Protein AF-A0A6P0Y562-F1 (afdb_monomer_lite)

pLDDT: mean 81.41, std 18.84, range [22.53, 98.69]

Radius of gyration: 39.49 Å; chains: 1; bounding box: 86×78×102 Å

Sequence (774 aa):
MSKTILYDNTTVTPDDSQATTNGAWFDFDKRLASNPFSSGDAEQFVNGTNTGTILNTTGGGANQTDGSNNDNTAGYSNYSLVGFGFSEVRNDFPKLNADNGYTLSFTLQVIDEQNTNEDIDGDGKNDRAGFSVSVVSEDTSEAIEISFEEDQIWAQGIDPNADAASFNSLIQAEVVDFVTTTQVNYDLEVSGQDNKYYLFADGELILDGDLRDYSAVNASGLQPYDNSSQISLSDRTDDARSIVELSEISVTNPSATPTDLLISEYVEGSSNNKAIELYNGTGSAIDLTDYTLEFYSNGNTTPGTSIDLSGTVASGDVFVLADVDADATILAQADQTSASTFFNGDDAIVLKKSGTVLDVIGQVGTDPGTEWGSGNVSTQNNTLRRKPSINSGDTNETDAFDPSTEWYGFATDTFDGLGVYRGNITAPSDTTAPSVTTFTPADDATSIAVEANLEIQFDEDIVKGTNGDIVIKQASNDQVFETMNVTSAQVEVNANTVTIDPSSNLDPLTEYYVEVSSGAFKDTSENDYLGISDTTTWNFTTAGETIAIRRGNQILIDDDSDGTTDRTLLYGSGSGEDQYLVGDWDGDNTDEIAVRRGNAIHFDNDSDGATDSTLLYGSGAGEDQYLVGDWDGDNTDEIAVRRGNVIHLDDNSDGATDRYLFYGTGAGEDQYLVGDWDGDNTDEIALRRGKVIHLDDDSDGATDRYLFYGTGAGEDEYLAGDWDNDGIDEIALRRNNRFLMNYDTDGRSDRNLVYGLGNAEDEYLIGVFSDSMV

Foldseek 3Di:
DDPFADEQNDTFDDDPPDLDDGTDLKDWDQCVQPQPLDDDDDDDDDDDDDDDDPLDPDDDDDDDDDDDDDGTDIWMKQWDDDDQDTDGSDPPPDFAAQQLKKKKKKKKAFADKDFADQPLPPPPDHLDAQKKKKWAGQVLFFIWIWHDDQFKIFTWDAQPPDDQAAPSRIGTDWMFGDHRNDIWMWMWMGHPNQQKIFIDTLLFTGTMDHGGNCVSHHPDNRDDSPHGGMIITGDDHVRIHTRMDMDHTYMQAAPDFFCAKAFFKFADFPDFAGKTKIAARNQAKDFQQQKKKFKAAQQAQHGPDIGRDGDMAGHQFMAMEGAPPHDPLSVVLHPHYDPDRGYAAQMKMFMDGNRFTFAIDAAHNDGPPHWAEDDQLIRHQKMKGFDSSDSGHDRHRHDGHHSSVTIHGEHHPDCQQRRHRVGDPDGHQDQDWWDWPAKVVGFAAEAAFQQDKIKTFTPWFKDFFPWKWKWKAFPVPRDTPDIDILPDPQWDGDTRMIIGGDPDGHFALTKIAIWIPWRRMTHSSRHTDGTHDDRGRHMYTHFFKWKWKDFQQWIFTDQSLPQHGDDIQRADRSDPQWDWDWWQAPQPQFIFIWTDHQQKIFTDNLSNRDGDDIARADGSDPQWDWDWWQAQQSNHIFIWTDHQQWIFGDNPRNRHGPDIFGADGSDPQWDWAWWQAPLSSGIDIWIDHQQKIFGDNPSNRHGDDIAGADRRDPQWDWYWGQGRSPRHIDIWIDHQQWIFTDNPSPHGGPDIRRYDPRDPRIDMDMINHDPDND

Structure (mmCIF, N/CA/C/O backbone):
data_AF-A0A6P0Y562-F1
#
_entry.id   AF-A0A6P0Y562-F1
#
loop_
_atom_site.group_PDB
_atom_site.id
_atom_site.type_symbol
_atom_site.label_atom_id
_atom_site.label_alt_id
_atom_site.label_comp_id
_atom_site.label_asym_id
_atom_site.label_entity_id
_atom_site.label_seq_id
_atom_site.pdbx_PDB_ins_code
_atom_site.Cartn_x
_atom_site.Cartn_y
_atom_site.Cartn_z
_atom_site.occupancy
_atom_site.B_iso_or_equiv
_atom_site.auth_seq_id
_atom_site.auth_comp_id
_atom_site.auth_asym_id
_atom_site.auth_atom_id
_atom_site.pdbx_PDB_model_num
ATOM 1 N N . MET A 1 1 ? -27.373 25.807 6.463 1.00 22.53 1 MET A N 1
ATOM 2 C CA . MET A 1 1 ? -28.287 24.935 7.224 1.00 22.53 1 MET A CA 1
ATOM 3 C C . MET A 1 1 ? -27.537 24.517 8.474 1.00 22.53 1 MET A C 1
ATOM 5 O O . MET A 1 1 ? -26.338 24.342 8.367 1.00 22.53 1 MET A O 1
ATOM 9 N N . SER A 1 2 ? -28.241 24.453 9.608 1.00 27.12 2 SER A N 1
ATOM 10 C CA . SER A 1 2 ? -27.866 23.739 10.836 1.00 27.12 2 SER A CA 1
ATOM 11 C C . SER A 1 2 ? -26.482 24.031 11.457 1.00 27.12 2 SER A C 1
ATOM 13 O O . SER A 1 2 ? -25.596 23.195 11.404 1.00 27.12 2 SER A O 1
ATOM 15 N N . LYS A 1 3 ? -26.317 25.183 12.136 1.00 42.03 3 LYS A N 1
ATOM 16 C CA . LYS A 1 3 ? -25.351 25.322 13.255 1.00 42.03 3 LYS A CA 1
ATOM 17 C C . LYS A 1 3 ? -25.900 24.538 14.464 1.00 42.03 3 LYS A C 1
ATOM 19 O O . LYS A 1 3 ? -26.230 25.134 15.485 1.00 42.03 3 LYS A O 1
ATOM 24 N N . THR A 1 4 ? -26.190 23.253 14.298 1.00 39.44 4 THR A N 1
ATOM 25 C CA . THR A 1 4 ? -26.836 22.463 15.347 1.00 39.44 4 THR A CA 1
ATOM 26 C C . THR A 1 4 ? -25.765 21.678 16.057 1.00 39.44 4 THR A C 1
ATOM 28 O O . THR A 1 4 ? -25.272 20.687 15.543 1.00 39.44 4 THR A O 1
ATOM 31 N N . ILE A 1 5 ? -25.427 22.168 17.240 1.00 47.97 5 ILE A N 1
ATOM 32 C CA . ILE A 1 5 ? -24.642 21.438 18.220 1.00 47.97 5 ILE A CA 1
ATOM 33 C C . ILE A 1 5 ? -25.640 20.662 19.074 1.00 47.97 5 ILE A C 1
ATOM 35 O O . ILE A 1 5 ? -26.630 21.238 19.548 1.00 47.97 5 ILE A O 1
ATOM 39 N N . LEU A 1 6 ? -25.419 19.358 19.194 1.00 45.78 6 LEU A N 1
ATOM 40 C CA . LEU A 1 6 ? -26.299 18.439 19.903 1.00 45.78 6 LEU A CA 1
ATOM 41 C C . LEU A 1 6 ? -25.704 18.132 21.276 1.00 45.78 6 LEU A C 1
ATOM 43 O O . LEU A 1 6 ? -24.521 17.839 21.406 1.00 45.78 6 LEU A O 1
ATOM 47 N N . TYR A 1 7 ? -26.542 18.197 22.305 1.00 47.22 7 TYR A N 1
ATOM 48 C CA . TYR A 1 7 ? -26.267 17.539 23.576 1.00 47.22 7 TYR A CA 1
ATOM 49 C C . TYR A 1 7 ? -27.309 16.443 23.751 1.00 47.22 7 TYR A C 1
ATOM 51 O O . TYR A 1 7 ? -28.506 16.743 23.650 1.00 47.22 7 TYR A O 1
ATOM 59 N N . ASP A 1 8 ? -26.868 15.204 23.975 1.00 51.28 8 ASP A N 1
ATOM 60 C CA . ASP A 1 8 ? -27.758 14.043 24.143 1.00 51.28 8 ASP A CA 1
ATOM 61 C C . ASP A 1 8 ? -28.799 13.946 23.001 1.00 51.28 8 ASP A C 1
ATOM 63 O O . ASP A 1 8 ? -30.009 13.856 23.215 1.00 51.28 8 ASP A O 1
ATOM 67 N N . ASN A 1 9 ? -28.340 14.135 21.754 1.00 43.69 9 ASN A N 1
ATOM 68 C CA . ASN A 1 9 ? -29.160 14.159 20.532 1.00 43.69 9 ASN A CA 1
ATOM 69 C C . ASN A 1 9 ? -30.336 15.161 20.518 1.00 43.69 9 ASN A C 1
ATOM 71 O O . ASN A 1 9 ? -31.215 15.107 19.651 1.00 43.69 9 ASN A O 1
ATOM 75 N N . THR A 1 10 ? -30.354 16.143 21.427 1.00 42.19 10 THR A N 1
ATOM 76 C CA . THR A 1 10 ? -31.368 17.202 21.430 1.00 42.19 10 THR A CA 1
ATOM 77 C C . THR A 1 10 ? -30.937 18.391 20.569 1.00 42.19 10 THR A C 1
ATOM 79 O O . THR A 1 10 ? -29.952 19.076 20.833 1.00 42.19 10 THR A O 1
ATOM 82 N N . THR A 1 11 ? -31.703 18.656 19.505 1.00 41.12 11 THR A N 1
ATOM 83 C CA . THR A 1 11 ? -31.482 19.786 18.590 1.00 41.12 11 THR A CA 1
ATOM 84 C C . THR A 1 11 ? -31.642 21.117 19.314 1.00 41.12 11 THR A C 1
ATOM 86 O O . THR A 1 11 ? -32.745 21.446 19.762 1.00 41.12 11 THR A O 1
ATOM 89 N N . VAL A 1 12 ? -30.591 21.944 19.324 1.00 40.88 12 VAL A N 1
ATOM 90 C CA . VAL A 1 12 ? -30.727 23.357 19.688 1.00 40.88 12 VAL A CA 1
ATOM 91 C C . VAL A 1 12 ? -30.304 24.272 18.539 1.00 40.88 12 VAL A C 1
ATOM 93 O O . VAL A 1 12 ? -29.187 24.213 18.040 1.00 40.88 12 VAL A O 1
ATOM 96 N N . THR A 1 13 ? -31.232 25.109 18.069 1.00 36.56 13 THR A N 1
ATOM 97 C CA . THR A 1 13 ? -30.994 26.113 17.017 1.00 36.56 13 THR A CA 1
ATOM 98 C C . THR A 1 13 ? -30.466 27.421 17.617 1.00 36.56 13 THR A C 1
ATOM 100 O O . THR A 1 13 ? -31.175 28.000 18.444 1.00 36.56 13 THR A O 1
ATOM 103 N N . PRO A 1 14 ? -29.302 27.941 17.185 1.00 36.38 14 PRO A N 1
ATOM 104 C CA . PRO A 1 14 ? -28.814 29.263 17.581 1.00 36.38 14 PRO A CA 1
ATOM 105 C C . PRO A 1 14 ? -29.392 30.381 16.688 1.00 36.38 14 PRO A C 1
ATOM 107 O O . PRO A 1 14 ? -29.498 30.215 15.471 1.00 36.38 14 PRO A O 1
ATOM 110 N N . ASP A 1 15 ? -29.735 31.531 17.279 1.00 36.62 15 ASP A N 1
ATOM 111 C CA . ASP A 1 15 ? -30.013 32.797 16.573 1.00 36.62 15 ASP A CA 1
ATOM 112 C C . ASP A 1 15 ? -28.774 33.708 16.674 1.00 36.62 15 ASP A C 1
ATOM 114 O O . ASP A 1 15 ? -28.288 33.985 17.768 1.00 36.62 15 ASP A O 1
ATOM 118 N N . ASP A 1 16 ? -28.264 34.174 15.530 1.00 37.84 16 ASP A N 1
ATOM 119 C CA . ASP A 1 16 ? -27.022 34.957 15.365 1.00 37.84 16 ASP A CA 1
ATOM 120 C C . ASP A 1 16 ? -27.152 36.434 15.810 1.00 37.84 16 ASP A C 1
ATOM 122 O O . ASP A 1 16 ? -26.341 37.291 15.444 1.00 37.84 16 ASP A O 1
ATOM 126 N N . SER A 1 17 ? -28.180 36.779 16.590 1.00 34.38 17 SER A N 1
ATOM 127 C CA . SER A 1 17 ? -28.359 38.129 17.120 1.00 34.38 17 SER A CA 1
ATOM 128 C C . SER A 1 17 ? -28.361 38.150 18.649 1.00 34.38 17 SER A C 1
ATOM 130 O O . SER A 1 17 ? -29.372 37.922 19.298 1.00 34.38 17 SER A O 1
ATOM 132 N N . GLN A 1 18 ? -27.213 38.561 19.199 1.00 36.41 18 GLN A N 1
ATOM 133 C CA . GLN A 1 18 ? -26.948 38.807 20.622 1.00 36.41 18 GLN A CA 1
ATOM 134 C C . GLN A 1 18 ? -26.701 37.533 21.444 1.00 36.41 18 GLN A C 1
ATOM 136 O O . GLN A 1 18 ? -27.622 36.807 21.815 1.00 36.41 18 GLN A O 1
ATOM 141 N N . ALA A 1 19 ? -25.445 37.364 21.864 1.00 43.94 19 ALA A N 1
ATOM 142 C CA . ALA A 1 19 ? -25.120 36.706 23.120 1.00 43.94 19 ALA A CA 1
ATOM 143 C C . ALA A 1 19 ? -26.021 37.299 24.217 1.00 43.94 19 ALA A C 1
ATOM 145 O O . ALA A 1 19 ? -25.874 38.470 24.561 1.00 43.94 19 ALA A O 1
ATOM 146 N N . THR A 1 20 ? -27.038 36.549 24.650 1.00 39.03 20 THR A N 1
ATOM 147 C CA . THR A 1 20 ? -27.661 36.577 25.992 1.00 39.03 20 THR A CA 1
ATOM 148 C C . THR A 1 20 ? -28.975 35.798 26.087 1.00 39.03 20 THR A C 1
ATOM 150 O O . THR A 1 20 ? -29.423 35.592 27.211 1.00 39.03 20 THR A O 1
ATOM 153 N N . THR A 1 21 ? -29.599 35.299 25.011 1.00 38.44 21 THR A N 1
ATOM 154 C CA . THR A 1 21 ? -30.810 34.465 25.179 1.00 38.44 21 THR A CA 1
ATOM 155 C C . THR A 1 21 ? -31.031 33.410 24.088 1.00 38.44 21 THR A C 1
ATOM 157 O O . THR A 1 21 ? -31.444 33.752 22.986 1.00 38.44 21 THR A O 1
ATOM 160 N N . ASN A 1 22 ? -30.914 32.139 24.505 1.00 40.28 22 ASN A N 1
ATOM 161 C CA . ASN A 1 22 ? -31.446 30.887 23.935 1.00 40.28 22 ASN A CA 1
ATOM 162 C C . ASN A 1 22 ? -30.736 30.255 22.723 1.00 40.28 22 ASN A C 1
ATOM 164 O O . ASN A 1 22 ? -31.038 30.588 21.581 1.00 40.28 22 ASN A O 1
ATOM 168 N N . GLY A 1 23 ? -29.939 29.206 22.981 1.00 46.66 23 GLY A N 1
ATOM 169 C CA . GLY A 1 23 ? -29.681 28.166 21.983 1.00 46.66 23 GLY A CA 1
ATOM 170 C C . GLY A 1 23 ? -28.493 27.244 22.275 1.00 46.66 23 GLY A C 1
ATOM 171 O O . GLY A 1 23 ? -28.652 26.184 22.865 1.00 46.66 23 GLY A O 1
ATOM 172 N N . ALA A 1 24 ? -27.304 27.620 21.817 1.00 51.25 24 ALA A N 1
ATOM 173 C CA . ALA A 1 24 ? -26.147 26.727 21.767 1.00 51.25 24 ALA A CA 1
ATOM 174 C C . ALA A 1 24 ? -25.405 26.599 23.107 1.00 51.25 24 ALA A C 1
ATOM 176 O O . ALA A 1 24 ? -25.407 27.519 23.922 1.00 51.25 24 ALA A O 1
ATOM 177 N N . TRP A 1 25 ? -24.778 25.440 23.314 1.00 61.25 25 TRP A N 1
ATOM 178 C CA . TRP A 1 25 ? -23.929 25.146 24.474 1.00 61.25 25 TRP A CA 1
ATOM 179 C C . TRP A 1 25 ? -22.457 25.472 24.236 1.00 61.25 25 TRP A C 1
ATOM 181 O O . TRP A 1 25 ? -21.700 25.566 25.193 1.00 61.25 25 TRP A O 1
ATOM 191 N N . PHE A 1 26 ? -22.088 25.693 22.975 1.00 62.25 26 PHE A N 1
ATOM 192 C CA . PHE A 1 26 ? -20.776 26.168 22.566 1.00 62.25 26 PHE A CA 1
ATOM 193 C C . PHE A 1 26 ? -20.930 27.521 21.879 1.00 62.25 26 PHE A C 1
ATOM 195 O O . PHE A 1 26 ? -21.912 27.758 21.165 1.00 62.25 26 PHE A O 1
ATOM 202 N N . ASP A 1 27 ? -19.960 28.398 22.099 1.00 59.50 27 ASP A N 1
ATOM 203 C CA . ASP A 1 27 ? -19.839 29.691 21.438 1.00 59.50 27 ASP A CA 1
ATOM 204 C C . ASP A 1 27 ? -18.745 29.619 20.368 1.00 59.50 27 ASP A C 1
ATOM 206 O O . ASP A 1 27 ? -17.687 29.024 20.579 1.00 59.50 27 ASP A O 1
ATOM 210 N N . PHE A 1 28 ? -19.018 30.225 19.212 1.00 53.78 28 PHE A N 1
ATOM 211 C CA . PHE A 1 28 ? -18.013 30.444 18.176 1.00 53.78 28 PHE A CA 1
ATOM 212 C C . PHE A 1 28 ? -17.404 31.816 18.428 1.00 53.78 28 PHE A C 1
ATOM 214 O O . PHE A 1 28 ? -17.944 32.837 17.987 1.00 53.78 28 PHE A O 1
ATOM 221 N N . ASP A 1 29 ? -16.292 31.861 19.153 1.00 48.78 29 ASP A N 1
ATOM 222 C CA . ASP A 1 29 ? -15.646 33.130 19.459 1.00 48.78 29 ASP A CA 1
ATOM 223 C C . ASP A 1 29 ? -14.398 33.314 18.593 1.00 48.78 29 ASP A C 1
ATOM 225 O O . ASP A 1 29 ? -13.389 32.625 18.732 1.00 48.78 29 ASP A O 1
ATOM 229 N N . LYS A 1 30 ? -14.424 34.350 17.752 1.00 46.00 30 LYS A N 1
ATOM 230 C CA . LYS A 1 30 ? -13.234 34.848 17.039 1.00 46.00 30 LYS A CA 1
ATOM 231 C C . LYS A 1 30 ? -12.165 35.417 17.985 1.00 46.00 30 LYS A C 1
ATOM 233 O O . LYS A 1 30 ? -11.111 35.838 17.526 1.00 46.00 30 LYS A O 1
ATOM 238 N N . ARG A 1 31 ? -12.467 35.503 19.285 1.00 43.78 31 ARG A N 1
ATOM 239 C CA . ARG A 1 31 ? -11.561 35.899 20.367 1.00 43.78 31 ARG A CA 1
ATOM 240 C C . ARG A 1 31 ? -11.201 34.733 21.285 1.00 43.78 31 ARG A C 1
ATOM 242 O O . ARG A 1 31 ? -10.328 34.930 22.106 1.00 43.78 31 ARG A O 1
ATOM 249 N N . LEU A 1 32 ? -11.792 33.537 21.165 1.00 42.25 32 LEU A N 1
ATOM 250 C CA . LEU A 1 32 ? -11.279 32.354 21.889 1.00 42.25 32 LEU A CA 1
ATOM 251 C C . LEU A 1 32 ? -9.849 32.011 21.440 1.00 42.25 32 LEU A C 1
ATOM 253 O O . LEU A 1 32 ? -9.050 31.561 22.249 1.00 42.25 32 LEU A O 1
ATOM 257 N N . ALA A 1 33 ? -9.484 32.417 20.217 1.00 41.97 33 ALA A N 1
ATOM 258 C CA . ALA A 1 33 ? -8.109 32.477 19.716 1.00 41.97 33 ALA A CA 1
ATOM 259 C C . ALA A 1 33 ? -7.215 33.543 20.398 1.00 41.97 33 ALA A C 1
ATOM 261 O O . ALA A 1 33 ? -6.063 33.714 20.014 1.00 41.97 33 ALA A O 1
ATOM 262 N N . SER A 1 34 ? -7.731 34.286 21.386 1.00 38.06 34 SER A N 1
ATOM 263 C CA . SER A 1 34 ? -6.953 35.121 22.306 1.00 38.06 34 SER A CA 1
ATOM 264 C C . SER A 1 34 ? -6.841 34.469 23.688 1.00 38.06 34 SER A C 1
ATOM 266 O O . SER A 1 34 ? -6.916 35.158 24.712 1.00 38.06 34 SER A O 1
ATOM 268 N N . ASN A 1 35 ? -6.660 33.144 23.733 1.00 38.16 35 ASN A N 1
ATOM 269 C CA . ASN A 1 35 ? -5.917 32.545 24.841 1.00 38.16 35 ASN A CA 1
ATOM 270 C C . ASN A 1 35 ? -4.538 33.256 24.909 1.00 38.16 35 ASN A C 1
ATOM 272 O O . ASN A 1 35 ? -4.028 33.683 23.871 1.00 38.16 35 ASN A O 1
ATOM 276 N N . PRO A 1 36 ? -3.952 33.515 26.092 1.00 39.78 36 PRO A N 1
ATOM 277 C CA . PRO A 1 36 ? -2.987 34.593 26.324 1.00 39.78 36 PRO A CA 1
ATOM 278 C C . PRO A 1 36 ? -1.570 34.313 25.791 1.00 39.78 36 PRO A C 1
ATOM 280 O O . PRO A 1 36 ? -0.610 34.893 26.299 1.00 39.78 36 PRO A O 1
ATOM 283 N N . PHE A 1 37 ? -1.422 33.475 24.763 1.00 41.25 37 PHE A N 1
ATOM 284 C CA . PHE A 1 37 ? -0.146 33.214 24.102 1.00 41.25 37 PHE A CA 1
ATOM 285 C C . PHE A 1 37 ? 0.440 34.457 23.409 1.00 41.25 37 PHE A C 1
ATOM 287 O O . PHE A 1 37 ? 1.641 34.486 23.170 1.00 41.25 37 PHE A O 1
ATOM 294 N N . SER A 1 38 ? -0.327 35.543 23.206 1.00 33.66 38 SER A N 1
ATOM 295 C CA . SER A 1 38 ? 0.263 36.854 22.895 1.00 33.66 38 SER A CA 1
ATOM 296 C C . SER A 1 38 ? -0.563 38.071 23.347 1.00 33.66 38 SER A C 1
ATOM 298 O O . SER A 1 38 ? -1.784 38.050 23.503 1.00 33.66 38 SER A O 1
ATOM 300 N N . SER A 1 39 ? 0.144 39.172 23.628 1.00 28.28 39 SER A N 1
ATOM 301 C CA . SER A 1 39 ? -0.405 40.435 24.135 1.00 28.28 39 SER A CA 1
ATOM 302 C C . SER A 1 39 ? -0.699 41.441 23.007 1.00 28.28 39 SER A C 1
ATOM 304 O O . SER A 1 39 ? 0.247 41.956 22.408 1.00 28.28 39 SER A O 1
ATOM 306 N N . GLY A 1 40 ? -1.962 41.832 22.777 1.00 30.14 40 GLY A N 1
ATOM 307 C CA . GLY A 1 40 ? -2.288 43.000 21.934 1.00 30.14 40 GLY A CA 1
ATOM 308 C C . GLY A 1 40 ? -3.785 43.249 21.669 1.00 30.14 40 GLY A C 1
ATOM 309 O O . GLY A 1 40 ? -4.503 42.344 21.271 1.00 30.14 40 GLY A O 1
ATOM 310 N N . ASP A 1 41 ? -4.244 44.491 21.882 1.00 30.06 41 ASP A N 1
ATOM 311 C CA . ASP A 1 41 ? -5.648 44.955 21.816 1.00 30.06 41 ASP A CA 1
ATOM 312 C C . ASP A 1 41 ? -6.258 45.014 20.388 1.00 30.06 41 ASP A C 1
ATOM 314 O O . ASP A 1 41 ? -5.614 45.531 19.473 1.00 30.06 41 ASP A O 1
ATOM 318 N N . ALA A 1 42 ? -7.548 44.659 20.212 1.00 28.38 42 ALA A N 1
ATOM 319 C CA . ALA A 1 42 ? -8.346 45.034 19.024 1.00 28.38 42 ALA A CA 1
ATOM 320 C C . ALA A 1 42 ? -9.877 45.163 19.269 1.00 28.38 42 ALA A C 1
ATOM 322 O O . ALA A 1 42 ? -10.483 44.371 19.991 1.00 28.38 42 ALA A O 1
ATOM 323 N N . GLU A 1 43 ? -10.506 46.158 18.614 1.00 25.20 43 GLU A N 1
ATOM 324 C CA . GLU A 1 43 ? -11.963 46.419 18.541 1.00 25.20 43 GLU A CA 1
ATOM 325 C C . GLU A 1 43 ? -12.581 46.018 17.170 1.00 25.20 43 GLU A C 1
ATOM 327 O O . GLU A 1 43 ? -11.906 45.987 16.144 1.00 25.20 43 GLU A O 1
ATOM 332 N N . GLN A 1 44 ? -13.898 45.741 17.189 1.00 26.70 44 GLN A N 1
ATOM 333 C CA . GLN A 1 44 ? -14.781 45.075 16.198 1.00 26.70 44 GLN A CA 1
ATOM 334 C C . GLN A 1 44 ? -15.137 45.850 14.896 1.00 26.70 44 GLN A C 1
ATOM 336 O O . GLN A 1 44 ? -15.110 47.076 14.886 1.00 26.70 44 GLN A O 1
ATOM 341 N N . PHE A 1 45 ? -15.610 45.156 13.832 1.00 26.17 45 PHE A N 1
ATOM 342 C CA . PHE A 1 45 ? -17.029 45.116 13.351 1.00 26.17 45 PHE A CA 1
ATOM 343 C C . PHE A 1 45 ? -17.237 44.397 11.981 1.00 26.17 45 PHE A C 1
ATOM 345 O O . PHE A 1 45 ? -16.341 44.313 11.150 1.00 26.17 45 PHE A O 1
ATOM 352 N N . VAL A 1 46 ? -18.465 43.882 11.777 1.00 24.98 46 VAL A N 1
ATOM 353 C CA . VAL A 1 46 ? -18.932 42.772 10.897 1.00 24.98 46 VAL A CA 1
ATOM 354 C C . VAL A 1 46 ? -19.843 43.235 9.734 1.00 24.98 46 VAL A C 1
ATOM 356 O O . VAL A 1 46 ? -20.551 44.228 9.903 1.00 24.98 46 VAL A O 1
ATOM 359 N N . ASN A 1 47 ? -19.957 42.470 8.621 1.00 23.06 47 ASN A N 1
ATOM 360 C CA . ASN A 1 47 ? -21.264 42.251 7.945 1.00 23.06 47 ASN A CA 1
ATOM 361 C C . ASN A 1 47 ? -21.382 40.994 7.030 1.00 23.06 47 ASN A C 1
ATOM 363 O O . ASN A 1 47 ? -20.469 40.712 6.264 1.00 23.06 47 ASN A O 1
ATOM 367 N N . GLY A 1 48 ? -22.538 40.302 7.137 1.00 24.34 48 GLY A N 1
ATOM 368 C CA . GLY A 1 48 ? -22.996 39.008 6.544 1.00 24.34 48 GLY A CA 1
ATOM 369 C C . GLY A 1 48 ? -22.884 38.800 5.015 1.00 24.34 48 GLY A C 1
ATOM 370 O O . GLY A 1 48 ? -22.560 39.734 4.294 1.00 24.34 48 GLY A O 1
ATOM 371 N N . THR A 1 49 ? -23.168 37.626 4.416 1.00 23.42 49 THR A N 1
ATOM 372 C CA . THR A 1 49 ? -24.154 36.550 4.716 1.00 23.42 49 THR A CA 1
ATOM 373 C C . THR A 1 49 ? -23.895 35.244 3.910 1.00 23.42 49 THR A C 1
ATOM 375 O O . THR A 1 49 ? -23.626 35.378 2.723 1.00 23.42 49 THR A O 1
ATOM 378 N N . ASN A 1 50 ? -24.123 34.058 4.528 1.00 28.56 50 ASN A N 1
ATOM 379 C CA . ASN A 1 50 ? -24.614 32.725 4.041 1.00 28.56 50 ASN A CA 1
ATOM 380 C C . ASN A 1 50 ? -24.118 32.153 2.678 1.00 28.56 50 ASN A C 1
ATOM 382 O O . ASN A 1 50 ? -24.182 32.850 1.677 1.00 28.56 50 ASN A O 1
ATOM 386 N N . THR A 1 51 ? -23.714 30.880 2.504 1.00 23.80 51 THR A N 1
ATOM 387 C CA . THR A 1 51 ? -24.293 29.570 2.911 1.00 23.80 51 THR A CA 1
ATOM 388 C C . THR A 1 51 ? -23.264 28.422 2.748 1.00 23.80 51 THR A C 1
ATOM 390 O O . THR A 1 51 ? -22.666 28.349 1.682 1.00 23.80 51 THR A O 1
ATOM 393 N N . GLY A 1 52 ? -23.188 27.480 3.708 1.00 25.48 52 GLY A N 1
ATOM 394 C CA . GLY A 1 52 ? -22.374 26.241 3.651 1.00 25.48 52 GLY A CA 1
ATOM 395 C C . GLY A 1 52 ? -20.971 26.472 4.213 1.00 25.48 52 GLY A C 1
ATOM 396 O O . GLY A 1 52 ? -20.200 27.191 3.590 1.00 25.48 52 GLY A O 1
ATOM 397 N N . THR A 1 53 ? -20.672 25.996 5.424 1.00 32.69 53 THR A N 1
ATOM 398 C CA . THR A 1 53 ? -19.464 26.438 6.140 1.00 32.69 53 THR A CA 1
ATOM 399 C C . THR A 1 53 ? -18.244 25.618 5.731 1.00 32.69 53 THR A C 1
ATOM 401 O O . THR A 1 53 ? -17.786 24.784 6.488 1.00 32.69 53 THR A O 1
ATOM 404 N N . ILE A 1 54 ? -17.699 25.921 4.555 1.00 26.39 54 ILE A N 1
ATOM 405 C CA . ILE A 1 54 ? -16.255 25.810 4.343 1.00 26.39 54 ILE A CA 1
ATOM 406 C C . ILE A 1 54 ? -15.619 26.837 5.295 1.00 26.39 54 ILE A C 1
ATOM 408 O O . ILE A 1 54 ? -15.945 28.030 5.200 1.00 26.39 54 ILE A O 1
ATOM 412 N N . LEU A 1 55 ? -14.738 26.428 6.209 1.00 36.12 55 LEU A N 1
ATOM 413 C CA . LEU A 1 55 ? -13.855 27.361 6.921 1.00 36.12 55 LEU A CA 1
ATOM 414 C C . LEU A 1 55 ? -12.713 27.773 5.974 1.00 36.12 55 LEU A C 1
ATOM 416 O O . LEU A 1 55 ? -11.561 27.415 6.149 1.00 36.12 55 LEU A O 1
ATOM 420 N N . ASN A 1 56 ? -13.044 28.547 4.933 1.00 26.91 56 ASN A N 1
ATOM 421 C CA . ASN A 1 56 ? -12.048 29.104 4.017 1.00 26.91 56 ASN A CA 1
ATOM 422 C C . ASN A 1 56 ? -11.314 30.265 4.704 1.00 26.91 56 ASN A C 1
ATOM 424 O O . ASN A 1 56 ? -11.812 31.395 4.756 1.00 26.91 56 ASN A O 1
ATOM 428 N N . THR A 1 57 ? -10.098 30.020 5.172 1.00 31.33 57 THR A N 1
ATOM 429 C CA . THR A 1 57 ? -9.070 31.043 5.392 1.00 31.33 57 THR A CA 1
ATOM 430 C C . THR A 1 57 ? -8.340 31.307 4.072 1.00 31.33 57 THR A C 1
ATOM 432 O O . THR A 1 57 ? -7.183 30.967 3.876 1.00 31.33 57 THR A O 1
ATOM 435 N N . THR A 1 58 ? -8.997 31.974 3.122 1.00 25.02 58 THR A N 1
ATOM 436 C CA . THR A 1 58 ? -8.269 32.611 2.011 1.00 25.02 58 THR A CA 1
ATOM 437 C C . THR A 1 58 ? -8.921 33.927 1.624 1.00 25.02 58 THR A C 1
ATOM 439 O O . THR A 1 58 ? -10.097 34.015 1.268 1.00 25.02 58 THR A O 1
ATOM 442 N N . GLY A 1 59 ? -8.131 34.993 1.751 1.00 27.02 59 GLY A N 1
ATOM 443 C CA . GLY A 1 59 ? -8.493 36.341 1.346 1.00 27.02 59 GLY A CA 1
ATOM 444 C C . GLY A 1 59 ? -8.265 36.611 -0.143 1.00 27.02 59 GLY A C 1
ATOM 445 O O . GLY A 1 59 ? -7.445 35.980 -0.800 1.00 27.02 59 GLY A O 1
ATOM 446 N N . GLY A 1 60 ? -8.949 37.653 -0.630 1.00 26.25 60 GLY A N 1
ATOM 447 C CA . GLY A 1 60 ? -8.622 38.406 -1.851 1.00 26.25 60 GLY A CA 1
ATOM 448 C C . GLY A 1 60 ? -9.822 38.580 -2.791 1.00 26.25 60 GLY A C 1
ATOM 449 O O . GLY A 1 60 ? -10.479 37.611 -3.133 1.00 26.25 60 GLY A O 1
ATOM 450 N N . GLY A 1 61 ? -10.212 39.765 -3.279 1.00 26.84 61 GLY A N 1
ATOM 451 C CA . GLY A 1 61 ? -9.715 41.155 -3.220 1.00 26.84 61 GLY A CA 1
ATOM 452 C C . GLY A 1 61 ? -10.784 42.067 -3.885 1.00 26.84 61 GLY A C 1
ATOM 453 O O . GLY A 1 61 ? -11.753 41.558 -4.439 1.00 26.84 61 GLY A O 1
ATOM 454 N N . ALA A 1 62 ? -10.773 43.405 -3.906 1.00 25.83 62 ALA A N 1
ATOM 455 C CA . ALA A 1 62 ? -9.801 44.471 -3.639 1.00 25.83 62 ALA A CA 1
ATOM 456 C C . ALA A 1 62 ? -10.603 45.765 -3.264 1.00 25.83 62 ALA A C 1
ATOM 458 O O . ALA A 1 62 ? -11.797 45.833 -3.545 1.00 25.83 62 ALA A O 1
ATOM 459 N N . ASN A 1 63 ? -10.079 46.861 -2.692 1.00 25.27 63 ASN A N 1
ATOM 460 C CA . ASN A 1 63 ? -8.730 47.416 -2.782 1.00 25.27 63 ASN A CA 1
ATOM 461 C C . ASN A 1 63 ? -8.465 48.508 -1.698 1.00 25.27 63 ASN A C 1
ATOM 463 O O . ASN A 1 63 ? -9.315 49.375 -1.499 1.00 25.27 63 ASN A O 1
ATOM 467 N N . GLN A 1 64 ? -7.227 48.507 -1.171 1.00 24.52 64 GLN A N 1
ATOM 468 C CA . GLN A 1 64 ? -6.401 49.591 -0.573 1.00 24.52 64 GLN A CA 1
ATOM 469 C C . GLN A 1 64 ? -6.679 50.167 0.833 1.00 24.52 64 GLN A C 1
ATOM 471 O O . GLN A 1 64 ? -7.811 50.506 1.146 1.00 24.52 64 GLN A O 1
ATOM 476 N N . THR A 1 65 ? -5.692 50.474 1.696 1.00 24.81 65 THR A N 1
ATOM 477 C CA . THR A 1 65 ? -4.223 50.224 1.809 1.00 24.81 65 THR A CA 1
ATOM 478 C C . THR A 1 65 ? -3.784 50.795 3.173 1.00 24.81 65 THR A C 1
ATOM 480 O O . THR A 1 65 ? -3.936 52.002 3.356 1.00 24.81 65 THR A O 1
ATOM 483 N N . ASP A 1 66 ? -3.205 50.000 4.073 1.00 25.47 66 ASP A N 1
ATOM 484 C CA . ASP A 1 66 ? -1.945 50.314 4.781 1.00 25.47 66 ASP A CA 1
ATOM 485 C C . ASP A 1 66 ? -1.445 49.028 5.459 1.00 25.47 66 ASP A C 1
ATOM 487 O O . ASP A 1 66 ? -2.232 48.296 6.053 1.00 25.47 66 ASP A O 1
ATOM 491 N N . GLY A 1 67 ? -0.172 48.699 5.264 1.00 27.66 67 GLY A N 1
ATOM 492 C CA . GLY A 1 67 ? 0.394 47.388 5.568 1.00 27.66 67 GLY A CA 1
ATOM 493 C C . GLY A 1 67 ? 0.853 47.256 7.017 1.00 27.66 67 GLY A C 1
ATOM 494 O O . GLY A 1 67 ? 1.718 48.001 7.466 1.00 27.66 67 GLY A O 1
ATOM 495 N N . SER A 1 68 ? 0.303 46.285 7.741 1.00 27.88 68 SER A N 1
ATOM 496 C CA . SER A 1 68 ? 0.995 45.451 8.742 1.00 27.88 68 SER A CA 1
ATOM 497 C C . SER A 1 68 ? 0.037 44.355 9.239 1.00 27.88 68 SER A C 1
ATOM 499 O O . SER A 1 68 ? -1.170 44.566 9.291 1.00 27.88 68 SER A O 1
ATOM 501 N N . ASN A 1 69 ? 0.600 43.168 9.471 1.00 34.00 69 ASN A N 1
ATOM 502 C CA . ASN A 1 69 ? -0.018 41.836 9.417 1.00 34.00 69 ASN A CA 1
ATOM 503 C C . ASN A 1 69 ? -0.767 41.418 10.692 1.00 34.00 69 ASN A C 1
ATOM 505 O O . ASN A 1 69 ? -0.121 41.349 11.736 1.00 34.00 69 ASN A O 1
ATOM 509 N N . ASN A 1 70 ? -2.043 41.006 10.599 1.00 34.03 70 ASN A N 1
ATOM 510 C CA . ASN A 1 70 ? -2.757 40.294 11.676 1.00 34.03 70 ASN A CA 1
ATOM 511 C C . ASN A 1 70 ? -3.933 39.450 11.105 1.00 34.03 70 ASN A C 1
ATOM 513 O O . ASN A 1 70 ? -4.952 40.018 10.707 1.00 34.03 70 ASN A O 1
ATOM 517 N N . ASP A 1 71 ? -3.786 38.116 11.067 1.00 35.53 71 ASP A N 1
ATOM 518 C CA . ASP A 1 71 ? -4.696 37.142 10.423 1.00 35.53 71 ASP A CA 1
ATOM 519 C C . ASP A 1 71 ? -5.832 36.596 11.325 1.00 35.53 71 ASP A C 1
ATOM 521 O O . ASP A 1 71 ? -5.680 36.455 12.538 1.00 35.53 71 ASP A O 1
ATOM 525 N N . ASN A 1 72 ? -6.961 36.259 10.680 1.00 37.97 72 ASN A N 1
ATOM 526 C CA . ASN A 1 72 ? -8.227 35.728 11.213 1.00 37.97 72 ASN A CA 1
ATOM 527 C C . ASN A 1 72 ? -8.162 34.227 11.599 1.00 37.97 72 ASN A C 1
ATOM 529 O O . ASN A 1 72 ? -8.132 33.402 10.690 1.00 37.97 72 ASN A O 1
ATOM 533 N N . THR A 1 73 ? -8.300 33.844 12.877 1.00 44.66 73 THR A N 1
ATOM 534 C CA . THR A 1 73 ? -8.531 32.430 13.281 1.00 44.66 73 THR A CA 1
ATOM 535 C C . THR A 1 73 ? -9.666 32.306 14.318 1.00 44.66 73 THR A C 1
ATOM 537 O O . THR A 1 73 ? -9.926 33.249 15.067 1.00 44.66 73 THR A O 1
ATOM 540 N N . ALA A 1 74 ? -10.426 31.202 14.304 1.00 47.94 74 ALA A N 1
ATOM 541 C CA . ALA A 1 74 ? -11.633 30.995 15.121 1.00 47.94 74 ALA A CA 1
ATOM 542 C C . ALA A 1 74 ? -11.747 29.539 15.616 1.00 47.94 74 ALA A C 1
ATOM 544 O O . ALA A 1 74 ? -11.309 28.642 14.908 1.00 47.94 74 ALA A O 1
ATOM 545 N N . GLY A 1 75 ? -12.364 29.317 16.785 1.00 61.16 75 GLY A N 1
ATOM 546 C CA . GLY A 1 75 ? -12.576 27.990 17.389 1.00 61.16 75 GLY A CA 1
ATOM 547 C C . GLY A 1 75 ? -13.871 27.908 18.212 1.00 61.16 75 GLY A C 1
ATOM 548 O O . GLY A 1 75 ? -14.656 28.865 18.223 1.00 61.16 75 GLY A O 1
ATOM 549 N N . TYR A 1 76 ? -14.101 26.776 18.887 1.00 69.19 76 TYR A N 1
ATOM 550 C CA . TYR A 1 76 ? -15.311 26.513 19.683 1.00 69.19 76 TYR A CA 1
ATOM 551 C C . TYR A 1 76 ? -14.984 26.189 21.142 1.00 69.19 76 TYR A C 1
ATOM 553 O O . TYR A 1 76 ? -14.090 25.401 21.424 1.00 69.19 76 TYR A O 1
ATOM 561 N N . SER A 1 77 ? -15.757 26.742 22.078 1.00 73.81 77 SER A N 1
ATOM 562 C CA . SER A 1 77 ? -15.705 26.343 23.490 1.00 73.81 77 SER A CA 1
ATOM 563 C C . SER A 1 77 ? -17.074 26.477 24.154 1.00 73.81 77 SER A C 1
ATOM 565 O O . SER A 1 77 ? -17.905 27.289 23.739 1.00 73.81 77 SER A O 1
ATOM 567 N N . ASN A 1 78 ? -17.318 25.689 25.202 1.00 74.12 78 ASN A N 1
ATOM 568 C CA . ASN A 1 78 ? -18.464 25.870 26.098 1.00 74.12 78 ASN A CA 1
ATOM 569 C C . ASN A 1 78 ? -18.256 26.999 27.135 1.00 74.12 78 ASN A C 1
ATOM 571 O O . ASN A 1 78 ? -19.168 27.329 27.903 1.00 74.12 78 ASN A O 1
ATOM 575 N N . TYR A 1 79 ? -17.092 27.652 27.106 1.00 71.75 79 TYR A N 1
ATOM 576 C CA . TYR A 1 79 ? -16.803 28.897 27.806 1.00 71.75 79 TYR A CA 1
ATOM 577 C C . TYR A 1 79 ? -16.620 30.054 26.814 1.00 71.75 79 TYR A C 1
ATOM 579 O O . TYR A 1 79 ? -16.115 29.885 25.711 1.00 71.75 79 TYR A O 1
ATOM 587 N N . SER A 1 80 ? -17.030 31.258 27.215 1.00 63.03 80 SER A N 1
ATOM 588 C CA . SER A 1 80 ? -16.821 32.492 26.451 1.00 63.03 80 SER A CA 1
ATOM 589 C C . SER A 1 80 ? -15.887 33.428 27.212 1.00 63.03 80 SER A C 1
ATOM 591 O O . SER A 1 80 ? -15.936 33.523 28.445 1.00 63.03 80 SER A O 1
ATOM 593 N N . LEU A 1 81 ? -15.050 34.159 26.477 1.00 56.59 81 LEU A N 1
ATOM 594 C CA . LEU A 1 81 ? -14.161 35.170 27.042 1.00 56.59 81 LEU A CA 1
ATOM 595 C C . LEU A 1 81 ? -14.941 36.442 27.385 1.00 56.59 81 LEU A C 1
ATOM 597 O O . LEU A 1 81 ? -15.440 37.170 26.517 1.00 56.59 81 LEU A O 1
ATOM 601 N N . VAL A 1 82 ? -15.002 36.759 28.680 1.00 53.44 82 VAL A N 1
ATOM 602 C CA . VAL A 1 82 ? -15.652 37.963 29.205 1.00 53.44 82 VAL A CA 1
ATOM 603 C C . VAL A 1 82 ? -14.644 38.762 30.039 1.00 53.44 82 VAL A C 1
ATOM 605 O O . VAL A 1 82 ? -14.565 38.645 31.260 1.00 53.44 82 VAL A O 1
ATOM 608 N N . GLY A 1 83 ? -13.872 39.632 29.379 1.00 55.22 83 GLY A N 1
ATOM 609 C CA . GLY A 1 83 ? -12.781 40.386 30.013 1.00 55.22 83 GLY A CA 1
ATOM 610 C C . GLY A 1 83 ? -11.495 39.556 30.112 1.00 55.22 83 GLY A C 1
ATOM 611 O O . GLY A 1 83 ? -11.188 38.820 29.187 1.00 55.22 83 GLY A O 1
ATOM 612 N N . PHE A 1 84 ? -10.749 39.666 31.220 1.00 50.75 84 PHE A N 1
ATOM 613 C CA . PHE A 1 84 ? -9.562 38.832 31.512 1.00 50.75 84 PHE A CA 1
ATOM 614 C C . PHE A 1 84 ? -9.926 37.458 32.120 1.00 50.75 84 PHE A C 1
ATOM 616 O O . PHE A 1 84 ? -9.152 36.906 32.895 1.00 50.75 84 PHE A O 1
ATOM 623 N N . GLY A 1 85 ? -11.131 36.941 31.868 1.00 53.94 85 GLY A N 1
ATOM 624 C CA . GLY A 1 85 ? -11.595 35.680 32.445 1.00 53.94 85 GLY A CA 1
ATOM 625 C C . GLY A 1 85 ? -12.667 35.010 31.595 1.00 53.94 85 GLY A C 1
ATOM 626 O O . GLY A 1 85 ? -13.334 35.666 30.791 1.00 53.94 85 GLY A O 1
ATOM 627 N N . PHE A 1 86 ? -12.823 33.704 31.789 1.00 60.53 86 PHE A N 1
ATOM 628 C CA . PHE A 1 86 ? -13.829 32.891 31.120 1.00 60.53 86 PHE A CA 1
ATOM 629 C C . PHE A 1 86 ? -15.100 32.825 31.968 1.00 60.53 86 PHE A C 1
ATOM 631 O O . PHE A 1 86 ? -15.060 32.792 33.200 1.00 60.53 86 PHE A O 1
ATOM 638 N N . SER A 1 87 ? -16.245 32.843 31.298 1.00 63.50 87 SER A N 1
ATOM 639 C CA . SER A 1 87 ? -17.550 32.562 31.889 1.00 63.50 87 SER A CA 1
ATOM 640 C C . SER A 1 87 ? -18.199 31.465 31.068 1.00 63.50 87 SER A C 1
ATOM 642 O O . SER A 1 87 ? -18.118 31.502 29.842 1.00 63.50 87 SER A O 1
ATOM 644 N N . GLU A 1 88 ? -18.885 30.534 31.726 1.00 62.97 88 GLU A N 1
ATOM 645 C CA . GLU A 1 88 ? -19.698 29.537 31.029 1.00 62.97 88 GLU A CA 1
ATOM 646 C C . GLU A 1 88 ? -20.652 30.241 30.062 1.00 62.97 88 GLU A C 1
ATOM 648 O O . GLU A 1 88 ? -21.313 31.224 30.428 1.00 62.97 88 GLU A O 1
ATOM 653 N N . VAL A 1 89 ? -20.724 29.739 28.825 1.00 61.06 89 VAL A N 1
ATOM 654 C CA . VAL A 1 89 ? -21.698 30.203 27.822 1.00 61.06 89 VAL A CA 1
ATOM 655 C C . VAL A 1 89 ? -23.113 29.994 28.361 1.00 61.06 89 VAL A C 1
ATOM 657 O O . VAL A 1 89 ? -24.012 30.818 28.156 1.00 61.06 89 VAL A O 1
ATOM 660 N N . ARG A 1 90 ? -23.292 28.898 29.108 1.00 65.62 90 ARG A N 1
ATOM 661 C CA . ARG A 1 90 ? -24.537 28.494 29.745 1.00 65.62 90 ARG A CA 1
ATOM 662 C C . ARG A 1 90 ? -24.234 27.914 31.131 1.00 65.62 90 ARG A C 1
ATOM 664 O O . ARG A 1 90 ? -23.623 26.862 31.226 1.00 65.62 90 ARG A O 1
ATOM 671 N N . ASN A 1 91 ? -24.734 28.554 32.190 1.00 66.31 91 ASN A N 1
ATOM 672 C CA . ASN A 1 91 ? -24.524 28.115 33.586 1.00 66.31 91 ASN A CA 1
ATOM 673 C C . ASN A 1 91 ? -25.157 26.747 33.945 1.00 66.31 91 ASN A C 1
ATOM 675 O O . ASN A 1 91 ? -25.132 26.322 35.098 1.00 66.31 91 ASN A O 1
ATOM 679 N N . ASP A 1 92 ? -25.863 26.128 33.006 1.00 68.25 92 ASP A N 1
ATOM 680 C CA . ASP A 1 92 ? -26.460 24.796 33.097 1.00 68.25 92 ASP A CA 1
ATOM 681 C C . ASP A 1 92 ? -25.910 23.859 32.015 1.00 68.25 92 ASP A C 1
ATOM 683 O O . ASP A 1 92 ? -26.568 22.876 31.668 1.00 68.25 92 ASP A O 1
ATOM 687 N N . PHE A 1 93 ? -24.705 24.146 31.504 1.00 72.50 93 PHE A N 1
ATOM 688 C CA . PHE A 1 93 ? -23.879 23.114 30.897 1.00 72.50 93 PHE A CA 1
ATOM 689 C C . PHE A 1 93 ? -23.682 21.994 31.950 1.00 72.50 93 PHE A C 1
ATOM 691 O O . PHE A 1 93 ? -23.368 22.267 33.110 1.00 72.50 93 PHE A O 1
ATOM 698 N N . PRO A 1 94 ? -23.986 20.739 31.615 1.00 73.19 94 PRO A N 1
ATOM 699 C CA . PRO A 1 94 ? -23.925 19.600 32.482 1.00 73.19 94 PRO A CA 1
ATOM 700 C C . PRO A 1 94 ? -22.483 19.240 32.692 1.00 73.19 94 PRO A C 1
ATOM 702 O O . PRO A 1 94 ? -21.594 19.474 31.878 1.00 73.19 94 PRO A O 1
ATOM 705 N N . LYS A 1 95 ? -22.296 18.642 33.846 1.00 82.69 95 LYS A N 1
ATOM 706 C CA . LYS A 1 95 ? -20.983 18.314 34.320 1.00 82.69 95 LYS A CA 1
ATOM 707 C C . LYS A 1 95 ? -20.410 17.163 33.517 1.00 82.69 95 LYS A C 1
ATOM 709 O O . LYS A 1 95 ? -21.089 16.150 33.353 1.00 82.69 95 LYS A O 1
ATOM 714 N N . LEU A 1 96 ? -19.176 17.333 33.067 1.00 85.38 96 LEU A N 1
ATOM 715 C CA . LEU A 1 96 ? -18.374 16.244 32.528 1.00 85.38 96 LEU A CA 1
ATOM 716 C C . LEU A 1 96 ? -17.825 15.484 33.726 1.00 85.38 96 LEU A C 1
ATOM 718 O O . LEU A 1 96 ? -17.061 16.040 34.503 1.00 85.38 96 LEU A O 1
ATOM 722 N N . ASN A 1 97 ? -18.284 14.263 33.949 1.00 83.25 97 ASN A N 1
ATOM 723 C CA . ASN A 1 97 ? -17.857 13.460 35.087 1.00 83.25 97 ASN A CA 1
ATOM 724 C C . ASN A 1 97 ? -17.176 12.214 34.528 1.00 83.25 97 ASN A C 1
ATOM 726 O O . ASN A 1 97 ? -17.863 11.323 34.026 1.00 83.25 97 ASN A O 1
ATOM 730 N N . ALA A 1 98 ? -15.842 12.175 34.572 1.00 82.94 98 ALA A N 1
ATOM 731 C CA . ALA A 1 98 ? -15.102 11.067 33.983 1.00 82.94 98 ALA A CA 1
ATOM 732 C C . ALA A 1 98 ? -15.387 9.741 34.708 1.00 82.94 98 ALA A C 1
ATOM 734 O O . ALA A 1 98 ? -15.456 8.715 34.039 1.00 82.94 98 ALA A O 1
ATOM 735 N N . ASP A 1 99 ? -15.669 9.731 36.020 1.00 78.69 99 ASP A N 1
ATOM 736 C CA . ASP A 1 99 ? -16.095 8.511 36.737 1.00 78.69 99 ASP A CA 1
ATOM 737 C C . ASP A 1 99 ? -17.331 7.841 36.099 1.00 78.69 99 ASP A C 1
ATOM 739 O O . ASP A 1 99 ? -17.507 6.625 36.193 1.00 78.69 99 ASP A O 1
ATOM 743 N N . ASN A 1 100 ? -18.212 8.610 35.453 1.00 74.00 100 ASN A N 1
ATOM 744 C CA . ASN A 1 100 ? -19.344 8.069 34.693 1.00 74.00 100 ASN A CA 1
ATOM 745 C C . ASN A 1 100 ? -18.983 7.761 33.228 1.00 74.00 100 ASN A C 1
ATOM 747 O O . ASN A 1 100 ? -19.671 6.966 32.585 1.00 74.00 100 ASN A O 1
ATOM 751 N N . GLY A 1 101 ? -17.899 8.348 32.729 1.00 79.50 101 GLY A N 1
ATOM 752 C CA . GLY A 1 101 ? -17.502 8.414 31.327 1.00 79.50 101 GLY A CA 1
ATOM 753 C C . GLY A 1 101 ? -18.182 9.569 30.588 1.00 79.50 101 GLY A C 1
ATOM 754 O O . GLY A 1 101 ? -19.191 10.084 31.063 1.00 79.50 101 GLY A O 1
ATOM 755 N N . TYR A 1 102 ? -17.648 9.990 29.442 1.00 81.31 102 TYR A N 1
ATOM 756 C CA . TYR A 1 102 ? -18.327 10.850 28.460 1.00 81.31 102 TYR A CA 1
ATOM 757 C C . TYR A 1 102 ? -17.604 10.813 27.110 1.00 81.31 102 TYR A C 1
ATOM 759 O O . TYR A 1 102 ? -16.411 10.525 27.063 1.00 81.31 102 TYR A O 1
ATOM 767 N N . THR A 1 103 ? -18.319 11.140 26.033 1.00 84.00 103 THR A N 1
ATOM 768 C CA . THR A 1 103 ? -17.765 11.193 24.671 1.00 84.00 103 THR A CA 1
ATOM 769 C C . THR A 1 103 ? -17.964 12.578 24.076 1.00 84.00 103 THR A C 1
ATOM 771 O O . THR A 1 103 ? -19.077 13.114 24.087 1.00 84.00 103 THR A O 1
ATOM 774 N N . LEU A 1 104 ? -16.883 13.158 23.560 1.00 86.81 104 LEU A N 1
ATOM 775 C CA . LEU A 1 104 ? -16.902 14.325 22.689 1.00 86.81 104 LEU A CA 1
ATOM 776 C C . LEU A 1 104 ? -16.752 13.843 21.243 1.00 86.81 104 LEU A C 1
ATOM 778 O O . LEU A 1 104 ? -15.675 13.404 20.858 1.00 86.81 104 LEU A O 1
ATOM 782 N N . SER A 1 105 ? -17.813 13.968 20.453 1.00 81.06 105 SER A N 1
ATOM 783 C CA . SER A 1 105 ? -17.797 13.637 19.026 1.00 81.06 105 SER A CA 1
ATOM 784 C C . SER A 1 105 ? -17.652 14.904 18.191 1.00 81.06 105 SER A C 1
ATOM 786 O O . SER A 1 105 ? -18.290 15.919 18.491 1.00 81.06 105 SER A O 1
ATOM 788 N N . PHE A 1 106 ? -16.825 14.867 17.151 1.00 81.81 106 PHE A N 1
ATOM 789 C CA . PHE A 1 106 ? -16.620 15.978 16.224 1.00 81.81 106 PHE A CA 1
ATOM 790 C C . PHE A 1 106 ? -16.054 15.479 14.897 1.00 81.81 106 PHE A C 1
ATOM 792 O O . PHE A 1 106 ? -15.268 14.545 14.856 1.00 81.81 106 PHE A O 1
ATOM 799 N N . THR A 1 107 ? -16.396 16.140 13.802 1.00 79.88 107 THR A N 1
ATOM 800 C CA . THR A 1 107 ? -15.848 15.831 12.480 1.00 79.88 107 THR A CA 1
ATOM 801 C C . THR A 1 107 ? -14.804 16.878 12.117 1.00 79.88 107 THR A C 1
ATOM 803 O O . THR A 1 107 ? -15.134 18.067 12.102 1.00 79.88 107 THR A O 1
ATOM 806 N N . LEU A 1 108 ? -13.576 16.468 11.805 1.00 82.81 108 LEU A N 1
ATOM 807 C CA . LEU A 1 108 ? -12.442 17.366 11.563 1.00 82.81 108 LEU A CA 1
ATOM 808 C C . LEU A 1 108 ? -11.691 16.998 10.274 1.00 82.81 108 LEU A C 1
ATOM 810 O O . LEU A 1 108 ? -11.563 15.827 9.936 1.00 82.81 108 LEU A O 1
ATOM 814 N N . GLN A 1 109 ? -11.186 18.020 9.585 1.00 81.69 109 GLN A N 1
ATOM 815 C CA . GLN A 1 109 ? -10.168 17.940 8.538 1.00 81.69 109 GLN A CA 1
ATOM 816 C C . GLN A 1 109 ? -9.146 19.059 8.769 1.00 81.69 109 GLN A C 1
ATOM 818 O O . GLN A 1 109 ? -9.552 20.217 8.900 1.00 81.69 109 GLN A O 1
ATOM 823 N N . VAL A 1 110 ? -7.849 18.757 8.770 1.00 80.00 110 VAL A N 1
ATOM 824 C CA . VAL A 1 110 ? -6.781 19.769 8.717 1.00 80.00 110 VAL A CA 1
ATOM 825 C C . VAL A 1 110 ? -6.468 20.059 7.250 1.00 80.00 110 VAL A C 1
ATOM 827 O O . VAL A 1 110 ? -6.198 19.164 6.469 1.00 80.00 110 VAL A O 1
ATOM 830 N N . ILE A 1 111 ? -6.588 21.311 6.824 1.00 73.12 111 ILE A N 1
ATOM 831 C CA . ILE A 1 111 ? -6.425 21.721 5.420 1.00 73.12 111 ILE A CA 1
ATOM 832 C C . ILE A 1 111 ? -5.004 22.219 5.141 1.00 73.12 111 ILE A C 1
ATOM 834 O O . ILE A 1 111 ? -4.513 22.046 4.029 1.00 73.12 111 ILE A O 1
ATOM 838 N N . ASP A 1 112 ? -4.416 22.923 6.105 1.00 69.88 112 ASP A N 1
ATOM 839 C CA . ASP A 1 112 ? -3.076 23.514 6.024 1.00 69.88 112 ASP A CA 1
ATOM 840 C C . ASP A 1 112 ? -2.548 23.695 7.447 1.00 69.88 112 ASP A C 1
ATOM 842 O O . ASP A 1 112 ? -3.290 24.146 8.327 1.00 69.88 112 ASP A O 1
ATOM 846 N N . GLU A 1 113 ? -1.273 23.421 7.663 1.00 74.38 113 GLU A N 1
ATOM 847 C CA . GLU A 1 113 ? -0.581 23.647 8.925 1.00 74.38 113 GLU A CA 1
ATOM 848 C C . GLU A 1 113 ? 0.748 24.382 8.732 1.00 74.38 113 GLU A C 1
ATOM 850 O O . GLU A 1 113 ? 1.433 24.270 7.716 1.00 74.38 113 GLU A O 1
ATOM 855 N N . GLN A 1 114 ? 1.124 25.193 9.724 1.00 69.00 114 GLN A N 1
ATOM 856 C CA . GLN A 1 114 ? 2.421 25.850 9.767 1.00 69.00 114 GLN A CA 1
ATOM 857 C C . GLN A 1 114 ? 2.976 25.864 11.187 1.00 69.00 114 GLN A C 1
ATOM 859 O O . GLN A 1 114 ? 2.456 26.588 12.039 1.00 69.00 114 GLN A O 1
ATOM 864 N N . ASN A 1 115 ? 4.103 25.174 11.370 1.00 68.25 115 ASN A N 1
ATOM 865 C CA . ASN A 1 115 ? 4.841 25.099 12.631 1.00 68.25 115 ASN A CA 1
ATOM 866 C C . ASN A 1 115 ? 6.232 25.724 12.463 1.00 68.25 115 ASN A C 1
ATOM 868 O O . ASN A 1 115 ? 6.912 25.528 11.450 1.00 68.25 115 ASN A O 1
ATOM 872 N N . THR A 1 116 ? 6.662 26.534 13.430 1.00 58.66 116 THR A N 1
ATOM 873 C CA . THR A 1 116 ? 7.959 27.222 13.397 1.00 58.66 116 THR A CA 1
ATOM 874 C C . THR A 1 116 ? 8.794 26.926 14.645 1.00 58.66 116 THR A C 1
ATOM 876 O O . THR A 1 116 ? 8.816 27.711 15.581 1.00 58.66 116 THR A O 1
ATOM 879 N N . ASN A 1 117 ? 9.588 25.845 14.593 1.00 57.03 117 ASN A N 1
ATOM 880 C CA . ASN A 1 117 ? 10.625 25.470 15.576 1.00 57.03 117 ASN A CA 1
ATOM 881 C C . ASN A 1 117 ? 10.151 25.452 17.048 1.00 57.03 117 ASN A C 1
ATOM 883 O O . ASN A 1 117 ? 10.624 26.250 17.864 1.00 57.03 117 ASN A O 1
ATOM 887 N N . GLU A 1 118 ? 9.287 24.496 17.389 1.00 61.12 118 GLU A N 1
ATOM 888 C CA . GLU A 1 118 ? 8.667 24.342 18.719 1.00 61.12 118 GLU A CA 1
ATOM 889 C C . GLU A 1 118 ? 9.141 23.101 19.485 1.00 61.12 118 GLU A C 1
ATOM 891 O O . GLU A 1 118 ? 8.456 22.629 20.382 1.00 61.12 118 GLU A O 1
ATOM 896 N N . ASP A 1 119 ? 10.326 22.601 19.150 1.00 67.31 119 ASP A N 1
ATOM 897 C CA . ASP A 1 119 ? 11.030 21.564 19.904 1.00 67.31 119 ASP A CA 1
ATOM 898 C C . ASP A 1 119 ? 11.664 22.189 21.164 1.00 67.31 119 ASP A C 1
ATOM 900 O O . ASP A 1 119 ? 12.792 22.706 21.144 1.00 67.31 119 ASP A O 1
ATOM 904 N N . ILE A 1 120 ? 10.883 22.279 22.247 1.00 62.59 120 ILE A N 1
ATOM 905 C CA . ILE A 1 120 ? 11.268 22.958 23.491 1.00 62.59 120 ILE A CA 1
ATOM 906 C C . ILE A 1 120 ? 12.329 22.141 24.235 1.00 62.59 120 ILE A C 1
ATOM 908 O O . ILE A 1 120 ? 13.203 22.736 24.888 1.00 62.59 120 ILE A O 1
ATOM 912 N N . ASP A 1 121 ? 12.271 20.811 24.154 1.00 60.03 121 ASP A N 1
ATOM 913 C CA . ASP A 1 121 ? 13.175 19.906 24.866 1.00 60.03 121 ASP A CA 1
ATOM 914 C C . ASP A 1 121 ? 14.375 19.402 24.031 1.00 60.03 121 ASP A C 1
ATOM 916 O O . ASP A 1 121 ? 15.381 18.951 24.602 1.00 60.03 121 ASP A O 1
ATOM 920 N N . GLY A 1 122 ? 14.368 19.647 22.720 1.00 60.59 122 GLY A N 1
ATOM 921 C CA . GLY A 1 122 ? 15.465 19.387 21.793 1.00 60.59 122 GLY A CA 1
ATOM 922 C C . GLY A 1 122 ? 15.499 17.957 21.248 1.00 60.59 122 GLY A C 1
ATOM 923 O O . GLY A 1 122 ? 16.589 17.502 20.867 1.00 60.59 122 GLY A O 1
ATOM 924 N N . ASP A 1 123 ? 14.385 17.228 21.290 1.00 64.19 123 ASP A N 1
ATOM 925 C CA . ASP A 1 123 ? 14.272 15.837 20.849 1.00 64.19 123 ASP A CA 1
ATOM 926 C C . ASP A 1 123 ? 13.958 15.671 19.347 1.00 64.19 123 ASP A C 1
ATOM 928 O O . ASP A 1 123 ? 14.037 14.559 18.813 1.00 64.19 123 ASP A O 1
ATOM 932 N N . GLY A 1 124 ? 13.730 16.783 18.646 1.00 63.44 124 GLY A N 1
ATOM 933 C CA . GLY A 1 124 ? 13.406 16.849 17.227 1.00 63.44 124 GLY A CA 1
ATOM 934 C C . GLY A 1 124 ? 11.911 16.786 16.909 1.00 63.44 124 GLY A C 1
ATOM 935 O O . GLY A 1 124 ? 11.588 16.692 15.724 1.00 63.44 124 GLY A O 1
ATOM 936 N N . LYS A 1 125 ? 11.024 16.829 17.910 1.00 64.12 125 LYS A N 1
ATOM 937 C CA . LYS A 1 125 ? 9.561 16.789 17.756 1.00 64.12 125 LYS A CA 1
ATOM 938 C C . LYS A 1 125 ? 8.921 18.140 18.089 1.00 64.12 125 LYS A C 1
ATOM 940 O O . LYS A 1 125 ? 9.522 18.985 18.743 1.00 64.12 125 LYS A O 1
ATOM 945 N N . ASN A 1 126 ? 7.701 18.371 17.603 1.00 67.56 126 ASN A N 1
ATOM 946 C CA . ASN A 1 126 ? 6.948 19.587 17.918 1.00 67.56 126 ASN A CA 1
ATOM 947 C C . ASN A 1 126 ? 6.228 19.428 19.268 1.00 67.56 126 ASN A C 1
ATOM 949 O O . ASN A 1 126 ? 5.501 18.459 19.466 1.00 67.56 126 ASN A O 1
ATOM 953 N N . ASP A 1 127 ? 6.363 20.406 20.170 1.00 65.75 127 ASP A N 1
ATOM 954 C CA . ASP A 1 127 ? 5.663 20.416 21.470 1.00 65.75 127 ASP A CA 1
ATOM 955 C C . ASP A 1 127 ? 4.365 21.247 21.472 1.00 65.75 127 ASP A C 1
ATOM 957 O O . ASP A 1 127 ? 3.750 21.478 22.521 1.00 65.75 127 ASP A O 1
ATOM 961 N N . ARG A 1 128 ? 3.957 21.753 20.306 1.00 70.88 128 ARG A N 1
ATOM 962 C CA . ARG A 1 128 ? 2.792 22.621 20.086 1.00 70.88 128 ARG A CA 1
ATOM 963 C C . ARG A 1 128 ? 2.182 22.288 18.732 1.00 70.88 128 ARG A C 1
ATOM 965 O O . ARG A 1 128 ? 2.923 22.030 17.793 1.00 70.88 128 ARG A O 1
ATOM 972 N N . ALA A 1 129 ? 0.857 22.322 18.642 1.00 68.38 129 ALA A N 1
ATOM 973 C CA . ALA A 1 129 ? 0.147 22.026 17.405 1.00 68.38 129 ALA A CA 1
ATOM 974 C C . ALA A 1 129 ? -0.643 23.229 16.903 1.00 68.38 129 ALA A C 1
ATOM 976 O O . ALA A 1 129 ? -1.015 24.132 17.655 1.00 68.38 129 ALA A O 1
ATOM 977 N N . GLY A 1 130 ? -0.944 23.235 15.606 1.00 68.75 130 GLY A N 1
ATOM 978 C CA . GLY A 1 130 ? -1.778 24.277 15.024 1.00 68.75 130 GLY A CA 1
ATOM 979 C C . GLY A 1 130 ? -3.251 24.206 15.452 1.00 68.75 130 GLY A C 1
ATOM 980 O O . GLY A 1 130 ? -3.946 25.227 15.394 1.00 68.75 130 GLY A O 1
ATOM 981 N N . PHE A 1 131 ? -3.763 23.028 15.822 1.00 80.00 131 PHE A N 1
ATOM 982 C CA . PHE A 1 131 ? -5.121 22.805 16.333 1.00 80.00 131 PHE A CA 1
ATOM 983 C C . PHE A 1 131 ? -5.113 21.751 17.434 1.00 80.00 131 PHE A C 1
ATOM 985 O O . PHE A 1 131 ? -4.520 20.687 17.269 1.00 80.00 131 PHE A O 1
ATOM 992 N N . SER A 1 132 ? -5.858 22.004 18.508 1.00 84.06 132 SER A N 1
ATOM 993 C CA . SER A 1 132 ? -6.056 21.025 19.566 1.00 84.06 132 SER A CA 1
ATOM 994 C C . SER A 1 132 ? -7.504 20.947 20.046 1.00 84.06 132 SER A C 1
ATOM 996 O O . SER A 1 132 ? -8.312 21.879 19.918 1.00 84.06 132 SER A O 1
ATOM 998 N N . VAL A 1 133 ? -7.832 19.787 20.605 1.00 88.38 133 VAL A N 1
ATOM 999 C CA . VAL A 1 133 ? -9.086 19.465 21.273 1.00 88.38 133 VAL A CA 1
ATOM 1000 C C . VAL A 1 133 ? -8.765 19.125 22.719 1.00 88.38 133 VAL A C 1
ATOM 1002 O O . VAL A 1 133 ? -8.101 18.132 22.994 1.00 88.38 133 VAL A O 1
ATOM 1005 N N . SER A 1 134 ? -9.258 19.933 23.653 1.00 87.56 134 SER A N 1
ATOM 1006 C CA . SER A 1 134 ? -9.096 19.705 25.088 1.00 87.56 134 SER A CA 1
ATOM 1007 C C . SER A 1 134 ? -10.430 19.504 25.792 1.00 87.56 134 SER A C 1
ATOM 1009 O O . SER A 1 134 ? -11.421 20.190 25.514 1.00 87.56 134 SER A O 1
ATOM 1011 N N . VAL A 1 135 ? -10.437 18.568 26.740 1.00 90.06 135 VAL A N 1
ATOM 1012 C CA . VAL A 1 135 ? -11.563 18.279 27.631 1.00 90.06 135 VAL A CA 1
ATOM 1013 C C . VAL A 1 135 ? -11.079 18.191 29.076 1.00 90.06 135 VAL A C 1
ATOM 1015 O O . VAL A 1 135 ? -10.026 17.624 29.363 1.00 90.06 135 VAL A O 1
ATOM 1018 N N . VAL A 1 136 ? -11.848 18.778 29.993 1.00 88.94 136 VAL A N 1
ATOM 1019 C CA . VAL A 1 136 ? -11.543 18.848 31.428 1.00 88.94 136 VAL A CA 1
ATOM 1020 C C . VAL A 1 136 ? -12.767 18.398 32.217 1.00 88.94 136 VAL A C 1
ATOM 1022 O O . VAL A 1 136 ? -13.839 19.001 32.112 1.00 88.94 136 VAL A O 1
ATOM 1025 N N . SER A 1 137 ? -12.607 17.356 33.034 1.00 89.81 137 SER A N 1
ATOM 1026 C CA . SER A 1 137 ? -13.640 16.824 33.931 1.00 89.81 137 SER A CA 1
ATOM 1027 C C . SER A 1 137 ? -14.059 17.851 34.990 1.00 89.81 137 SER A C 1
ATOM 1029 O O . SER A 1 137 ? -13.445 18.904 35.194 1.00 89.81 137 SER A O 1
ATOM 1031 N N . GLU A 1 138 ? -15.152 17.574 35.696 1.00 88.00 138 GLU A N 1
ATOM 1032 C CA . GLU A 1 138 ? -15.695 18.478 36.702 1.00 88.00 138 GLU A CA 1
ATOM 1033 C C . GLU A 1 138 ? -14.743 18.699 37.885 1.00 88.00 138 GLU A C 1
ATOM 1035 O O . GLU A 1 138 ? -14.815 19.742 38.543 1.00 88.00 138 GLU A O 1
ATOM 1040 N N . ASP A 1 139 ? -13.872 17.730 38.158 1.00 85.00 139 ASP A N 1
ATOM 1041 C CA . ASP A 1 139 ? -12.919 17.747 39.262 1.00 85.00 139 ASP A CA 1
ATOM 1042 C C . ASP A 1 139 ? -11.584 18.423 38.914 1.00 85.00 139 ASP A C 1
ATOM 1044 O O . ASP A 1 139 ? -10.791 18.686 39.819 1.00 85.00 139 ASP A O 1
ATOM 1048 N N . THR A 1 140 ? -11.373 18.760 37.635 1.00 86.31 140 THR A N 1
ATOM 1049 C CA . THR A 1 140 ? -10.159 19.348 37.040 1.00 86.31 140 THR A CA 1
ATOM 1050 C C . THR A 1 140 ? -8.880 18.506 37.125 1.00 86.31 140 THR A C 1
ATOM 1052 O O . THR A 1 140 ? -7.875 18.906 36.543 1.00 86.31 140 THR A O 1
ATOM 1055 N N . SER A 1 141 ? -8.892 17.356 37.806 1.00 87.12 141 SER A N 1
ATOM 1056 C CA . SER A 1 141 ? -7.743 16.437 37.865 1.00 87.12 141 SER A CA 1
ATOM 1057 C C . SER A 1 141 ? -7.716 15.430 36.721 1.00 87.12 141 SER A C 1
ATOM 1059 O O . SER A 1 141 ? -6.698 14.778 36.515 1.00 87.12 141 SER A O 1
ATOM 1061 N N . GLU A 1 142 ? -8.819 15.313 35.987 1.00 90.25 142 GLU A N 1
ATOM 1062 C CA . GLU A 1 142 ? -8.968 14.408 34.854 1.00 90.25 142 GLU A CA 1
ATOM 1063 C C . GLU A 1 142 ? -9.193 15.225 33.579 1.00 90.25 142 GLU A C 1
ATOM 1065 O O . GLU A 1 142 ? -10.292 15.723 33.311 1.00 90.25 142 GLU A O 1
ATOM 1070 N N . ALA A 1 143 ? -8.137 15.399 32.795 1.00 90.75 143 ALA A N 1
ATOM 1071 C CA . ALA A 1 143 ? -8.176 16.154 31.554 1.00 90.75 143 ALA A CA 1
ATOM 1072 C C . ALA A 1 143 ? -7.322 15.499 30.469 1.00 90.75 143 ALA A C 1
ATOM 1074 O O . ALA A 1 143 ? -6.447 14.682 30.744 1.00 90.75 143 ALA A O 1
ATOM 1075 N N . ILE A 1 144 ? -7.564 15.875 29.223 1.00 93.12 144 ILE A N 1
ATOM 1076 C CA . ILE A 1 144 ? -6.723 15.497 28.091 1.00 93.12 144 ILE A CA 1
ATOM 1077 C C . ILE A 1 144 ? -6.788 16.598 27.040 1.00 93.12 144 ILE A C 1
ATOM 1079 O O . ILE A 1 144 ? -7.832 17.229 26.857 1.00 93.12 144 ILE A O 1
ATOM 1083 N N . GLU A 1 145 ? -5.667 16.827 26.371 1.00 90.69 145 GLU A N 1
ATOM 1084 C CA . GLU A 1 145 ? -5.587 17.621 25.153 1.00 90.69 145 GLU A CA 1
ATOM 1085 C C . GLU A 1 145 ? -4.959 16.785 24.043 1.00 90.69 145 GLU A C 1
ATOM 1087 O O . GLU A 1 145 ? -3.936 16.136 24.260 1.00 90.69 145 GLU A O 1
ATOM 1092 N N . ILE A 1 146 ? -5.612 16.797 22.885 1.00 92.44 146 ILE A N 1
ATOM 1093 C CA . ILE A 1 146 ? -5.224 16.084 21.676 1.00 92.44 146 ILE A CA 1
ATOM 1094 C C . ILE A 1 146 ? -4.959 17.107 20.581 1.00 92.44 146 ILE A C 1
ATOM 1096 O O . ILE A 1 146 ? -5.822 17.921 20.258 1.00 92.44 146 ILE A O 1
ATOM 1100 N N . SER A 1 147 ? -3.776 17.031 20.011 1.00 88.69 147 SER A N 1
ATOM 1101 C CA . SER A 1 147 ? -3.269 17.833 18.913 1.00 88.69 147 SER A CA 1
ATOM 1102 C C . SER A 1 147 ? -3.501 17.138 17.577 1.00 88.69 147 SER A C 1
ATOM 1104 O O . SER A 1 147 ? -3.327 15.924 17.478 1.00 88.69 147 SER A O 1
ATOM 1106 N N . PHE A 1 148 ? -3.871 17.910 16.556 1.00 87.94 148 PHE A N 1
ATOM 1107 C CA . PHE A 1 148 ? -4.106 17.421 15.197 1.00 87.94 148 PHE A CA 1
ATOM 1108 C C . PHE A 1 148 ? -3.203 18.166 14.212 1.00 87.94 148 PHE A C 1
ATOM 1110 O O . PHE A 1 148 ? -3.334 19.385 14.066 1.00 87.94 148 PHE A O 1
ATOM 1117 N N . GLU A 1 149 ? -2.341 17.410 13.537 1.00 85.19 149 GLU A N 1
ATOM 1118 C CA . GLU A 1 149 ? -1.405 17.854 12.498 1.00 85.19 149 GLU A CA 1
ATOM 1119 C C . GLU A 1 149 ? -1.724 17.149 11.173 1.00 85.19 149 GLU A C 1
ATOM 1121 O O . GLU A 1 149 ? -2.480 16.177 11.167 1.00 85.19 149 GLU A O 1
ATOM 1126 N N . GLU A 1 150 ? -1.202 17.628 10.041 1.00 82.31 150 GLU A N 1
ATOM 1127 C CA . GLU A 1 150 ? -1.539 17.085 8.704 1.00 82.31 150 GLU A CA 1
ATOM 1128 C C . GLU A 1 150 ? -1.298 15.569 8.565 1.00 82.31 150 GLU A C 1
ATOM 1130 O O . GLU A 1 150 ? -2.080 14.874 7.903 1.00 82.31 150 GLU A O 1
ATOM 1135 N N . ASP A 1 151 ? -0.241 15.070 9.203 1.00 80.12 151 ASP A N 1
ATOM 1136 C CA . ASP A 1 151 ? 0.281 13.706 9.104 1.00 80.12 151 ASP A CA 1
ATOM 1137 C C . ASP A 1 151 ? 0.355 12.960 10.447 1.00 80.12 151 ASP A C 1
ATOM 1139 O O . ASP A 1 151 ? 0.693 11.776 10.467 1.00 80.12 151 ASP A O 1
ATOM 1143 N N . GLN A 1 152 ? -0.007 13.600 11.563 1.00 85.81 152 GLN A N 1
ATOM 1144 C CA . GLN A 1 152 ? -0.022 12.956 12.876 1.00 85.81 152 GLN A CA 1
ATOM 1145 C C . GLN A 1 152 ? -1.098 13.505 13.817 1.00 85.81 152 GLN A C 1
ATOM 1147 O O . GLN A 1 152 ? -1.546 14.650 13.734 1.00 85.81 152 GLN A O 1
ATOM 1152 N N . ILE A 1 153 ? -1.472 12.684 14.792 1.00 90.81 153 ILE A N 1
ATOM 1153 C CA . ILE A 1 153 ? -2.273 13.080 15.950 1.00 90.81 153 ILE A CA 1
ATOM 1154 C C . ILE A 1 153 ? -1.484 12.723 17.201 1.00 90.81 153 ILE A C 1
ATOM 1156 O O . ILE A 1 153 ? -0.889 11.650 17.293 1.00 90.81 153 ILE A O 1
ATOM 1160 N N . TRP A 1 154 ? -1.486 13.604 18.195 1.00 89.75 154 TRP A N 1
ATOM 1161 C CA . TRP A 1 154 ? -0.753 13.343 19.426 1.00 89.75 154 TRP A CA 1
ATOM 1162 C C . TRP A 1 154 ? -1.421 13.927 20.660 1.00 89.75 154 TRP A C 1
ATOM 1164 O O . TRP A 1 154 ? -2.188 14.880 20.593 1.00 89.75 154 TRP A O 1
ATOM 1174 N N . ALA A 1 155 ? -1.132 13.350 21.819 1.00 91.06 155 ALA A N 1
ATOM 1175 C CA . ALA A 1 155 ? -1.656 13.791 23.099 1.00 91.06 155 ALA A CA 1
ATOM 1176 C C . ALA A 1 155 ? -0.644 14.637 23.870 1.00 91.06 155 ALA A C 1
ATOM 1178 O O . ALA A 1 155 ? 0.546 14.323 23.953 1.00 91.06 155 ALA A O 1
ATOM 1179 N N . GLN A 1 156 ? -1.134 15.696 24.509 1.00 87.69 156 GLN A N 1
ATOM 1180 C CA . GLN A 1 156 ? -0.308 16.579 25.315 1.00 87.69 156 GLN A CA 1
ATOM 1181 C C . GLN A 1 156 ? 0.043 15.930 26.662 1.00 87.69 156 GLN A C 1
ATOM 1183 O O . GLN A 1 156 ? -0.824 15.665 27.504 1.00 87.69 156 GLN A O 1
ATOM 1188 N N . GLY A 1 157 ? 1.338 15.726 26.895 1.00 85.81 157 GLY A N 1
ATOM 1189 C CA . GLY A 1 157 ? 1.909 15.263 28.155 1.00 85.81 157 GLY A CA 1
ATOM 1190 C C . GLY A 1 157 ? 2.395 16.381 29.075 1.00 85.81 157 GLY A C 1
ATOM 1191 O O . GLY A 1 157 ? 2.370 17.566 28.744 1.00 85.81 157 GLY A O 1
ATOM 1192 N N . ILE A 1 158 ? 2.877 15.973 30.251 1.00 80.31 158 ILE A N 1
ATOM 1193 C CA . ILE A 1 158 ? 3.567 16.834 31.218 1.00 80.31 158 ILE A CA 1
ATOM 1194 C C . ILE A 1 158 ? 4.973 16.262 31.436 1.00 80.31 158 ILE A C 1
ATOM 1196 O O . ILE A 1 158 ? 5.099 15.131 31.908 1.00 80.31 158 ILE A O 1
ATOM 1200 N N . ASP A 1 159 ? 6.024 17.033 31.142 1.00 75.81 159 ASP A N 1
ATOM 1201 C CA . ASP A 1 159 ? 7.411 16.645 31.409 1.00 75.81 159 ASP A CA 1
ATOM 1202 C C . ASP A 1 159 ? 7.617 16.470 32.924 1.00 75.81 159 ASP A C 1
ATOM 1204 O O . ASP A 1 159 ? 7.522 17.441 33.688 1.00 75.81 159 ASP A O 1
ATOM 1208 N N . PRO A 1 160 ? 7.953 15.253 33.394 1.00 69.44 160 PRO A N 1
ATOM 1209 C CA . PRO A 1 160 ? 8.189 14.998 34.811 1.00 69.44 160 PRO A CA 1
ATOM 1210 C C . PRO A 1 160 ? 9.435 15.715 35.364 1.00 69.44 160 PRO A C 1
ATOM 1212 O O . PRO A 1 160 ? 9.631 15.738 36.584 1.00 69.44 160 PRO A O 1
ATOM 1215 N N . ASN A 1 161 ? 10.295 16.266 34.501 1.00 69.19 161 ASN A N 1
ATOM 1216 C CA . ASN A 1 161 ? 11.550 16.926 34.860 1.00 69.19 161 ASN A CA 1
ATOM 1217 C C . ASN A 1 161 ? 11.492 18.461 34.793 1.00 69.19 161 ASN A C 1
ATOM 1219 O O . ASN A 1 161 ? 12.424 19.117 35.278 1.00 69.19 161 ASN A O 1
ATOM 1223 N N . ALA A 1 162 ? 10.426 19.033 34.233 1.00 65.00 162 ALA A N 1
ATOM 1224 C CA . ALA A 1 162 ? 10.258 20.472 34.102 1.00 65.00 162 ALA A CA 1
ATOM 1225 C C . ALA A 1 162 ? 9.895 21.148 35.440 1.00 65.00 162 ALA A C 1
ATOM 1227 O O . ALA A 1 162 ? 9.385 20.534 36.380 1.00 65.00 162 ALA A O 1
ATOM 1228 N N . ASP A 1 163 ? 10.181 22.451 35.552 1.00 61.38 163 ASP A N 1
ATOM 1229 C CA . ASP A 1 163 ? 9.774 23.249 36.716 1.00 61.38 163 ASP A CA 1
ATOM 1230 C C . ASP A 1 163 ? 8.239 23.351 36.743 1.00 61.38 163 ASP A C 1
ATOM 1232 O O . ASP A 1 163 ? 7.639 23.837 35.783 1.00 61.38 163 ASP A O 1
ATOM 1236 N N . ALA A 1 164 ? 7.618 22.892 37.836 1.00 54.81 164 ALA A N 1
ATOM 1237 C CA . ALA A 1 164 ? 6.176 22.660 37.998 1.00 54.81 164 ALA A CA 1
ATOM 1238 C C . ALA A 1 164 ? 5.325 23.950 38.088 1.00 54.81 164 ALA A C 1
ATOM 1240 O O . ALA A 1 164 ? 4.478 24.090 38.966 1.00 54.81 164 ALA A O 1
ATOM 1241 N N . ALA A 1 165 ? 5.602 24.936 37.237 1.00 56.22 165 ALA A N 1
ATOM 1242 C CA . ALA A 1 165 ? 4.893 26.210 37.152 1.00 56.22 165 ALA A CA 1
ATOM 1243 C C . ALA A 1 165 ? 5.113 26.933 35.802 1.00 56.22 165 ALA A C 1
ATOM 1245 O O . ALA A 1 165 ? 4.952 28.155 35.734 1.00 56.22 165 ALA A O 1
ATOM 1246 N N . SER A 1 166 ? 5.542 26.223 34.753 1.00 60.22 166 SER A N 1
ATOM 1247 C CA . SER A 1 166 ? 5.854 26.795 33.438 1.00 60.22 166 SER A CA 1
ATOM 1248 C C . SER A 1 166 ? 5.121 26.048 32.330 1.00 60.22 166 SER A C 1
ATOM 1250 O O . SER A 1 166 ? 5.167 24.828 32.296 1.00 60.22 166 SER A O 1
ATOM 1252 N N . PHE A 1 167 ? 4.545 26.771 31.366 1.00 58.75 167 PHE A N 1
ATOM 1253 C CA . PHE A 1 167 ? 3.951 26.194 30.148 1.00 58.75 167 PHE A CA 1
ATOM 1254 C C . PHE A 1 167 ? 4.953 25.434 29.266 1.00 58.75 167 PHE A C 1
ATOM 1256 O O . PHE A 1 167 ? 4.537 24.711 28.369 1.00 58.75 167 PHE A O 1
ATOM 1263 N N . ASN A 1 168 ? 6.254 25.581 29.531 1.00 61.34 168 ASN A N 1
ATOM 1264 C CA . ASN A 1 168 ? 7.322 24.810 28.892 1.00 61.34 168 ASN A CA 1
ATOM 1265 C C . ASN A 1 168 ? 7.466 23.395 29.488 1.00 61.34 168 ASN A C 1
ATOM 1267 O O . ASN A 1 168 ? 8.445 22.725 29.197 1.00 61.34 168 ASN A O 1
ATOM 1271 N N . SER A 1 169 ? 6.574 22.981 30.395 1.00 68.75 169 SER A N 1
ATOM 1272 C CA . SER A 1 169 ? 6.503 21.604 30.896 1.00 68.75 169 SER A CA 1
ATOM 1273 C C . SER A 1 169 ? 5.547 20.730 30.090 1.00 68.75 169 SER A C 1
ATOM 1275 O O . SER A 1 169 ? 5.284 19.610 30.506 1.00 68.75 169 SER A O 1
ATOM 1277 N N . LEU A 1 170 ? 4.929 21.262 29.038 1.00 78.12 170 LEU A N 1
ATOM 1278 C CA . LEU A 1 170 ? 4.065 20.504 28.144 1.00 78.12 170 LEU A CA 1
ATOM 1279 C C . LEU A 1 170 ? 4.935 19.904 27.039 1.00 78.12 170 LEU A C 1
ATOM 1281 O O . LEU A 1 170 ? 5.764 20.624 26.491 1.00 78.12 170 LEU A O 1
ATOM 1285 N N . ILE A 1 171 ? 4.762 18.610 26.780 1.00 77.25 171 ILE A N 1
ATOM 1286 C CA . ILE A 1 171 ? 5.532 17.839 25.790 1.00 77.25 171 ILE A CA 1
ATOM 1287 C C . ILE A 1 171 ? 4.601 16.989 24.935 1.00 77.25 171 ILE A C 1
ATOM 1289 O O . ILE A 1 171 ? 3.488 16.668 25.376 1.00 77.25 171 ILE A O 1
ATOM 1293 N N . GLN A 1 172 ? 5.058 16.586 23.756 1.00 83.62 172 GLN A N 1
ATOM 1294 C CA . GLN A 1 172 ? 4.401 15.528 22.994 1.00 83.62 172 GLN A CA 1
ATOM 1295 C C . GLN A 1 172 ? 4.518 14.184 23.744 1.00 83.62 172 GLN A C 1
ATOM 1297 O O . GLN A 1 172 ? 5.611 13.777 24.140 1.00 83.62 172 GLN A O 1
ATOM 1302 N N . ALA A 1 173 ? 3.392 13.503 23.992 1.00 85.62 173 ALA A N 1
ATOM 1303 C CA . ALA A 1 173 ? 3.364 12.210 24.681 1.00 85.62 173 ALA A CA 1
ATOM 1304 C C . ALA A 1 173 ? 3.031 11.059 23.723 1.00 85.62 173 ALA A C 1
ATOM 1306 O O . ALA A 1 173 ? 3.906 10.598 22.994 1.00 85.62 173 ALA A O 1
ATOM 1307 N N . GLU A 1 174 ? 1.802 10.550 23.754 1.00 89.75 174 GLU A N 1
ATOM 1308 C CA . GLU A 1 174 ? 1.341 9.507 22.841 1.00 89.75 174 GLU A CA 1
ATOM 1309 C C . GLU A 1 174 ? 1.138 10.103 21.441 1.00 89.75 174 GLU A C 1
ATOM 1311 O O . GLU A 1 174 ? 0.595 11.199 21.320 1.00 89.75 174 GLU A O 1
ATOM 1316 N N . VAL A 1 175 ? 1.586 9.400 20.396 1.00 84.38 175 VAL A N 1
ATOM 1317 C CA . VAL A 1 175 ? 1.567 9.857 18.995 1.00 84.38 175 VAL A CA 1
ATOM 1318 C C . VAL A 1 175 ? 1.072 8.723 18.111 1.00 84.38 175 VAL A C 1
ATOM 1320 O O . VAL A 1 175 ? 1.410 7.565 18.363 1.00 84.38 175 VAL A O 1
ATOM 1323 N N . VAL A 1 176 ? 0.316 9.068 17.076 1.00 83.00 176 VAL A N 1
ATOM 1324 C CA . VAL A 1 176 ? -0.055 8.181 15.977 1.00 83.00 176 VAL A CA 1
ATOM 1325 C C . VAL A 1 176 ? 0.134 8.917 14.651 1.00 83.00 176 VAL A C 1
ATOM 1327 O O . VAL A 1 176 ? -0.298 10.065 14.519 1.00 83.00 176 VAL A O 1
ATOM 1330 N N . ASP A 1 177 ? 0.766 8.260 13.680 1.00 82.56 177 ASP A N 1
ATOM 1331 C CA . ASP A 1 177 ? 0.811 8.744 12.299 1.00 82.56 177 ASP A CA 1
ATOM 1332 C C . ASP A 1 177 ? -0.603 8.626 11.720 1.00 82.56 177 ASP A C 1
ATOM 1334 O O . ASP A 1 177 ? -1.200 7.546 11.708 1.00 82.56 177 ASP A O 1
ATOM 1338 N N . PHE A 1 178 ? -1.188 9.745 11.302 1.00 81.19 178 PHE A N 1
ATOM 1339 C CA . PHE A 1 178 ? -2.578 9.785 10.866 1.00 81.19 178 PHE A CA 1
ATOM 1340 C C . PHE A 1 178 ? -2.813 10.929 9.885 1.00 81.19 178 PHE A C 1
ATOM 1342 O O . PHE A 1 178 ? -2.578 12.094 10.197 1.00 81.19 178 PHE A O 1
ATOM 1349 N N . VAL A 1 179 ? -3.355 10.611 8.709 1.00 84.25 179 VAL A N 1
ATOM 1350 C CA . VAL A 1 179 ? -3.671 11.615 7.688 1.00 84.25 179 VAL A CA 1
ATOM 1351 C C . VAL A 1 179 ? -4.946 12.362 8.074 1.00 84.25 179 VAL A C 1
ATOM 1353 O O . VAL A 1 179 ? -6.065 11.901 7.848 1.00 84.25 179 VAL A O 1
ATOM 1356 N N . THR A 1 180 ? -4.793 13.565 8.620 1.00 81.62 180 THR A N 1
ATOM 1357 C CA . THR A 1 180 ? -5.932 14.410 9.018 1.00 81.62 180 THR A CA 1
ATOM 1358 C C . THR A 1 180 ? -6.435 15.302 7.880 1.00 81.62 180 THR A C 1
ATOM 1360 O O . THR A 1 180 ? -7.419 16.032 8.040 1.00 81.62 180 THR A O 1
ATOM 1363 N N . THR A 1 181 ? -5.792 15.236 6.708 1.00 81.19 181 THR A N 1
ATOM 1364 C CA . THR A 1 181 ? -6.126 16.057 5.532 1.00 81.19 181 THR A CA 1
ATOM 1365 C C . THR A 1 181 ? -7.387 15.629 4.792 1.00 81.19 181 THR A C 1
ATOM 1367 O O . THR A 1 181 ? -7.807 16.287 3.835 1.00 81.19 181 THR A O 1
ATOM 1370 N N . THR A 1 182 ? -8.064 14.590 5.274 1.00 82.25 182 THR A N 1
ATOM 1371 C CA . THR A 1 182 ? -9.423 14.211 4.881 1.00 82.25 182 THR A CA 1
ATOM 1372 C C . THR A 1 182 ? -10.403 14.404 6.032 1.00 82.25 182 THR A C 1
ATOM 1374 O O . THR A 1 182 ? -10.025 14.389 7.197 1.00 82.25 182 THR A O 1
ATOM 1377 N N . GLN A 1 183 ? -11.682 14.599 5.711 1.00 81.25 183 GLN A N 1
ATOM 1378 C CA . GLN A 1 183 ? -12.722 14.762 6.722 1.00 81.25 183 GLN A CA 1
ATOM 1379 C C . GLN A 1 183 ? -13.026 13.428 7.413 1.00 81.25 183 GLN A C 1
ATOM 1381 O O . GLN A 1 183 ? -13.502 12.505 6.758 1.00 81.25 183 GLN A O 1
ATOM 1386 N N . VAL A 1 184 ? -12.788 13.373 8.724 1.00 85.44 184 VAL A N 1
ATOM 1387 C CA . VAL A 1 184 ? -12.918 12.172 9.566 1.00 85.44 184 VAL A CA 1
ATOM 1388 C C . VAL A 1 184 ? -13.830 12.469 10.754 1.00 85.44 184 VAL A C 1
ATOM 1390 O O . VAL A 1 184 ? -13.808 13.583 11.290 1.00 85.44 184 VAL A O 1
ATOM 1393 N N . ASN A 1 185 ? -14.643 11.493 11.168 1.00 82.75 185 ASN A N 1
ATOM 1394 C CA . ASN A 1 185 ? -15.418 11.592 12.404 1.00 82.75 185 ASN A CA 1
ATOM 1395 C C . ASN A 1 185 ? -14.591 11.088 13.578 1.00 82.75 185 ASN A C 1
ATOM 1397 O O . ASN A 1 185 ? -14.196 9.926 13.604 1.00 82.75 185 ASN A O 1
ATOM 1401 N N . TYR A 1 186 ? -14.377 11.948 14.565 1.00 88.94 186 TYR A N 1
ATOM 1402 C CA . TYR A 1 186 ? -13.656 11.610 15.776 1.00 88.94 186 TYR A CA 1
ATOM 1403 C C . TYR A 1 186 ? -14.597 11.467 16.962 1.00 88.94 186 TYR A C 1
ATOM 1405 O O . TYR A 1 186 ? -15.449 12.327 17.191 1.00 88.94 186 TYR A O 1
ATOM 1413 N N . ASP A 1 187 ? -14.378 10.420 17.752 1.00 85.75 187 ASP A N 1
ATOM 1414 C CA . ASP A 1 187 ? -14.958 10.259 19.083 1.00 85.75 187 ASP A CA 1
ATOM 1415 C C . ASP A 1 187 ? -13.817 10.282 20.107 1.00 85.75 187 ASP A C 1
ATOM 1417 O O . ASP A 1 187 ? -12.996 9.370 20.147 1.00 85.75 187 ASP A O 1
ATOM 1421 N N . LEU A 1 188 ? -13.753 11.324 20.939 1.00 91.12 188 LEU A N 1
ATOM 1422 C CA . LEU A 1 188 ? -12.871 11.373 22.103 1.00 91.12 188 LEU A CA 1
ATOM 1423 C C . LEU A 1 188 ? -13.652 10.918 23.334 1.00 91.12 188 LEU A C 1
ATOM 1425 O O . LEU A 1 188 ? -14.451 11.674 23.899 1.00 91.12 188 LEU A O 1
ATOM 1429 N N . GLU A 1 189 ? -13.419 9.681 23.747 1.00 87.56 189 GLU A N 1
ATOM 1430 C CA . GLU A 1 189 ? -13.990 9.113 24.960 1.00 87.56 189 GLU A CA 1
ATOM 1431 C C . GLU A 1 189 ? -13.074 9.341 26.161 1.00 87.56 189 GLU A C 1
ATOM 1433 O O . GLU A 1 189 ? -11.862 9.140 26.098 1.00 87.56 189 GLU A O 1
ATOM 1438 N N . VAL A 1 190 ? -13.669 9.727 27.286 1.00 87.69 190 VAL A N 1
ATOM 1439 C CA . VAL A 1 190 ? -12.983 9.939 28.561 1.00 87.69 190 VAL A CA 1
ATOM 1440 C C . VAL A 1 190 ? -13.602 9.046 29.623 1.00 87.69 190 VAL A C 1
ATOM 1442 O O . VAL A 1 190 ? -14.825 9.015 29.769 1.00 87.69 190 VAL A O 1
ATOM 1445 N N . SER A 1 191 ? -12.764 8.355 30.397 1.00 82.00 191 SER A N 1
ATOM 1446 C CA . SER A 1 191 ? -13.183 7.476 31.487 1.00 82.00 191 SER A CA 1
ATOM 1447 C C . SER A 1 191 ? -12.246 7.599 32.698 1.00 82.00 191 SER A C 1
ATOM 1449 O O . SER A 1 191 ? -11.062 7.291 32.651 1.00 82.00 191 SER A O 1
ATOM 1451 N N . GLY A 1 192 ? -12.794 8.057 33.820 1.00 73.88 192 GLY A N 1
ATOM 1452 C CA . GLY A 1 192 ? -12.099 8.230 35.101 1.00 73.88 192 GLY A CA 1
ATOM 1453 C C . GLY A 1 192 ? -11.986 6.940 35.915 1.00 73.88 192 GLY A C 1
ATOM 1454 O O . GLY A 1 192 ? -11.093 6.799 36.745 1.00 73.88 192 GLY A O 1
ATOM 1455 N N . GLN A 1 193 ? -12.834 5.937 35.642 1.00 70.38 193 GLN A N 1
ATOM 1456 C CA . GLN A 1 193 ? -12.806 4.655 36.370 1.00 70.38 193 GLN A CA 1
ATOM 1457 C C . GLN A 1 193 ? -11.490 3.890 36.173 1.00 70.38 193 GLN A C 1
ATOM 1459 O O . GLN A 1 193 ? -10.993 3.254 37.104 1.00 70.38 193 GLN A O 1
ATOM 1464 N N . ASP A 1 194 ? -10.950 3.955 34.962 1.00 69.50 194 ASP A N 1
ATOM 1465 C CA . ASP A 1 194 ? -9.661 3.418 34.529 1.00 69.50 194 ASP A CA 1
ATOM 1466 C C . ASP A 1 194 ? -8.610 4.519 34.315 1.00 69.50 194 ASP A C 1
ATOM 1468 O O . ASP A 1 194 ? -7.455 4.196 34.052 1.00 69.50 194 ASP A O 1
ATOM 1472 N N . ASN A 1 195 ? -8.984 5.791 34.513 1.00 84.06 195 ASN A N 1
ATOM 1473 C CA . ASN A 1 195 ? -8.143 6.971 34.310 1.00 84.06 195 ASN A CA 1
ATOM 1474 C C . ASN A 1 195 ? -7.523 6.993 32.900 1.00 84.06 195 ASN A C 1
ATOM 1476 O O . ASN A 1 195 ? -6.308 7.085 32.749 1.00 84.06 195 ASN A O 1
ATOM 1480 N N . LYS A 1 196 ? -8.368 6.871 31.871 1.00 85.81 196 LYS A N 1
ATOM 1481 C CA . LYS A 1 196 ? -7.960 6.808 30.466 1.00 85.81 196 LYS A CA 1
ATOM 1482 C C . LYS A 1 196 ? -8.800 7.686 29.537 1.00 85.81 196 LYS A C 1
ATOM 1484 O O . LYS A 1 196 ? -9.946 8.034 29.833 1.00 85.81 196 LYS A O 1
ATOM 1489 N N . TYR A 1 197 ? -8.211 8.028 28.396 1.00 89.88 197 TYR A N 1
ATOM 1490 C CA . TYR A 1 197 ? -8.915 8.512 27.213 1.00 89.88 197 TYR A CA 1
ATOM 1491 C C . TYR A 1 197 ? -8.705 7.545 26.046 1.00 89.88 197 TYR A C 1
ATOM 1493 O O . TYR A 1 197 ? -7.701 6.833 26.000 1.00 89.88 197 TYR A O 1
ATOM 1501 N N . TYR A 1 198 ? -9.635 7.581 25.100 1.00 86.62 198 TYR A N 1
ATOM 1502 C CA . TYR A 1 198 ? -9.602 6.814 23.863 1.00 86.62 198 TYR A CA 1
ATOM 1503 C C . TYR A 1 198 ? -10.073 7.720 22.723 1.00 86.62 198 TYR A C 1
ATOM 1505 O O . TYR A 1 198 ? -11.132 8.338 22.830 1.00 86.62 198 TYR A O 1
ATOM 1513 N N . LEU A 1 199 ? -9.290 7.833 21.656 1.00 89.56 199 LEU A N 1
ATOM 1514 C CA . LEU A 1 199 ? -9.613 8.613 20.469 1.00 89.56 199 LEU A CA 1
ATOM 1515 C C . LEU A 1 199 ? -9.866 7.675 19.296 1.00 89.56 199 LEU A C 1
ATOM 1517 O O . LEU A 1 199 ? -8.981 6.921 18.891 1.00 89.56 199 LEU A O 1
ATOM 1521 N N . PHE A 1 200 ? -11.057 7.774 18.725 1.00 82.12 200 PHE A N 1
ATOM 1522 C CA . PHE A 1 200 ? -11.454 6.997 17.561 1.00 82.12 200 PHE A CA 1
ATOM 1523 C C . PHE A 1 200 ? -11.518 7.872 16.321 1.00 82.12 200 PHE A C 1
ATOM 1525 O O . PHE A 1 200 ? -11.921 9.027 16.427 1.00 82.12 200 PHE A O 1
ATOM 1532 N N . ALA A 1 201 ? -11.193 7.298 15.168 1.00 83.62 201 ALA A N 1
ATOM 1533 C CA . ALA A 1 201 ? -11.434 7.847 13.841 1.00 83.62 201 ALA A CA 1
ATOM 1534 C C . ALA A 1 201 ? -12.356 6.894 13.073 1.00 83.62 201 ALA A C 1
ATOM 1536 O O . ALA A 1 201 ? -12.045 5.718 12.914 1.00 83.62 201 ALA A O 1
ATOM 1537 N N . ASP A 1 202 ? -13.531 7.379 12.669 1.00 77.25 202 ASP A N 1
ATOM 1538 C CA . ASP A 1 202 ? -14.572 6.616 11.964 1.00 77.25 202 ASP A CA 1
ATOM 1539 C C . ASP A 1 202 ? -14.900 5.250 12.613 1.00 77.25 202 ASP A C 1
ATOM 1541 O O . ASP A 1 202 ? -15.255 4.274 11.953 1.00 77.25 202 ASP A O 1
ATOM 1545 N N . GLY A 1 203 ? -14.833 5.206 13.949 1.00 67.50 203 GLY A N 1
ATOM 1546 C CA . GLY A 1 203 ? -15.136 4.030 14.768 1.00 67.50 203 GLY A CA 1
ATOM 1547 C C . GLY A 1 203 ? -13.936 3.138 15.102 1.00 67.50 203 GLY A C 1
ATOM 1548 O O . GLY A 1 203 ? -14.093 2.213 15.899 1.00 67.50 203 GLY A O 1
ATOM 1549 N N . GLU A 1 204 ? -12.752 3.422 14.562 1.00 69.62 204 GLU A N 1
ATOM 1550 C CA . GLU A 1 204 ? -11.515 2.687 14.834 1.00 69.62 204 GLU A CA 1
ATOM 1551 C C . GLU A 1 204 ? -10.650 3.418 15.867 1.00 69.62 204 GLU A C 1
ATOM 1553 O O . GLU A 1 204 ? -10.512 4.636 15.808 1.00 69.62 204 GLU A O 1
ATOM 1558 N N . LEU A 1 205 ? -10.107 2.699 16.856 1.00 74.69 205 LEU A N 1
ATOM 1559 C CA . LEU A 1 205 ? -9.258 3.292 17.895 1.00 74.69 205 LEU A CA 1
ATOM 1560 C C . LEU A 1 205 ? -7.896 3.645 17.300 1.00 74.69 205 LEU A C 1
ATOM 1562 O O . LEU A 1 205 ? -7.180 2.744 16.875 1.00 74.69 205 LEU A O 1
ATOM 1566 N N . ILE A 1 206 ? -7.523 4.922 17.337 1.00 76.81 206 ILE A N 1
ATOM 1567 C CA . ILE A 1 206 ? -6.257 5.406 16.765 1.00 76.81 206 ILE A CA 1
ATOM 1568 C C . ILE A 1 206 ? -5.263 5.897 17.819 1.00 76.81 206 ILE A C 1
ATOM 1570 O O . ILE A 1 206 ? -4.064 5.894 17.574 1.00 76.81 206 ILE A O 1
ATOM 1574 N N . LEU A 1 207 ? -5.730 6.309 19.003 1.00 86.19 207 LEU A N 1
ATOM 1575 C CA . LEU A 1 207 ? -4.854 6.783 20.077 1.00 86.19 207 LEU A CA 1
ATOM 1576 C C . LEU A 1 207 ? -5.514 6.577 21.446 1.00 86.19 207 LEU A C 1
ATOM 1578 O O . LEU A 1 207 ? -6.687 6.901 21.621 1.00 86.19 207 LEU A O 1
ATOM 1582 N N . ASP A 1 208 ? -4.774 6.084 22.437 1.00 88.25 208 ASP A N 1
ATOM 1583 C CA . ASP A 1 208 ? -5.238 5.988 23.826 1.00 88.25 208 ASP A CA 1
ATOM 1584 C C . ASP A 1 208 ? -4.138 6.357 24.821 1.00 88.25 208 ASP A C 1
ATOM 1586 O O . ASP A 1 208 ? -2.948 6.369 24.505 1.00 88.25 208 ASP A O 1
ATOM 1590 N N . GLY A 1 209 ? -4.540 6.671 26.049 1.00 87.31 209 GLY A N 1
ATOM 1591 C CA . GLY A 1 209 ? -3.593 6.977 27.110 1.00 87.31 209 GLY A CA 1
ATOM 1592 C C . GLY A 1 209 ? -4.248 7.477 28.390 1.00 87.31 209 GLY A C 1
ATOM 1593 O O . GLY A 1 209 ? -5.453 7.394 28.594 1.00 87.31 209 GLY A O 1
ATOM 1594 N N . ASP A 1 210 ? -3.418 8.006 29.278 1.00 90.56 210 ASP A N 1
ATOM 1595 C CA . ASP A 1 210 ? -3.666 7.967 30.726 1.00 90.56 210 ASP A CA 1
ATOM 1596 C C . ASP A 1 210 ? -4.466 9.109 31.404 1.00 90.56 210 ASP A C 1
ATOM 1598 O O . ASP A 1 210 ? -4.299 9.263 32.593 1.00 90.56 210 ASP A O 1
ATOM 1602 N N . LEU A 1 211 ? -5.263 9.981 30.775 1.00 91.56 211 LEU A N 1
ATOM 1603 C CA . LEU A 1 211 ? -5.702 11.276 31.387 1.00 91.56 211 LEU A CA 1
ATOM 1604 C C . LEU A 1 211 ? -4.579 12.071 32.122 1.00 91.56 211 LEU A C 1
ATOM 1606 O O . LEU A 1 211 ? -3.428 11.656 32.257 1.00 91.56 211 LEU A O 1
ATOM 1610 N N . ARG A 1 212 ? -4.815 13.338 32.449 1.00 90.38 212 ARG A N 1
ATOM 1611 C CA . ARG A 1 212 ? -3.784 14.239 32.985 1.00 90.38 212 ARG A CA 1
ATOM 1612 C C . ARG A 1 212 ? -4.364 15.161 34.036 1.00 90.38 212 ARG A C 1
ATOM 1614 O O . ARG A 1 212 ? -5.455 15.698 33.871 1.00 90.38 212 ARG A O 1
ATOM 1621 N N . ASP A 1 213 ? -3.554 15.418 35.058 1.00 87.75 213 ASP A N 1
ATOM 1622 C CA . ASP A 1 213 ? -3.766 16.499 36.014 1.00 87.75 213 ASP A CA 1
ATOM 1623 C C . ASP A 1 213 ? -2.893 17.700 35.617 1.00 87.75 213 ASP A C 1
ATOM 1625 O O . ASP A 1 213 ? -1.730 17.821 36.015 1.00 87.75 213 ASP A O 1
ATOM 1629 N N . TYR A 1 214 ? -3.458 18.609 34.822 1.00 81.94 214 TYR A N 1
ATOM 1630 C CA . TYR A 1 214 ? -2.764 19.829 34.396 1.00 81.94 214 TYR A CA 1
ATOM 1631 C C . TYR A 1 214 ? -2.724 20.923 35.479 1.00 81.94 214 TYR A C 1
ATOM 1633 O O . TYR A 1 214 ? -2.162 21.998 35.245 1.00 81.94 214 TYR A O 1
ATOM 1641 N N . SER A 1 215 ? -3.257 20.683 36.687 1.00 74.75 215 SER A N 1
ATOM 1642 C CA . SER A 1 215 ? -3.338 21.708 37.742 1.00 74.75 215 SER A CA 1
ATOM 1643 C C . SER A 1 215 ? -1.968 22.246 38.180 1.00 74.75 215 SER A C 1
ATOM 1645 O O . SER A 1 215 ? -1.852 23.404 38.592 1.00 74.75 215 SER A O 1
ATOM 1647 N N . ALA A 1 216 ? -0.905 21.442 38.054 1.00 66.19 216 ALA A N 1
ATOM 1648 C CA . ALA A 1 216 ? 0.466 21.846 38.367 1.00 66.19 216 ALA A CA 1
ATOM 1649 C C . ALA A 1 216 ? 1.062 22.819 37.331 1.00 66.19 216 ALA A C 1
ATOM 1651 O O . ALA A 1 216 ? 1.836 23.704 37.692 1.00 66.19 216 ALA A O 1
ATOM 1652 N N . VAL A 1 217 ? 0.676 22.699 36.059 1.00 64.62 217 VAL A N 1
ATOM 1653 C CA . VAL A 1 217 ? 1.161 23.565 34.970 1.00 64.62 217 VAL A CA 1
ATOM 1654 C C . VAL A 1 217 ? 0.552 24.973 35.083 1.00 64.62 217 VAL A C 1
ATOM 1656 O O . VAL A 1 217 ? 1.123 25.952 34.603 1.00 64.62 217 VAL A O 1
ATOM 1659 N N . ASN A 1 218 ? -0.556 25.114 35.821 1.00 60.00 218 ASN A N 1
ATOM 1660 C CA . ASN A 1 218 ? -1.388 26.311 35.826 1.00 60.00 218 ASN A CA 1
ATOM 1661 C C . ASN A 1 218 ? -1.338 27.175 37.100 1.00 60.00 218 ASN A C 1
ATOM 1663 O O . ASN A 1 218 ? -2.344 27.671 37.612 1.00 60.00 218 ASN A O 1
ATOM 1667 N N . ALA A 1 219 ? -0.142 27.435 37.627 1.00 50.41 219 ALA A N 1
ATOM 1668 C CA . ALA A 1 219 ? 0.035 28.157 38.895 1.00 50.41 219 ALA A CA 1
ATOM 1669 C C . ALA A 1 219 ? -0.445 29.638 38.906 1.00 50.41 219 ALA A C 1
ATOM 1671 O O . ALA A 1 219 ? -0.314 30.315 39.932 1.00 50.41 219 ALA A O 1
ATOM 1672 N N . SER A 1 220 ? -0.985 30.162 37.795 1.00 48.81 220 SER A N 1
ATOM 1673 C CA . SER A 1 220 ? -1.337 31.582 37.615 1.00 48.81 220 SER A CA 1
ATOM 1674 C C . SER A 1 220 ? -2.797 31.864 37.220 1.00 48.81 220 SER A C 1
ATOM 1676 O O . SER A 1 220 ? -3.150 33.043 37.127 1.00 48.81 220 SER A O 1
ATOM 1678 N N . GLY A 1 221 ? -3.652 30.848 37.038 1.00 50.38 221 GLY A N 1
ATOM 1679 C CA . GLY A 1 221 ? -5.063 31.045 36.674 1.00 50.38 221 GLY A CA 1
ATOM 1680 C C . GLY A 1 221 ? -5.289 31.343 35.184 1.00 50.38 221 GLY A C 1
ATOM 1681 O O . GLY A 1 221 ? -6.121 32.197 34.861 1.00 50.38 221 GLY A O 1
ATOM 1682 N N . LEU A 1 222 ? -4.486 30.747 34.294 1.00 49.84 222 LEU A N 1
ATOM 1683 C CA . LEU A 1 222 ? -4.463 31.022 32.851 1.00 49.84 222 LEU A CA 1
ATOM 1684 C C . LEU A 1 222 ? -4.843 29.766 32.053 1.00 49.84 222 LEU A C 1
ATOM 1686 O O . LEU A 1 222 ? -4.275 28.709 32.216 1.00 49.84 222 LEU A O 1
ATOM 1690 N N . GLN A 1 223 ? -5.821 29.894 31.175 1.00 59.03 223 GLN A N 1
ATOM 1691 C CA . GLN A 1 223 ? -6.671 28.821 30.633 1.00 59.03 223 GLN A CA 1
ATOM 1692 C C . GLN A 1 223 ? -5.968 28.000 29.521 1.00 59.03 223 GLN A C 1
ATOM 1694 O O . GLN A 1 223 ? -5.033 28.539 28.927 1.00 59.03 223 GLN A O 1
ATOM 1699 N N . PRO A 1 224 ? -6.353 26.731 29.223 1.00 65.00 224 PRO A N 1
ATOM 1700 C CA . PRO A 1 224 ? -7.708 26.168 29.344 1.00 65.00 224 PRO A CA 1
ATOM 1701 C C . PRO A 1 224 ? -7.951 25.102 30.431 1.00 65.00 224 PRO A C 1
ATOM 1703 O O . PRO A 1 224 ? -9.079 24.651 30.551 1.00 65.00 224 PRO A O 1
ATOM 1706 N N . TYR A 1 225 ? -6.984 24.694 31.256 1.00 76.12 225 TYR A N 1
ATOM 1707 C CA . TYR A 1 225 ? -7.211 23.531 32.147 1.00 76.12 225 TYR A CA 1
ATOM 1708 C C . TYR A 1 225 ? -7.869 23.839 33.506 1.00 76.12 225 TYR A C 1
ATOM 1710 O O . TYR A 1 225 ? -8.089 22.941 34.312 1.00 76.12 225 TYR A O 1
ATOM 1718 N N . ASP A 1 226 ? -8.167 25.109 33.793 1.00 73.50 226 ASP A N 1
ATOM 1719 C CA . ASP A 1 226 ? -8.608 25.545 35.129 1.00 73.50 226 ASP A CA 1
ATOM 1720 C C . ASP A 1 226 ? -10.121 25.485 35.359 1.00 73.50 226 ASP A C 1
ATOM 1722 O O . ASP A 1 226 ? -10.563 25.581 36.511 1.00 73.50 226 ASP A O 1
ATOM 1726 N N . ASN A 1 227 ? -10.936 25.406 34.301 1.00 79.00 227 ASN A N 1
ATOM 1727 C CA . ASN A 1 227 ? -12.381 25.348 34.493 1.00 79.00 227 ASN A CA 1
ATOM 1728 C C . ASN A 1 227 ? -12.872 23.905 34.563 1.00 79.00 227 ASN A C 1
ATOM 1730 O O . ASN A 1 227 ? -12.549 23.055 33.741 1.00 79.00 227 ASN A O 1
ATOM 1734 N N . SER A 1 228 ? -13.753 23.681 35.530 1.00 85.25 228 SER A N 1
ATOM 1735 C CA . SER A 1 228 ? -14.543 22.463 35.664 1.00 85.25 228 SER A CA 1
ATOM 1736 C C . SER A 1 228 ? -15.422 22.251 34.429 1.00 85.25 228 SER A C 1
ATOM 1738 O O . SER A 1 228 ? -16.121 23.172 34.025 1.00 85.25 228 SER A O 1
ATOM 1740 N N . SER A 1 229 ? -15.475 21.033 33.883 1.00 86.25 229 SER A N 1
ATOM 1741 C CA . SER A 1 229 ? -16.351 20.700 32.739 1.00 86.25 229 SER A CA 1
ATOM 1742 C C . SER A 1 229 ? -16.073 21.531 31.475 1.00 86.25 229 SER A C 1
ATOM 1744 O O . SER A 1 229 ? -17.008 21.942 30.786 1.00 86.25 229 SER A O 1
ATOM 1746 N N . GLN A 1 230 ? -14.805 21.818 31.175 1.00 83.31 230 GLN A N 1
ATOM 1747 C CA . GLN A 1 230 ? -14.412 22.597 29.998 1.00 83.31 230 GLN A CA 1
ATOM 1748 C C . GLN A 1 230 ? -14.206 21.726 28.765 1.00 83.31 230 GLN A C 1
ATOM 1750 O O . GLN A 1 230 ? -13.654 20.636 28.847 1.00 83.31 230 GLN A O 1
ATOM 1755 N N . ILE A 1 231 ? -14.616 22.260 27.616 1.00 83.50 231 ILE A N 1
ATOM 1756 C CA . ILE A 1 231 ? -14.280 21.750 26.290 1.00 83.50 231 ILE A CA 1
ATOM 1757 C C . ILE A 1 231 ? -13.767 22.915 25.443 1.00 83.50 231 ILE A C 1
ATOM 1759 O O . ILE A 1 231 ? -14.396 23.983 25.404 1.00 83.50 231 ILE A O 1
ATOM 1763 N N . SER A 1 232 ? -12.644 22.718 24.756 1.00 79.62 232 SER A N 1
ATOM 1764 C CA . SER A 1 232 ? -12.076 23.684 23.813 1.00 79.62 232 SER A CA 1
ATOM 1765 C C . SER A 1 232 ? -11.598 22.982 22.547 1.00 79.62 232 SER A C 1
ATOM 1767 O O . SER A 1 232 ? -10.862 22.010 22.628 1.00 79.62 232 SER A O 1
ATOM 1769 N N . LEU A 1 233 ? -12.025 23.476 21.386 1.00 81.56 233 LEU A N 1
ATOM 1770 C CA . LEU A 1 233 ? -11.596 23.032 20.059 1.00 81.56 233 LEU A CA 1
ATOM 1771 C C . LEU A 1 233 ? -10.962 24.237 19.366 1.00 81.56 233 LEU A C 1
ATOM 1773 O O . LEU A 1 233 ? -11.649 25.040 18.717 1.00 81.56 233 LEU A O 1
ATOM 1777 N N . SER A 1 234 ? -9.678 24.430 19.634 1.00 70.31 234 SER A N 1
ATOM 1778 C CA . SER A 1 234 ? -8.895 25.579 19.193 1.00 70.31 234 SER A CA 1
ATOM 1779 C C . SER A 1 234 ? -7.451 25.419 19.637 1.00 70.31 234 SER A C 1
ATOM 1781 O O . SER A 1 234 ? -7.237 25.101 20.802 1.00 70.31 234 SER A O 1
ATOM 1783 N N . ASP A 1 235 ? -6.508 25.861 18.813 1.00 58.22 235 ASP A N 1
ATOM 1784 C CA . ASP A 1 235 ? -5.212 26.315 19.313 1.00 58.22 235 ASP A CA 1
ATOM 1785 C C . ASP A 1 235 ? -4.750 27.571 18.552 1.00 58.22 235 ASP A C 1
ATOM 1787 O O . ASP A 1 235 ? -5.218 27.862 17.444 1.00 58.22 235 ASP A O 1
ATOM 1791 N N . ARG A 1 236 ? -3.913 28.382 19.200 1.00 52.31 236 ARG A N 1
ATOM 1792 C CA . ARG A 1 236 ? -3.096 29.423 18.578 1.00 52.31 236 ARG A CA 1
ATOM 1793 C C . ARG A 1 236 ? -1.942 29.782 19.509 1.00 52.31 236 ARG A C 1
ATOM 1795 O O . ARG A 1 236 ? -2.126 30.573 20.443 1.00 52.31 236 ARG A O 1
ATOM 1802 N N . THR A 1 237 ? -0.741 29.348 19.158 1.00 53.16 237 THR A N 1
ATOM 1803 C CA . THR A 1 237 ? 0.495 29.989 19.617 1.00 53.16 237 THR A CA 1
ATOM 1804 C C . THR A 1 237 ? 0.988 30.983 18.554 1.00 53.16 237 THR A C 1
ATOM 1806 O O . THR A 1 237 ? 0.409 31.113 17.472 1.00 53.16 237 THR A O 1
ATOM 1809 N N . ASP A 1 238 ? 2.012 31.778 18.872 1.00 53.78 238 ASP A N 1
ATOM 1810 C CA . ASP A 1 238 ? 2.717 32.560 17.842 1.00 53.78 238 ASP A CA 1
ATOM 1811 C C . ASP A 1 238 ? 3.627 31.659 16.976 1.00 53.78 238 ASP A C 1
ATOM 1813 O O . ASP A 1 238 ? 4.141 32.122 15.955 1.00 53.78 238 ASP A O 1
ATOM 1817 N N . ASP A 1 239 ? 3.784 30.395 17.375 1.00 56.94 239 ASP A N 1
ATOM 1818 C CA . ASP A 1 239 ? 4.797 29.464 16.896 1.00 56.94 239 ASP A CA 1
ATOM 1819 C C . ASP A 1 239 ? 4.185 28.295 16.058 1.00 56.94 239 ASP A C 1
ATOM 1821 O O . ASP A 1 239 ? 4.875 27.814 15.156 1.00 56.94 239 ASP A O 1
ATOM 1825 N N . ALA A 1 240 ? 2.883 27.973 16.220 1.00 65.69 240 ALA A N 1
ATOM 1826 C CA . ALA A 1 240 ? 2.079 26.992 15.462 1.00 65.69 240 ALA A CA 1
ATOM 1827 C C . ALA A 1 240 ? 0.702 27.542 15.042 1.00 65.69 240 ALA A C 1
ATOM 1829 O O . ALA A 1 240 ? 0.032 28.278 15.782 1.00 65.69 240 ALA A O 1
ATOM 1830 N N . ARG A 1 241 ? 0.234 27.161 13.844 1.00 70.06 241 ARG A N 1
ATOM 1831 C CA . ARG A 1 241 ? -1.119 27.478 13.347 1.00 70.06 241 ARG A CA 1
ATOM 1832 C C . ARG A 1 241 ? -1.644 26.448 12.354 1.00 70.06 241 ARG A C 1
ATOM 1834 O O . ARG A 1 241 ? -0.892 25.950 11.531 1.00 70.06 241 ARG A O 1
ATOM 1841 N N . SER A 1 242 ? -2.962 26.262 12.342 1.00 70.75 242 SER A N 1
ATOM 1842 C CA . SER A 1 242 ? -3.659 25.412 11.371 1.00 70.75 242 SER A CA 1
ATOM 1843 C C . SER A 1 242 ? -4.860 26.106 10.714 1.00 70.75 242 SER A C 1
ATOM 1845 O O . SER A 1 242 ? -5.435 27.080 11.224 1.00 70.75 242 SER A O 1
ATOM 1847 N N . ILE A 1 243 ? -5.257 25.574 9.564 1.00 70.69 243 ILE A N 1
ATOM 1848 C CA . ILE A 1 243 ? -6.532 25.793 8.897 1.00 70.69 243 ILE A CA 1
ATOM 1849 C C . ILE A 1 243 ? -7.290 24.476 8.980 1.00 70.69 243 ILE A C 1
ATOM 1851 O O . ILE A 1 243 ? -6.788 23.458 8.526 1.00 70.69 243 ILE A O 1
ATOM 1855 N N . VAL A 1 244 ? -8.509 24.498 9.515 1.00 70.56 244 VAL A N 1
ATOM 1856 C CA . VAL A 1 244 ? -9.312 23.283 9.691 1.00 70.56 244 VAL A CA 1
ATOM 1857 C C . VAL A 1 244 ? -10.739 23.456 9.183 1.00 70.56 244 VAL A C 1
ATOM 1859 O O . VAL A 1 244 ? -11.305 24.551 9.257 1.00 70.56 244 VAL A O 1
ATOM 1862 N N . GLU A 1 245 ? -11.352 22.367 8.730 1.00 70.44 245 GLU A N 1
ATOM 1863 C CA . GLU A 1 245 ? -12.800 22.234 8.586 1.00 70.44 245 GLU A CA 1
ATOM 1864 C C . GLU A 1 245 ? -13.348 21.402 9.748 1.00 70.44 245 GLU A C 1
ATOM 1866 O O . GLU A 1 245 ? -12.946 20.264 9.954 1.00 70.44 245 GLU A O 1
ATOM 1871 N N . LEU A 1 246 ? -14.270 21.984 10.519 1.00 71.00 246 LEU A N 1
ATOM 1872 C CA . LEU A 1 246 ? -14.854 21.365 11.708 1.00 71.00 246 LEU A CA 1
ATOM 1873 C C . LEU A 1 246 ? -16.380 21.329 11.592 1.00 71.00 246 LEU A C 1
ATOM 1875 O O . LEU A 1 246 ? -17.017 22.347 11.290 1.00 71.00 246 LEU A O 1
ATOM 1879 N N . SER A 1 247 ? -16.980 20.177 11.879 1.00 68.19 247 SER A N 1
ATOM 1880 C CA . SER A 1 247 ? -18.431 19.990 11.893 1.00 68.19 247 SER A CA 1
ATOM 1881 C C . SER A 1 247 ? -18.891 18.992 12.971 1.00 68.19 247 SER A C 1
ATOM 1883 O O . SER A 1 247 ? -18.079 18.434 13.695 1.00 68.19 247 SER A O 1
ATOM 1885 N N . GLU A 1 248 ? -20.212 18.887 13.164 1.00 69.06 248 GLU A N 1
ATOM 1886 C CA . GLU A 1 248 ? -20.878 17.875 14.015 1.00 69.06 248 GLU A CA 1
ATOM 1887 C C . GLU A 1 248 ? -20.386 17.727 15.470 1.00 69.06 248 GLU A C 1
ATOM 1889 O O . GLU A 1 248 ? -20.425 16.647 16.046 1.00 69.06 248 GLU A O 1
ATOM 1894 N N . ILE A 1 249 ? -20.009 18.834 16.120 1.00 73.00 249 ILE A N 1
ATOM 1895 C CA . ILE A 1 249 ? -19.623 18.810 17.540 1.00 73.00 249 ILE A CA 1
ATOM 1896 C C . ILE A 1 249 ? -20.819 18.390 18.403 1.00 73.00 249 ILE A C 1
ATOM 1898 O O . ILE A 1 249 ? -21.866 19.057 18.410 1.00 73.00 249 ILE A O 1
ATOM 1902 N N . SER A 1 250 ? -20.648 17.329 19.180 1.00 72.38 250 SER A N 1
ATOM 1903 C CA . SER A 1 250 ? -21.619 16.885 20.168 1.00 72.38 250 SER A CA 1
ATOM 1904 C C . SER A 1 250 ? -20.940 16.297 21.394 1.00 72.38 250 SER A C 1
ATOM 1906 O O . SER A 1 250 ? -19.811 15.823 21.345 1.00 72.38 250 SER A O 1
ATOM 1908 N N . VAL A 1 251 ? -21.633 16.376 22.525 1.00 77.38 251 VAL A N 1
ATOM 1909 C CA . VAL A 1 251 ? -21.191 15.721 23.754 1.00 77.38 251 VAL A CA 1
ATOM 1910 C C . VAL A 1 251 ? -22.288 14.786 24.194 1.00 77.38 251 VAL A C 1
ATOM 1912 O O . VAL A 1 251 ? -23.436 15.206 24.399 1.00 77.38 251 VAL A O 1
ATOM 1915 N N . THR A 1 252 ? -21.903 13.536 24.382 1.00 74.12 252 THR A N 1
ATOM 1916 C CA . THR A 1 252 ? -22.753 12.511 24.958 1.00 74.12 252 THR A CA 1
ATOM 1917 C C . THR A 1 252 ? -22.225 12.211 26.345 1.00 74.12 252 THR A C 1
ATOM 1919 O O . THR A 1 252 ? -21.196 11.562 26.524 1.00 74.12 252 THR A O 1
ATOM 1922 N N . ASN A 1 253 ? -22.943 12.712 27.347 1.00 71.56 253 ASN A N 1
ATOM 1923 C CA . ASN A 1 253 ? -22.775 12.216 28.699 1.00 71.56 253 ASN A CA 1
ATOM 1924 C C . ASN A 1 253 ? -23.629 10.954 28.837 1.00 71.56 253 ASN A C 1
ATOM 1926 O O . ASN A 1 253 ? -24.813 11.000 28.484 1.00 71.56 253 ASN A O 1
ATOM 1930 N N . PRO A 1 254 ? -23.094 9.866 29.404 1.00 62.97 254 PRO A N 1
ATOM 1931 C CA . PRO A 1 254 ? -23.909 8.748 29.804 1.00 62.97 254 PRO A CA 1
ATOM 1932 C C . PRO A 1 254 ? -25.047 9.254 30.690 1.00 62.97 254 PRO A C 1
ATOM 1934 O O . PRO A 1 254 ? -24.844 9.948 31.694 1.00 62.97 254 PRO A O 1
ATOM 1937 N N . SER A 1 255 ? -26.273 8.899 30.316 1.00 53.09 255 SER A N 1
ATOM 1938 C CA . SER A 1 255 ? -27.405 9.048 31.220 1.00 53.09 255 SER A CA 1
ATOM 1939 C C . SER A 1 255 ? -27.200 8.157 32.450 1.00 53.09 255 SER A C 1
ATOM 1941 O O . SER A 1 255 ? -26.286 7.331 32.498 1.00 53.09 255 SER A O 1
ATOM 1943 N N . ALA A 1 256 ? -28.043 8.382 33.459 1.00 59.88 256 ALA A N 1
ATOM 1944 C CA . ALA A 1 256 ? -27.998 7.771 34.784 1.00 59.88 256 ALA A CA 1
ATOM 1945 C C . ALA A 1 256 ? -27.523 6.306 34.795 1.00 59.88 256 ALA A C 1
ATOM 1947 O O . ALA A 1 256 ? -27.820 5.546 33.881 1.00 59.88 256 ALA A O 1
ATOM 1948 N N . THR A 1 257 ? -26.858 5.926 35.891 1.00 68.44 257 THR A N 1
ATOM 1949 C CA . THR A 1 257 ? -26.446 4.557 36.242 1.00 68.44 257 THR A CA 1
ATOM 1950 C C . THR A 1 257 ? -27.340 3.484 35.600 1.00 68.44 257 THR A C 1
ATOM 1952 O O . THR A 1 257 ? -28.562 3.578 35.794 1.00 68.44 257 THR A O 1
ATOM 1955 N N . PRO A 1 258 ? -26.770 2.480 34.890 1.00 79.88 258 PRO A N 1
ATOM 1956 C CA . PRO A 1 258 ? -27.542 1.426 34.237 1.00 79.88 258 PRO A CA 1
ATOM 1957 C C . PRO A 1 258 ? -28.652 0.900 35.142 1.00 79.88 258 PRO A C 1
ATOM 1959 O O . PRO A 1 258 ? -28.450 0.703 36.338 1.00 79.88 258 PRO A O 1
ATOM 1962 N N . THR A 1 259 ? -29.860 0.710 34.615 1.00 87.00 259 THR A N 1
ATOM 1963 C CA . THR A 1 259 ? -30.991 0.262 35.449 1.00 87.00 259 THR A CA 1
ATOM 1964 C C . THR A 1 259 ? -31.119 -1.255 35.531 1.00 87.00 259 THR A C 1
ATOM 1966 O O . THR A 1 259 ? -31.844 -1.757 36.393 1.00 87.00 259 THR A O 1
ATOM 1969 N N . ASP A 1 260 ? -30.445 -1.976 34.636 1.00 93.69 260 ASP A N 1
ATOM 1970 C CA . ASP A 1 260 ? -30.414 -3.434 34.566 1.00 93.69 260 ASP A CA 1
ATOM 1971 C C . ASP A 1 260 ? -29.107 -3.902 33.881 1.00 93.69 260 ASP A C 1
ATOM 1973 O O . ASP A 1 260 ? -28.207 -3.084 33.679 1.00 93.69 260 ASP A O 1
ATOM 1977 N N . LEU A 1 261 ? -28.982 -5.199 33.579 1.00 95.62 261 LEU A N 1
ATOM 1978 C CA . LEU A 1 261 ? -27.840 -5.759 32.851 1.00 95.62 261 LEU A CA 1
ATOM 1979 C C . LEU A 1 261 ? -27.732 -5.232 31.415 1.00 95.62 261 LEU A C 1
ATOM 1981 O O . LEU A 1 261 ? -28.751 -5.016 30.758 1.00 95.62 261 LEU A O 1
ATOM 1985 N N . LEU A 1 262 ? -26.493 -5.118 30.942 1.00 94.06 262 LEU A N 1
ATOM 1986 C CA . LEU A 1 262 ? -26.108 -4.736 29.580 1.00 94.06 262 LEU A CA 1
ATOM 1987 C C . LEU A 1 262 ? -25.248 -5.839 28.972 1.00 94.06 262 LEU A C 1
ATOM 1989 O O . LEU A 1 262 ? -24.482 -6.456 29.708 1.00 94.06 262 LEU A O 1
ATOM 1993 N N . ILE A 1 263 ? -25.328 -6.070 27.665 1.00 97.19 263 ILE A N 1
ATOM 1994 C CA . ILE A 1 263 ? -24.315 -6.856 26.958 1.00 97.19 263 ILE A CA 1
ATOM 1995 C C . ILE A 1 263 ? -23.084 -5.953 26.833 1.00 97.19 263 ILE A C 1
ATOM 1997 O O . ILE A 1 263 ? -23.155 -4.878 26.242 1.00 97.19 263 ILE A O 1
ATOM 2001 N N . SER A 1 264 ? -21.972 -6.354 27.447 1.00 93.69 264 SER A N 1
ATOM 2002 C CA . SER A 1 264 ? -20.736 -5.562 27.474 1.00 93.69 264 SER A CA 1
ATOM 2003 C C . SER A 1 264 ? -19.664 -6.078 26.526 1.00 93.69 264 SER A C 1
ATOM 2005 O O . SER A 1 264 ? -18.859 -5.280 26.054 1.00 93.69 264 SER A O 1
ATOM 2007 N N . GLU A 1 265 ? -19.676 -7.368 26.193 1.00 95.44 265 GLU A N 1
ATOM 2008 C CA . GLU A 1 265 ? -18.743 -7.954 25.231 1.00 95.44 265 GLU A CA 1
ATOM 2009 C C . GLU A 1 265 ? -19.390 -9.122 24.477 1.00 95.44 265 GLU A C 1
ATOM 2011 O O . GLU A 1 265 ? -20.112 -9.945 25.048 1.00 95.44 265 GLU A O 1
ATOM 2016 N N . TYR A 1 266 ? -19.128 -9.179 23.178 1.00 96.88 266 TYR A N 1
ATOM 2017 C CA . TYR A 1 266 ? -19.484 -10.252 22.261 1.00 96.88 266 TYR A CA 1
ATOM 2018 C C . TYR A 1 266 ? -18.190 -10.814 21.685 1.00 96.88 266 TYR A C 1
ATOM 2020 O O . TYR A 1 266 ? -17.359 -10.059 21.199 1.00 96.88 266 TYR A O 1
ATOM 2028 N N . VAL A 1 267 ? -18.011 -12.130 21.724 1.00 96.56 267 VAL A N 1
ATOM 2029 C CA . VAL A 1 267 ? -16.822 -12.789 21.176 1.00 96.56 267 VAL A CA 1
ATOM 2030 C C . VAL A 1 267 ? -17.264 -13.816 20.148 1.00 96.56 267 VAL A C 1
ATOM 2032 O O . VAL A 1 267 ? -17.843 -14.837 20.523 1.00 96.56 267 VAL A O 1
ATOM 2035 N N . GLU A 1 268 ? -16.940 -13.591 18.876 1.00 96.31 268 GLU A N 1
ATOM 2036 C CA . GLU A 1 268 ? -16.884 -14.641 17.861 1.00 96.31 268 GLU A CA 1
ATOM 2037 C C . GLU A 1 268 ? -15.437 -14.829 17.406 1.00 96.31 268 GLU A C 1
ATOM 2039 O O . GLU A 1 268 ? -14.953 -14.184 16.487 1.00 96.31 268 GLU A O 1
ATOM 2044 N N . GLY A 1 269 ? -14.727 -15.725 18.076 1.00 92.38 269 GLY A N 1
ATOM 2045 C CA . GLY A 1 269 ? -13.377 -16.126 17.714 1.00 92.38 269 GLY A CA 1
ATOM 2046 C C . GLY A 1 269 ? -13.337 -17.364 16.817 1.00 92.38 269 GLY A C 1
ATOM 2047 O O . GLY A 1 269 ? -14.351 -17.894 16.352 1.00 92.38 269 GLY A O 1
ATOM 2048 N N . SER A 1 270 ? -12.132 -17.886 16.619 1.00 91.81 270 SER A N 1
ATOM 2049 C CA . SER A 1 270 ? -11.903 -19.100 15.849 1.00 91.81 270 SER A CA 1
ATOM 2050 C C . SER A 1 270 ? -12.514 -20.342 16.520 1.00 91.81 270 SER A C 1
ATOM 2052 O O . SER A 1 270 ? -12.624 -20.472 17.742 1.00 91.81 270 SER A O 1
ATOM 2054 N N . SER A 1 271 ? -12.913 -21.322 15.703 1.00 91.06 271 SER A N 1
ATOM 2055 C CA . SER A 1 271 ? -13.486 -22.594 16.165 1.00 91.06 271 SER A CA 1
ATOM 2056 C C . SER A 1 271 ? -14.710 -22.421 17.089 1.00 91.06 271 SER A C 1
ATOM 2058 O O . SER A 1 271 ? -15.801 -22.116 16.612 1.00 91.06 271 SER A O 1
ATOM 2060 N N . ASN A 1 272 ? -14.550 -22.680 18.393 1.00 92.88 272 ASN A N 1
ATOM 2061 C CA . ASN A 1 272 ? -15.616 -22.635 19.400 1.00 92.88 272 ASN A CA 1
ATOM 2062 C C . ASN A 1 272 ? -15.425 -21.467 20.377 1.00 92.88 272 ASN A C 1
ATOM 2064 O O . ASN A 1 272 ? -16.056 -21.450 21.429 1.00 92.88 272 ASN A O 1
ATOM 2068 N N . ASN A 1 273 ? -14.545 -20.513 20.068 1.00 94.94 273 ASN A N 1
ATOM 2069 C CA . ASN A 1 273 ? -14.299 -19.350 20.912 1.00 94.94 273 ASN A CA 1
ATOM 2070 C C . ASN A 1 273 ? -15.501 -18.410 20.842 1.00 94.94 273 ASN A C 1
ATOM 2072 O O . ASN A 1 273 ? -15.517 -17.468 20.063 1.00 94.94 273 ASN A O 1
ATOM 2076 N N . LYS A 1 274 ? -16.546 -18.713 21.614 1.00 96.25 274 LYS A N 1
ATOM 2077 C CA . LYS A 1 274 ? -17.788 -17.941 21.643 1.00 96.25 274 LYS A CA 1
ATOM 2078 C C . LYS A 1 274 ? -18.143 -17.575 23.065 1.00 96.25 274 LYS A C 1
ATOM 2080 O O . LYS A 1 274 ? -18.253 -18.465 23.913 1.00 96.25 274 LYS A O 1
ATOM 2085 N N . ALA A 1 275 ? -18.337 -16.287 23.313 1.00 97.44 275 ALA A N 1
ATOM 2086 C CA . ALA A 1 275 ? -18.726 -15.784 24.620 1.00 97.44 275 ALA A CA 1
ATOM 2087 C C . ALA A 1 275 ? -19.603 -14.534 24.524 1.00 97.44 275 ALA A C 1
ATOM 2089 O O . ALA A 1 275 ? -19.509 -13.771 23.567 1.00 97.44 275 ALA A O 1
ATOM 2090 N N . ILE A 1 276 ? -20.454 -14.352 25.533 1.00 97.94 276 ILE A N 1
ATOM 2091 C CA . ILE A 1 276 ? -21.237 -13.141 25.773 1.00 97.94 276 ILE A CA 1
ATOM 2092 C C . ILE A 1 276 ? -20.987 -12.711 27.215 1.00 97.94 276 ILE A C 1
ATOM 2094 O O . ILE A 1 276 ? -21.213 -13.494 28.143 1.00 97.94 276 ILE A O 1
ATOM 2098 N N . GLU A 1 277 ? -20.536 -11.477 27.399 1.00 97.81 277 GLU A N 1
ATOM 2099 C CA . GLU A 1 277 ? -20.359 -10.844 28.700 1.00 97.81 277 GLU A CA 1
ATOM 2100 C C . GLU A 1 277 ? -21.530 -9.908 29.003 1.00 97.81 277 GLU A C 1
ATOM 2102 O O . GLU A 1 277 ? -21.976 -9.145 28.144 1.00 97.81 277 GLU A O 1
ATOM 2107 N N . LEU A 1 278 ? -22.025 -9.971 30.239 1.00 98.00 278 LEU A N 1
ATOM 2108 C CA . LEU A 1 278 ? -23.092 -9.119 30.743 1.00 98.00 278 LEU A CA 1
ATOM 2109 C C . LEU A 1 278 ? -22.603 -8.276 31.922 1.00 98.00 278 LEU A C 1
ATOM 2111 O O . LEU A 1 278 ? -22.197 -8.826 32.944 1.00 98.00 278 LEU A O 1
ATOM 2115 N N . TYR A 1 279 ? -22.727 -6.957 31.836 1.00 94.31 279 TYR A N 1
ATOM 2116 C CA . TYR A 1 279 ? -22.307 -6.030 32.882 1.00 94.31 279 TYR A CA 1
ATOM 2117 C C . TYR A 1 279 ? -23.451 -5.612 33.808 1.00 94.31 279 TYR A C 1
ATOM 2119 O O . TYR A 1 279 ? -24.539 -5.244 33.359 1.00 94.31 279 TYR A O 1
ATOM 2127 N N . ASN A 1 280 ? -23.187 -5.588 35.120 1.00 93.25 280 ASN A N 1
ATOM 2128 C CA . ASN A 1 280 ? -24.087 -5.018 36.120 1.00 93.25 280 ASN A CA 1
ATOM 2129 C C . ASN A 1 280 ? -23.602 -3.654 36.634 1.00 93.25 280 ASN A C 1
ATOM 2131 O O . ASN A 1 280 ? -22.965 -3.548 37.687 1.00 93.25 280 ASN A O 1
ATOM 2135 N N . GLY A 1 281 ? -24.023 -2.587 35.962 1.00 85.25 281 GLY A N 1
ATOM 2136 C CA . GLY A 1 281 ? -23.761 -1.213 36.394 1.00 85.25 281 GLY A CA 1
ATOM 2137 C C . GLY A 1 281 ? -24.745 -0.639 37.414 1.00 85.25 281 GLY A C 1
ATOM 2138 O O . GLY A 1 281 ? -24.659 0.543 37.715 1.00 85.25 281 GLY A O 1
ATOM 2139 N N . THR A 1 282 ? -25.687 -1.414 37.966 1.00 87.81 282 THR A N 1
ATOM 2140 C CA . THR A 1 282 ? -26.880 -0.852 38.645 1.00 87.81 282 THR A CA 1
ATOM 2141 C C . THR A 1 282 ? -26.674 -0.250 40.035 1.00 87.81 282 THR A C 1
ATOM 2143 O O . THR A 1 282 ? -27.619 0.247 40.656 1.00 87.81 282 THR A O 1
ATOM 2146 N N . GLY A 1 283 ? -25.464 -0.327 40.587 1.00 84.00 283 GLY A N 1
ATOM 2147 C CA . GLY A 1 283 ? -25.191 0.056 41.974 1.00 84.00 283 GLY A CA 1
ATOM 2148 C C . GLY A 1 283 ? -25.619 -0.998 43.009 1.00 84.00 283 GLY A C 1
ATOM 2149 O O . GLY A 1 283 ? -25.472 -0.776 44.215 1.00 84.00 283 GLY A O 1
ATOM 2150 N N . SER A 1 284 ? -26.163 -2.146 42.585 1.00 90.62 284 SER A N 1
ATOM 2151 C CA . SER A 1 284 ? -26.569 -3.244 43.472 1.00 90.62 284 SER A CA 1
ATOM 2152 C C . SER A 1 284 ? -26.424 -4.614 42.807 1.00 90.62 284 SER A C 1
ATOM 2154 O O . SER A 1 284 ? -26.333 -4.707 41.592 1.00 90.62 284 SER A O 1
ATOM 2156 N N . ALA A 1 285 ? -26.374 -5.693 43.593 1.00 95.94 285 ALA A N 1
ATOM 2157 C CA . ALA A 1 285 ? -26.255 -7.042 43.036 1.00 95.94 285 ALA A CA 1
ATOM 2158 C C . ALA A 1 285 ? -27.561 -7.504 42.354 1.00 95.94 285 ALA A C 1
ATOM 2160 O O . ALA A 1 285 ? -28.643 -7.302 42.913 1.00 95.94 285 ALA A O 1
ATOM 2161 N N . ILE A 1 286 ? -27.445 -8.172 41.202 1.00 97.88 286 ILE A N 1
ATOM 2162 C CA . ILE A 1 286 ? -28.561 -8.721 40.412 1.00 97.88 286 ILE A CA 1
ATOM 2163 C C . ILE A 1 286 ? -28.584 -10.249 40.511 1.00 97.88 286 ILE A C 1
ATOM 2165 O O . ILE A 1 286 ? -27.563 -10.895 40.309 1.00 97.88 286 ILE A O 1
ATOM 2169 N N . ASP A 1 287 ? -29.757 -10.826 40.789 1.00 97.81 287 ASP A N 1
ATOM 2170 C CA . ASP A 1 287 ? -30.027 -12.271 40.694 1.00 97.81 287 ASP A CA 1
ATOM 2171 C C . ASP A 1 287 ? -30.486 -12.624 39.271 1.00 97.81 287 ASP A C 1
ATOM 2173 O O . ASP A 1 287 ? -31.440 -12.028 38.766 1.00 97.81 287 ASP A O 1
ATOM 2177 N N . LEU A 1 288 ? -29.823 -13.597 38.642 1.00 98.31 288 LEU A N 1
ATOM 2178 C CA . LEU A 1 288 ? -30.022 -13.957 37.236 1.00 98.31 288 LEU A CA 1
ATOM 2179 C C . LEU A 1 288 ? -31.190 -14.918 36.974 1.00 98.31 288 LEU A C 1
ATOM 2181 O O . LEU A 1 288 ? -31.464 -15.226 35.822 1.00 98.31 288 LEU A O 1
ATOM 2185 N N . THR A 1 289 ? -31.910 -15.373 38.006 1.00 96.56 289 THR A N 1
ATOM 2186 C CA . THR A 1 289 ? -32.944 -16.426 37.886 1.00 96.56 289 THR A CA 1
ATOM 2187 C C . THR A 1 289 ? -34.045 -16.139 36.846 1.00 96.56 289 THR A C 1
ATOM 2189 O O . THR A 1 289 ? -34.623 -17.076 36.299 1.00 96.56 289 THR A O 1
ATOM 2192 N N . ASP A 1 290 ? -34.353 -14.866 36.580 1.00 96.94 290 ASP A N 1
ATOM 2193 C CA . ASP A 1 290 ? -35.387 -14.451 35.619 1.00 96.94 290 ASP A CA 1
ATOM 2194 C C . ASP A 1 290 ? -34.817 -14.008 34.255 1.00 96.94 290 ASP A C 1
ATOM 2196 O O . ASP A 1 290 ? -35.571 -13.464 33.439 1.00 96.94 290 ASP A O 1
ATOM 2200 N N . TYR A 1 291 ? -33.511 -14.188 34.022 1.00 98.62 291 TYR A N 1
ATOM 2201 C CA . TYR A 1 291 ? -32.814 -13.733 32.821 1.00 98.62 291 TYR A CA 1
ATOM 2202 C C . TYR A 1 291 ? -32.553 -14.877 31.844 1.00 98.62 291 TYR A C 1
ATOM 2204 O O . TYR A 1 291 ? -32.197 -15.989 32.238 1.00 98.62 291 TYR A O 1
ATOM 2212 N N . THR A 1 292 ? -32.677 -14.573 30.557 1.00 98.12 292 THR A N 1
ATOM 2213 C CA . THR A 1 292 ? -32.462 -15.522 29.464 1.00 98.12 292 THR A CA 1
ATOM 2214 C C . THR A 1 292 ? -31.742 -14.809 28.321 1.00 98.12 292 THR A C 1
ATOM 2216 O O . THR A 1 292 ? -32.114 -13.688 27.974 1.00 98.12 292 THR A O 1
ATOM 2219 N N . LEU A 1 293 ? -30.751 -15.469 27.717 1.00 97.94 293 LEU A N 1
ATOM 2220 C CA . LEU A 1 293 ? -30.213 -15.094 26.406 1.00 97.94 293 LEU A CA 1
ATOM 2221 C C . LEU A 1 293 ? -30.886 -15.939 25.323 1.00 97.94 293 LEU A C 1
ATOM 2223 O O . LEU A 1 293 ? -30.931 -17.170 25.411 1.00 97.94 293 LEU A O 1
ATOM 2227 N N . GLU A 1 294 ? -31.435 -15.278 24.313 1.00 97.75 294 GLU A N 1
ATOM 2228 C CA . GLU A 1 294 ? -32.098 -15.900 23.170 1.00 97.75 294 GLU A CA 1
ATOM 2229 C C . GLU A 1 294 ? -31.303 -15.644 21.888 1.00 97.75 294 GLU A C 1
ATOM 2231 O O . GLU A 1 294 ? -30.941 -14.506 21.611 1.00 97.75 294 GLU A O 1
ATOM 2236 N N . PHE A 1 295 ? -31.077 -16.692 21.094 1.00 97.44 295 PHE A N 1
ATOM 2237 C CA . PHE A 1 295 ? -30.261 -16.650 19.879 1.00 97.44 295 PHE A CA 1
ATOM 2238 C C . PHE A 1 295 ? -31.123 -16.948 18.652 1.00 97.44 295 PHE A C 1
ATOM 2240 O O . PHE A 1 295 ? -31.795 -17.987 18.576 1.00 97.44 295 PHE A O 1
ATOM 2247 N N . TYR A 1 296 ? -31.126 -16.021 17.703 1.00 97.75 296 TYR A N 1
ATOM 2248 C CA . TYR A 1 296 ? -32.006 -15.986 16.543 1.00 97.75 296 TYR A CA 1
ATOM 2249 C C . TYR A 1 296 ? -31.189 -16.180 15.278 1.00 97.75 296 TYR A C 1
ATOM 2251 O O . TYR A 1 296 ? -30.661 -15.220 14.720 1.00 97.75 296 TYR A O 1
ATOM 2259 N N . SER A 1 297 ? -31.109 -17.428 14.817 1.00 95.88 297 SER A N 1
ATOM 2260 C CA . SER A 1 297 ? -30.176 -17.719 13.740 1.00 95.88 297 SER A CA 1
ATOM 2261 C C . SER A 1 297 ? -30.635 -17.231 12.375 1.00 95.88 297 SER A C 1
ATOM 2263 O O . SER A 1 297 ? -31.799 -17.462 12.028 1.00 95.88 297 SER A O 1
ATOM 2265 N N . ASN A 1 298 ? -29.721 -16.643 11.600 1.00 95.19 298 ASN A N 1
ATOM 2266 C CA . ASN A 1 298 ? -29.853 -16.379 10.163 1.00 95.19 298 ASN A CA 1
ATOM 2267 C C . ASN A 1 298 ? -31.189 -15.667 9.828 1.00 95.19 298 ASN A C 1
ATOM 2269 O O . ASN A 1 298 ? -32.012 -16.150 9.039 1.00 95.19 298 ASN A O 1
ATOM 2273 N N . GLY A 1 299 ? -31.486 -14.577 10.545 1.00 96.25 299 GLY A N 1
ATOM 2274 C CA . GLY A 1 299 ? -32.700 -13.771 10.362 1.00 96.25 299 GLY A CA 1
ATOM 2275 C C . GLY A 1 299 ? -34.026 -14.412 10.793 1.00 96.25 299 GLY A C 1
ATOM 2276 O O . GLY A 1 299 ? -35.101 -13.968 10.379 1.00 96.25 299 GLY A O 1
ATOM 2277 N N . ASN A 1 300 ? -34.011 -15.454 11.627 1.00 97.56 300 ASN A N 1
ATOM 2278 C CA . ASN A 1 300 ? -35.244 -16.027 12.171 1.00 97.56 300 ASN A CA 1
ATOM 2279 C C . ASN A 1 300 ? -35.973 -15.067 13.131 1.00 97.56 300 ASN A C 1
ATOM 2281 O O . ASN A 1 300 ? -35.365 -14.304 13.869 1.00 97.56 300 ASN A O 1
ATOM 2285 N N . THR A 1 301 ? -37.306 -15.170 13.196 1.00 97.50 301 THR A N 1
ATOM 2286 C CA . THR A 1 301 ? -38.151 -14.419 14.155 1.00 97.50 301 THR A CA 1
ATOM 2287 C C . THR A 1 301 ? -38.477 -15.211 15.427 1.00 97.50 301 THR A C 1
ATOM 2289 O O . THR A 1 301 ? -39.340 -14.820 16.211 1.00 97.50 301 THR A O 1
ATOM 2292 N N . THR A 1 302 ? -37.893 -16.396 15.586 1.00 96.75 302 THR A N 1
ATOM 2293 C CA . THR A 1 302 ? -38.060 -17.263 16.759 1.00 96.75 302 THR A CA 1
ATOM 2294 C C . THR A 1 302 ? -36.695 -17.793 17.163 1.00 96.75 302 THR A C 1
ATOM 2296 O O . THR A 1 302 ? -35.962 -18.208 16.260 1.00 96.75 302 THR A O 1
ATOM 2299 N N . PRO A 1 303 ? -36.372 -17.850 18.464 1.00 95.44 303 PRO A N 1
ATOM 2300 C CA . PRO A 1 303 ? -35.047 -18.262 18.889 1.00 95.44 303 PRO A CA 1
ATOM 2301 C C . PRO A 1 303 ? -34.823 -19.743 18.580 1.00 95.44 303 PRO A C 1
ATOM 2303 O O . PRO A 1 303 ? -35.684 -20.588 18.852 1.00 95.44 303 PRO A O 1
ATOM 2306 N N . GLY A 1 304 ? -33.668 -20.053 17.993 1.00 92.31 304 GLY A N 1
ATOM 2307 C CA . GLY A 1 304 ? -33.206 -21.427 17.795 1.00 92.31 304 GLY A CA 1
ATOM 2308 C C . GLY A 1 304 ? -32.694 -22.036 19.101 1.00 92.31 304 GLY A C 1
ATOM 2309 O O . GLY A 1 304 ? -32.936 -23.214 19.373 1.00 92.31 304 GLY A O 1
ATOM 2310 N N . THR A 1 305 ? -32.071 -21.196 19.931 1.00 94.00 305 THR A N 1
ATOM 2311 C CA . THR A 1 305 ? -31.518 -21.546 21.241 1.00 94.00 305 THR A CA 1
ATOM 2312 C C . THR A 1 305 ? -31.935 -20.500 22.273 1.00 94.00 305 THR A C 1
ATOM 2314 O O . THR A 1 305 ? -31.946 -19.304 21.993 1.00 94.00 305 THR A O 1
ATOM 2317 N N . SER A 1 306 ? -32.263 -20.952 23.482 1.00 95.38 306 SER A N 1
ATOM 2318 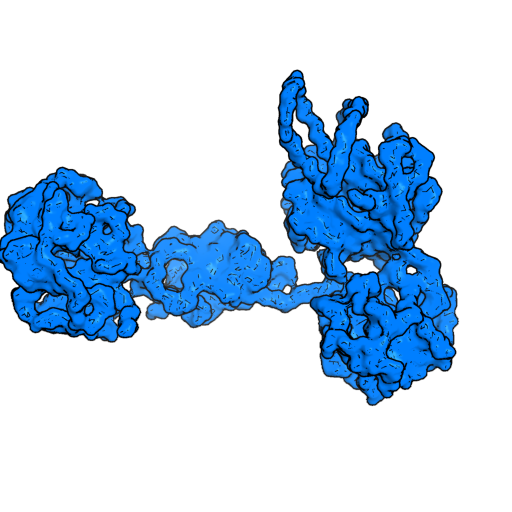C CA . SER A 1 306 ? -32.518 -20.090 24.640 1.00 95.38 306 SER A CA 1
ATOM 2319 C C . SER A 1 306 ? -31.766 -20.648 25.839 1.00 95.38 306 SER A C 1
ATOM 2321 O O . SER A 1 306 ? -31.871 -21.844 26.130 1.00 95.38 306 SER A O 1
ATOM 2323 N N . ILE A 1 307 ? -31.003 -19.797 26.517 1.00 96.62 307 ILE A N 1
ATOM 2324 C CA . ILE A 1 307 ? -30.168 -20.164 27.659 1.00 96.62 307 ILE A CA 1
ATOM 2325 C C . ILE A 1 307 ? -30.636 -19.359 28.865 1.00 96.62 307 ILE A C 1
ATOM 2327 O O . ILE A 1 307 ? -30.451 -18.145 28.918 1.00 96.62 307 ILE A O 1
ATOM 2331 N N . ASP A 1 308 ? -31.237 -2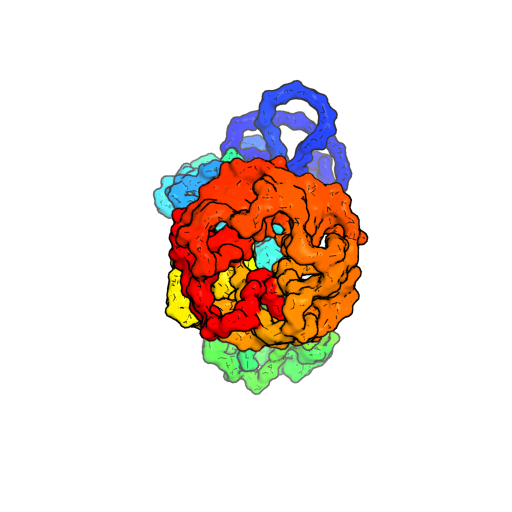0.048 29.834 1.00 97.06 308 ASP A N 1
ATOM 2332 C CA . ASP A 1 308 ? -31.562 -19.454 31.129 1.00 97.06 308 ASP A CA 1
ATOM 2333 C C . ASP A 1 308 ? -30.268 -19.215 31.915 1.00 97.06 308 ASP A C 1
ATOM 2335 O O . ASP A 1 308 ? -29.404 -20.098 32.021 1.00 97.06 308 ASP A O 1
ATOM 2339 N N . LEU A 1 309 ? -30.134 -18.011 32.459 1.00 97.75 309 LEU A N 1
ATOM 2340 C CA . LEU A 1 309 ? -28.975 -17.606 33.240 1.00 97.75 309 LEU A CA 1
ATOM 2341 C C . LEU A 1 309 ? -29.177 -17.959 34.713 1.00 97.75 309 LEU A C 1
ATOM 2343 O O . LEU A 1 309 ? -30.293 -18.134 35.207 1.00 97.75 309 LEU A O 1
ATOM 2347 N N . SER A 1 310 ? -28.076 -18.101 35.442 1.00 96.75 310 SER A N 1
ATOM 2348 C CA . SER A 1 310 ? -28.125 -18.425 36.863 1.00 96.75 310 SER A CA 1
ATOM 2349 C C . SER A 1 310 ? -26.958 -17.804 37.613 1.00 96.75 310 SER A C 1
ATOM 2351 O O . SER A 1 310 ? -25.896 -17.585 37.049 1.00 96.75 310 SER A O 1
ATOM 2353 N N . GLY A 1 311 ? -27.155 -17.529 38.902 1.00 97.06 311 GLY A N 1
ATOM 2354 C CA . GLY A 1 311 ? -26.137 -16.905 39.742 1.00 97.06 311 GLY A CA 1
ATOM 2355 C C . GLY A 1 311 ? -26.498 -15.480 40.141 1.00 97.06 311 GLY A C 1
ATOM 2356 O O . GLY A 1 311 ? -27.668 -15.095 40.183 1.00 97.06 311 GLY A O 1
ATOM 2357 N N . THR A 1 312 ? -25.488 -14.716 40.534 1.00 97.12 312 THR A N 1
ATOM 2358 C CA . THR A 1 312 ? -25.649 -13.336 40.992 1.00 97.12 312 THR A CA 1
ATOM 2359 C C . THR A 1 312 ? -24.451 -12.529 40.533 1.00 97.12 312 THR A C 1
ATOM 2361 O O . THR A 1 312 ? -23.327 -12.950 40.783 1.00 97.12 312 THR A O 1
ATOM 2364 N N . VAL A 1 313 ? -24.698 -11.367 39.936 1.00 97.56 313 VAL A N 1
ATOM 2365 C CA . VAL A 1 313 ? -23.653 -10.445 39.473 1.00 97.56 313 VAL A CA 1
ATOM 2366 C C . VAL A 1 313 ? -23.571 -9.299 40.466 1.00 97.56 313 VAL A C 1
ATOM 2368 O O . VAL A 1 313 ? -24.590 -8.660 40.755 1.00 97.56 313 VAL A O 1
ATOM 2371 N N . ALA A 1 314 ? -22.401 -9.052 41.053 1.00 93.62 314 ALA A N 1
ATOM 2372 C CA . ALA A 1 314 ? -22.225 -7.915 41.952 1.00 93.62 314 ALA A CA 1
ATOM 2373 C C . ALA A 1 314 ? -22.314 -6.587 41.178 1.00 93.62 314 ALA A C 1
ATOM 2375 O O . ALA A 1 314 ? -22.249 -6.555 39.956 1.00 93.62 314 ALA A O 1
ATOM 2376 N N . SER A 1 315 ? -22.510 -5.474 41.886 1.00 87.44 315 SER A N 1
ATOM 2377 C CA . SER A 1 315 ? -22.433 -4.159 41.240 1.00 87.44 315 SER A CA 1
ATOM 2378 C C . SER A 1 315 ? -21.008 -3.897 40.765 1.00 87.44 315 SER A C 1
ATOM 2380 O O . SER A 1 315 ? -20.084 -4.046 41.565 1.00 87.44 315 SER A O 1
ATOM 2382 N N . GLY A 1 316 ? -20.857 -3.425 39.530 1.00 80.12 316 GLY A N 1
ATOM 2383 C CA . GLY A 1 316 ? -19.560 -3.182 38.898 1.00 80.12 316 GLY A CA 1
ATOM 2384 C C . GLY A 1 316 ? -18.871 -4.450 38.384 1.00 80.12 316 GLY A C 1
ATOM 2385 O O . GLY A 1 316 ? -17.733 -4.364 37.947 1.00 80.12 316 GLY A O 1
ATOM 2386 N N . ASP A 1 317 ? -19.538 -5.600 38.468 1.00 91.69 317 ASP A N 1
ATOM 2387 C CA . ASP A 1 317 ? -19.017 -6.905 38.061 1.00 91.69 317 ASP A CA 1
ATOM 2388 C C . ASP A 1 317 ? -19.680 -7.366 36.755 1.00 91.69 317 ASP A C 1
ATOM 2390 O O . ASP A 1 317 ? -20.699 -6.798 36.334 1.00 91.69 317 ASP A O 1
ATOM 2394 N N . VAL A 1 318 ? -19.119 -8.406 36.143 1.00 96.19 318 VAL A N 1
ATOM 2395 C CA . VAL A 1 318 ? -19.620 -8.993 34.894 1.00 96.19 318 VAL A CA 1
ATOM 2396 C C . VAL A 1 318 ? -20.048 -10.448 35.074 1.00 96.19 318 VAL A C 1
ATOM 2398 O O . VAL A 1 318 ? -19.755 -11.081 36.085 1.00 96.19 318 VAL A O 1
ATOM 2401 N N . PHE A 1 319 ? -20.791 -10.964 34.098 1.00 98.44 319 PHE A N 1
ATOM 2402 C CA . PHE A 1 319 ? -21.135 -12.374 33.974 1.00 98.44 319 PHE A CA 1
ATOM 2403 C C . PHE A 1 319 ? -20.804 -12.872 32.573 1.00 98.44 319 PHE A C 1
ATOM 2405 O O . PHE A 1 319 ? -21.352 -12.350 31.603 1.00 98.44 319 PHE A O 1
ATOM 2412 N N . VAL A 1 320 ? -19.977 -13.909 32.463 1.00 98.19 320 VAL A N 1
ATOM 2413 C CA . VAL A 1 320 ? -19.552 -14.462 31.169 1.00 98.19 320 VAL A CA 1
ATOM 2414 C C . VAL A 1 320 ? -20.248 -15.795 30.887 1.00 98.19 320 VAL A C 1
ATOM 2416 O O . VAL A 1 320 ? -20.064 -16.787 31.602 1.00 98.19 320 VAL A O 1
ATOM 2419 N N . LEU A 1 321 ? -21.022 -15.843 29.800 1.00 98.00 321 LEU A N 1
ATOM 2420 C CA . LEU A 1 321 ? -21.538 -17.077 29.204 1.00 98.00 321 LEU A CA 1
ATOM 2421 C C . LEU A 1 321 ? -20.632 -17.500 28.045 1.00 98.00 321 LEU A C 1
ATOM 2423 O O . LEU A 1 321 ? -20.554 -16.782 27.055 1.00 98.00 321 LEU A O 1
ATOM 2427 N N . ALA A 1 322 ? -20.024 -18.684 28.117 1.00 97.75 322 ALA A N 1
ATOM 2428 C CA . ALA A 1 322 ? -19.132 -19.193 27.069 1.00 97.75 322 ALA A CA 1
ATOM 2429 C C . ALA A 1 322 ? -19.574 -20.544 26.485 1.00 97.75 322 ALA A C 1
ATOM 2431 O O . ALA A 1 322 ? -20.299 -21.316 27.122 1.00 97.75 322 ALA A O 1
ATOM 2432 N N . ASP A 1 323 ? -19.109 -20.873 25.282 1.00 96.69 323 ASP A N 1
ATOM 2433 C CA . ASP A 1 323 ? -19.150 -22.250 24.776 1.00 96.69 323 ASP A CA 1
ATOM 2434 C C . ASP A 1 323 ? -18.259 -23.149 25.652 1.00 96.69 323 ASP A C 1
ATOM 2436 O O . ASP A 1 323 ? -17.174 -22.758 26.078 1.00 96.69 323 ASP A O 1
ATOM 2440 N N . VAL A 1 324 ? -18.730 -24.357 25.969 1.00 96.25 324 VAL A N 1
ATOM 2441 C CA . VAL A 1 324 ? -18.007 -25.309 26.827 1.00 96.25 324 VAL A CA 1
ATOM 2442 C C . VAL A 1 324 ? -16.687 -25.785 26.215 1.00 96.25 324 VAL A C 1
ATOM 2444 O O . VAL A 1 324 ? -15.797 -26.205 26.956 1.00 96.25 324 VAL A O 1
ATOM 2447 N N . ASP A 1 325 ? -16.569 -25.729 24.888 1.00 95.44 325 ASP A N 1
ATOM 2448 C CA . ASP A 1 325 ? -15.392 -26.154 24.132 1.00 95.44 325 ASP A CA 1
ATOM 2449 C C . ASP A 1 325 ? -14.534 -24.958 23.657 1.00 95.44 325 ASP A C 1
ATOM 2451 O O . ASP A 1 325 ? -13.681 -25.136 22.784 1.00 95.44 325 ASP A O 1
ATOM 2455 N N . ALA A 1 326 ? -14.753 -23.756 24.207 1.00 95.75 326 ALA A N 1
ATOM 2456 C CA . ALA A 1 326 ? -13.940 -22.566 23.945 1.00 95.75 326 ALA A CA 1
ATOM 2457 C C . ALA A 1 326 ? -12.497 -22.701 24.475 1.00 95.75 326 ALA A C 1
ATOM 2459 O O . ALA A 1 326 ? -12.179 -23.590 25.274 1.00 95.75 326 ALA A O 1
ATOM 2460 N N . ASP A 1 327 ? -11.615 -21.796 24.044 1.00 95.69 327 ASP A N 1
ATOM 2461 C CA . ASP A 1 327 ? -10.243 -21.712 24.538 1.00 95.69 327 ASP A CA 1
ATOM 2462 C C . ASP A 1 327 ? -10.182 -21.596 26.074 1.00 95.69 327 ASP A C 1
ATOM 2464 O O . ASP A 1 327 ? -11.063 -21.045 26.741 1.00 95.69 327 ASP A O 1
ATOM 2468 N N . ALA A 1 328 ? -9.104 -22.122 26.661 1.00 96.25 328 ALA A N 1
ATOM 2469 C CA . ALA A 1 328 ? -8.913 -22.139 28.106 1.00 96.25 328 ALA A CA 1
ATOM 2470 C C . ALA A 1 328 ? -8.896 -20.735 28.739 1.00 96.25 328 ALA A C 1
ATOM 2472 O O . ALA A 1 328 ? -9.229 -20.611 29.918 1.00 96.25 328 ALA A O 1
ATOM 2473 N N . THR A 1 329 ? -8.506 -19.703 27.987 1.00 94.81 329 THR A N 1
ATOM 2474 C CA . THR A 1 329 ? -8.533 -18.300 28.425 1.00 94.81 329 THR A CA 1
ATOM 2475 C C . THR A 1 329 ? -9.963 -17.794 28.618 1.00 94.81 329 THR A C 1
ATOM 2477 O O . THR A 1 329 ? -10.266 -17.261 29.683 1.00 94.81 329 THR A O 1
ATOM 2480 N N . ILE A 1 330 ? -10.866 -18.074 27.673 1.00 96.50 330 ILE A N 1
ATOM 2481 C CA . ILE A 1 330 ? -12.303 -17.777 27.785 1.00 96.50 330 ILE A CA 1
ATOM 2482 C C . ILE A 1 330 ? -12.920 -18.574 28.939 1.00 96.50 330 ILE A C 1
ATOM 2484 O O . ILE A 1 330 ? -13.598 -18.022 29.805 1.00 96.50 330 ILE A O 1
ATOM 2488 N N . LEU A 1 331 ? -12.653 -19.884 28.997 1.00 97.06 331 LEU A N 1
ATOM 2489 C CA . LEU A 1 331 ? -13.210 -20.761 30.033 1.00 97.06 331 LEU A CA 1
ATOM 2490 C C . LEU A 1 331 ? -12.763 -20.385 31.452 1.00 97.06 331 LEU A C 1
ATOM 2492 O O . LEU A 1 331 ? -13.445 -20.735 32.414 1.00 97.06 331 LEU A O 1
ATOM 2496 N N . ALA A 1 332 ? -11.625 -19.703 31.600 1.00 96.88 332 ALA A N 1
ATOM 2497 C CA . ALA A 1 332 ? -11.166 -19.199 32.889 1.00 96.88 332 ALA A CA 1
ATOM 2498 C C . ALA A 1 332 ? -12.013 -18.024 33.405 1.00 96.88 332 ALA A C 1
ATOM 2500 O O . ALA A 1 332 ? -12.073 -17.841 34.621 1.00 96.88 332 ALA A O 1
ATOM 2501 N N . GLN A 1 333 ? -12.658 -17.279 32.503 1.00 97.56 333 GLN A N 1
ATOM 2502 C CA . GLN A 1 333 ? -13.544 -16.155 32.823 1.00 97.56 333 GLN A CA 1
ATOM 2503 C C . GLN A 1 333 ? -15.022 -16.563 32.887 1.00 97.56 333 GLN A C 1
ATOM 2505 O O . GLN A 1 333 ? -15.824 -15.850 33.471 1.00 97.56 333 GLN A O 1
ATOM 2510 N N . ALA A 1 334 ? -15.396 -17.710 32.311 1.00 97.50 334 ALA A N 1
ATOM 2511 C CA . ALA A 1 334 ? -16.787 -18.147 32.217 1.00 97.50 334 ALA A CA 1
ATOM 2512 C C . ALA A 1 334 ? -17.445 -18.436 33.584 1.00 97.50 334 ALA A C 1
ATOM 2514 O O . ALA A 1 334 ? -17.044 -19.351 34.310 1.00 97.50 334 ALA A O 1
ATOM 2515 N N . ASP A 1 335 ? -18.550 -17.747 33.873 1.00 98.31 335 ASP A N 1
ATOM 2516 C CA . ASP A 1 335 ? -19.438 -18.030 35.008 1.00 98.31 335 ASP A CA 1
ATOM 2517 C C . ASP A 1 335 ? -20.425 -19.160 34.701 1.00 98.31 335 ASP A C 1
ATOM 2519 O O . ASP A 1 335 ? -20.833 -19.926 35.583 1.00 98.31 335 ASP A O 1
ATOM 2523 N N . GLN A 1 336 ? -20.803 -19.287 33.429 1.00 97.50 336 GLN A N 1
ATOM 2524 C CA . GLN A 1 336 ? -21.672 -20.341 32.925 1.00 97.50 336 GLN A CA 1
ATOM 2525 C C . GLN A 1 336 ? -21.194 -20.798 31.546 1.00 97.50 336 GLN A C 1
ATOM 2527 O O . GLN A 1 336 ? -20.740 -20.007 30.726 1.00 97.50 336 GLN A O 1
ATOM 2532 N N . THR A 1 337 ? -21.314 -22.098 31.273 1.00 96.62 337 THR A N 1
ATOM 2533 C CA . THR A 1 337 ? -20.970 -22.675 29.967 1.00 96.62 337 THR A CA 1
ATOM 2534 C C . THR A 1 337 ? -22.187 -23.291 29.285 1.00 96.62 337 THR A C 1
ATOM 2536 O O . THR A 1 337 ? -23.086 -23.822 29.946 1.00 96.62 337 THR A O 1
ATOM 2539 N N . SER A 1 338 ? -22.207 -23.237 27.954 1.00 93.19 338 SER A N 1
ATOM 2540 C CA . SER A 1 338 ? -23.215 -23.860 27.094 1.00 93.19 338 SER A CA 1
ATOM 2541 C C . SER A 1 338 ? -22.615 -25.017 26.300 1.00 93.19 338 SER A C 1
ATOM 2543 O O . SER A 1 338 ? -21.554 -24.890 25.705 1.00 93.19 338 SER A O 1
ATOM 2545 N N . ALA A 1 339 ? -23.320 -26.150 26.246 1.00 84.44 339 ALA A N 1
ATOM 2546 C CA . ALA A 1 339 ? -22.890 -27.336 25.495 1.00 84.44 339 ALA A CA 1
ATOM 2547 C C . ALA A 1 339 ? -23.316 -27.329 24.014 1.00 84.44 339 ALA A C 1
ATOM 2549 O O . ALA A 1 339 ? -23.228 -28.352 23.337 1.00 84.44 339 ALA A O 1
ATOM 2550 N N . SER A 1 340 ? -23.899 -26.238 23.528 1.00 72.75 340 SER A N 1
ATOM 2551 C CA . SER A 1 340 ? -24.341 -26.087 22.142 1.00 72.75 340 SER A CA 1
ATOM 2552 C C . SER A 1 340 ? -23.843 -24.750 21.651 1.00 72.75 340 SER A C 1
ATOM 2554 O O . SER A 1 340 ? -24.320 -23.757 22.182 1.00 72.75 340 SER A O 1
ATOM 2556 N N . THR A 1 341 ? -22.944 -24.734 20.669 1.00 71.38 341 THR A N 1
ATOM 2557 C CA . THR A 1 341 ? -22.511 -23.524 19.962 1.00 71.38 341 THR A CA 1
ATOM 2558 C C . THR A 1 341 ? -23.734 -22.760 19.474 1.00 71.38 341 THR A C 1
ATOM 2560 O O . THR A 1 341 ? -24.630 -23.352 18.868 1.00 71.38 341 THR A O 1
ATOM 2563 N N . PHE A 1 342 ? -23.819 -21.481 19.832 1.00 79.94 342 PHE A N 1
ATOM 2564 C CA . PHE A 1 342 ? -25.117 -20.828 19.997 1.00 79.94 342 PHE A CA 1
ATOM 2565 C C . PHE A 1 342 ? -25.315 -19.540 19.185 1.00 79.94 342 PHE A C 1
ATOM 2567 O O . PHE A 1 342 ? -26.430 -19.033 19.194 1.00 79.94 342 PHE A O 1
ATOM 2574 N N . PHE A 1 343 ? -24.305 -19.070 18.448 1.00 94.44 343 PHE A N 1
ATOM 2575 C CA . PHE A 1 343 ? -24.422 -17.995 17.449 1.00 94.44 343 PHE A CA 1
ATOM 2576 C C . PHE A 1 343 ? -23.251 -18.021 16.460 1.00 94.44 343 PHE A C 1
ATOM 2578 O O . PHE A 1 343 ? -22.259 -18.708 16.711 1.00 94.44 343 PHE A O 1
ATOM 2585 N N . ASN A 1 344 ? -23.354 -17.277 15.369 1.00 93.94 344 ASN A N 1
ATOM 2586 C CA . ASN A 1 344 ? -22.275 -16.843 14.480 1.00 93.94 344 ASN A CA 1
ATOM 2587 C C . ASN A 1 344 ? -22.659 -15.474 13.883 1.00 93.94 344 ASN A C 1
ATOM 2589 O O . ASN A 1 344 ? -23.736 -14.974 14.198 1.00 93.94 344 ASN A O 1
ATOM 2593 N N . GLY A 1 345 ? -21.807 -14.878 13.051 1.00 94.31 345 GLY A N 1
ATOM 2594 C CA . GLY A 1 345 ? -21.902 -13.457 12.688 1.00 94.31 345 GLY A CA 1
ATOM 2595 C C . GLY A 1 345 ? -23.248 -12.948 12.158 1.00 94.31 345 GLY A C 1
ATOM 2596 O O . GLY A 1 345 ? -23.538 -11.767 12.317 1.00 94.31 345 GLY A O 1
ATOM 2597 N N . ASP A 1 346 ? -24.098 -13.798 11.581 1.00 96.50 346 ASP A N 1
ATOM 2598 C CA . ASP A 1 346 ? -25.426 -13.458 11.049 1.00 96.50 346 ASP A CA 1
ATOM 2599 C C . ASP A 1 346 ? -26.599 -13.767 12.009 1.00 96.50 346 ASP A C 1
ATOM 2601 O O . ASP A 1 346 ? -27.774 -13.705 11.623 1.00 96.50 346 ASP A O 1
ATOM 2605 N N . ASP A 1 347 ? -26.306 -14.086 13.271 1.00 97.62 347 ASP A N 1
ATOM 2606 C CA . ASP A 1 347 ? -27.288 -14.428 14.299 1.00 97.62 347 ASP A CA 1
ATOM 2607 C C . ASP A 1 347 ? -27.526 -13.266 15.280 1.00 97.62 347 ASP A C 1
ATOM 2609 O O . ASP A 1 347 ? -26.595 -12.720 15.867 1.00 97.62 347 ASP A O 1
ATOM 2613 N N . ALA A 1 348 ? -28.795 -12.922 15.528 1.00 98.00 348 ALA A N 1
ATOM 2614 C CA . ALA A 1 348 ? -29.144 -11.904 16.522 1.00 98.00 348 ALA A CA 1
ATOM 2615 C C . ALA A 1 348 ? -29.238 -12.511 17.931 1.00 98.00 348 ALA A C 1
ATOM 2617 O O . ALA A 1 348 ? -29.741 -13.626 18.110 1.00 98.00 348 ALA A O 1
ATOM 2618 N N . ILE A 1 349 ? -28.811 -11.764 18.947 1.00 98.06 349 ILE A N 1
ATOM 2619 C CA . ILE A 1 349 ? -28.805 -12.192 20.349 1.00 98.06 349 ILE A CA 1
ATOM 2620 C C . ILE A 1 349 ? -29.598 -11.191 21.175 1.00 98.06 349 ILE A C 1
ATOM 2622 O O . ILE A 1 349 ? -29.375 -9.988 21.097 1.00 98.06 349 ILE A O 1
ATOM 2626 N N . VAL A 1 350 ? -30.526 -11.699 21.983 1.00 98.56 350 VAL A N 1
ATOM 2627 C CA . VAL A 1 350 ? -31.436 -10.874 22.776 1.00 98.56 350 VAL A CA 1
ATOM 2628 C C . VAL A 1 350 ? -31.346 -11.255 24.247 1.00 98.56 350 VAL A C 1
ATOM 2630 O O . VAL A 1 350 ? -31.636 -12.395 24.625 1.00 98.56 350 VAL A O 1
ATOM 2633 N N . LEU A 1 351 ? -31.000 -10.286 25.092 1.00 98.62 351 LEU A N 1
ATOM 2634 C CA . LEU A 1 351 ? -31.058 -10.406 26.544 1.00 98.62 351 LEU A CA 1
ATOM 2635 C C . LEU A 1 351 ? -32.472 -10.076 27.029 1.00 98.62 351 LEU A C 1
ATOM 2637 O O . LEU A 1 351 ? -32.990 -8.984 26.790 1.00 98.62 351 LEU A O 1
ATOM 2641 N N . LYS A 1 352 ? -33.105 -11.007 27.750 1.00 98.44 352 LYS A N 1
ATOM 2642 C CA . LYS A 1 352 ? -34.446 -10.821 28.321 1.00 98.44 352 LYS A CA 1
ATOM 2643 C C . LYS A 1 352 ? -34.471 -11.016 29.824 1.00 98.44 352 LYS A C 1
ATOM 2645 O O . LYS A 1 352 ? -33.777 -11.871 30.360 1.00 98.44 352 LYS A O 1
ATOM 2650 N N . LYS A 1 353 ? -35.383 -10.300 30.484 1.00 98.12 353 LYS A N 1
ATOM 2651 C CA . LYS A 1 353 ? -35.777 -10.507 31.883 1.00 98.12 353 LYS A CA 1
ATOM 2652 C C . LYS A 1 353 ? -37.278 -10.693 31.991 1.00 98.12 353 LYS A C 1
ATOM 2654 O O . LYS A 1 353 ? -38.054 -9.798 31.648 1.00 98.12 353 LYS A O 1
ATOM 2659 N N . SER A 1 354 ? -37.719 -11.858 32.466 1.00 96.81 354 SER A N 1
ATOM 2660 C CA . SER A 1 354 ? -39.148 -12.211 32.541 1.00 96.81 354 SER A CA 1
ATOM 2661 C C . SER A 1 354 ? -39.904 -11.960 31.218 1.00 96.81 354 SER A C 1
ATOM 2663 O O . SER A 1 354 ? -41.067 -11.550 31.222 1.00 96.81 354 SER A O 1
ATOM 2665 N N . GLY A 1 355 ? -39.231 -12.166 30.079 1.00 94.00 355 GLY A N 1
ATOM 2666 C CA . GLY A 1 355 ? -39.765 -11.939 28.731 1.00 94.00 355 GLY A CA 1
ATOM 2667 C C . GLY A 1 355 ? -39.716 -10.492 28.216 1.00 94.00 355 GLY A C 1
ATOM 2668 O O . GLY A 1 355 ? -40.170 -10.252 27.102 1.00 94.00 355 GLY A O 1
ATOM 2669 N N . THR A 1 356 ? -39.191 -9.537 28.988 1.00 97.75 356 THR A N 1
ATOM 2670 C CA . THR A 1 356 ? -38.939 -8.157 28.528 1.00 97.75 356 THR A CA 1
ATOM 2671 C C . THR A 1 356 ? -37.536 -8.064 27.939 1.00 97.75 356 THR A C 1
ATOM 2673 O O . THR A 1 356 ? -36.610 -8.531 28.595 1.00 97.75 356 THR A O 1
ATOM 2676 N N . VAL A 1 357 ? -37.384 -7.473 26.750 1.00 98.31 357 VAL A N 1
ATOM 2677 C CA . VAL A 1 357 ? -36.075 -7.190 26.127 1.00 98.31 357 VAL A CA 1
ATOM 2678 C C . VAL A 1 357 ? -35.333 -6.138 26.945 1.00 98.31 357 VAL A C 1
ATOM 2680 O O . VAL A 1 357 ? -35.927 -5.125 27.318 1.00 98.31 357 VAL A O 1
ATOM 2683 N N . LEU A 1 358 ? -34.068 -6.412 27.247 1.00 97.75 358 LEU A N 1
ATOM 2684 C CA . LEU A 1 358 ? -33.162 -5.497 27.936 1.00 97.75 358 LEU A CA 1
ATOM 2685 C C . LEU A 1 358 ? -32.065 -4.973 27.017 1.00 97.75 358 LEU A C 1
ATOM 2687 O O . LEU A 1 358 ? -31.721 -3.802 27.128 1.00 97.75 358 LEU A O 1
ATOM 2691 N N . ASP A 1 359 ? -31.527 -5.842 26.166 1.00 98.00 359 ASP A N 1
ATOM 2692 C CA . ASP A 1 359 ? -30.434 -5.511 25.261 1.00 98.00 359 ASP A CA 1
ATOM 2693 C C . ASP A 1 359 ? -30.438 -6.445 24.046 1.00 98.00 359 ASP A C 1
ATOM 2695 O O . ASP A 1 359 ? -30.923 -7.586 24.141 1.00 98.00 359 ASP A O 1
ATOM 2699 N N . VAL A 1 360 ? -29.902 -5.973 22.925 1.00 98.12 360 VAL A N 1
ATOM 2700 C CA . VAL A 1 360 ? -29.884 -6.676 21.641 1.00 98.12 360 VAL A CA 1
ATOM 2701 C C . VAL A 1 360 ? -28.549 -6.427 20.939 1.00 98.12 360 VAL A C 1
ATOM 2703 O O . VAL A 1 360 ? -28.054 -5.307 20.891 1.00 98.12 360 VAL A O 1
ATOM 2706 N N . ILE A 1 361 ? -27.990 -7.479 20.345 1.00 97.75 361 ILE A N 1
ATOM 2707 C CA . ILE A 1 361 ? -26.956 -7.383 19.308 1.00 97.75 361 ILE A CA 1
ATOM 2708 C C . ILE A 1 361 ? -27.486 -8.068 18.042 1.00 97.75 361 ILE A C 1
ATOM 2710 O O . ILE A 1 361 ? -27.984 -9.195 18.100 1.00 97.75 361 ILE A O 1
ATOM 2714 N N . GLY A 1 362 ? -27.431 -7.375 16.904 1.00 97.44 362 GLY A N 1
ATOM 2715 C CA . GLY A 1 362 ? -28.069 -7.806 15.655 1.00 97.44 362 GLY A CA 1
ATOM 2716 C C . GLY A 1 362 ? -29.545 -7.397 15.541 1.00 97.44 362 GLY A C 1
ATOM 2717 O O . GLY A 1 362 ? -30.056 -6.602 16.320 1.00 97.44 362 GLY A O 1
ATOM 2718 N N . GLN A 1 363 ? -30.250 -7.939 14.543 1.00 98.12 363 GLN A N 1
ATOM 2719 C CA . GLN A 1 363 ? -31.644 -7.580 14.246 1.00 98.12 363 GLN A CA 1
ATOM 2720 C C . GLN A 1 363 ? -32.526 -8.822 14.054 1.00 98.12 363 GLN A C 1
ATOM 2722 O O . GLN A 1 363 ? -32.383 -9.566 13.080 1.00 98.12 363 GLN A O 1
ATOM 2727 N N . VAL A 1 364 ? -33.505 -9.034 14.938 1.00 98.38 364 VAL A N 1
ATOM 2728 C CA . VAL A 1 364 ? -34.421 -10.180 14.845 1.00 98.38 364 VAL A CA 1
ATOM 2729 C C . VAL A 1 364 ? -35.304 -10.062 13.603 1.00 98.38 364 VAL A C 1
ATOM 2731 O O . VAL A 1 364 ? -35.997 -9.067 13.384 1.00 98.38 364 VAL A O 1
ATOM 2734 N N . GLY A 1 365 ? -35.346 -11.135 12.809 1.00 97.88 365 GLY A N 1
ATOM 2735 C CA . GLY A 1 365 ? -36.139 -11.197 11.579 1.00 97.88 365 GLY A CA 1
ATOM 2736 C C . GLY A 1 365 ? -35.428 -10.703 10.315 1.00 97.88 365 GLY A C 1
ATOM 2737 O O . GLY A 1 365 ? -36.042 -10.747 9.245 1.00 97.88 365 GLY A O 1
ATOM 2738 N N . THR A 1 366 ? -34.170 -10.265 10.423 1.00 97.94 366 THR A N 1
ATOM 2739 C CA . THR A 1 366 ? -33.344 -9.809 9.298 1.00 97.94 366 THR A CA 1
ATOM 2740 C C . THR A 1 366 ? -32.054 -10.620 9.238 1.00 97.94 366 THR A C 1
ATOM 2742 O O . THR A 1 366 ? -31.385 -10.793 10.247 1.00 97.94 366 THR A O 1
ATOM 2745 N N . ASP A 1 367 ? -31.721 -11.120 8.051 1.00 97.12 367 ASP A N 1
ATOM 2746 C CA . ASP A 1 367 ? -30.460 -11.809 7.764 1.00 97.12 367 ASP A CA 1
ATOM 2747 C C . ASP A 1 367 ? -29.511 -10.812 7.067 1.00 97.12 367 ASP A C 1
ATOM 2749 O O . ASP A 1 367 ? -29.862 -10.326 5.981 1.00 97.12 367 ASP A O 1
ATOM 2753 N N . PRO A 1 368 ? -28.363 -10.456 7.673 1.00 96.69 368 PRO A N 1
ATOM 2754 C CA . PRO A 1 368 ? -27.401 -9.529 7.084 1.00 96.69 368 PRO A CA 1
ATOM 2755 C C . PRO A 1 368 ? -26.503 -10.189 6.017 1.00 96.69 368 PRO A C 1
ATOM 2757 O O . PRO A 1 368 ? -25.706 -9.513 5.371 1.00 96.69 368 PRO A O 1
ATOM 2760 N N . GLY A 1 369 ? -26.640 -11.500 5.791 1.00 96.81 369 GLY A N 1
ATOM 2761 C CA . GLY A 1 369 ? -25.831 -12.295 4.876 1.00 96.81 369 GLY A CA 1
ATOM 2762 C C . GLY A 1 369 ? -24.717 -13.041 5.602 1.00 96.81 369 GLY A C 1
ATOM 2763 O O . GLY A 1 369 ? -24.752 -14.265 5.674 1.00 96.81 369 GLY A O 1
ATOM 2764 N N . THR A 1 370 ? -23.708 -12.323 6.095 1.00 94.94 370 THR A N 1
ATOM 2765 C CA . THR A 1 370 ? -22.562 -12.917 6.816 1.00 94.94 370 THR A CA 1
ATOM 2766 C C . THR A 1 370 ? -22.325 -12.292 8.180 1.00 94.94 370 THR A C 1
ATOM 2768 O O . THR A 1 370 ? -21.940 -13.004 9.106 1.00 94.94 370 THR A O 1
ATOM 2771 N N . GLU A 1 371 ? -22.530 -10.980 8.288 1.00 96.62 371 GLU A N 1
ATOM 2772 C CA . GLU A 1 371 ? -22.240 -10.179 9.474 1.00 96.62 371 GLU A CA 1
ATOM 2773 C C . GLU A 1 371 ? -22.983 -8.845 9.430 1.00 96.62 371 GLU A C 1
ATOM 2775 O O . GLU A 1 371 ? -23.318 -8.352 8.351 1.00 96.62 371 GLU A O 1
ATOM 2780 N N . TRP A 1 372 ? -23.196 -8.236 10.592 1.00 97.44 372 TRP A N 1
ATOM 2781 C CA . TRP A 1 372 ? -23.454 -6.803 10.693 1.00 97.44 372 TRP A CA 1
ATOM 2782 C C . TRP A 1 372 ? -22.126 -6.062 10.850 1.00 97.44 372 TRP A C 1
ATOM 2784 O O . TRP A 1 372 ? -21.243 -6.552 11.549 1.00 97.44 372 TRP A O 1
ATOM 2794 N N . GLY A 1 373 ? -22.010 -4.868 10.265 1.00 92.88 373 GLY A N 1
ATOM 2795 C CA . GLY A 1 373 ? -20.795 -4.048 10.329 1.00 92.88 373 GLY A CA 1
ATOM 2796 C C . GLY A 1 373 ? -19.759 -4.384 9.254 1.00 92.88 373 GLY A C 1
ATOM 2797 O O . GLY A 1 373 ? -20.082 -5.006 8.242 1.00 92.88 373 GLY A O 1
ATOM 2798 N N . SER A 1 374 ? -18.526 -3.925 9.461 1.00 84.31 374 SER A N 1
ATOM 2799 C CA . SER A 1 374 ? -17.384 -4.145 8.562 1.00 84.31 374 SER A CA 1
ATOM 2800 C C . SER A 1 374 ? -16.054 -3.972 9.299 1.00 84.31 374 SER A C 1
ATOM 2802 O O . SER A 1 374 ? -16.003 -3.284 10.319 1.00 84.31 374 SER A O 1
ATOM 2804 N N . GLY A 1 375 ? -14.969 -4.530 8.753 1.00 84.75 375 GLY A N 1
ATOM 2805 C CA . GLY A 1 375 ? -13.645 -4.455 9.381 1.00 84.75 375 GLY A CA 1
ATOM 2806 C C . GLY A 1 375 ? -13.638 -5.169 10.732 1.00 84.75 375 GLY A C 1
ATOM 2807 O O . GLY A 1 375 ? -14.273 -6.209 10.874 1.00 84.75 375 GLY A O 1
ATOM 2808 N N . ASN A 1 376 ? -12.961 -4.602 11.730 1.00 84.12 376 ASN A N 1
ATOM 2809 C CA . ASN A 1 376 ? -12.983 -5.136 13.097 1.00 84.12 376 ASN A CA 1
ATOM 2810 C C . ASN A 1 376 ? -14.317 -4.859 13.813 1.00 84.12 376 ASN A C 1
ATOM 2812 O O . ASN A 1 376 ? -14.701 -5.592 14.723 1.00 84.12 376 ASN A O 1
ATOM 2816 N N . VAL A 1 377 ? -15.047 -3.811 13.409 1.00 87.50 377 VAL A N 1
ATOM 2817 C CA . VAL A 1 377 ? -16.351 -3.432 13.981 1.00 87.50 377 VAL A CA 1
ATOM 2818 C C . VAL A 1 377 ? -17.467 -4.197 13.269 1.00 87.50 377 VAL A C 1
ATOM 2820 O O . VAL A 1 377 ? -18.385 -3.626 12.675 1.00 87.50 377 VAL A O 1
ATOM 2823 N N . SER A 1 378 ? -17.369 -5.521 13.296 1.00 94.56 378 SER A N 1
ATOM 2824 C CA . SER A 1 378 ? -18.356 -6.419 12.713 1.00 94.56 378 SER A CA 1
ATOM 2825 C C . SER A 1 378 ? -18.621 -7.627 13.603 1.00 94.56 378 SER A C 1
ATOM 2827 O O . SER A 1 378 ? -17.879 -7.909 14.540 1.00 94.56 378 SER A O 1
ATOM 2829 N N . THR A 1 379 ? -19.717 -8.337 13.353 1.00 97.00 379 THR A N 1
ATOM 2830 C CA . THR A 1 379 ? -20.105 -9.481 14.187 1.00 97.00 379 THR A CA 1
ATOM 2831 C C . THR A 1 379 ? -19.434 -10.789 13.794 1.00 97.00 379 THR A C 1
ATOM 2833 O O . THR A 1 379 ? -19.407 -11.677 14.637 1.00 97.00 379 THR A O 1
ATOM 2836 N N . GLN A 1 380 ? -18.906 -10.951 12.574 1.00 95.56 380 GLN A N 1
ATOM 2837 C CA . GLN A 1 380 ? -18.267 -12.202 12.157 1.00 95.56 380 GLN A CA 1
ATOM 2838 C C . GLN A 1 380 ? -16.779 -12.213 12.490 1.00 95.56 380 GLN A C 1
ATOM 2840 O O . GLN A 1 380 ? -16.036 -11.339 12.066 1.00 95.56 380 GLN A O 1
ATOM 2845 N N . ASN A 1 381 ? -16.332 -13.284 13.152 1.00 93.62 381 ASN A N 1
ATOM 2846 C CA . ASN A 1 381 ? -14.922 -13.521 13.480 1.00 93.62 381 ASN A CA 1
ATOM 2847 C C . ASN A 1 381 ? -14.256 -12.344 14.214 1.00 93.62 381 ASN A C 1
ATOM 2849 O O . ASN A 1 381 ? -13.065 -12.119 14.043 1.00 93.62 381 ASN A O 1
ATOM 2853 N N . ASN A 1 382 ? -14.994 -11.600 15.028 1.00 93.62 382 ASN A N 1
ATOM 2854 C CA . ASN A 1 382 ? -14.472 -10.453 15.753 1.00 93.62 382 ASN A CA 1
ATOM 2855 C C . ASN A 1 382 ? -14.968 -10.458 17.198 1.00 93.62 382 ASN A C 1
ATOM 2857 O O . ASN A 1 382 ? -15.966 -11.101 17.554 1.00 93.62 382 ASN A O 1
ATOM 2861 N N . THR A 1 383 ? -14.248 -9.726 18.039 1.00 93.81 383 THR A N 1
ATOM 2862 C CA . THR A 1 383 ? -14.695 -9.382 19.386 1.00 93.81 383 THR A CA 1
ATOM 2863 C C . THR A 1 383 ? -15.272 -7.972 19.347 1.00 93.81 383 THR A C 1
ATOM 2865 O O . THR A 1 383 ? -14.638 -7.057 18.832 1.00 93.81 383 THR A O 1
ATOM 2868 N N . LEU A 1 384 ? -16.459 -7.779 19.919 1.00 93.38 384 LEU A N 1
ATOM 2869 C CA . LEU A 1 384 ? -17.081 -6.472 20.078 1.00 93.38 384 LEU A CA 1
ATOM 2870 C C . LEU A 1 384 ? -17.186 -6.117 21.559 1.00 93.38 384 LEU A C 1
ATOM 2872 O O . LEU A 1 384 ? -17.711 -6.911 22.334 1.00 93.38 384 LEU A O 1
ATOM 2876 N N . ARG A 1 385 ? -16.752 -4.918 21.960 1.00 90.12 385 ARG A N 1
ATOM 2877 C CA . ARG A 1 385 ? -16.903 -4.412 23.342 1.00 90.12 385 ARG A CA 1
ATOM 2878 C C . ARG A 1 385 ? -17.746 -3.153 23.361 1.00 90.12 385 ARG A C 1
ATOM 2880 O O . ARG A 1 385 ? -17.567 -2.274 22.527 1.00 90.12 385 ARG A O 1
ATOM 2887 N N . ARG A 1 386 ? -18.684 -3.063 24.297 1.00 88.19 386 ARG A N 1
ATOM 2888 C CA . ARG A 1 386 ? -19.629 -1.947 24.393 1.00 88.19 386 ARG A CA 1
ATOM 2889 C C . ARG A 1 386 ? -18.873 -0.647 24.677 1.00 88.19 386 ARG A C 1
ATOM 2891 O O . ARG A 1 386 ? -18.044 -0.608 25.589 1.00 88.19 386 ARG A O 1
ATOM 2898 N N . LYS A 1 387 ? -19.188 0.420 23.938 1.00 79.31 387 LYS A N 1
ATOM 2899 C CA . LYS A 1 387 ? -18.614 1.750 24.178 1.00 79.31 387 LYS A CA 1
ATOM 2900 C C . LYS A 1 387 ? -18.948 2.220 25.608 1.00 79.31 387 LYS A C 1
ATOM 2902 O O . LYS A 1 387 ? -20.116 2.154 26.004 1.00 79.31 387 LYS A O 1
ATOM 2907 N N . PRO A 1 388 ? -17.973 2.712 26.397 1.00 72.38 388 PRO A N 1
ATOM 2908 C CA . PRO A 1 388 ? -18.157 3.263 27.739 1.00 72.38 388 PRO A CA 1
ATOM 2909 C C . PRO A 1 388 ? -19.324 4.238 27.900 1.00 72.38 388 PRO A C 1
ATOM 2911 O O . PRO A 1 388 ? -19.972 4.243 28.948 1.00 72.38 388 PRO A O 1
ATOM 2914 N N . SER A 1 389 ? -19.602 5.050 26.884 1.00 69.44 389 SER A N 1
ATOM 2915 C CA . SER A 1 389 ? -20.700 6.020 26.869 1.00 69.44 389 SER A CA 1
ATOM 2916 C C . SER A 1 389 ? -22.103 5.389 26.881 1.00 69.44 389 SER A C 1
ATOM 2918 O O . SER A 1 389 ? -23.087 6.068 27.200 1.00 69.44 389 SER A O 1
ATOM 2920 N N . ILE A 1 390 ? -22.220 4.085 26.610 1.00 79.44 390 ILE A N 1
ATOM 2921 C CA . ILE A 1 390 ? -23.495 3.382 26.475 1.00 79.44 390 ILE A CA 1
ATOM 2922 C C . ILE A 1 390 ? -23.901 2.694 27.785 1.00 79.44 390 ILE A C 1
ATOM 2924 O O . ILE A 1 390 ? -23.510 1.571 28.092 1.00 79.44 390 ILE A O 1
ATOM 2928 N N . ASN A 1 391 ? -24.776 3.359 28.544 1.00 77.62 391 ASN A N 1
ATOM 2929 C CA . ASN A 1 391 ? -25.278 2.881 29.843 1.00 77.62 391 ASN A CA 1
ATOM 2930 C C . ASN A 1 391 ? -26.693 2.273 29.803 1.00 77.62 391 ASN A C 1
ATOM 2932 O O . ASN A 1 391 ? -27.280 1.982 30.849 1.00 77.62 391 ASN A O 1
ATOM 2936 N N . SER A 1 392 ? -27.264 2.096 28.613 1.00 84.56 392 SER A N 1
ATOM 2937 C CA . SER A 1 392 ? -28.548 1.422 28.406 1.00 84.56 392 SER A CA 1
ATOM 2938 C C . SER A 1 392 ? -28.436 0.455 27.237 1.00 84.56 392 SER A C 1
ATOM 2940 O O . SER A 1 392 ? -27.771 0.765 26.251 1.00 84.56 392 SER A O 1
ATOM 2942 N N . GLY A 1 393 ? -29.098 -0.693 27.354 1.00 90.69 393 GLY A N 1
ATOM 2943 C CA . GLY A 1 393 ? -29.157 -1.683 26.288 1.00 90.69 393 GLY A CA 1
ATOM 2944 C C . GLY A 1 393 ? -30.173 -1.286 25.224 1.00 90.69 393 GLY A C 1
ATOM 2945 O O . GLY A 1 393 ? -31.072 -0.472 25.495 1.00 90.69 393 GLY A O 1
ATOM 2946 N N . ASP A 1 394 ? -30.046 -1.872 24.037 1.00 94.38 394 ASP A N 1
ATOM 2947 C CA . ASP A 1 394 ? -31.053 -1.742 22.991 1.00 94.38 394 ASP A CA 1
ATOM 2948 C C . ASP A 1 394 ? -32.302 -2.559 23.360 1.00 94.38 394 ASP A C 1
ATOM 2950 O O . ASP A 1 394 ? -32.287 -3.778 23.519 1.00 94.38 394 ASP A O 1
ATOM 2954 N N . THR A 1 395 ? -33.434 -1.875 23.519 1.00 96.44 395 THR A N 1
ATOM 2955 C CA . THR A 1 395 ? -34.692 -2.510 23.945 1.00 96.44 395 THR A CA 1
ATOM 2956 C C . THR A 1 395 ? -35.615 -2.871 22.782 1.00 96.44 395 THR A C 1
ATOM 2958 O O . THR A 1 395 ? -36.729 -3.361 23.013 1.00 96.44 395 THR A O 1
ATOM 2961 N N . ASN A 1 396 ? -35.190 -2.637 21.540 1.00 97.19 396 ASN A N 1
ATOM 2962 C CA . ASN A 1 396 ? -35.953 -2.932 20.340 1.00 97.19 396 ASN A CA 1
ATOM 2963 C C . ASN A 1 396 ? -35.267 -4.036 19.529 1.00 97.19 396 ASN A C 1
ATOM 2965 O O . ASN A 1 396 ? -34.281 -3.842 18.856 1.00 97.19 396 ASN A O 1
ATOM 2969 N N . GLU A 1 397 ? -35.840 -5.235 19.529 1.00 97.50 397 GLU A N 1
ATOM 2970 C CA . GLU A 1 397 ? -35.225 -6.376 18.837 1.00 97.50 397 GLU A CA 1
ATOM 2971 C C . GLU A 1 397 ? -35.356 -6.328 17.296 1.00 97.50 397 GLU A C 1
ATOM 2973 O O . GLU A 1 397 ? -34.958 -7.277 16.630 1.00 97.50 397 GLU A O 1
ATOM 2978 N N . THR A 1 398 ? -35.945 -5.275 16.704 1.00 97.19 398 THR A N 1
ATOM 2979 C CA . THR A 1 398 ? -36.361 -5.273 15.280 1.00 97.19 398 THR A CA 1
ATOM 2980 C C . THR A 1 398 ? -35.923 -4.077 14.436 1.00 97.19 398 THR A C 1
ATOM 2982 O O . THR A 1 398 ? -36.153 -4.094 13.221 1.00 97.19 398 THR A O 1
ATOM 2985 N N . ASP A 1 399 ? -35.348 -3.028 15.016 1.00 96.94 399 ASP A N 1
ATOM 2986 C CA . ASP A 1 399 ? -34.756 -1.920 14.259 1.00 96.94 399 ASP A CA 1
ATOM 2987 C C . ASP A 1 399 ? -33.392 -2.280 13.669 1.00 96.94 399 ASP A C 1
ATOM 2989 O O . ASP A 1 399 ? -32.876 -3.379 13.840 1.00 96.94 399 ASP A O 1
ATOM 2993 N N . ALA A 1 400 ? -32.900 -1.392 12.806 1.00 96.38 400 ALA A N 1
ATOM 2994 C CA . ALA A 1 400 ? -31.646 -1.613 12.111 1.00 96.38 400 ALA A CA 1
ATOM 2995 C C . ALA A 1 400 ? -30.497 -1.599 13.121 1.00 96.38 400 ALA A C 1
ATOM 2997 O O . ALA A 1 400 ? -30.359 -0.634 13.868 1.00 96.38 400 ALA A O 1
ATOM 2998 N N . PHE A 1 401 ? -29.682 -2.648 13.086 1.00 96.31 401 PHE A N 1
ATOM 2999 C CA . PHE A 1 401 ? -28.490 -2.762 13.909 1.00 96.31 401 PHE A CA 1
ATOM 3000 C C . PHE A 1 401 ? -27.258 -2.328 13.112 1.00 96.31 401 PHE A C 1
ATOM 3002 O O . PHE A 1 401 ? -26.988 -2.867 12.035 1.00 96.31 401 PHE A O 1
ATOM 3009 N N . ASP A 1 402 ? -26.529 -1.361 13.657 1.00 92.69 402 ASP A N 1
ATOM 3010 C CA . ASP A 1 402 ? -25.232 -0.901 13.170 1.00 92.69 402 ASP A CA 1
ATOM 3011 C C . ASP A 1 402 ? -24.244 -0.950 14.346 1.00 92.69 402 ASP A C 1
ATOM 3013 O O . ASP A 1 402 ? -24.356 -0.124 15.261 1.00 92.69 402 ASP A O 1
ATOM 3017 N N . PRO A 1 403 ? -23.300 -1.912 14.371 1.00 91.94 403 PRO A N 1
ATOM 3018 C CA . PRO A 1 403 ? -22.412 -2.091 15.514 1.00 91.94 403 PRO A CA 1
ATOM 3019 C C . PRO A 1 403 ? -21.537 -0.859 15.787 1.00 91.94 403 PRO A C 1
ATOM 3021 O O . PRO A 1 403 ? -21.238 -0.596 16.949 1.00 91.94 403 PRO A O 1
ATOM 3024 N N . SER A 1 404 ? -21.207 -0.049 14.773 1.00 82.19 404 SER A N 1
ATOM 3025 C CA . SER A 1 404 ? -20.362 1.150 14.932 1.00 82.19 404 SER A CA 1
ATOM 3026 C C . SER A 1 404 ? -20.945 2.199 15.885 1.00 82.19 404 SER A C 1
ATOM 3028 O O . SER A 1 404 ? -20.218 3.013 16.462 1.00 82.19 404 SER A O 1
ATOM 3030 N N . THR A 1 405 ? -22.261 2.155 16.102 1.00 82.94 405 THR A N 1
ATOM 3031 C CA . THR A 1 405 ? -22.968 3.114 16.952 1.00 82.94 405 THR A CA 1
ATOM 3032 C C . THR A 1 405 ? -22.743 2.874 18.446 1.00 82.94 405 THR A C 1
ATOM 3034 O O . THR A 1 405 ? -22.728 3.832 19.216 1.00 82.94 405 THR A O 1
ATOM 3037 N N . GLU A 1 406 ? -22.527 1.624 18.868 1.00 85.44 406 GLU A N 1
ATOM 3038 C CA . GLU A 1 406 ? -22.500 1.244 20.290 1.00 85.44 406 GLU A CA 1
ATOM 3039 C C . GLU A 1 406 ? -21.317 0.344 20.682 1.00 85.44 406 GLU A C 1
ATOM 3041 O O . GLU A 1 406 ? -21.139 0.067 21.872 1.00 85.44 406 GLU A O 1
ATOM 3046 N N . TRP A 1 407 ? -20.507 -0.111 19.721 1.00 88.69 407 TRP A N 1
ATOM 3047 C CA . TRP A 1 407 ? -19.462 -1.113 19.937 1.00 88.69 407 TRP A CA 1
ATOM 3048 C C . TRP A 1 407 ? -18.106 -0.689 19.372 1.00 88.69 407 TRP A C 1
ATOM 3050 O O . TRP A 1 407 ? -18.017 -0.036 18.335 1.00 88.69 407 TRP A O 1
ATOM 3060 N N . TYR A 1 408 ? -17.055 -1.124 20.057 1.00 81.75 408 TYR A N 1
ATOM 3061 C CA . TYR A 1 408 ? -15.692 -1.231 19.552 1.00 81.75 408 TYR A CA 1
ATOM 3062 C C . TYR A 1 408 ? -15.469 -2.597 18.940 1.00 81.75 408 TYR A C 1
ATOM 3064 O O . TYR A 1 408 ? -15.960 -3.583 19.484 1.00 81.75 408 TYR A O 1
ATOM 3072 N N . GLY A 1 409 ? -14.698 -2.640 17.860 1.00 85.44 409 GLY A N 1
ATOM 3073 C CA . GLY A 1 409 ? -14.306 -3.858 17.172 1.00 85.44 409 GLY A CA 1
ATOM 3074 C C . GLY A 1 409 ? -12.856 -4.235 17.410 1.00 85.44 409 GLY A C 1
ATOM 3075 O O . GLY A 1 409 ? 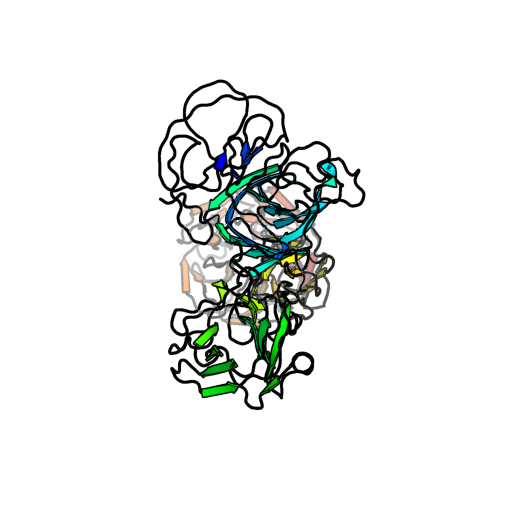-11.976 -3.383 17.345 1.00 85.44 409 GLY A O 1
ATOM 3076 N N . PHE A 1 410 ? -12.611 -5.517 17.644 1.00 83.38 410 PHE A N 1
ATOM 3077 C CA . PHE A 1 410 ? -11.284 -6.095 17.812 1.00 83.38 410 PHE A CA 1
ATOM 3078 C C . PHE A 1 410 ? -11.167 -7.349 16.954 1.00 83.38 410 PHE A C 1
ATOM 3080 O O . PHE A 1 410 ? -12.145 -8.082 16.778 1.00 83.38 410 PHE A O 1
ATOM 3087 N N . ALA A 1 411 ? -9.948 -7.611 16.485 1.00 85.19 411 ALA A N 1
ATOM 3088 C CA . ALA A 1 411 ? -9.637 -8.764 15.655 1.00 85.19 411 ALA A CA 1
ATOM 3089 C C . ALA A 1 411 ? -10.062 -10.095 16.302 1.00 85.19 411 ALA A C 1
ATOM 3091 O O . ALA A 1 411 ? -10.204 -10.216 17.529 1.00 85.19 411 ALA A O 1
ATOM 3092 N N . THR A 1 412 ? -10.204 -11.125 15.465 1.00 90.38 412 THR A N 1
ATOM 3093 C CA . THR A 1 412 ? -10.504 -12.496 15.891 1.00 90.38 412 THR A CA 1
ATOM 3094 C C . THR A 1 412 ? -9.616 -12.937 17.055 1.00 90.38 412 THR A C 1
ATOM 3096 O O . THR A 1 412 ? -8.413 -12.697 17.069 1.00 90.38 412 THR A O 1
ATOM 3099 N N . ASP A 1 413 ? -10.207 -13.655 18.009 1.00 90.75 413 ASP A N 1
ATOM 3100 C CA . ASP A 1 413 ? -9.516 -14.225 19.171 1.00 90.75 413 ASP A CA 1
ATOM 3101 C C . ASP A 1 413 ? -8.912 -13.203 20.163 1.00 90.75 413 ASP A C 1
ATOM 3103 O O . ASP A 1 413 ? -8.023 -13.532 20.954 1.00 90.75 413 ASP A O 1
ATOM 3107 N N . THR A 1 414 ? -9.437 -11.975 20.189 1.00 87.75 414 THR A N 1
ATOM 3108 C CA . THR A 1 414 ? -9.073 -10.964 21.194 1.00 87.75 414 THR A CA 1
ATOM 3109 C C . THR A 1 414 ? -9.904 -11.137 22.470 1.00 87.75 414 THR A C 1
ATOM 3111 O O . THR A 1 414 ? -11.092 -10.817 22.492 1.00 87.75 414 THR A O 1
ATOM 3114 N N . PHE A 1 415 ? -9.294 -11.654 23.546 1.00 89.25 415 PHE A N 1
ATOM 3115 C CA . PHE A 1 415 ? -9.988 -12.004 24.808 1.00 89.25 415 PHE A CA 1
ATOM 3116 C C . PHE A 1 415 ? -9.495 -11.249 26.044 1.00 89.25 415 PHE A C 1
ATOM 3118 O O . PHE A 1 415 ? -9.921 -11.535 27.160 1.00 89.25 415 PHE A O 1
ATOM 3125 N N . ASP A 1 416 ? -8.542 -10.343 25.878 1.00 84.00 416 ASP A N 1
ATOM 3126 C CA . ASP A 1 416 ? -7.849 -9.650 26.966 1.00 84.00 416 ASP A CA 1
ATOM 3127 C C . ASP A 1 416 ? -8.743 -8.708 27.791 1.00 84.00 416 ASP A C 1
ATOM 3129 O O . ASP A 1 416 ? -8.382 -8.357 28.916 1.00 84.00 416 ASP A O 1
ATOM 3133 N N . GLY A 1 417 ? -9.913 -8.343 27.264 1.00 83.06 417 GLY A N 1
ATOM 3134 C CA . GLY A 1 417 ? -10.950 -7.611 27.981 1.00 83.06 417 GLY A CA 1
ATOM 3135 C C . GLY A 1 417 ? -12.005 -8.483 28.665 1.00 83.06 417 GLY A C 1
ATOM 3136 O O . GLY A 1 417 ? -12.661 -8.003 29.585 1.00 83.06 417 GLY A O 1
ATOM 3137 N N . LEU A 1 418 ? -12.108 -9.765 28.305 1.00 91.81 418 LEU A N 1
ATOM 3138 C CA . LEU A 1 418 ? -13.180 -10.634 28.780 1.00 91.81 418 LEU A CA 1
ATOM 3139 C C . LEU A 1 418 ? -13.059 -10.922 30.283 1.00 91.81 418 LEU A C 1
ATOM 3141 O O . LEU A 1 418 ? -11.993 -11.284 30.791 1.00 91.81 418 LEU A O 1
ATOM 3145 N N . GLY A 1 419 ? -14.183 -10.838 30.993 1.00 90.69 419 GLY A N 1
ATOM 3146 C CA . GLY A 1 419 ? -14.256 -10.999 32.445 1.00 90.69 419 GLY A CA 1
ATOM 3147 C C . GLY A 1 419 ? -14.037 -9.693 33.213 1.00 90.69 419 GLY A C 1
ATOM 3148 O O . GLY A 1 419 ? -13.985 -9.714 34.445 1.00 90.69 419 GLY A O 1
ATOM 3149 N N . VAL A 1 420 ? -13.911 -8.558 32.518 1.00 83.94 420 VAL A N 1
ATOM 3150 C CA . VAL A 1 420 ? -13.769 -7.225 33.108 1.00 83.94 420 VAL A CA 1
ATOM 3151 C C . VAL A 1 420 ? -14.569 -6.224 32.279 1.00 83.94 420 VAL A C 1
ATOM 3153 O O . VAL A 1 420 ? -14.287 -6.003 31.108 1.00 83.94 420 VAL A O 1
ATOM 3156 N N . TYR A 1 421 ? -15.521 -5.530 32.908 1.00 78.50 421 TYR A N 1
ATOM 3157 C CA . TYR A 1 421 ? -16.246 -4.459 32.222 1.00 78.50 421 TYR A CA 1
ATOM 3158 C C . TYR A 1 421 ? -15.280 -3.365 31.755 1.00 78.50 421 TYR A C 1
ATOM 3160 O O . TYR A 1 421 ? -14.517 -2.844 32.571 1.00 78.50 421 TYR A O 1
ATOM 3168 N N . ARG A 1 422 ? -15.353 -3.006 30.464 1.00 69.06 422 ARG A N 1
ATOM 3169 C CA . ARG A 1 422 ? -14.410 -2.089 29.790 1.00 69.06 422 ARG A CA 1
ATOM 3170 C C . ARG A 1 422 ? -12.959 -2.590 29.845 1.00 69.06 422 ARG A C 1
ATOM 3172 O O . ARG A 1 422 ? -12.029 -1.805 30.003 1.00 69.06 422 ARG A O 1
ATOM 3179 N N . GLY A 1 423 ? -12.769 -3.906 29.758 1.00 60.34 423 GLY A N 1
ATOM 3180 C CA . GLY A 1 423 ? -11.450 -4.515 29.666 1.00 60.34 423 GLY A CA 1
ATOM 3181 C C . GLY A 1 423 ? -10.640 -4.002 28.465 1.00 60.34 423 GLY A C 1
ATOM 3182 O O . GLY A 1 423 ? -11.192 -3.426 27.533 1.00 60.34 423 GLY A O 1
ATOM 3183 N N . ASN A 1 424 ? -9.320 -4.194 28.531 1.00 62.88 424 ASN A N 1
ATOM 3184 C CA . ASN A 1 424 ? -8.277 -3.529 27.739 1.00 62.88 424 ASN A CA 1
ATOM 3185 C C . ASN A 1 424 ? -8.693 -3.066 26.323 1.00 62.88 424 ASN A C 1
ATOM 3187 O O . ASN A 1 424 ? -8.664 -3.841 25.375 1.00 62.88 424 ASN A O 1
ATOM 3191 N N . ILE A 1 425 ? -9.058 -1.794 26.160 1.00 61.81 425 ILE A N 1
ATOM 3192 C CA . ILE A 1 425 ? -9.393 -1.199 24.857 1.00 61.81 425 ILE A CA 1
ATOM 3193 C C . ILE A 1 425 ? -8.088 -0.685 24.226 1.00 61.81 425 ILE A C 1
ATOM 3195 O O . ILE A 1 425 ? -7.879 0.515 24.115 1.00 61.81 425 ILE A O 1
ATOM 3199 N N . THR A 1 426 ? -7.148 -1.581 23.920 1.00 54.88 426 THR A N 1
ATOM 3200 C CA . THR A 1 426 ? -5.971 -1.231 23.104 1.00 54.88 426 THR A CA 1
ATOM 3201 C C . THR A 1 426 ? -6.332 -1.437 21.640 1.00 54.88 426 THR A C 1
ATOM 3203 O O . THR A 1 426 ? -7.055 -2.388 21.334 1.00 54.88 426 THR A O 1
ATOM 3206 N N . ALA A 1 427 ? -5.868 -0.558 20.750 1.00 50.69 427 ALA A N 1
ATOM 3207 C CA . ALA A 1 427 ? -6.135 -0.680 19.319 1.00 50.69 427 ALA A CA 1
ATOM 3208 C C . ALA A 1 427 ? -5.783 -2.097 18.823 1.00 50.69 427 ALA A C 1
ATOM 3210 O O . ALA A 1 427 ? -4.816 -2.687 19.324 1.00 50.69 427 ALA A O 1
ATOM 3211 N N . PRO A 1 428 ? -6.550 -2.673 17.877 1.00 49.50 428 PRO A N 1
ATOM 3212 C CA . PRO A 1 428 ? -6.107 -3.881 17.200 1.00 49.50 428 PRO A CA 1
ATOM 3213 C C . PRO A 1 428 ? -4.762 -3.555 16.545 1.00 49.50 428 PRO A C 1
ATOM 3215 O O . PRO A 1 428 ? -4.698 -2.734 15.639 1.00 49.50 428 PRO A O 1
ATOM 3218 N N . SER A 1 429 ? -3.675 -4.139 17.052 1.00 53.00 429 SER A N 1
ATOM 3219 C CA . SER A 1 429 ? -2.364 -3.961 16.437 1.00 53.00 429 SER A CA 1
ATOM 3220 C C . SER A 1 429 ? -2.437 -4.549 15.039 1.00 53.00 429 SER A C 1
ATOM 3222 O O . SER A 1 429 ? -2.743 -5.742 14.909 1.00 53.00 429 SER A O 1
ATOM 3224 N N . ASP A 1 430 ? -2.159 -3.745 14.020 1.00 62.44 430 ASP A N 1
ATOM 3225 C CA . ASP A 1 430 ? -1.881 -4.303 12.712 1.00 62.44 430 ASP A CA 1
ATOM 3226 C C . ASP A 1 430 ? -0.682 -5.244 12.843 1.00 62.44 430 ASP A C 1
ATOM 3228 O O . ASP A 1 430 ? 0.342 -4.909 13.436 1.00 62.44 430 ASP A O 1
ATOM 3232 N N . THR A 1 431 ? -0.862 -6.466 12.362 1.00 73.88 431 THR A N 1
ATOM 3233 C CA . THR A 1 431 ? 0.166 -7.516 12.373 1.00 73.88 431 THR A CA 1
ATOM 3234 C C . THR A 1 431 ? 0.474 -8.010 10.965 1.00 73.88 431 THR A C 1
ATOM 3236 O O . THR A 1 431 ? 1.214 -8.987 10.795 1.00 73.88 431 THR A O 1
ATOM 3239 N N . THR A 1 432 ? -0.142 -7.394 9.957 1.00 79.50 432 THR A N 1
ATOM 3240 C CA . THR A 1 432 ? 0.061 -7.729 8.556 1.00 79.50 432 THR A CA 1
ATOM 3241 C C . THR A 1 432 ? 1.294 -6.979 8.097 1.00 79.50 432 THR A C 1
ATOM 3243 O O . THR A 1 432 ? 1.382 -5.781 8.265 1.00 79.50 432 THR A O 1
ATOM 3246 N N . ALA A 1 433 ? 2.287 -7.692 7.575 1.00 83.69 433 ALA A N 1
ATOM 3247 C CA . ALA A 1 433 ? 3.441 -7.026 6.989 1.00 83.69 433 ALA A CA 1
ATOM 3248 C C . ALA A 1 433 ? 3.082 -6.470 5.604 1.00 83.69 433 ALA A C 1
ATOM 3250 O O . ALA A 1 433 ? 2.381 -7.176 4.864 1.00 83.69 433 ALA A O 1
ATOM 3251 N N . PRO A 1 434 ? 3.663 -5.324 5.206 1.00 92.88 434 PRO A N 1
ATOM 3252 C CA . PRO A 1 434 ? 3.426 -4.748 3.892 1.00 92.88 434 PRO A CA 1
ATOM 3253 C C . PRO A 1 434 ? 3.868 -5.720 2.797 1.00 92.88 434 PRO A C 1
ATOM 3255 O O . PRO A 1 434 ? 4.895 -6.408 2.914 1.00 92.88 434 PRO A O 1
ATOM 3258 N N . SER A 1 435 ? 3.101 -5.786 1.710 1.00 93.44 435 SER A N 1
ATOM 3259 C CA . SER A 1 435 ? 3.336 -6.691 0.589 1.00 93.44 435 SER A CA 1
ATOM 3260 C C . SER A 1 435 ? 3.543 -5.940 -0.727 1.00 93.44 435 SER A C 1
ATOM 3262 O O . SER A 1 435 ? 2.940 -4.906 -0.998 1.00 93.44 435 SER A O 1
ATOM 3264 N N . VAL A 1 436 ? 4.453 -6.446 -1.566 1.00 97.69 436 VAL A N 1
ATOM 3265 C CA . VAL A 1 436 ? 4.748 -5.804 -2.853 1.00 97.69 436 VAL A CA 1
ATOM 3266 C C . VAL A 1 436 ? 3.639 -6.114 -3.852 1.00 97.69 436 VAL A C 1
ATOM 3268 O O . VAL A 1 436 ? 3.299 -7.276 -4.083 1.00 97.69 436 VAL A O 1
ATOM 3271 N N . THR A 1 437 ? 3.125 -5.070 -4.492 1.00 95.69 437 THR A N 1
ATOM 3272 C CA . THR A 1 437 ? 2.134 -5.157 -5.567 1.00 95.69 437 THR A CA 1
ATOM 3273 C C . THR A 1 437 ? 2.781 -5.132 -6.948 1.00 95.69 437 THR A C 1
ATOM 3275 O O . THR A 1 437 ? 2.377 -5.914 -7.810 1.00 95.69 437 THR A O 1
ATOM 3278 N N . THR A 1 438 ? 3.796 -4.286 -7.163 1.00 97.06 438 THR A N 1
ATOM 3279 C CA . THR A 1 438 ? 4.538 -4.194 -8.431 1.00 97.06 438 THR A CA 1
ATOM 3280 C C . THR A 1 438 ? 6.002 -3.808 -8.229 1.00 97.06 438 THR A C 1
ATOM 3282 O O . THR A 1 438 ? 6.336 -3.075 -7.299 1.00 97.06 438 THR A O 1
ATOM 3285 N N . PHE A 1 439 ? 6.843 -4.256 -9.162 1.00 98.44 439 PHE A N 1
ATOM 3286 C CA . PHE A 1 439 ? 8.219 -3.800 -9.343 1.00 98.44 439 PHE A CA 1
ATOM 3287 C C . PHE A 1 439 ? 8.355 -3.039 -10.664 1.00 98.44 439 PHE A C 1
ATOM 3289 O O . PHE A 1 439 ? 7.701 -3.402 -11.647 1.00 98.44 439 PHE A O 1
ATOM 3296 N N . THR A 1 440 ? 9.233 -2.040 -10.689 1.00 97.38 440 THR A N 1
ATOM 3297 C CA . THR A 1 440 ? 9.684 -1.361 -11.911 1.00 97.38 440 THR A CA 1
ATOM 3298 C C . THR A 1 440 ? 11.213 -1.313 -11.896 1.00 97.38 440 THR A C 1
ATOM 3300 O O . THR A 1 440 ? 11.763 -0.768 -10.951 1.00 97.38 440 THR A O 1
ATOM 3303 N N . PRO A 1 441 ? 11.935 -1.860 -12.879 1.00 97.69 441 PRO A N 1
ATOM 3304 C CA . PRO A 1 441 ? 11.459 -2.763 -13.917 1.00 97.69 441 PRO A CA 1
ATOM 3305 C C . PRO A 1 441 ? 10.666 -3.942 -13.355 1.00 97.69 441 PRO A C 1
ATOM 3307 O O . PRO A 1 441 ? 10.903 -4.381 -12.227 1.00 97.69 441 PRO A O 1
ATOM 3310 N N . ALA A 1 442 ? 9.716 -4.440 -14.145 1.00 97.50 442 ALA A N 1
ATOM 3311 C CA . ALA A 1 442 ? 8.998 -5.656 -13.796 1.00 97.50 442 ALA A CA 1
ATOM 3312 C C . ALA A 1 442 ? 9.965 -6.851 -13.748 1.00 97.50 442 ALA A C 1
ATOM 3314 O O . ALA A 1 442 ? 11.016 -6.839 -14.383 1.00 97.50 442 ALA A O 1
ATOM 3315 N N . ASP A 1 443 ? 9.591 -7.885 -13.001 1.00 96.62 443 ASP A N 1
ATOM 3316 C CA . ASP A 1 443 ? 10.341 -9.140 -12.977 1.00 96.62 443 ASP A CA 1
ATOM 3317 C C . ASP A 1 443 ? 10.419 -9.772 -14.381 1.00 96.62 443 ASP A C 1
ATOM 3319 O O . ASP A 1 443 ? 9.440 -9.731 -15.134 1.00 96.62 443 ASP A O 1
ATOM 3323 N N . ASP A 1 444 ? 11.587 -10.323 -14.718 1.00 93.25 444 ASP A N 1
ATOM 3324 C CA . ASP A 1 444 ? 11.977 -10.838 -16.039 1.00 93.25 444 ASP A CA 1
ATOM 3325 C C . ASP A 1 444 ? 11.908 -9.793 -17.178 1.00 93.25 444 ASP A C 1
ATOM 3327 O O . ASP A 1 444 ? 11.913 -10.154 -18.359 1.00 93.25 444 ASP A O 1
ATOM 3331 N N . ALA A 1 445 ? 11.826 -8.492 -16.870 1.00 90.25 445 ALA A N 1
ATOM 3332 C CA . ALA A 1 445 ? 11.814 -7.470 -17.913 1.00 90.25 445 ALA A CA 1
ATOM 3333 C C . ALA A 1 445 ? 13.167 -7.401 -18.635 1.00 90.25 445 ALA A C 1
ATOM 3335 O O . ALA A 1 445 ? 14.226 -7.451 -18.011 1.00 90.25 445 ALA A O 1
ATOM 3336 N N . THR A 1 446 ? 13.128 -7.254 -19.955 1.00 86.12 446 THR A N 1
ATOM 3337 C CA . THR A 1 446 ? 14.303 -7.081 -20.817 1.00 86.12 446 THR A CA 1
ATOM 3338 C C . THR A 1 446 ? 14.342 -5.665 -21.377 1.00 86.12 446 THR A C 1
ATOM 3340 O O . THR A 1 446 ? 13.358 -4.929 -21.279 1.00 86.12 446 THR A O 1
ATOM 3343 N N . SER A 1 447 ? 15.467 -5.295 -21.988 1.00 82.06 447 SER A N 1
ATOM 3344 C CA . SER A 1 447 ? 15.640 -3.996 -22.649 1.00 82.06 447 SER A CA 1
ATOM 3345 C C . SER A 1 447 ? 15.432 -2.806 -21.703 1.00 82.06 447 SER A C 1
ATOM 3347 O O . SER A 1 447 ? 14.842 -1.792 -22.066 1.00 82.06 447 SER A O 1
ATOM 3349 N N . ILE A 1 448 ? 15.899 -2.940 -20.460 1.00 87.81 448 ILE A N 1
ATOM 3350 C CA . ILE A 1 448 ? 15.842 -1.866 -19.467 1.00 87.81 448 ILE A CA 1
ATOM 3351 C C . ILE A 1 448 ? 16.987 -0.879 -19.693 1.00 87.81 448 ILE A C 1
ATOM 3353 O O . ILE A 1 448 ? 18.141 -1.287 -19.782 1.00 87.81 448 ILE A O 1
ATOM 3357 N N . ALA A 1 449 ? 16.682 0.414 -19.743 1.00 85.44 449 ALA A N 1
ATOM 3358 C CA . ALA A 1 449 ? 17.701 1.451 -19.862 1.00 85.44 449 ALA A CA 1
ATOM 3359 C C . ALA A 1 449 ? 18.712 1.380 -18.700 1.00 85.44 449 ALA A C 1
ATOM 3361 O O . ALA A 1 449 ? 18.349 1.083 -17.556 1.00 85.44 449 ALA A O 1
ATOM 3362 N N . VAL A 1 450 ? 19.992 1.612 -18.978 1.00 87.94 450 VAL A N 1
ATOM 3363 C CA . VAL A 1 450 ? 21.074 1.433 -17.994 1.00 87.94 450 VAL A CA 1
ATOM 3364 C C . VAL A 1 450 ? 21.023 2.449 -16.848 1.00 87.94 450 VAL A C 1
ATOM 3366 O O . VAL A 1 450 ? 21.519 2.183 -15.757 1.00 87.94 450 VAL A O 1
ATOM 3369 N N . GLU A 1 451 ? 20.386 3.592 -17.064 1.00 90.06 451 GLU A N 1
ATOM 3370 C CA . GLU A 1 451 ? 20.142 4.670 -16.106 1.00 90.06 451 GLU A CA 1
ATOM 3371 C C . GLU A 1 451 ? 18.799 4.542 -15.366 1.00 90.06 451 GLU A C 1
ATOM 3373 O O . GLU A 1 451 ? 18.408 5.439 -14.617 1.00 90.06 451 GLU A O 1
ATOM 3378 N N . ALA A 1 452 ? 18.064 3.444 -15.573 1.00 91.56 452 ALA A N 1
ATOM 3379 C CA . ALA A 1 452 ? 16.752 3.258 -14.973 1.00 91.56 452 ALA A CA 1
ATOM 3380 C C . ALA A 1 452 ? 16.810 3.239 -13.435 1.00 91.56 452 ALA A C 1
ATOM 3382 O O . ALA A 1 452 ? 17.519 2.441 -12.814 1.00 91.56 452 ALA A O 1
ATOM 3383 N N . ASN A 1 453 ? 15.954 4.059 -12.821 1.00 96.38 453 ASN A N 1
ATOM 3384 C CA . ASN A 1 453 ? 15.608 3.905 -11.414 1.00 96.38 453 ASN A CA 1
ATOM 3385 C C . ASN A 1 453 ? 14.834 2.604 -11.201 1.00 96.38 453 ASN A C 1
ATOM 3387 O O . ASN A 1 453 ? 14.067 2.160 -12.060 1.00 96.38 453 ASN A O 1
ATOM 3391 N N . LEU A 1 454 ? 14.987 2.035 -10.010 1.00 98.38 454 LEU A N 1
ATOM 3392 C CA . LEU A 1 454 ? 14.233 0.869 -9.580 1.00 98.38 454 LEU A CA 1
ATOM 3393 C C . LEU A 1 454 ? 13.138 1.304 -8.602 1.00 98.38 454 LEU A C 1
ATOM 3395 O O . LEU A 1 454 ? 13.392 2.095 -7.700 1.00 98.38 454 LEU A O 1
ATOM 3399 N N . GLU A 1 455 ? 11.928 0.776 -8.728 1.00 98.44 455 GLU A N 1
ATOM 3400 C CA . GLU A 1 455 ? 10.799 1.107 -7.865 1.00 98.44 455 GLU A CA 1
ATOM 3401 C C . GLU A 1 455 ? 10.105 -0.137 -7.313 1.00 98.44 455 GLU A C 1
ATOM 3403 O O . GLU A 1 455 ? 9.956 -1.157 -7.992 1.00 98.44 455 GLU A O 1
ATOM 3408 N N . ILE A 1 456 ? 9.640 -0.022 -6.068 1.00 98.56 456 ILE A N 1
ATOM 3409 C CA . ILE A 1 456 ? 8.812 -1.019 -5.388 1.00 98.56 456 ILE A CA 1
ATOM 3410 C C . ILE A 1 456 ? 7.520 -0.336 -4.946 1.00 98.56 456 ILE A C 1
ATOM 3412 O O . ILE A 1 456 ? 7.558 0.658 -4.223 1.00 98.56 456 ILE A O 1
ATOM 3416 N N . GLN A 1 457 ? 6.377 -0.893 -5.336 1.00 97.81 457 GLN A N 1
ATOM 3417 C CA . GLN A 1 457 ? 5.061 -0.437 -4.897 1.00 97.81 457 GLN A CA 1
ATOM 3418 C C . GLN A 1 457 ? 4.482 -1.413 -3.871 1.00 97.81 457 GLN A C 1
ATOM 3420 O O . GLN A 1 457 ? 4.340 -2.600 -4.170 1.00 97.81 457 GLN A O 1
ATOM 3425 N N . PHE A 1 458 ? 4.084 -0.925 -2.700 1.00 97.19 458 PHE A N 1
ATOM 3426 C CA . PHE A 1 458 ? 3.431 -1.709 -1.648 1.00 97.19 458 PHE A CA 1
ATOM 3427 C C . PHE A 1 458 ? 1.902 -1.552 -1.677 1.00 97.19 458 PHE A C 1
ATOM 3429 O O . PHE A 1 458 ? 1.366 -0.635 -2.309 1.00 97.19 458 PHE A O 1
ATOM 3436 N N . ASP A 1 459 ? 1.192 -2.487 -1.046 1.00 92.88 459 ASP A N 1
ATOM 3437 C CA . ASP A 1 459 ? -0.267 -2.470 -0.864 1.00 92.88 459 ASP A CA 1
ATOM 3438 C C . ASP A 1 459 ? -0.747 -1.492 0.217 1.00 92.88 459 ASP A C 1
ATOM 3440 O O . ASP A 1 459 ? -1.936 -1.174 0.265 1.00 92.88 459 ASP A O 1
ATOM 3444 N N . GLU A 1 460 ? 0.178 -0.969 1.014 1.00 84.81 460 GLU A N 1
ATOM 3445 C CA . GLU A 1 460 ? -0.040 -0.009 2.093 1.00 84.81 460 GLU A CA 1
ATOM 3446 C C . GLU A 1 460 ? 1.154 0.944 2.246 1.00 84.81 460 GLU A C 1
ATOM 3448 O O . GLU A 1 460 ? 2.213 0.724 1.651 1.00 84.81 460 GLU A O 1
ATOM 3453 N N . ASP A 1 461 ? 0.971 2.020 3.013 1.00 85.00 461 ASP A N 1
ATOM 3454 C CA . ASP A 1 461 ? 2.012 3.022 3.251 1.00 85.00 461 ASP A CA 1
ATOM 3455 C C . ASP A 1 461 ? 3.161 2.440 4.078 1.00 85.00 461 ASP A C 1
ATOM 3457 O O . ASP A 1 461 ? 2.960 1.704 5.044 1.00 85.00 461 ASP A O 1
ATOM 3461 N N . ILE A 1 462 ? 4.390 2.792 3.702 1.00 92.50 462 ILE A N 1
ATOM 3462 C CA . ILE A 1 462 ? 5.599 2.247 4.316 1.00 92.50 462 ILE A CA 1
ATOM 3463 C C . ILE A 1 462 ? 6.539 3.353 4.774 1.00 92.50 462 ILE A C 1
ATOM 3465 O O . ILE A 1 462 ? 6.553 4.472 4.266 1.00 92.50 462 ILE A O 1
ATOM 3469 N N . VAL A 1 463 ? 7.405 3.001 5.715 1.00 91.50 463 VAL A N 1
ATOM 3470 C CA . VAL A 1 463 ? 8.545 3.802 6.145 1.00 91.50 463 VAL A CA 1
ATOM 3471 C C . VAL A 1 463 ? 9.835 2.997 6.022 1.00 91.50 463 VAL A C 1
ATOM 3473 O O . VAL A 1 463 ? 9.859 1.762 5.959 1.00 91.50 463 VAL A O 1
ATOM 3476 N N . LYS A 1 464 ? 10.965 3.706 6.003 1.00 94.19 464 LYS A N 1
ATOM 3477 C CA . LYS A 1 464 ? 12.283 3.069 6.016 1.00 94.19 464 LYS A CA 1
ATOM 3478 C C . LYS A 1 464 ? 12.533 2.371 7.352 1.00 94.19 464 LYS A C 1
ATOM 3480 O O . LYS A 1 464 ? 12.322 2.933 8.428 1.00 94.19 464 LYS A O 1
ATOM 3485 N N . GLY A 1 465 ? 13.096 1.175 7.280 1.00 84.50 465 GLY A N 1
ATOM 3486 C CA . GLY A 1 465 ? 13.714 0.506 8.411 1.00 84.50 465 GLY A CA 1
ATOM 3487 C C . GLY A 1 465 ? 14.923 1.281 8.938 1.00 84.50 465 GLY A C 1
ATOM 3488 O O . GLY A 1 465 ? 15.543 2.095 8.252 1.00 84.50 465 GLY A O 1
ATOM 3489 N N . THR A 1 466 ? 15.302 1.006 10.187 1.00 81.94 466 THR A N 1
ATOM 3490 C CA . THR A 1 466 ? 16.473 1.652 10.817 1.00 81.94 466 THR A CA 1
ATOM 3491 C C . THR A 1 466 ? 17.810 1.091 10.324 1.00 81.94 466 THR A C 1
ATOM 3493 O O . THR A 1 466 ? 18.868 1.662 10.596 1.00 81.94 466 THR A O 1
ATOM 3496 N N . ASN A 1 467 ? 17.774 -0.046 9.626 1.00 82.44 467 ASN A N 1
ATOM 3497 C CA . ASN A 1 467 ? 18.907 -0.702 8.994 1.00 82.44 467 ASN A CA 1
ATOM 3498 C C . ASN A 1 467 ? 18.398 -1.652 7.897 1.00 82.44 467 ASN A C 1
ATOM 3500 O O . ASN A 1 467 ? 17.224 -2.001 7.880 1.00 82.44 467 ASN A O 1
ATOM 3504 N N . GLY A 1 468 ? 19.292 -2.113 7.028 1.00 92.81 468 GLY A N 1
ATOM 3505 C CA . GLY A 1 468 ? 18.960 -2.986 5.909 1.00 92.81 468 GLY A CA 1
ATOM 3506 C C . GLY A 1 468 ? 19.611 -2.477 4.636 1.00 92.81 468 GLY A C 1
ATOM 3507 O O . GLY A 1 468 ? 19.730 -1.268 4.434 1.00 92.81 468 GLY A O 1
ATOM 3508 N N . ASP A 1 469 ? 20.051 -3.412 3.807 1.00 97.44 469 ASP A N 1
ATOM 3509 C CA . ASP A 1 469 ? 20.686 -3.111 2.533 1.00 97.44 469 ASP A CA 1
ATOM 3510 C C . ASP A 1 469 ? 19.801 -3.581 1.375 1.00 97.44 469 ASP A C 1
ATOM 3512 O O . ASP A 1 469 ? 19.131 -4.618 1.468 1.00 97.44 469 ASP A O 1
ATOM 3516 N N . ILE A 1 470 ? 19.845 -2.804 0.297 1.00 98.56 470 ILE A N 1
ATOM 3517 C CA . ILE A 1 470 ? 19.371 -3.132 -1.042 1.00 98.56 470 ILE A CA 1
ATOM 3518 C C . ILE A 1 470 ? 20.621 -3.409 -1.876 1.00 98.56 470 ILE A C 1
ATOM 3520 O O . ILE A 1 470 ? 21.552 -2.597 -1.893 1.00 98.56 470 ILE A O 1
ATOM 3524 N N . VAL A 1 471 ? 20.687 -4.572 -2.517 1.00 98.50 471 VAL A N 1
ATOM 3525 C CA . VAL A 1 471 ? 21.886 -5.029 -3.227 1.00 98.50 471 VAL A CA 1
ATOM 3526 C C . VAL A 1 471 ? 21.526 -5.411 -4.652 1.00 98.50 471 VAL A C 1
ATOM 3528 O O . VAL A 1 471 ? 20.726 -6.319 -4.857 1.00 98.50 471 VAL A O 1
ATOM 3531 N N . ILE A 1 472 ? 22.166 -4.758 -5.618 1.00 98.50 472 ILE A N 1
ATOM 3532 C CA . ILE A 1 472 ? 22.041 -5.064 -7.045 1.00 98.50 472 ILE A CA 1
ATOM 3533 C C . ILE A 1 472 ? 23.223 -5.952 -7.441 1.00 98.50 472 ILE A C 1
ATOM 3535 O O . ILE A 1 472 ? 24.383 -5.625 -7.149 1.00 98.50 472 ILE A O 1
ATOM 3539 N N . LYS A 1 473 ? 22.953 -7.096 -8.076 1.00 98.31 473 LYS A N 1
ATOM 3540 C CA . LYS A 1 473 ? 23.980 -8.080 -8.455 1.00 98.31 473 LYS A CA 1
ATOM 3541 C C . LYS A 1 473 ? 23.803 -8.567 -9.881 1.00 98.31 473 LYS A C 1
ATOM 3543 O O . LYS A 1 473 ? 22.683 -8.817 -10.303 1.00 98.31 473 LYS A O 1
ATOM 3548 N N . GLN A 1 474 ? 24.920 -8.774 -10.573 1.00 96.25 474 GLN A N 1
ATOM 3549 C CA . GLN A 1 474 ? 24.936 -9.442 -11.873 1.00 96.25 474 GLN A CA 1
ATOM 3550 C C . GLN A 1 474 ? 24.588 -10.929 -11.695 1.00 96.25 474 GLN A C 1
ATOM 3552 O O . GLN A 1 474 ? 25.276 -11.648 -10.959 1.00 96.25 474 GLN A O 1
ATOM 3557 N N . ALA A 1 475 ? 23.576 -11.416 -12.410 1.00 94.44 475 ALA A N 1
ATOM 3558 C CA . ALA A 1 475 ? 23.106 -12.800 -12.327 1.00 94.44 475 ALA A CA 1
ATOM 3559 C C . ALA A 1 475 ? 24.140 -13.816 -12.847 1.00 94.44 475 ALA A C 1
ATOM 3561 O O . ALA A 1 475 ? 24.246 -14.937 -12.345 1.00 94.44 475 ALA A O 1
ATOM 3562 N N . SER A 1 476 ? 24.979 -13.413 -13.808 1.00 89.12 476 SER A N 1
ATOM 3563 C CA . SER A 1 476 ? 25.959 -14.304 -14.446 1.00 89.12 476 SER A CA 1
ATOM 3564 C C . SER A 1 476 ? 27.044 -14.841 -13.497 1.00 89.12 476 SER A C 1
ATOM 3566 O O . SER A 1 476 ? 27.637 -15.898 -13.749 1.00 89.12 476 SER A O 1
ATOM 3568 N N . ASN A 1 477 ? 27.366 -14.107 -12.426 1.00 92.56 477 ASN A N 1
ATOM 3569 C CA . ASN A 1 477 ? 28.555 -14.362 -11.608 1.00 92.56 477 ASN A CA 1
ATOM 3570 C C . ASN A 1 477 ? 28.434 -13.933 -10.126 1.00 92.56 477 ASN A C 1
ATOM 3572 O O . ASN A 1 477 ? 29.444 -13.972 -9.408 1.00 92.56 477 ASN A O 1
ATOM 3576 N N . ASP A 1 478 ? 27.241 -13.526 -9.680 1.00 94.12 478 ASP A N 1
ATOM 3577 C CA . ASP A 1 478 ? 26.940 -12.986 -8.346 1.00 94.12 478 ASP A CA 1
ATOM 3578 C C . ASP A 1 478 ? 27.826 -11.787 -7.934 1.00 94.12 478 ASP A C 1
ATOM 3580 O O . ASP A 1 478 ? 28.026 -11.525 -6.740 1.00 94.12 478 ASP A O 1
ATOM 3584 N N . GLN A 1 479 ? 28.438 -11.070 -8.886 1.00 96.25 479 GLN A N 1
ATOM 3585 C CA . GLN A 1 479 ? 29.181 -9.853 -8.569 1.00 96.25 479 GLN A CA 1
ATOM 3586 C C . GLN A 1 479 ? 28.206 -8.756 -8.153 1.00 96.25 479 GLN A C 1
ATOM 3588 O O . GLN A 1 479 ? 27.227 -8.471 -8.834 1.00 96.25 479 GLN A O 1
ATOM 3593 N N . VAL A 1 480 ? 28.509 -8.131 -7.017 1.00 97.94 480 VAL A N 1
ATOM 3594 C CA . VAL A 1 480 ? 27.789 -6.951 -6.541 1.00 97.94 480 VAL A CA 1
ATOM 3595 C C . VAL A 1 480 ? 28.133 -5.785 -7.452 1.00 97.94 480 VAL A C 1
ATOM 3597 O O . VAL A 1 480 ? 29.304 -5.410 -7.534 1.00 97.94 480 VAL A O 1
ATOM 3600 N N . PHE A 1 481 ? 27.107 -5.229 -8.088 1.00 96.75 481 PHE A N 1
ATOM 3601 C CA . PHE A 1 481 ? 27.189 -3.949 -8.775 1.00 96.75 481 PHE A CA 1
ATOM 3602 C C . PHE A 1 481 ? 27.174 -2.827 -7.738 1.00 96.75 481 PHE A C 1
ATOM 3604 O O . PHE A 1 481 ? 28.144 -2.083 -7.607 1.00 96.75 481 PHE A O 1
ATOM 3611 N N . GLU A 1 482 ? 26.142 -2.806 -6.888 1.00 98.12 482 GLU A N 1
ATOM 3612 C CA . GLU A 1 482 ? 26.008 -1.802 -5.837 1.00 98.12 482 GLU A CA 1
ATOM 3613 C C . GLU A 1 482 ? 25.337 -2.355 -4.572 1.00 98.12 482 GLU A C 1
ATOM 3615 O O . GLU A 1 482 ? 24.543 -3.295 -4.600 1.00 98.12 482 GLU A O 1
ATOM 3620 N N . THR A 1 483 ? 25.693 -1.777 -3.425 1.00 98.12 483 THR A N 1
ATOM 3621 C CA . THR A 1 483 ? 25.028 -1.997 -2.137 1.00 98.12 483 THR A CA 1
ATOM 3622 C C . THR A 1 483 ? 24.630 -0.648 -1.565 1.00 98.12 483 THR A C 1
ATOM 3624 O O . THR A 1 483 ? 25.498 0.165 -1.242 1.00 98.12 483 THR A O 1
ATOM 3627 N N . MET A 1 484 ? 23.331 -0.441 -1.397 1.00 97.69 484 MET A N 1
ATOM 3628 C CA . MET A 1 484 ? 22.745 0.776 -0.850 1.00 97.69 484 MET A CA 1
ATOM 3629 C C . MET A 1 484 ? 22.136 0.468 0.508 1.00 97.69 484 MET A C 1
ATOM 3631 O O . MET A 1 484 ? 21.349 -0.463 0.651 1.00 97.69 484 MET A O 1
ATOM 3635 N N . ASN A 1 485 ? 22.469 1.265 1.519 1.00 97.31 485 ASN A N 1
ATOM 3636 C CA . ASN A 1 485 ? 21.744 1.184 2.780 1.00 97.31 485 ASN A CA 1
ATOM 3637 C C . ASN A 1 485 ? 20.380 1.863 2.621 1.00 97.31 485 ASN A C 1
ATOM 3639 O O . ASN A 1 485 ? 20.302 2.935 2.016 1.00 97.31 485 ASN A O 1
ATOM 3643 N N . VAL A 1 486 ? 19.326 1.302 3.214 1.00 96.75 486 VAL A N 1
ATOM 3644 C CA . VAL A 1 486 ? 17.961 1.835 3.075 1.00 96.75 486 VAL A CA 1
ATOM 3645 C C . VAL A 1 486 ? 17.819 3.279 3.575 1.00 96.75 486 VAL A C 1
ATOM 3647 O O . VAL A 1 486 ? 17.011 4.054 3.070 1.00 96.75 486 VAL A O 1
ATOM 3650 N N . THR A 1 487 ? 18.670 3.695 4.518 1.00 93.62 487 THR A N 1
ATOM 3651 C CA . THR A 1 487 ? 18.694 5.072 5.043 1.00 93.62 487 THR A CA 1
ATOM 3652 C C . THR A 1 487 ? 19.453 6.069 4.159 1.00 93.62 487 THR A C 1
ATOM 3654 O O . THR A 1 487 ? 19.485 7.260 4.470 1.00 93.62 487 THR A O 1
ATOM 3657 N N . SER A 1 488 ? 20.070 5.617 3.063 1.00 95.69 488 SER A N 1
ATOM 3658 C CA . SER A 1 488 ? 20.787 6.489 2.129 1.00 95.69 488 SER A CA 1
ATOM 3659 C C . SER A 1 488 ? 19.837 7.399 1.338 1.00 95.69 488 SER A C 1
ATOM 3661 O O . SER A 1 488 ? 18.626 7.180 1.305 1.00 95.69 488 SER A O 1
ATOM 3663 N N . ALA A 1 489 ? 20.406 8.432 0.708 1.00 95.12 489 ALA A N 1
ATOM 3664 C CA . ALA A 1 489 ? 19.668 9.364 -0.148 1.00 95.12 489 ALA A CA 1
ATOM 3665 C C . ALA A 1 489 ? 19.282 8.764 -1.512 1.00 95.12 489 ALA A C 1
ATOM 3667 O O . ALA A 1 489 ? 18.459 9.344 -2.196 1.00 95.12 489 ALA A O 1
ATOM 3668 N N . GLN A 1 490 ? 19.869 7.623 -1.888 1.00 96.56 490 GLN A N 1
ATOM 3669 C CA . GLN A 1 490 ? 19.541 6.894 -3.119 1.00 96.56 490 GLN A CA 1
ATOM 3670 C C . GLN A 1 490 ? 18.216 6.140 -3.019 1.00 96.56 490 GLN A C 1
ATOM 3672 O O . GLN A 1 490 ? 17.690 5.688 -4.022 1.00 96.56 490 GLN A O 1
ATOM 3677 N N . VAL A 1 491 ? 17.703 5.956 -1.801 1.00 97.94 491 VAL A N 1
ATOM 3678 C CA . VAL A 1 491 ? 16.414 5.317 -1.564 1.00 97.94 491 VAL A CA 1
ATOM 3679 C C . VAL A 1 491 ? 15.459 6.407 -1.117 1.00 97.94 491 VAL A C 1
ATOM 3681 O O . VAL A 1 491 ? 15.695 7.036 -0.089 1.00 97.94 491 VAL A O 1
ATOM 3684 N N . GLU A 1 492 ? 14.380 6.638 -1.837 1.00 96.88 492 GLU A N 1
ATOM 3685 C CA . GLU A 1 492 ? 13.328 7.577 -1.460 1.00 96.88 492 GLU A CA 1
ATOM 3686 C C . GLU A 1 492 ? 12.038 6.804 -1.191 1.00 96.88 492 GLU A C 1
ATOM 3688 O O . GLU A 1 492 ? 11.771 5.785 -1.819 1.00 96.88 492 GLU A O 1
ATOM 3693 N N . VAL A 1 493 ? 11.273 7.253 -0.197 1.00 94.19 493 VAL A N 1
ATOM 3694 C CA . VAL A 1 493 ? 9.976 6.671 0.162 1.00 94.19 493 VAL A CA 1
ATOM 3695 C C . VAL A 1 493 ? 8.946 7.780 0.093 1.00 94.19 493 VAL A C 1
ATOM 3697 O O . VAL A 1 493 ? 9.136 8.829 0.710 1.00 94.19 493 VAL A O 1
ATOM 3700 N N . ASN A 1 494 ? 7.869 7.539 -0.643 1.00 89.12 494 ASN A N 1
ATOM 3701 C CA . ASN A 1 494 ? 6.718 8.422 -0.723 1.00 89.12 494 ASN A CA 1
ATOM 3702 C C . ASN A 1 494 ? 5.449 7.577 -0.598 1.00 89.12 494 ASN A C 1
ATOM 3704 O O . ASN A 1 494 ? 5.119 6.832 -1.521 1.00 89.12 494 ASN A O 1
ATOM 3708 N N . ALA A 1 495 ? 4.768 7.686 0.547 1.00 89.81 495 ALA A N 1
ATOM 3709 C CA . ALA A 1 495 ? 3.628 6.845 0.904 1.00 89.81 495 ALA A CA 1
ATOM 3710 C C . ALA A 1 495 ? 3.971 5.348 0.761 1.00 89.81 495 ALA A C 1
ATOM 3712 O O . ALA A 1 495 ? 4.829 4.835 1.477 1.00 89.81 495 ALA A O 1
ATOM 3713 N N . ASN A 1 496 ? 3.357 4.660 -0.196 1.00 92.25 496 ASN A N 1
ATOM 3714 C CA . ASN A 1 496 ? 3.547 3.239 -0.466 1.00 92.25 496 ASN A CA 1
ATOM 3715 C C . ASN A 1 496 ? 4.521 2.932 -1.623 1.00 92.25 496 ASN A C 1
ATOM 3717 O O . ASN A 1 496 ? 4.606 1.784 -2.062 1.00 92.25 496 ASN A O 1
ATOM 3721 N N . THR A 1 497 ? 5.258 3.925 -2.128 1.00 96.75 497 THR A N 1
ATOM 3722 C CA . THR A 1 497 ? 6.235 3.754 -3.215 1.00 96.75 497 THR A CA 1
ATOM 3723 C C . THR A 1 497 ? 7.660 3.974 -2.712 1.00 96.75 497 THR A C 1
ATOM 3725 O O . THR A 1 497 ? 7.964 4.981 -2.068 1.00 96.75 497 THR A O 1
ATOM 3728 N N . VAL A 1 498 ? 8.553 3.044 -3.048 1.00 98.50 498 VAL A N 1
ATOM 3729 C CA . VAL A 1 498 ? 10.006 3.171 -2.886 1.00 98.50 498 VAL A CA 1
ATOM 3730 C C . VAL A 1 498 ? 10.625 3.439 -4.251 1.00 98.50 498 VAL A C 1
ATOM 3732 O O . VAL A 1 498 ? 10.392 2.653 -5.163 1.00 98.50 498 VAL A O 1
ATOM 3735 N N . THR A 1 499 ? 11.474 4.458 -4.361 1.00 98.38 499 THR A N 1
ATOM 3736 C CA . THR A 1 499 ? 12.338 4.701 -5.528 1.00 98.38 499 THR A CA 1
ATOM 3737 C C . THR A 1 499 ? 13.799 4.497 -5.126 1.00 98.38 499 THR A C 1
ATOM 3739 O O . THR A 1 499 ? 14.225 4.944 -4.062 1.00 98.38 499 THR A O 1
ATOM 3742 N N . ILE A 1 500 ? 14.566 3.793 -5.952 1.00 98.50 500 ILE A N 1
ATOM 3743 C CA . ILE A 1 500 ? 15.969 3.429 -5.753 1.00 98.50 500 ILE A CA 1
ATOM 3744 C C . ILE A 1 500 ? 16.750 3.930 -6.970 1.00 98.50 500 ILE A C 1
ATOM 3746 O O . ILE A 1 500 ? 16.485 3.501 -8.088 1.00 98.50 500 ILE A O 1
ATOM 3750 N N . ASP A 1 501 ? 17.717 4.807 -6.730 1.00 97.25 501 ASP A N 1
ATOM 3751 C CA . ASP A 1 501 ? 18.558 5.460 -7.739 1.00 97.25 501 ASP A CA 1
ATOM 3752 C C . ASP A 1 501 ? 20.014 4.952 -7.611 1.00 97.25 501 ASP A C 1
ATOM 3754 O O . ASP A 1 501 ? 20.742 5.358 -6.685 1.00 97.25 501 ASP A O 1
ATOM 3758 N N . PRO A 1 502 ? 20.444 3.986 -8.452 1.00 96.38 502 PRO A N 1
ATOM 3759 C CA . PRO A 1 502 ? 21.827 3.515 -8.478 1.00 96.38 502 PRO A CA 1
ATOM 3760 C C . PRO A 1 502 ? 22.812 4.664 -8.736 1.00 96.38 502 PRO A C 1
ATOM 3762 O O . PRO A 1 502 ? 22.565 5.567 -9.523 1.00 96.38 502 PRO A O 1
ATOM 3765 N N . SER A 1 503 ? 23.985 4.648 -8.098 1.00 93.88 503 SER A N 1
ATOM 3766 C CA . SER A 1 503 ? 24.925 5.782 -8.186 1.00 93.88 503 SER A CA 1
ATOM 3767 C C . SER A 1 503 ? 25.703 5.860 -9.505 1.00 93.88 503 SER A C 1
ATOM 3769 O O . SER A 1 503 ? 26.517 6.770 -9.702 1.00 93.88 503 SER A O 1
ATOM 3771 N N . SER A 1 504 ? 25.529 4.882 -10.387 1.00 91.31 504 SER A N 1
ATOM 3772 C CA . SER A 1 504 ? 26.137 4.791 -11.714 1.00 91.31 504 SER A CA 1
ATOM 3773 C C . SER A 1 504 ? 25.215 3.990 -12.627 1.00 91.31 504 SER A C 1
ATOM 3775 O O . SER A 1 504 ? 24.503 3.114 -12.134 1.00 91.31 504 SER A O 1
ATOM 3777 N N . ASN A 1 505 ? 25.282 4.255 -13.932 1.00 90.12 505 ASN A N 1
ATOM 3778 C CA . ASN A 1 505 ? 24.580 3.459 -14.935 1.00 90.12 505 ASN A CA 1
ATOM 3779 C C . ASN A 1 505 ? 24.966 1.980 -14.794 1.00 90.12 505 ASN A C 1
ATOM 3781 O O . ASN A 1 505 ? 26.132 1.646 -14.547 1.00 90.12 505 ASN A O 1
ATOM 3785 N N . LEU A 1 506 ? 23.965 1.115 -14.913 1.00 91.75 506 LEU A N 1
ATOM 3786 C CA . LEU A 1 506 ? 24.118 -0.330 -14.977 1.00 91.75 506 LEU A CA 1
ATOM 3787 C C . LEU A 1 506 ? 24.939 -0.720 -16.216 1.00 91.75 506 LEU A C 1
ATOM 3789 O O . LEU A 1 506 ? 25.043 0.031 -17.178 1.00 91.75 506 LEU A O 1
ATOM 3793 N N . ASP A 1 507 ? 25.540 -1.907 -16.205 1.00 87.56 507 ASP A N 1
ATOM 3794 C CA . ASP A 1 507 ? 26.242 -2.411 -17.384 1.00 87.56 507 ASP A CA 1
ATOM 3795 C C . ASP A 1 507 ? 25.203 -2.800 -18.461 1.00 87.56 507 ASP A C 1
ATOM 3797 O O . ASP A 1 507 ? 24.181 -3.400 -18.111 1.00 87.56 507 ASP A O 1
ATOM 3801 N N . PRO A 1 508 ? 25.440 -2.530 -19.756 1.00 84.81 508 PRO A N 1
ATOM 3802 C CA . PRO A 1 508 ? 24.542 -2.936 -20.843 1.00 84.81 508 PRO A CA 1
ATOM 3803 C C . PRO A 1 508 ? 24.513 -4.462 -21.012 1.00 84.81 508 PRO A C 1
ATOM 3805 O O . PRO A 1 508 ? 25.472 -5.157 -20.637 1.00 84.81 508 PRO A O 1
ATOM 3808 N N . LEU A 1 509 ? 23.443 -4.991 -21.616 1.00 81.88 509 LEU A N 1
ATOM 3809 C CA . LEU A 1 509 ? 23.243 -6.429 -21.877 1.00 81.88 509 LEU A CA 1
ATOM 3810 C C . LEU A 1 509 ? 23.559 -7.314 -20.662 1.00 81.88 509 LEU A C 1
ATOM 3812 O O . LEU A 1 509 ? 24.236 -8.344 -20.760 1.00 81.88 509 LEU A O 1
ATOM 3816 N N . THR A 1 510 ? 23.143 -6.866 -19.479 1.00 87.56 510 THR A N 1
ATOM 3817 C CA . THR A 1 510 ? 23.473 -7.524 -18.219 1.00 87.56 510 THR A CA 1
ATOM 3818 C C . THR A 1 510 ? 22.204 -7.827 -17.440 1.00 87.56 510 THR A C 1
ATOM 3820 O O . THR A 1 510 ? 21.423 -6.944 -17.097 1.00 87.56 510 THR A O 1
ATOM 3823 N N . GLU A 1 511 ? 22.014 -9.109 -17.140 1.00 93.38 511 GLU A N 1
ATOM 3824 C CA . GLU A 1 511 ? 20.963 -9.572 -16.240 1.00 93.38 511 GLU A CA 1
ATOM 3825 C C . GLU A 1 511 ? 21.352 -9.249 -14.789 1.00 93.38 511 GLU A C 1
ATOM 3827 O O . GLU A 1 511 ? 22.412 -9.668 -14.294 1.00 93.38 511 GLU A O 1
ATOM 3832 N N . TYR A 1 512 ? 20.480 -8.516 -14.103 1.00 97.62 512 TYR A N 1
ATOM 3833 C CA . TYR A 1 512 ? 20.586 -8.160 -12.697 1.00 97.62 512 TYR A CA 1
ATOM 3834 C C . TYR A 1 512 ? 19.461 -8.783 -11.885 1.00 97.62 512 TYR A C 1
ATOM 3836 O O . TYR A 1 512 ? 18.335 -8.930 -12.348 1.00 97.62 512 TYR A O 1
ATOM 3844 N N . TYR A 1 513 ? 19.754 -9.078 -10.623 1.00 98.62 513 TYR A N 1
ATOM 3845 C CA . TYR A 1 513 ? 18.733 -9.351 -9.621 1.00 98.62 513 TYR A CA 1
ATOM 3846 C C . TYR A 1 513 ? 18.953 -8.477 -8.386 1.00 98.62 513 TYR A C 1
ATOM 3848 O O . TYR A 1 513 ? 20.086 -8.086 -8.068 1.00 98.62 513 TYR A O 1
ATOM 3856 N N . VAL A 1 514 ? 17.857 -8.171 -7.690 1.00 98.69 514 VAL A N 1
ATOM 3857 C CA . VAL A 1 514 ? 17.851 -7.266 -6.538 1.00 98.69 514 VAL A CA 1
ATOM 3858 C C . VAL A 1 514 ? 17.515 -8.032 -5.263 1.00 98.69 514 VAL A C 1
ATOM 3860 O O . VAL A 1 514 ? 16.475 -8.675 -5.148 1.00 98.69 514 VAL A O 1
ATOM 3863 N N . GLU A 1 515 ? 18.391 -7.934 -4.267 1.00 98.50 515 GLU A N 1
ATOM 3864 C CA . GLU A 1 515 ? 18.124 -8.404 -2.907 1.00 98.50 515 GLU A CA 1
ATOM 3865 C C . GLU A 1 515 ? 17.734 -7.220 -2.019 1.00 98.50 515 GLU A C 1
ATOM 3867 O O . GLU A 1 515 ? 18.374 -6.168 -2.047 1.00 98.50 515 GLU A O 1
ATOM 3872 N N . VAL A 1 516 ? 16.724 -7.411 -1.172 1.00 98.56 516 VAL A N 1
ATOM 3873 C CA . VAL A 1 516 ? 16.265 -6.423 -0.189 1.00 98.56 516 VAL A CA 1
ATOM 3874 C C . VAL A 1 516 ? 16.281 -7.085 1.178 1.00 98.56 516 VAL A C 1
ATOM 3876 O O . VAL A 1 516 ? 15.649 -8.118 1.391 1.00 98.56 516 VAL A O 1
ATOM 3879 N N . SER A 1 517 ? 17.006 -6.509 2.131 1.00 97.75 517 SER A N 1
ATOM 3880 C CA . SER A 1 517 ? 17.059 -7.059 3.487 1.00 97.75 517 SER A CA 1
ATOM 3881 C C . SER A 1 517 ? 15.669 -7.082 4.136 1.00 97.75 517 SER A C 1
ATOM 3883 O O . SER A 1 517 ? 14.915 -6.118 4.035 1.00 97.75 517 SER A O 1
ATOM 3885 N N . SER A 1 518 ? 15.341 -8.155 4.860 1.00 93.88 518 SER A N 1
ATOM 3886 C CA . SER A 1 518 ? 14.160 -8.167 5.736 1.00 93.88 518 SER A CA 1
ATOM 3887 C C . SER A 1 518 ? 14.240 -7.017 6.747 1.00 93.88 518 SER A C 1
ATOM 3889 O O . SER A 1 518 ? 15.310 -6.783 7.320 1.00 93.88 518 SER A O 1
ATOM 3891 N N . GLY A 1 519 ? 13.133 -6.294 6.931 1.00 89.56 519 GLY A N 1
ATOM 3892 C CA . GLY A 1 519 ? 13.057 -5.101 7.778 1.00 89.56 519 GLY A CA 1
ATOM 3893 C C . GLY A 1 519 ? 13.731 -3.858 7.188 1.00 89.56 519 GLY A C 1
ATOM 3894 O O . GLY A 1 519 ? 13.865 -2.855 7.886 1.00 89.56 519 GLY A O 1
ATOM 3895 N N . ALA A 1 520 ? 14.168 -3.891 5.918 1.00 96.12 520 ALA A N 1
ATOM 3896 C CA . ALA A 1 520 ? 14.611 -2.680 5.220 1.00 96.12 520 ALA A CA 1
ATOM 3897 C C . ALA A 1 520 ? 13.461 -1.673 5.071 1.00 96.12 520 ALA A C 1
ATOM 3899 O O . ALA A 1 520 ? 13.689 -0.473 5.166 1.00 96.12 520 ALA A O 1
ATOM 3900 N N . PHE A 1 521 ? 12.234 -2.162 4.909 1.00 97.38 521 PHE A N 1
ATOM 3901 C CA . PHE A 1 521 ? 11.003 -1.378 4.945 1.00 97.38 521 PHE A CA 1
ATOM 3902 C C . PHE A 1 521 ? 10.059 -1.981 5.983 1.00 97.38 521 PHE A C 1
ATOM 3904 O O . PHE A 1 521 ? 10.145 -3.179 6.270 1.00 97.38 521 PHE A O 1
ATOM 3911 N N . LYS A 1 522 ? 9.183 -1.153 6.541 1.00 89.69 522 LYS A N 1
ATOM 3912 C CA . LYS A 1 522 ? 8.117 -1.549 7.464 1.00 89.69 522 LYS A CA 1
ATOM 3913 C C . LYS A 1 522 ? 6.894 -0.673 7.217 1.00 89.69 522 LYS A C 1
ATOM 3915 O O . LYS A 1 522 ? 7.057 0.423 6.687 1.00 89.69 522 LYS A O 1
ATOM 3920 N N . ASP A 1 523 ? 5.711 -1.141 7.572 1.00 82.75 523 ASP A N 1
ATOM 3921 C CA . ASP A 1 523 ? 4.524 -0.281 7.580 1.00 82.75 523 ASP A CA 1
ATOM 3922 C C . ASP A 1 523 ? 4.603 0.760 8.723 1.00 82.75 523 ASP A C 1
ATOM 3924 O O . ASP A 1 523 ? 5.554 0.787 9.522 1.00 82.75 523 ASP A O 1
ATOM 3928 N N . THR A 1 524 ? 3.600 1.633 8.809 1.00 77.81 524 THR A N 1
ATOM 3929 C CA . THR A 1 524 ? 3.460 2.616 9.901 1.00 77.81 524 THR A CA 1
ATOM 3930 C C . THR A 1 524 ? 3.137 1.972 11.256 1.00 77.81 524 THR A C 1
ATOM 3932 O O . THR A 1 524 ? 3.332 2.595 12.299 1.00 77.81 524 THR A O 1
ATOM 3935 N N . SER A 1 525 ? 2.734 0.699 11.260 1.00 73.88 525 SER A N 1
ATOM 3936 C CA . SER A 1 525 ? 2.454 -0.127 12.442 1.00 73.88 525 SER A CA 1
ATOM 3937 C C . SER A 1 525 ? 3.661 -0.955 12.923 1.00 73.88 525 SER A C 1
ATOM 3939 O O . SER A 1 525 ? 3.556 -1.731 13.874 1.00 73.88 525 SER A O 1
ATOM 3941 N N . GLU A 1 526 ? 4.829 -0.757 12.310 1.00 79.19 526 GLU A N 1
ATOM 3942 C CA . GLU A 1 526 ? 6.094 -1.451 12.556 1.00 79.19 526 GLU A CA 1
ATOM 3943 C C . GLU A 1 526 ? 6.172 -2.941 12.170 1.00 79.19 526 GLU A C 1
ATOM 3945 O O . GLU A 1 526 ? 7.075 -3.642 12.644 1.00 79.19 526 GLU A O 1
ATOM 3950 N N . ASN A 1 527 ? 5.316 -3.444 11.277 1.00 80.06 527 ASN A N 1
ATOM 3951 C CA . ASN A 1 527 ? 5.511 -4.780 10.716 1.00 80.06 527 ASN A CA 1
ATOM 3952 C C . ASN A 1 527 ? 6.577 -4.757 9.613 1.00 80.06 527 ASN A C 1
ATOM 3954 O O . ASN A 1 527 ? 6.495 -4.021 8.630 1.00 80.06 527 ASN A O 1
ATOM 3958 N N . ASP A 1 528 ? 7.599 -5.599 9.769 1.00 91.19 528 ASP A N 1
ATOM 3959 C CA . ASP A 1 528 ? 8.724 -5.671 8.838 1.00 91.19 528 ASP A CA 1
ATOM 3960 C C . ASP A 1 528 ? 8.318 -6.293 7.494 1.00 91.19 528 ASP A C 1
ATOM 3962 O O . ASP A 1 528 ? 7.852 -7.438 7.438 1.00 91.19 528 ASP A O 1
ATOM 3966 N N . TYR A 1 529 ? 8.650 -5.618 6.390 1.00 96.75 529 TYR A N 1
ATOM 3967 C CA . TYR A 1 529 ? 8.685 -6.264 5.083 1.00 96.75 529 TYR A CA 1
ATOM 3968 C C . TYR A 1 529 ? 9.671 -7.440 5.123 1.00 96.75 529 TYR A C 1
ATOM 3970 O O . TYR A 1 529 ? 10.819 -7.327 5.575 1.00 96.75 529 TYR A O 1
ATOM 3978 N N . LEU A 1 530 ? 9.243 -8.595 4.611 1.00 92.94 530 LEU A N 1
ATOM 3979 C CA . LEU A 1 530 ? 10.051 -9.818 4.623 1.00 92.94 530 LEU A CA 1
ATOM 3980 C C . LEU A 1 530 ? 11.337 -9.707 3.791 1.00 92.94 530 LEU A C 1
ATOM 3982 O O . LEU A 1 530 ? 12.271 -10.477 4.024 1.00 92.94 530 LEU A O 1
ATOM 3986 N N . GLY A 1 531 ? 11.412 -8.742 2.873 1.00 95.69 531 GLY A N 1
ATOM 3987 C CA . GLY A 1 531 ? 12.551 -8.564 1.982 1.00 95.69 531 GLY A CA 1
ATOM 3988 C C . GLY A 1 531 ? 12.558 -9.549 0.812 1.00 95.69 531 GLY A C 1
ATOM 3989 O O . GLY A 1 531 ? 11.669 -10.385 0.651 1.00 95.69 531 GLY A O 1
ATOM 3990 N N . ILE A 1 532 ? 13.617 -9.460 0.013 1.00 97.94 532 ILE A N 1
ATOM 3991 C CA . ILE A 1 532 ? 13.902 -10.309 -1.144 1.00 97.94 532 ILE A CA 1
ATOM 3992 C C . ILE A 1 532 ? 15.274 -10.945 -0.922 1.00 97.94 532 ILE A C 1
ATOM 3994 O O . ILE A 1 532 ? 16.254 -10.246 -0.670 1.00 97.94 532 ILE A O 1
ATOM 3998 N N . SER A 1 533 ? 15.354 -12.275 -0.989 1.00 95.38 533 SER A N 1
ATOM 3999 C CA . SER A 1 533 ? 16.597 -13.018 -0.695 1.00 95.38 533 SER A CA 1
ATOM 4000 C C . SER A 1 533 ? 16.963 -14.078 -1.734 1.00 95.38 533 SER A C 1
ATOM 4002 O O . SER A 1 533 ? 17.945 -14.803 -1.558 1.00 95.38 533 SER A O 1
ATOM 4004 N N . ASP A 1 534 ? 16.169 -14.185 -2.795 1.00 95.00 534 ASP A N 1
ATOM 4005 C CA . ASP A 1 534 ? 16.413 -15.053 -3.941 1.00 95.00 534 ASP A CA 1
ATOM 4006 C C . ASP A 1 534 ? 16.659 -14.226 -5.206 1.00 95.00 534 ASP A C 1
ATOM 4008 O O . ASP A 1 534 ? 16.557 -13.004 -5.197 1.00 95.00 534 ASP A O 1
ATOM 4012 N N . THR A 1 535 ? 17.017 -14.914 -6.286 1.00 96.69 535 THR A N 1
ATOM 4013 C CA . THR A 1 535 ? 17.413 -14.306 -7.561 1.00 96.69 535 THR A CA 1
ATOM 4014 C C . THR A 1 535 ? 16.264 -14.231 -8.568 1.00 96.69 535 THR A C 1
ATOM 4016 O O . THR A 1 535 ? 16.519 -13.981 -9.735 1.00 96.69 535 THR A O 1
ATOM 4019 N N . THR A 1 536 ? 15.035 -14.564 -8.163 1.00 95.88 536 THR A N 1
ATOM 4020 C CA . THR A 1 536 ? 13.896 -14.799 -9.075 1.00 95.88 536 THR A CA 1
ATOM 4021 C C . THR A 1 536 ? 12.666 -13.964 -8.748 1.00 95.88 536 THR A C 1
ATOM 4023 O O . THR A 1 536 ? 11.677 -14.053 -9.454 1.00 95.88 536 THR A O 1
ATOM 4026 N N . THR A 1 537 ? 12.671 -13.243 -7.627 1.00 96.94 537 THR A N 1
ATOM 4027 C CA . THR A 1 537 ? 11.538 -12.403 -7.213 1.00 96.94 537 THR A CA 1
ATOM 4028 C C . THR A 1 537 ? 11.569 -11.040 -7.895 1.00 96.94 537 THR A C 1
ATOM 4030 O O . THR A 1 537 ? 10.515 -10.466 -8.153 1.00 96.94 537 THR A O 1
ATOM 4033 N N . TRP A 1 538 ? 12.772 -10.507 -8.121 1.00 98.25 538 TRP A N 1
ATOM 4034 C CA . TRP A 1 538 ? 12.968 -9.258 -8.838 1.00 98.25 538 TRP A CA 1
ATOM 4035 C C . TRP A 1 538 ? 14.285 -9.298 -9.604 1.00 98.25 538 TRP A C 1
ATOM 4037 O O . TRP A 1 538 ? 15.370 -9.109 -9.037 1.00 98.25 538 TRP A O 1
ATOM 4047 N N . ASN A 1 539 ? 14.170 -9.599 -10.892 1.00 98.06 539 ASN A N 1
ATOM 4048 C CA . ASN A 1 539 ? 15.278 -9.626 -11.831 1.00 98.06 539 ASN A CA 1
ATOM 4049 C C . ASN A 1 539 ? 14.891 -8.955 -13.156 1.00 98.06 539 ASN A C 1
ATOM 4051 O O . ASN A 1 539 ? 13.710 -8.879 -13.485 1.00 98.06 539 ASN A O 1
ATOM 4055 N N . PHE A 1 540 ? 15.875 -8.422 -13.874 1.00 96.69 540 PHE A N 1
ATOM 4056 C CA . PHE A 1 540 ? 15.681 -7.755 -15.161 1.00 96.69 540 PHE A CA 1
ATOM 4057 C C . PHE A 1 540 ? 16.995 -7.716 -15.951 1.00 96.69 540 PHE A C 1
ATOM 4059 O O . PHE A 1 540 ? 18.076 -7.866 -15.381 1.00 96.69 540 PHE A O 1
ATOM 4066 N N . THR A 1 541 ? 16.915 -7.487 -17.259 1.00 91.62 541 THR A N 1
ATOM 4067 C CA . THR A 1 541 ? 18.070 -7.383 -18.161 1.00 91.62 541 THR A CA 1
ATOM 4068 C C . THR A 1 541 ? 18.117 -6.008 -18.811 1.00 91.62 541 THR A C 1
ATOM 4070 O O . THR A 1 541 ? 17.117 -5.534 -19.357 1.00 91.62 541 THR A O 1
ATOM 4073 N N . THR A 1 542 ? 19.281 -5.367 -18.745 1.00 90.19 542 THR A N 1
ATOM 4074 C CA . THR A 1 542 ? 19.511 -4.067 -19.380 1.00 90.19 542 THR A CA 1
ATOM 4075 C C . THR A 1 542 ? 19.603 -4.173 -20.902 1.00 90.19 542 THR A C 1
ATOM 4077 O O . THR A 1 542 ? 20.018 -5.200 -21.441 1.00 90.19 542 THR A O 1
ATOM 4080 N N . ALA A 1 543 ? 19.200 -3.107 -21.593 1.00 83.19 543 ALA A N 1
ATOM 4081 C CA . ALA A 1 543 ? 19.366 -2.938 -23.030 1.00 83.19 543 ALA A CA 1
ATOM 4082 C C . ALA A 1 543 ? 20.849 -2.790 -23.412 1.00 83.19 543 ALA A C 1
ATOM 4084 O O . ALA A 1 543 ? 21.729 -2.652 -22.555 1.00 83.19 543 ALA A O 1
ATOM 4085 N N . GLY A 1 544 ? 21.121 -2.863 -24.710 1.00 81.31 544 GLY A N 1
ATOM 4086 C CA . GLY A 1 544 ? 22.417 -2.526 -25.280 1.00 81.31 544 GLY A CA 1
ATOM 4087 C C . GLY A 1 544 ? 22.602 -3.090 -26.679 1.00 81.31 544 GLY A C 1
ATOM 4088 O O . GLY A 1 544 ? 21.842 -3.944 -27.139 1.00 81.31 544 GLY A O 1
ATOM 4089 N N . GLU A 1 545 ? 23.657 -2.634 -27.342 1.00 81.25 545 GLU A N 1
ATOM 4090 C CA . GLU A 1 545 ? 23.983 -3.082 -28.687 1.00 81.25 545 GLU A CA 1
ATOM 4091 C C . GLU A 1 545 ? 24.438 -4.533 -28.774 1.00 81.25 545 GLU A C 1
ATOM 4093 O O . GLU A 1 545 ? 25.366 -4.992 -28.094 1.00 81.25 545 GLU A O 1
ATOM 4098 N N . THR A 1 546 ? 23.838 -5.235 -29.729 1.00 82.38 546 THR A N 1
ATOM 4099 C CA . THR A 1 546 ? 24.084 -6.645 -30.006 1.00 82.38 546 THR A CA 1
ATOM 4100 C C . THR A 1 546 ? 24.817 -6.839 -31.334 1.00 82.38 546 THR A C 1
ATOM 4102 O O . THR A 1 546 ? 24.960 -5.935 -32.162 1.00 82.38 546 THR A O 1
ATOM 4105 N N . ILE A 1 547 ? 25.351 -8.046 -31.546 1.00 84.25 547 ILE A N 1
ATOM 4106 C CA . ILE A 1 547 ? 26.140 -8.365 -32.739 1.00 84.25 547 ILE A CA 1
ATOM 4107 C C . ILE A 1 547 ? 25.506 -9.534 -33.479 1.00 84.25 547 ILE A C 1
ATOM 4109 O O . ILE A 1 547 ? 25.431 -10.645 -32.965 1.00 84.25 547 ILE A O 1
ATOM 4113 N N . ALA A 1 548 ? 25.186 -9.335 -34.755 1.00 88.38 548 ALA A N 1
ATOM 4114 C CA . ALA A 1 548 ? 24.753 -10.404 -35.641 1.00 88.38 548 ALA A CA 1
ATOM 4115 C C . ALA A 1 548 ? 25.817 -10.765 -36.690 1.00 88.38 548 ALA A C 1
ATOM 4117 O O . ALA A 1 548 ? 26.594 -9.937 -37.172 1.00 88.38 548 ALA A O 1
ATOM 4118 N N . ILE A 1 549 ? 25.860 -12.043 -37.078 1.00 88.94 549 ILE A N 1
ATOM 4119 C CA . ILE A 1 549 ? 26.702 -12.552 -38.167 1.00 88.94 549 ILE A CA 1
ATOM 4120 C C . ILE A 1 549 ? 25.840 -12.897 -39.369 1.00 88.94 549 ILE A C 1
ATOM 4122 O O . ILE A 1 549 ? 25.061 -13.853 -39.357 1.00 88.94 549 ILE A O 1
ATOM 4126 N N . ARG A 1 550 ? 26.102 -12.230 -40.486 1.00 90.56 550 ARG A N 1
ATOM 4127 C CA . ARG A 1 550 ? 25.594 -12.639 -41.786 1.00 90.56 550 ARG A CA 1
ATOM 4128 C C . ARG A 1 550 ? 26.503 -13.696 -42.415 1.00 90.56 550 ARG A C 1
ATOM 4130 O O . ARG A 1 550 ? 27.698 -13.490 -42.627 1.00 90.56 550 ARG A O 1
ATOM 4137 N N . ARG A 1 551 ? 25.907 -14.833 -42.792 1.00 89.12 551 ARG A N 1
ATOM 4138 C CA . ARG A 1 551 ? 26.530 -15.937 -43.538 1.00 89.12 551 ARG A CA 1
ATOM 4139 C C . ARG A 1 551 ? 25.628 -16.384 -44.685 1.00 89.12 551 ARG A C 1
ATOM 4141 O O . ARG A 1 551 ? 24.701 -17.178 -44.517 1.00 89.12 551 ARG A O 1
ATOM 4148 N N . GLY A 1 552 ? 25.914 -15.901 -45.893 1.00 89.06 552 GLY A N 1
ATOM 4149 C CA . GLY A 1 552 ? 25.028 -16.130 -47.036 1.00 89.06 552 GLY A CA 1
ATOM 4150 C C . GLY A 1 552 ? 23.692 -15.417 -46.821 1.00 89.06 552 GLY A C 1
ATOM 4151 O O . GLY A 1 552 ? 23.679 -14.199 -46.730 1.00 89.06 552 GLY A O 1
ATOM 4152 N N . ASN A 1 553 ? 22.577 -16.145 -46.782 1.00 89.31 553 ASN A N 1
ATOM 4153 C CA . ASN A 1 553 ? 21.253 -15.580 -46.483 1.00 89.31 553 ASN A CA 1
ATOM 4154 C C . ASN A 1 553 ? 20.799 -15.848 -45.036 1.00 89.31 553 ASN A C 1
ATOM 4156 O O . ASN A 1 553 ? 19.609 -15.774 -44.755 1.00 89.31 553 ASN A O 1
ATOM 4160 N N . GLN A 1 554 ? 21.718 -16.263 -44.161 1.00 91.75 554 GLN A N 1
ATOM 4161 C CA . GLN A 1 554 ? 21.457 -16.465 -42.738 1.00 91.75 554 GLN A CA 1
ATOM 4162 C C . GLN A 1 554 ? 22.029 -15.287 -41.964 1.00 91.75 554 GLN A C 1
ATOM 4164 O O . GLN A 1 554 ? 23.181 -14.927 -42.203 1.00 91.75 554 GLN A O 1
ATOM 4169 N N . ILE A 1 555 ? 21.251 -14.745 -41.039 1.00 91.44 555 ILE A N 1
ATOM 4170 C CA . ILE A 1 555 ? 21.656 -13.716 -40.086 1.00 91.44 555 ILE A CA 1
ATOM 4171 C C . ILE A 1 555 ? 21.539 -14.367 -38.713 1.00 91.44 555 ILE A C 1
ATOM 4173 O O . ILE A 1 555 ? 20.453 -14.764 -38.305 1.00 91.44 555 ILE A O 1
ATOM 4177 N N . LEU A 1 556 ? 22.682 -14.625 -38.091 1.00 89.25 556 LEU A N 1
ATOM 4178 C CA . LEU A 1 556 ? 22.822 -15.293 -36.803 1.00 89.25 556 LEU A CA 1
ATOM 4179 C C . LEU A 1 556 ? 22.885 -14.198 -35.745 1.00 89.25 556 LEU A C 1
ATOM 4181 O O . LEU A 1 556 ? 23.884 -13.487 -35.722 1.00 89.25 556 LEU A O 1
ATOM 4185 N N . ILE A 1 557 ? 21.835 -14.045 -34.948 1.00 87.31 557 ILE A N 1
ATOM 4186 C CA . ILE A 1 557 ? 21.716 -12.968 -33.961 1.00 87.31 557 ILE A CA 1
ATOM 4187 C C . ILE A 1 557 ? 22.078 -13.537 -32.583 1.00 87.31 557 ILE A C 1
ATOM 4189 O O . ILE A 1 557 ? 21.731 -14.685 -32.282 1.00 87.31 557 ILE A O 1
ATOM 4193 N N . ASP A 1 558 ? 22.869 -12.774 -31.838 1.00 83.56 558 ASP A N 1
ATOM 4194 C CA . ASP A 1 558 ? 23.299 -13.018 -30.457 1.00 83.56 558 ASP A CA 1
ATOM 4195 C C . ASP A 1 558 ? 22.700 -11.888 -29.620 1.00 83.56 558 ASP A C 1
ATOM 4197 O O . ASP A 1 558 ? 23.247 -10.785 -29.614 1.00 83.56 558 ASP A O 1
ATOM 4201 N N . ASP A 1 559 ? 21.520 -12.141 -29.056 1.00 77.94 559 ASP A N 1
ATOM 4202 C CA . ASP A 1 559 ? 20.671 -11.124 -28.428 1.00 77.94 559 ASP A CA 1
ATOM 4203 C C . ASP A 1 559 ? 21.245 -10.700 -27.055 1.00 77.94 559 ASP A C 1
ATOM 4205 O O . ASP A 1 559 ? 20.993 -9.590 -26.596 1.00 77.94 559 ASP A O 1
ATOM 4209 N N . ASP A 1 560 ? 22.071 -11.538 -26.411 1.00 73.06 560 ASP A N 1
ATOM 4210 C CA . ASP A 1 560 ? 22.718 -11.239 -25.119 1.00 73.06 560 ASP A CA 1
ATOM 4211 C C . ASP A 1 560 ? 24.240 -11.000 -25.223 1.00 73.06 560 ASP A C 1
ATOM 4213 O O . ASP A 1 560 ? 24.919 -10.678 -24.238 1.00 73.06 560 ASP A O 1
ATOM 4217 N N . SER A 1 561 ? 24.797 -11.100 -26.435 1.00 74.88 561 SER A N 1
ATOM 4218 C CA . SER A 1 561 ? 26.231 -10.984 -26.704 1.00 74.88 561 SER A CA 1
ATOM 4219 C C . SER A 1 561 ? 27.090 -11.950 -25.868 1.00 74.88 561 SER A C 1
ATOM 4221 O O . SER A 1 561 ? 28.240 -11.626 -25.525 1.00 74.88 561 SER A O 1
ATOM 4223 N N . ASP A 1 562 ? 26.587 -13.144 -25.532 1.00 72.44 562 ASP A N 1
ATOM 4224 C CA . ASP A 1 562 ? 27.319 -14.149 -24.748 1.00 72.44 562 ASP A CA 1
ATOM 4225 C C . ASP A 1 562 ? 28.388 -14.902 -25.559 1.00 72.44 562 ASP A C 1
ATOM 4227 O O . ASP A 1 562 ? 29.227 -15.643 -25.015 1.00 72.44 562 ASP A O 1
ATOM 4231 N N . GLY A 1 563 ? 28.421 -14.681 -26.874 1.00 75.31 563 GLY A N 1
ATOM 4232 C CA . GLY A 1 563 ? 29.336 -15.355 -27.774 1.00 75.31 563 GLY A CA 1
ATOM 4233 C C . GLY A 1 563 ? 28.682 -16.467 -28.600 1.00 75.31 563 GLY A C 1
ATOM 4234 O O . GLY A 1 563 ? 29.379 -17.113 -29.406 1.00 75.31 563 GLY A O 1
ATOM 4235 N N . THR A 1 564 ? 27.403 -16.754 -28.370 1.00 79.62 564 THR A N 1
ATOM 4236 C CA . THR A 1 564 ? 26.637 -17.825 -29.001 1.00 79.62 564 THR A CA 1
ATOM 4237 C C . THR A 1 564 ? 25.556 -17.264 -29.923 1.00 79.62 564 THR A C 1
ATOM 4239 O O . THR A 1 564 ? 25.668 -16.160 -30.417 1.00 79.62 564 THR A O 1
ATOM 4242 N N . THR A 1 565 ? 24.657 -18.095 -30.430 1.00 84.88 565 THR A N 1
ATOM 4243 C CA . THR A 1 565 ? 23.647 -17.624 -31.387 1.00 84.88 565 THR A CA 1
ATOM 4244 C C . THR A 1 565 ? 22.316 -18.073 -30.846 1.00 84.88 565 THR A C 1
ATOM 4246 O O . THR A 1 565 ? 22.087 -19.287 -30.780 1.00 84.88 565 THR A O 1
ATOM 4249 N N . ASP A 1 566 ? 21.458 -17.115 -30.537 1.00 83.44 566 ASP A N 1
ATOM 4250 C CA . ASP A 1 566 ? 20.138 -17.359 -29.966 1.00 83.44 566 ASP A CA 1
ATOM 4251 C C . ASP A 1 566 ? 19.138 -17.675 -31.067 1.00 83.44 566 ASP A C 1
ATOM 4253 O O . ASP A 1 566 ? 18.428 -18.690 -31.025 1.00 83.44 566 ASP A O 1
ATOM 4257 N N . ARG A 1 567 ? 19.173 -16.881 -32.143 1.00 87.81 567 ARG A N 1
ATOM 4258 C CA . ARG A 1 567 ? 18.244 -17.019 -33.267 1.00 87.81 567 ARG A CA 1
ATOM 4259 C C . ARG A 1 567 ? 18.888 -16.815 -34.630 1.00 87.81 567 ARG A C 1
ATOM 4261 O O . ARG A 1 567 ? 20.051 -16.455 -34.800 1.00 87.81 567 ARG A O 1
ATOM 4268 N N . THR A 1 568 ? 18.141 -17.198 -35.662 1.00 90.12 568 THR A N 1
ATOM 4269 C CA . THR A 1 568 ? 18.594 -17.121 -37.053 1.00 90.12 568 THR A CA 1
ATOM 4270 C C . THR A 1 568 ? 17.480 -16.602 -37.947 1.00 90.12 568 THR A C 1
ATOM 4272 O O . THR A 1 568 ? 16.509 -17.322 -38.184 1.00 90.12 568 THR A O 1
ATOM 4275 N N . LEU A 1 569 ? 17.679 -15.417 -38.517 1.00 91.25 569 LEU A N 1
ATOM 4276 C CA . LEU A 1 569 ? 16.821 -14.830 -39.542 1.00 91.25 569 LEU A CA 1
ATOM 4277 C C . LEU A 1 569 ? 17.285 -15.270 -40.940 1.00 91.25 569 LEU A C 1
ATOM 4279 O O . LEU A 1 569 ? 18.482 -15.369 -41.235 1.00 91.25 569 LEU A O 1
ATOM 4283 N N . LEU A 1 570 ? 16.330 -15.582 -41.818 1.00 93.38 570 LEU A N 1
ATOM 4284 C CA . LEU A 1 570 ? 16.587 -15.954 -43.210 1.00 93.38 570 LEU A CA 1
ATOM 4285 C C . LEU A 1 570 ? 16.108 -14.852 -44.149 1.00 93.38 570 LEU A C 1
ATOM 4287 O O . LEU A 1 570 ? 15.012 -14.953 -44.692 1.00 93.38 570 LEU A O 1
ATOM 4291 N N . TYR A 1 571 ? 16.961 -13.865 -44.414 1.00 93.38 571 TYR A N 1
ATOM 4292 C CA . TYR A 1 571 ? 16.596 -12.732 -45.258 1.00 93.38 571 TYR A CA 1
ATOM 4293 C C . TYR A 1 571 ? 17.603 -12.454 -46.381 1.00 93.38 571 TYR A C 1
ATOM 4295 O O . TYR A 1 571 ? 18.808 -12.722 -46.289 1.00 93.38 571 TYR A O 1
ATOM 4303 N N . GLY A 1 572 ? 17.093 -11.951 -47.506 1.00 91.06 572 GLY A N 1
ATOM 4304 C CA . GLY A 1 572 ? 17.863 -11.736 -48.728 1.00 91.06 572 GLY A CA 1
ATOM 4305 C C . GLY A 1 572 ? 18.227 -13.015 -49.497 1.00 91.06 572 GLY A C 1
ATOM 4306 O O . GLY A 1 572 ? 17.813 -14.137 -49.202 1.00 91.06 572 GLY A O 1
ATOM 4307 N N . SER A 1 573 ? 19.004 -12.843 -50.567 1.00 87.69 573 SER A N 1
ATOM 4308 C CA . SER A 1 573 ? 19.429 -13.937 -51.456 1.00 87.69 573 SER A CA 1
ATOM 4309 C C . SER A 1 573 ? 20.760 -14.565 -51.047 1.00 87.69 573 SER A C 1
ATOM 4311 O O . SER A 1 573 ? 21.135 -15.617 -51.572 1.00 87.69 573 SER A O 1
ATOM 4313 N N . GLY A 1 574 ? 21.505 -13.898 -50.163 1.00 82.94 574 GLY A N 1
ATOM 4314 C CA . GLY A 1 574 ? 22.861 -14.279 -49.787 1.00 82.94 574 GLY A CA 1
ATOM 4315 C C . GLY A 1 574 ? 23.894 -14.140 -50.907 1.00 82.94 574 GLY A C 1
ATOM 4316 O O . GLY A 1 574 ? 25.000 -14.668 -50.798 1.00 82.94 574 GLY A O 1
ATOM 4317 N N . SER A 1 575 ? 23.543 -13.468 -52.006 1.00 85.75 575 SER A N 1
ATOM 4318 C CA . SER A 1 575 ? 24.474 -13.186 -53.095 1.00 85.75 575 SER A CA 1
ATOM 4319 C C . SER A 1 575 ? 25.391 -12.011 -52.742 1.00 85.75 575 SER A C 1
ATOM 4321 O O . SER A 1 575 ? 25.056 -11.189 -51.898 1.00 85.75 575 SER A O 1
ATOM 4323 N N . GLY A 1 576 ? 26.541 -11.894 -53.412 1.00 81.38 576 GLY A N 1
ATOM 4324 C CA . GLY A 1 576 ? 27.427 -10.729 -53.256 1.00 81.38 576 GLY A CA 1
ATOM 4325 C C . GLY A 1 576 ? 26.905 -9.440 -53.908 1.00 81.38 576 GLY A C 1
ATOM 4326 O O . GLY A 1 576 ? 27.659 -8.480 -54.014 1.00 81.38 576 GLY A O 1
ATOM 4327 N N . GLU A 1 577 ? 25.675 -9.441 -54.433 1.00 85.62 577 GLU A N 1
ATOM 4328 C CA . GLU A 1 577 ? 24.975 -8.230 -54.885 1.00 85.62 577 GLU A CA 1
ATOM 4329 C C . GLU A 1 577 ? 24.164 -7.581 -53.752 1.00 85.62 577 GLU A C 1
ATOM 4331 O O . GLU A 1 577 ? 23.901 -6.381 -53.818 1.00 85.62 577 GLU A O 1
ATOM 4336 N N . ASP A 1 578 ? 23.792 -8.364 -52.735 1.00 90.69 578 ASP A N 1
ATOM 4337 C CA . ASP A 1 578 ? 23.040 -7.891 -51.577 1.00 90.69 578 ASP A CA 1
ATOM 4338 C C . ASP A 1 578 ? 23.990 -7.181 -50.605 1.00 90.69 578 ASP A C 1
ATOM 4340 O O . ASP A 1 578 ? 25.007 -7.752 -50.208 1.00 90.69 578 ASP A O 1
ATOM 4344 N N . GLN A 1 579 ? 23.643 -5.952 -50.230 1.00 91.94 579 GLN A N 1
ATOM 4345 C CA . GLN A 1 579 ? 24.219 -5.247 -49.086 1.00 91.94 579 GLN A CA 1
ATOM 4346 C C . GLN A 1 579 ? 23.177 -5.262 -47.967 1.00 91.94 579 GLN A C 1
ATOM 4348 O O . GLN A 1 579 ? 22.039 -4.865 -48.210 1.00 91.94 579 GLN A O 1
ATOM 4353 N N . TYR A 1 580 ? 23.563 -5.740 -46.788 1.00 93.81 580 TYR A N 1
ATOM 4354 C CA . TYR A 1 580 ? 22.722 -5.730 -45.594 1.00 93.81 580 TYR A CA 1
ATOM 4355 C C . TYR A 1 580 ? 22.938 -4.404 -44.862 1.00 93.81 580 TYR A C 1
ATOM 4357 O O . TYR A 1 580 ? 24.073 -3.932 -44.776 1.00 93.81 580 TYR A O 1
ATOM 4365 N N . LEU A 1 581 ? 21.842 -3.796 -44.434 1.00 95.06 581 LEU A N 1
ATOM 4366 C CA . LEU A 1 581 ? 21.761 -2.538 -43.704 1.00 95.06 581 LEU A CA 1
ATOM 4367 C C . LEU A 1 581 ? 20.989 -2.825 -42.414 1.00 95.06 581 LEU A C 1
ATOM 4369 O O . LEU A 1 581 ? 20.086 -3.663 -42.448 1.00 95.06 581 LEU A O 1
ATOM 4373 N N . VAL A 1 582 ? 21.384 -2.180 -41.325 1.00 94.50 582 VAL A N 1
ATOM 4374 C CA . VAL A 1 582 ? 20.774 -2.300 -39.997 1.00 94.50 582 VAL A CA 1
ATOM 4375 C C . VAL A 1 582 ? 20.310 -0.908 -39.601 1.00 94.50 582 VAL A C 1
ATOM 4377 O O . VAL A 1 582 ? 21.055 0.025 -39.909 1.00 94.50 582 VAL A O 1
ATOM 4380 N N . GLY A 1 583 ? 19.101 -0.813 -39.063 1.00 93.50 583 GLY A N 1
ATOM 4381 C CA . GLY A 1 583 ? 18.479 0.410 -38.565 1.00 93.50 583 GLY A CA 1
ATOM 4382 C C . GLY A 1 583 ? 17.097 0.111 -37.975 1.00 93.50 583 GLY A C 1
ATOM 4383 O O . GLY A 1 583 ? 16.505 -0.910 -38.342 1.00 93.50 583 GLY A O 1
ATOM 4384 N N . ASP A 1 584 ? 16.583 0.998 -37.132 1.00 92.12 584 ASP A N 1
ATOM 4385 C CA . ASP A 1 584 ? 15.203 1.048 -36.647 1.00 92.12 584 ASP A CA 1
ATOM 4386 C C . ASP A 1 584 ? 14.287 1.629 -37.731 1.00 92.12 584 ASP A C 1
ATOM 4388 O O . ASP A 1 584 ? 14.135 2.841 -37.894 1.00 92.12 584 ASP A O 1
ATOM 4392 N N . TRP A 1 585 ? 13.678 0.763 -38.542 1.00 93.44 585 TRP A N 1
ATOM 4393 C CA . TRP A 1 585 ? 12.894 1.226 -39.690 1.00 93.44 585 TRP A CA 1
ATOM 4394 C C . TRP A 1 585 ? 11.436 1.542 -39.350 1.00 93.44 585 TRP A C 1
ATOM 4396 O O . TRP A 1 585 ? 10.684 1.932 -40.259 1.00 93.44 585 TRP A O 1
ATOM 4406 N N . ASP A 1 586 ? 10.985 1.276 -38.121 1.00 89.75 586 ASP A N 1
ATOM 4407 C CA . ASP A 1 586 ? 9.585 1.430 -37.719 1.00 89.75 586 ASP A CA 1
ATOM 4408 C C . ASP A 1 586 ? 9.340 2.278 -36.454 1.00 89.75 586 ASP A C 1
ATOM 4410 O O . ASP A 1 586 ? 8.176 2.614 -36.174 1.00 89.75 586 ASP A O 1
ATOM 4414 N N . GLY A 1 587 ? 10.418 2.748 -35.822 1.00 89.19 587 GLY A N 1
ATOM 4415 C CA . GLY A 1 587 ? 10.463 3.711 -34.727 1.00 89.19 587 GLY A CA 1
ATOM 4416 C C . GLY A 1 587 ? 10.186 3.086 -33.360 1.00 89.19 587 GLY A C 1
ATOM 4417 O O . GLY A 1 587 ? 9.579 3.744 -32.500 1.00 89.19 587 GLY A O 1
ATOM 4418 N N . ASP A 1 588 ? 10.508 1.803 -33.171 1.00 84.69 588 ASP A N 1
ATOM 4419 C CA . ASP A 1 588 ? 10.288 1.080 -31.915 1.00 84.69 588 ASP A CA 1
ATOM 4420 C C . ASP A 1 588 ? 11.523 1.006 -30.992 1.00 84.69 588 ASP A C 1
ATOM 4422 O O . ASP A 1 588 ? 11.412 0.540 -29.850 1.00 84.69 588 ASP A O 1
ATOM 4426 N N . ASN A 1 589 ? 12.627 1.641 -31.397 1.00 84.38 589 ASN A N 1
ATOM 4427 C CA . ASN A 1 589 ? 13.970 1.653 -30.801 1.00 84.38 589 ASN A CA 1
ATOM 4428 C C . ASN A 1 589 ? 14.680 0.296 -30.856 1.00 84.38 589 ASN A C 1
ATOM 4430 O O . ASN A 1 589 ? 15.573 0.022 -30.046 1.00 84.38 589 ASN A O 1
ATOM 4434 N N . THR A 1 590 ? 14.261 -0.579 -31.767 1.00 86.25 590 THR A N 1
ATOM 4435 C CA . THR A 1 590 ? 14.967 -1.816 -32.077 1.00 86.25 590 THR A CA 1
ATOM 4436 C C . THR A 1 590 ? 15.358 -1.837 -33.545 1.00 86.25 590 THR A C 1
ATOM 4438 O O . THR A 1 590 ? 14.739 -1.208 -34.387 1.00 86.25 590 THR A O 1
ATOM 4441 N N . ASP A 1 591 ? 16.464 -2.506 -33.841 1.00 89.56 591 ASP A N 1
ATOM 4442 C CA . ASP A 1 591 ? 17.027 -2.548 -35.179 1.00 89.56 591 ASP A CA 1
ATOM 4443 C C . ASP A 1 591 ? 16.489 -3.738 -35.978 1.00 89.56 591 ASP A C 1
ATOM 4445 O O . ASP A 1 591 ? 16.581 -4.894 -35.539 1.00 89.56 591 ASP A O 1
ATOM 4449 N N . GLU A 1 592 ? 16.089 -3.504 -37.231 1.00 92.88 592 GLU A N 1
ATOM 4450 C CA . GLU A 1 592 ? 15.841 -4.564 -38.208 1.00 92.88 592 GLU A CA 1
ATOM 4451 C C . GLU A 1 592 ? 16.767 -4.499 -39.424 1.00 92.88 592 GLU A C 1
ATOM 4453 O O . GLU A 1 592 ? 17.675 -3.679 -39.580 1.00 92.88 592 GLU A O 1
ATOM 4458 N N . ILE A 1 593 ? 16.557 -5.448 -40.337 1.00 94.44 593 ILE A N 1
ATOM 4459 C CA . ILE A 1 593 ? 17.443 -5.681 -41.464 1.00 94.44 593 ILE A CA 1
ATOM 4460 C C . ILE A 1 593 ? 16.802 -5.225 -42.768 1.00 94.44 593 ILE A C 1
ATOM 4462 O O . ILE A 1 593 ? 15.799 -5.769 -43.226 1.00 94.44 593 ILE A O 1
ATOM 4466 N N . ALA A 1 594 ? 17.511 -4.370 -43.500 1.00 95.62 594 ALA A N 1
ATOM 4467 C CA . ALA A 1 594 ? 17.214 -4.094 -44.897 1.00 95.62 594 ALA A CA 1
ATOM 4468 C C . ALA A 1 594 ? 18.242 -4.727 -45.848 1.00 95.62 594 ALA A C 1
ATOM 4470 O O . ALA A 1 594 ? 19.443 -4.806 -45.588 1.00 95.62 594 ALA A O 1
ATOM 4471 N N . VAL A 1 595 ? 17.777 -5.174 -47.018 1.00 95.62 595 VAL A N 1
ATOM 4472 C CA . VAL A 1 595 ? 18.629 -5.698 -48.093 1.00 95.62 595 VAL A CA 1
ATOM 4473 C C . VAL A 1 595 ? 18.574 -4.776 -49.295 1.00 95.62 595 VAL A C 1
ATOM 4475 O O . VAL A 1 595 ? 17.581 -4.699 -50.024 1.00 95.62 595 VAL A O 1
ATOM 4478 N N . ARG A 1 596 ? 19.703 -4.140 -49.586 1.00 94.94 596 ARG A N 1
ATOM 4479 C CA . ARG A 1 596 ? 19.887 -3.338 -50.788 1.00 94.94 596 ARG A CA 1
ATOM 4480 C C . ARG A 1 596 ? 20.349 -4.207 -51.956 1.00 94.94 596 ARG A C 1
ATOM 4482 O O . ARG A 1 596 ? 21.380 -4.878 -51.891 1.00 94.94 596 ARG A O 1
ATOM 4489 N N . ARG A 1 597 ? 19.629 -4.124 -53.081 1.00 93.06 597 ARG A N 1
ATOM 4490 C CA . ARG A 1 597 ? 19.940 -4.771 -54.367 1.00 93.06 597 ARG A CA 1
ATOM 4491 C C . ARG A 1 597 ? 19.751 -3.796 -55.530 1.00 93.06 597 ARG A C 1
ATOM 4493 O O . ARG A 1 597 ? 18.637 -3.401 -55.875 1.00 93.06 597 ARG A O 1
ATOM 4500 N N . GLY A 1 598 ? 20.846 -3.418 -56.188 1.00 91.88 598 GLY A N 1
ATOM 4501 C CA . GLY A 1 598 ? 20.805 -2.340 -57.180 1.00 91.88 598 GLY A CA 1
ATOM 4502 C C . GLY A 1 598 ? 20.418 -1.018 -56.513 1.00 91.88 598 GLY A C 1
ATOM 4503 O O . GLY A 1 598 ? 21.021 -0.651 -55.522 1.00 91.88 598 GLY A O 1
ATOM 4504 N N . ASN A 1 599 ? 19.443 -0.280 -57.035 1.00 92.50 599 ASN A N 1
ATOM 4505 C CA . ASN A 1 599 ? 18.949 0.942 -56.385 1.00 92.50 599 ASN A CA 1
ATOM 4506 C C . ASN A 1 599 ? 17.692 0.711 -55.525 1.00 92.50 599 ASN A C 1
ATOM 4508 O O . ASN A 1 599 ? 17.017 1.676 -55.189 1.00 92.50 599 ASN A O 1
ATOM 4512 N N . ALA A 1 600 ? 17.335 -0.548 -55.258 1.00 95.25 600 ALA A N 1
ATOM 4513 C CA . ALA A 1 600 ? 16.215 -0.904 -54.399 1.00 95.25 600 ALA A CA 1
ATOM 4514 C C . ALA A 1 600 ? 16.736 -1.343 -53.029 1.00 95.25 600 ALA A C 1
ATOM 4516 O O . ALA A 1 600 ? 17.656 -2.158 -52.968 1.00 95.25 600 ALA A O 1
ATOM 4517 N N . ILE A 1 601 ? 16.145 -0.815 -51.964 1.00 96.94 601 ILE A N 1
ATOM 4518 C CA . ILE A 1 601 ? 16.373 -1.208 -50.572 1.00 96.94 601 ILE A CA 1
ATOM 4519 C C . ILE A 1 601 ? 15.091 -1.886 -50.104 1.00 96.94 601 ILE A C 1
ATOM 4521 O O . ILE A 1 601 ? 14.017 -1.317 -50.269 1.00 96.94 601 ILE A O 1
ATOM 4525 N N . HIS A 1 602 ? 15.191 -3.127 -49.644 1.00 96.75 602 HIS A N 1
ATOM 4526 C CA . HIS A 1 602 ? 14.066 -3.961 -49.234 1.00 96.75 602 HIS A CA 1
ATOM 4527 C C . HIS A 1 602 ? 14.087 -4.102 -47.714 1.00 96.75 602 HIS A C 1
ATOM 4529 O O . HIS A 1 602 ? 15.016 -4.727 -47.209 1.00 96.75 602 HIS A O 1
ATOM 4535 N N . PHE A 1 603 ? 13.095 -3.559 -47.018 1.00 96.38 603 PHE A N 1
ATOM 4536 C CA . PHE A 1 603 ? 13.024 -3.582 -45.554 1.00 96.38 603 PHE A CA 1
ATOM 4537 C C . PHE A 1 603 ? 12.175 -4.760 -45.071 1.00 96.38 603 PHE A C 1
ATOM 4539 O O . PHE A 1 603 ? 11.228 -5.154 -45.765 1.00 96.38 603 PHE A O 1
ATOM 4546 N N . ASP A 1 604 ? 12.585 -5.330 -43.947 1.00 94.12 604 ASP A N 1
ATOM 4547 C CA . ASP A 1 604 ? 11.935 -6.404 -43.190 1.00 94.12 604 ASP A CA 1
ATOM 4548 C C . ASP A 1 604 ? 11.682 -5.825 -41.793 1.00 94.12 604 ASP A C 1
ATOM 4550 O O . ASP A 1 604 ? 12.546 -5.933 -40.933 1.00 94.12 604 ASP A O 1
ATOM 4554 N N . ASN A 1 605 ? 10.579 -5.086 -41.638 1.00 91.12 605 ASN A N 1
ATOM 4555 C CA . ASN A 1 605 ? 10.297 -4.277 -40.445 1.00 91.12 605 ASN A CA 1
ATOM 4556 C C . ASN A 1 605 ? 9.737 -5.138 -39.305 1.00 91.12 605 ASN A C 1
ATOM 4558 O O . ASN A 1 605 ? 9.753 -4.721 -38.162 1.00 91.12 605 ASN A O 1
ATOM 4562 N N . ASP A 1 606 ? 9.207 -6.330 -39.597 1.00 89.31 606 ASP A N 1
ATOM 4563 C CA . ASP A 1 606 ? 8.727 -7.258 -38.565 1.00 89.31 606 ASP A CA 1
ATOM 4564 C C . ASP A 1 606 ? 9.678 -8.444 -38.327 1.00 89.31 606 ASP A C 1
ATOM 4566 O O . ASP A 1 606 ? 9.361 -9.364 -37.565 1.00 89.31 606 ASP A O 1
ATOM 4570 N N . SER A 1 607 ? 10.860 -8.416 -38.959 1.00 89.06 607 SER A N 1
ATOM 4571 C CA . SER A 1 607 ? 11.889 -9.453 -38.868 1.00 89.06 607 SER A CA 1
ATOM 4572 C C . SER A 1 607 ? 11.374 -10.874 -39.185 1.00 89.06 607 SER A C 1
ATOM 4574 O O . SER A 1 607 ? 11.921 -11.868 -38.684 1.00 89.06 607 SER A O 1
ATOM 4576 N N . ASP A 1 608 ? 10.343 -11.024 -40.032 1.00 89.44 608 ASP A N 1
ATOM 4577 C CA . ASP A 1 608 ? 9.767 -12.327 -40.407 1.00 89.44 608 ASP A CA 1
ATOM 4578 C C . ASP A 1 608 ? 10.527 -13.030 -41.558 1.00 89.44 608 ASP A C 1
ATOM 4580 O O . ASP A 1 608 ? 10.289 -14.210 -41.880 1.00 89.44 608 ASP A O 1
ATOM 4584 N N . GLY A 1 609 ? 11.498 -12.336 -42.161 1.00 91.00 609 GLY A N 1
ATOM 4585 C CA . GLY A 1 609 ? 12.300 -12.806 -43.288 1.00 91.00 609 GLY A CA 1
ATOM 4586 C C . GLY A 1 609 ? 11.652 -12.564 -44.653 1.00 91.00 609 GLY A C 1
ATOM 4587 O O . GLY A 1 609 ? 12.119 -13.113 -45.670 1.00 91.00 609 GLY A O 1
ATOM 4588 N N . ALA A 1 610 ? 10.577 -11.785 -44.715 1.00 92.38 610 ALA A N 1
ATOM 4589 C CA . ALA A 1 610 ? 9.962 -11.272 -45.925 1.00 92.38 610 ALA A CA 1
ATOM 4590 C C . ALA A 1 610 ? 10.304 -9.791 -46.133 1.00 92.38 610 ALA A C 1
ATOM 4592 O O . ALA A 1 610 ? 11.052 -9.171 -45.403 1.00 92.38 610 ALA A O 1
ATOM 4593 N N . THR A 1 611 ? 9.865 -9.250 -47.267 1.00 95.94 611 THR A N 1
ATOM 4594 C CA . THR A 1 611 ? 10.037 -7.825 -47.554 1.00 95.94 611 THR A CA 1
ATOM 4595 C C . THR A 1 611 ? 8.693 -7.150 -47.364 1.00 95.94 611 THR A C 1
ATOM 4597 O O . THR A 1 611 ? 7.764 -7.452 -48.126 1.00 95.94 611 THR A O 1
ATOM 4600 N N . ASP A 1 612 ? 8.626 -6.195 -46.448 1.00 95.62 612 ASP A N 1
ATOM 4601 C CA . ASP A 1 612 ? 7.428 -5.404 -46.169 1.00 95.62 612 ASP A CA 1
ATOM 4602 C C . ASP A 1 612 ? 7.333 -4.198 -47.082 1.00 95.62 612 ASP A C 1
ATOM 4604 O O . ASP A 1 612 ? 6.301 -3.926 -47.712 1.00 95.62 612 ASP A O 1
ATOM 4608 N N . SER A 1 613 ? 8.453 -3.491 -47.204 1.00 95.69 613 SER A N 1
ATOM 4609 C CA . SER A 1 613 ? 8.525 -2.237 -47.930 1.00 95.69 613 SER A CA 1
ATOM 4610 C C . SER A 1 613 ? 9.755 -2.185 -48.839 1.00 95.69 613 SER A C 1
ATOM 4612 O O . SER A 1 613 ? 10.652 -3.033 -48.822 1.00 95.69 613 SER A O 1
ATOM 4614 N N . THR A 1 614 ? 9.755 -1.251 -49.790 1.00 97.00 614 THR A N 1
ATOM 4615 C CA . THR A 1 614 ? 10.889 -1.083 -50.702 1.00 97.00 614 THR A CA 1
ATOM 4616 C C . THR A 1 614 ? 11.061 0.375 -51.084 1.00 97.00 614 THR A C 1
ATOM 4618 O O . THR A 1 614 ? 10.179 0.949 -51.728 1.00 97.00 614 THR A O 1
ATOM 4621 N N . LEU A 1 615 ? 12.237 0.921 -50.788 1.00 97.00 615 LEU A N 1
ATOM 4622 C CA . LEU A 1 615 ? 12.663 2.257 -51.186 1.00 97.00 615 LEU A CA 1
ATOM 4623 C C . LEU A 1 615 ? 13.513 2.188 -52.455 1.00 97.00 615 LEU A C 1
ATOM 4625 O O . LEU A 1 615 ? 14.355 1.303 -52.627 1.00 97.00 615 LEU A O 1
ATOM 4629 N N . LEU A 1 616 ? 13.294 3.130 -53.372 1.00 97.19 616 LEU A N 1
ATOM 4630 C CA . LEU A 1 616 ? 14.139 3.304 -54.549 1.00 97.19 616 LEU A CA 1
ATOM 4631 C C . LEU A 1 616 ? 15.003 4.547 -54.373 1.00 97.19 616 LEU A C 1
ATOM 4633 O O . LEU A 1 616 ? 14.565 5.640 -54.718 1.00 97.19 616 LEU A O 1
ATOM 4637 N N . TYR A 1 617 ? 16.243 4.366 -53.923 1.00 95.44 617 TYR A N 1
ATOM 4638 C CA . TYR A 1 617 ? 17.152 5.478 -53.673 1.00 95.44 617 TYR A CA 1
ATOM 4639 C C . TYR A 1 617 ? 18.588 5.202 -54.137 1.00 95.44 617 TYR A C 1
ATOM 4641 O O . TYR A 1 617 ? 19.083 4.068 -54.170 1.00 95.44 617 TYR A O 1
ATOM 4649 N N . GLY A 1 618 ? 19.265 6.264 -54.576 1.00 91.62 618 GLY A N 1
ATOM 4650 C CA . GLY A 1 618 ? 20.571 6.180 -55.225 1.00 91.62 618 GLY A CA 1
ATOM 4651 C C . GLY A 1 618 ? 20.531 5.614 -56.653 1.00 91.62 618 GLY A C 1
ATOM 4652 O O . GLY A 1 618 ? 19.484 5.422 -57.276 1.00 91.62 618 GLY A O 1
ATOM 4653 N N . SER A 1 619 ? 21.716 5.391 -57.221 1.00 87.81 619 SER A N 1
ATOM 4654 C CA . SER A 1 619 ? 21.885 4.922 -58.603 1.00 87.81 619 SER A CA 1
ATOM 4655 C C . SER A 1 619 ? 22.074 3.411 -58.710 1.00 87.81 619 SER A C 1
ATOM 4657 O O . SER A 1 619 ? 21.996 2.844 -59.805 1.00 87.81 619 SER A O 1
ATOM 4659 N N . GLY A 1 620 ? 22.352 2.753 -57.587 1.00 82.19 620 GLY A N 1
ATOM 4660 C CA . GLY A 1 620 ? 22.682 1.339 -57.563 1.00 82.19 620 GLY A CA 1
A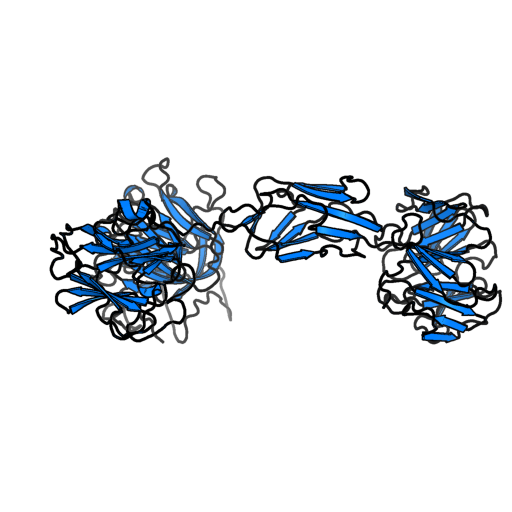TOM 4661 C C . GLY A 1 620 ? 24.124 1.029 -57.996 1.00 82.19 620 GLY A C 1
ATOM 4662 O O . GLY A 1 620 ? 24.521 -0.139 -58.018 1.00 82.19 620 GLY A O 1
ATOM 4663 N N . ALA A 1 621 ? 24.917 2.040 -58.363 1.00 82.19 621 ALA A N 1
ATOM 4664 C CA . ALA A 1 621 ? 26.276 1.870 -58.864 1.00 82.19 621 ALA A CA 1
ATOM 4665 C C . ALA A 1 621 ? 27.278 1.608 -57.730 1.00 82.19 621 ALA A C 1
ATOM 4667 O O . ALA A 1 621 ? 27.091 2.058 -56.610 1.00 82.19 621 ALA A O 1
ATOM 4668 N N . GLY A 1 622 ? 28.397 0.939 -58.033 1.00 78.62 622 GLY A N 1
ATOM 4669 C CA . GLY A 1 622 ? 29.455 0.661 -57.045 1.00 78.62 622 GLY A CA 1
ATOM 4670 C C . GLY A 1 622 ? 30.252 1.887 -56.569 1.00 78.62 622 GLY A C 1
ATOM 4671 O O . GLY A 1 622 ? 31.286 1.716 -55.934 1.00 78.62 622 GLY A O 1
ATOM 4672 N N . GLU A 1 623 ? 29.832 3.098 -56.941 1.00 80.88 623 GLU A N 1
ATOM 4673 C CA . GLU A 1 623 ? 30.350 4.365 -56.407 1.00 80.88 623 GLU A CA 1
ATOM 4674 C C . GLU A 1 623 ? 29.466 4.953 -55.294 1.00 80.88 623 GLU A C 1
ATOM 4676 O O . GLU A 1 623 ? 29.926 5.857 -54.598 1.00 80.88 623 GLU A O 1
ATOM 4681 N N . ASP A 1 624 ? 28.242 4.434 -55.130 1.00 89.69 624 ASP A N 1
ATOM 4682 C CA . ASP A 1 624 ? 27.340 4.759 -54.026 1.00 89.69 624 ASP A CA 1
ATOM 4683 C C . ASP A 1 624 ? 27.723 3.913 -52.802 1.00 89.69 624 ASP A C 1
ATOM 4685 O O . ASP A 1 624 ? 27.811 2.687 -52.900 1.00 89.69 624 ASP A O 1
ATOM 4689 N N . GLN A 1 625 ? 27.924 4.562 -51.657 1.00 91.94 625 GLN A N 1
ATOM 4690 C CA . GLN A 1 625 ? 27.933 3.917 -50.342 1.00 91.94 625 GLN A CA 1
ATOM 4691 C C . GLN A 1 625 ? 26.629 4.287 -49.633 1.00 91.94 625 GLN A C 1
ATOM 4693 O O . GLN A 1 625 ? 26.323 5.472 -49.531 1.00 91.94 625 GLN A O 1
ATOM 4698 N N . TYR A 1 626 ? 25.875 3.285 -49.192 1.00 94.50 626 TYR A N 1
ATOM 4699 C CA . TYR A 1 626 ? 24.657 3.469 -48.402 1.00 94.50 626 TYR A CA 1
ATOM 4700 C C . TYR A 1 626 ? 25.041 3.562 -46.926 1.00 94.50 626 TYR A C 1
ATOM 4702 O O . TYR A 1 626 ? 25.900 2.794 -46.484 1.00 94.50 626 TYR A O 1
ATOM 4710 N N . LEU A 1 627 ? 24.457 4.534 -46.239 1.00 95.44 627 LEU A N 1
ATOM 4711 C CA . LEU A 1 627 ? 24.622 4.847 -44.824 1.00 95.44 627 LEU A CA 1
ATOM 4712 C C . LEU A 1 627 ? 23.224 4.850 -44.196 1.00 95.44 627 LEU A C 1
ATOM 4714 O O . LEU A 1 627 ? 22.273 5.202 -44.899 1.00 95.44 627 LEU A O 1
ATOM 4718 N N . VAL A 1 628 ? 23.134 4.432 -42.940 1.00 96.50 628 VAL A N 1
ATOM 4719 C CA . VAL A 1 628 ? 21.901 4.358 -42.147 1.00 96.50 628 VAL A CA 1
ATOM 4720 C C . VAL A 1 628 ? 22.101 5.216 -40.908 1.00 96.50 628 VAL A C 1
ATOM 4722 O O . VAL A 1 628 ? 23.230 5.204 -40.417 1.00 96.50 628 VAL A O 1
ATOM 4725 N N . GLY A 1 629 ? 21.079 5.976 -40.537 1.00 95.31 629 GLY A N 1
ATOM 4726 C CA . GLY A 1 629 ? 21.013 6.834 -39.356 1.00 95.31 629 GLY A CA 1
ATOM 4727 C C . GLY A 1 629 ? 19.693 7.618 -39.335 1.00 95.31 629 GLY A C 1
ATOM 4728 O O . GLY A 1 629 ? 19.118 7.838 -40.411 1.00 95.31 629 GLY A O 1
ATOM 4729 N N . ASP A 1 630 ? 19.262 8.072 -38.164 1.00 95.12 630 ASP A N 1
ATOM 4730 C CA . ASP A 1 630 ? 18.194 9.043 -37.930 1.00 95.12 630 ASP A CA 1
ATOM 4731 C C . ASP A 1 630 ? 18.689 10.449 -38.299 1.00 95.12 630 ASP A C 1
ATOM 4733 O O . ASP A 1 630 ? 19.351 11.156 -37.533 1.00 95.12 630 ASP A O 1
ATOM 4737 N N . TRP A 1 631 ? 18.414 10.877 -39.532 1.00 95.12 631 TRP A N 1
ATOM 4738 C CA . TRP A 1 631 ? 18.967 12.136 -40.037 1.00 95.12 631 TRP A CA 1
ATOM 4739 C C . TRP A 1 631 ? 18.133 13.361 -39.655 1.00 95.12 631 TRP A C 1
ATOM 4741 O O . TRP A 1 631 ? 18.569 14.488 -39.962 1.00 95.12 631 TRP A O 1
ATOM 4751 N N . ASP A 1 632 ? 16.932 13.163 -39.103 1.00 93.12 632 ASP A N 1
ATOM 4752 C CA . ASP A 1 632 ? 15.941 14.210 -38.847 1.00 93.12 632 ASP A CA 1
ATOM 4753 C C . ASP A 1 632 ? 15.495 14.336 -37.372 1.00 93.12 632 ASP A C 1
ATOM 4755 O O . ASP A 1 632 ? 14.896 15.366 -37.013 1.00 93.12 632 ASP A O 1
ATOM 4759 N N . GLY A 1 633 ? 15.925 13.395 -36.526 1.00 93.38 633 GLY A N 1
ATOM 4760 C CA . GLY A 1 633 ? 15.772 13.363 -35.074 1.00 93.38 633 GLY A CA 1
ATOM 4761 C C . GLY A 1 633 ? 14.399 12.863 -34.622 1.00 93.38 633 GLY A C 1
ATOM 4762 O O . GLY A 1 633 ? 13.871 13.357 -33.613 1.00 93.38 633 GLY A O 1
ATOM 4763 N N . ASP A 1 634 ? 13.747 11.995 -35.405 1.00 92.88 634 ASP A N 1
ATOM 4764 C CA . ASP A 1 634 ? 12.431 11.431 -35.084 1.00 92.88 634 ASP A CA 1
ATOM 4765 C C . ASP A 1 634 ? 12.461 10.029 -34.443 1.00 92.88 634 ASP A C 1
ATOM 4767 O O . ASP A 1 634 ? 11.414 9.554 -33.984 1.00 92.88 634 ASP A O 1
ATOM 4771 N N . ASN A 1 635 ? 13.663 9.488 -34.224 1.00 91.06 635 ASN A N 1
ATOM 4772 C CA . ASN A 1 635 ? 14.015 8.140 -33.760 1.00 91.06 635 ASN A CA 1
ATOM 4773 C C . ASN A 1 635 ? 13.677 7.030 -34.766 1.00 91.06 635 ASN A C 1
ATOM 4775 O O . ASN A 1 635 ? 13.477 5.890 -34.362 1.00 91.06 635 ASN A O 1
ATOM 4779 N N . THR A 1 636 ? 13.568 7.353 -36.056 1.00 94.31 636 THR A N 1
ATOM 4780 C CA . THR A 1 636 ? 13.475 6.362 -37.135 1.00 94.31 636 THR A CA 1
ATOM 4781 C C . THR A 1 636 ? 14.703 6.468 -38.026 1.00 94.31 636 THR A C 1
ATOM 4783 O O . THR A 1 636 ? 15.110 7.552 -38.430 1.00 94.31 636 THR A O 1
ATOM 4786 N N . ASP A 1 637 ? 15.263 5.331 -38.417 1.00 95.44 637 ASP A N 1
ATOM 4787 C CA . ASP A 1 637 ? 16.410 5.296 -39.306 1.00 95.44 637 ASP A CA 1
ATOM 4788 C C . ASP A 1 637 ? 16.057 5.544 -40.776 1.00 95.44 637 ASP A C 1
ATOM 4790 O O . ASP A 1 637 ? 15.137 4.970 -41.376 1.00 95.44 637 ASP A O 1
ATOM 4794 N N . GLU A 1 638 ? 16.917 6.318 -41.435 1.00 96.38 638 GLU A N 1
ATOM 4795 C CA . GLU A 1 638 ? 16.811 6.657 -42.845 1.00 96.38 638 GLU A CA 1
ATOM 4796 C C . GLU A 1 638 ? 18.070 6.346 -43.646 1.00 96.38 638 GLU A C 1
ATOM 4798 O O . GLU A 1 638 ? 19.169 6.079 -43.160 1.00 96.38 638 GLU A O 1
ATOM 4803 N N . ILE A 1 639 ? 17.927 6.422 -44.970 1.00 97.25 639 ILE A N 1
ATOM 4804 C CA . ILE A 1 639 ? 18.997 6.073 -45.895 1.00 97.25 639 ILE A CA 1
ATOM 4805 C C . ILE A 1 639 ? 19.680 7.317 -46.457 1.00 97.25 639 ILE A C 1
ATOM 4807 O O . ILE A 1 639 ? 19.111 8.064 -47.252 1.00 97.25 639 ILE A O 1
ATOM 4811 N N . ALA A 1 640 ? 20.990 7.425 -46.240 1.00 96.50 640 ALA A N 1
ATOM 4812 C CA . ALA A 1 640 ? 21.845 8.346 -46.977 1.00 96.50 640 ALA A CA 1
ATOM 4813 C C . ALA A 1 640 ? 22.696 7.630 -48.042 1.00 96.50 640 ALA A C 1
ATOM 4815 O O . ALA A 1 640 ? 23.124 6.482 -47.912 1.00 96.50 640 ALA A O 1
ATOM 4816 N N . VAL A 1 641 ? 22.985 8.331 -49.145 1.00 95.69 641 VAL A N 1
ATOM 4817 C CA . VAL A 1 641 ? 23.873 7.845 -50.214 1.00 95.69 641 VAL A CA 1
ATOM 4818 C C . VAL A 1 641 ? 25.084 8.750 -50.346 1.00 95.69 641 VAL A C 1
ATOM 4820 O O . VAL A 1 641 ? 24.995 9.895 -50.790 1.00 95.69 641 VAL A O 1
ATOM 4823 N N . ARG A 1 642 ? 26.265 8.206 -50.074 1.00 93.88 642 ARG A N 1
ATOM 4824 C CA . ARG A 1 642 ? 27.537 8.899 -50.249 1.00 93.88 642 ARG A CA 1
ATOM 4825 C C . ARG A 1 642 ? 28.115 8.655 -51.643 1.00 93.88 642 ARG A C 1
ATOM 4827 O O . ARG A 1 642 ? 28.366 7.520 -52.046 1.00 93.88 642 ARG A O 1
ATOM 4834 N N . ARG A 1 643 ? 28.405 9.747 -52.361 1.00 92.00 643 ARG A N 1
ATOM 4835 C CA . ARG A 1 643 ? 29.051 9.793 -53.687 1.00 92.00 643 ARG A CA 1
ATOM 4836 C C . ARG A 1 643 ? 30.217 10.776 -53.690 1.00 92.00 643 ARG A C 1
ATOM 4838 O O . ARG A 1 643 ? 30.040 11.993 -53.704 1.00 92.00 643 ARG A O 1
ATOM 4845 N N . GLY A 1 644 ? 31.444 10.257 -53.743 1.00 90.31 644 GLY A N 1
ATOM 4846 C CA . GLY A 1 644 ? 32.633 11.106 -53.626 1.00 90.31 644 GLY A CA 1
ATOM 4847 C C . GLY A 1 644 ? 32.662 11.799 -52.263 1.00 90.31 644 GLY A C 1
ATOM 4848 O O . GLY A 1 644 ? 32.547 11.135 -51.253 1.00 90.31 644 GLY A O 1
ATOM 4849 N N . ASN A 1 645 ? 32.830 13.116 -52.193 1.00 90.75 645 ASN A N 1
ATOM 4850 C CA . ASN A 1 645 ? 32.817 13.847 -50.917 1.00 90.75 645 ASN A CA 1
ATOM 4851 C C . ASN A 1 645 ? 31.438 14.440 -50.564 1.00 90.75 645 ASN A C 1
ATOM 4853 O O . ASN A 1 645 ? 31.377 15.416 -49.823 1.00 90.75 645 ASN A O 1
ATOM 4857 N N . VAL A 1 646 ? 30.365 13.927 -51.170 1.00 94.38 646 VAL A N 1
ATOM 4858 C CA . VAL A 1 646 ? 28.997 14.418 -50.973 1.00 94.38 646 VAL A CA 1
ATOM 4859 C C . VAL A 1 646 ? 28.139 13.284 -50.438 1.00 94.38 646 VAL A C 1
ATOM 4861 O O . VAL A 1 646 ? 28.122 12.200 -51.023 1.00 94.38 646 VAL A O 1
ATOM 4864 N N . ILE A 1 647 ? 27.431 13.547 -49.350 1.00 95.75 647 ILE A N 1
ATOM 4865 C CA . ILE A 1 647 ? 26.453 12.659 -48.731 1.00 95.75 647 ILE A CA 1
ATOM 4866 C C . ILE A 1 647 ? 25.076 13.230 -49.063 1.00 95.75 647 ILE A C 1
ATOM 4868 O O . ILE A 1 647 ? 24.837 14.429 -48.917 1.00 95.75 647 ILE A O 1
ATOM 4872 N N . HIS A 1 648 ? 24.229 12.388 -49.639 1.00 96.44 648 HIS A N 1
ATOM 4873 C CA . HIS A 1 648 ? 22.883 12.716 -50.080 1.00 96.44 648 HIS A CA 1
ATOM 4874 C C . HIS A 1 648 ? 21.903 12.107 -49.080 1.00 96.44 648 HIS A C 1
ATOM 4876 O O . HIS A 1 648 ? 21.729 10.889 -49.115 1.00 96.44 648 HIS A O 1
ATOM 4882 N N . LEU A 1 649 ? 21.298 12.926 -48.227 1.00 96.56 649 LEU A N 1
ATOM 4883 C CA . LEU A 1 649 ? 20.391 12.474 -47.173 1.00 96.56 649 LEU A CA 1
ATOM 4884 C C . LEU A 1 649 ? 18.938 12.547 -47.658 1.00 96.56 649 LEU A C 1
ATOM 4886 O O . LEU A 1 649 ? 18.591 13.461 -48.419 1.00 96.56 649 LEU A O 1
ATOM 4890 N N . ASP A 1 650 ? 18.165 11.526 -47.313 1.00 96.69 650 ASP A N 1
ATOM 4891 C CA . ASP A 1 650 ? 16.737 11.363 -47.606 1.00 96.69 650 ASP A CA 1
ATOM 4892 C C . ASP A 1 650 ? 16.004 11.378 -46.261 1.00 96.69 650 ASP A C 1
ATOM 4894 O O . ASP A 1 650 ? 15.649 10.327 -45.744 1.00 96.69 650 ASP A O 1
ATOM 4898 N N . ASP A 1 651 ? 15.859 12.579 -45.695 1.00 94.69 651 ASP A N 1
ATOM 4899 C CA . ASP A 1 651 ? 15.367 12.855 -44.331 1.00 94.69 651 ASP A CA 1
ATOM 4900 C C . ASP A 1 651 ? 13.861 12.515 -44.164 1.00 94.69 651 ASP A C 1
ATOM 4902 O O . ASP A 1 651 ? 13.219 12.947 -43.223 1.00 94.69 651 ASP A O 1
ATOM 4906 N N . ASN A 1 652 ? 13.205 11.902 -45.156 1.00 93.44 652 ASN A N 1
ATOM 4907 C CA . ASN A 1 652 ? 11.797 11.491 -45.053 1.00 93.44 652 ASN A CA 1
ATOM 4908 C C . ASN A 1 652 ? 11.493 10.177 -45.784 1.00 93.44 652 ASN A C 1
ATOM 4910 O O . ASN A 1 652 ? 10.320 9.840 -46.004 1.00 93.44 652 ASN A O 1
ATOM 4914 N N . SER A 1 653 ? 12.539 9.462 -46.206 1.00 94.31 653 SER A N 1
ATOM 4915 C CA . SER A 1 653 ? 12.444 8.172 -46.884 1.00 94.31 653 SER A CA 1
ATOM 4916 C C . SER A 1 653 ? 11.513 8.155 -48.119 1.00 94.31 653 SER A C 1
ATOM 4918 O O . SER A 1 653 ? 10.896 7.128 -48.436 1.00 94.31 653 SER A O 1
ATOM 4920 N N . ASP A 1 654 ? 11.394 9.262 -48.872 1.00 94.31 654 ASP A N 1
ATOM 4921 C CA . ASP A 1 654 ? 10.560 9.335 -50.089 1.00 94.31 654 ASP A CA 1
ATOM 4922 C C . ASP A 1 654 ? 11.289 8.905 -51.378 1.00 94.31 654 ASP A C 1
ATOM 4924 O O . ASP A 1 654 ? 10.675 8.758 -52.451 1.00 94.31 654 ASP A O 1
ATOM 4928 N N . GLY A 1 655 ? 12.593 8.637 -51.277 1.00 94.44 655 GLY A N 1
ATOM 4929 C CA . GLY A 1 655 ? 13.460 8.229 -52.375 1.00 94.44 655 GLY A CA 1
ATOM 4930 C C . GLY A 1 655 ? 14.062 9.409 -53.135 1.00 94.44 655 GLY A C 1
ATOM 4931 O O . GLY A 1 655 ? 14.576 9.228 -54.254 1.00 94.44 655 GLY A O 1
ATOM 4932 N N . ALA A 1 656 ? 14.000 10.618 -52.579 1.00 95.38 656 ALA A N 1
ATOM 4933 C CA . ALA A 1 656 ? 14.650 11.812 -53.085 1.00 95.38 656 ALA A CA 1
ATOM 4934 C C . ALA A 1 656 ? 15.676 12.360 -52.086 1.00 95.38 656 ALA A C 1
ATOM 4936 O O . ALA A 1 656 ? 15.604 12.179 -50.890 1.00 95.38 656 ALA A O 1
ATOM 4937 N N . THR A 1 657 ? 16.689 13.054 -52.608 1.00 96.88 657 THR A N 1
ATOM 4938 C CA . THR A 1 657 ? 17.649 13.741 -51.736 1.00 96.88 657 THR A CA 1
ATOM 4939 C C . THR A 1 657 ? 17.057 15.062 -51.260 1.00 96.88 657 THR A C 1
ATOM 4941 O O . THR A 1 657 ? 16.868 15.964 -52.091 1.00 96.88 657 THR A O 1
ATOM 4944 N N . ASP A 1 658 ? 16.888 15.206 -49.953 1.00 96.94 658 ASP A N 1
ATOM 4945 C CA . ASP A 1 658 ? 16.459 16.437 -49.292 1.00 96.94 658 ASP A CA 1
ATOM 4946 C C . ASP A 1 658 ? 17.644 17.341 -48.962 1.00 96.94 658 ASP A C 1
ATOM 4948 O O . ASP A 1 658 ? 17.669 18.527 -49.331 1.00 96.94 658 ASP A O 1
ATOM 4952 N N . ARG A 1 659 ? 18.683 16.757 -48.357 1.00 95.88 659 ARG A N 1
ATOM 4953 C CA . ARG A 1 659 ? 19.851 17.479 -47.849 1.00 95.88 659 ARG A CA 1
ATOM 4954 C C . ARG A 1 659 ? 21.158 16.949 -48.439 1.00 95.88 659 ARG A C 1
ATOM 4956 O O . ARG A 1 659 ? 21.281 15.814 -48.895 1.00 95.88 659 ARG A O 1
ATOM 4963 N N . TYR A 1 660 ? 22.149 17.837 -48.513 1.00 95.88 660 TYR A N 1
ATOM 4964 C CA . TYR A 1 660 ? 23.487 17.526 -49.018 1.00 95.88 660 TYR A CA 1
ATOM 4965 C C . TYR A 1 660 ? 24.522 17.926 -47.974 1.00 95.88 660 TYR A C 1
ATOM 4967 O O . TYR A 1 660 ? 24.657 19.119 -47.692 1.00 95.88 660 TYR A O 1
ATOM 4975 N N . LEU A 1 661 ? 25.306 16.962 -47.498 1.00 95.75 661 LEU A N 1
ATOM 4976 C CA . LEU A 1 661 ? 26.445 17.196 -46.615 1.00 95.75 661 LEU A CA 1
ATOM 4977 C C . LEU A 1 661 ? 27.757 17.008 -47.385 1.00 95.75 661 LEU A C 1
ATOM 4979 O O . LEU A 1 661 ? 27.937 16.051 -48.143 1.00 95.75 661 LEU A O 1
ATOM 4983 N N . PHE A 1 662 ? 28.681 17.955 -47.234 1.00 95.06 662 PHE A N 1
ATOM 4984 C CA . PHE A 1 662 ? 29.977 17.937 -47.911 1.00 95.06 662 PHE A CA 1
ATOM 4985 C C . PHE A 1 662 ? 31.082 17.660 -46.903 1.00 95.06 662 PHE A C 1
ATOM 4987 O O . PHE A 1 662 ? 31.648 18.601 -46.355 1.00 95.06 662 PHE A O 1
ATOM 4994 N N . TYR A 1 663 ? 31.445 16.388 -46.729 1.00 92.69 663 TYR A N 1
ATOM 4995 C CA . TYR A 1 663 ? 32.422 16.003 -45.716 1.00 92.69 663 TYR A CA 1
ATOM 4996 C C . TYR A 1 663 ? 33.503 15.039 -46.224 1.00 92.69 663 TYR A C 1
ATOM 4998 O O . TYR A 1 663 ? 33.281 14.132 -47.040 1.00 92.69 663 TYR A O 1
ATOM 5006 N N . GLY A 1 664 ? 34.731 15.266 -45.758 1.00 88.44 664 GLY A N 1
ATOM 5007 C CA . GLY A 1 664 ? 35.916 14.526 -46.183 1.00 88.44 664 GLY A CA 1
ATOM 5008 C C . GLY A 1 664 ? 36.377 14.824 -47.617 1.00 88.44 664 GLY A C 1
ATOM 5009 O O . GLY A 1 664 ? 35.988 15.798 -48.265 1.00 88.44 664 GLY A O 1
ATOM 5010 N N . THR A 1 665 ? 37.291 13.990 -48.123 1.00 84.00 665 THR A N 1
ATOM 5011 C CA . THR A 1 665 ? 37.949 14.227 -49.426 1.00 84.00 665 THR A CA 1
ATOM 5012 C C . THR A 1 665 ? 37.345 13.438 -50.580 1.00 84.00 665 THR A C 1
ATOM 5014 O O . THR A 1 665 ? 37.698 13.668 -51.739 1.00 84.00 665 THR A O 1
ATOM 5017 N N . GLY A 1 666 ? 36.462 12.484 -50.286 1.00 77.94 666 GLY A N 1
ATOM 5018 C CA . GLY A 1 666 ? 35.961 11.554 -51.290 1.00 77.94 666 GLY A CA 1
ATOM 5019 C C . GLY A 1 666 ? 36.948 10.434 -51.651 1.00 77.94 666 GLY A C 1
ATOM 5020 O O . GLY A 1 666 ? 36.651 9.621 -52.527 1.00 77.94 666 GLY A O 1
ATOM 5021 N N . ALA A 1 667 ? 38.133 10.392 -51.031 1.00 77.00 667 ALA A N 1
ATOM 5022 C CA . ALA A 1 667 ? 39.162 9.401 -51.325 1.00 77.00 667 ALA A CA 1
ATOM 5023 C C . ALA A 1 667 ? 38.784 8.018 -50.774 1.00 77.00 667 ALA A C 1
ATOM 5025 O O . ALA A 1 667 ? 38.149 7.907 -49.734 1.00 77.00 667 ALA A O 1
ATOM 5026 N N . GLY A 1 668 ? 39.222 6.949 -51.446 1.00 76.69 668 GLY A N 1
ATOM 5027 C CA . GLY A 1 668 ? 38.964 5.567 -51.011 1.00 76.69 668 GLY A CA 1
ATOM 5028 C C . GLY A 1 668 ? 39.769 5.107 -49.787 1.00 76.69 668 GLY A C 1
ATOM 5029 O O . GLY A 1 668 ? 39.791 3.917 -49.505 1.00 76.69 668 GLY A O 1
ATOM 5030 N N . GLU A 1 669 ? 40.492 6.011 -49.121 1.00 81.94 669 GLU A N 1
ATOM 5031 C CA . GLU A 1 669 ? 41.184 5.748 -47.849 1.00 81.94 669 GLU A CA 1
ATOM 5032 C C . GLU A 1 669 ? 40.370 6.179 -46.621 1.00 81.94 669 GLU A C 1
ATOM 5034 O O . GLU A 1 669 ? 40.728 5.804 -45.504 1.00 81.94 669 GLU A O 1
ATOM 5039 N N . ASP A 1 670 ? 39.303 6.951 -46.843 1.00 88.19 670 ASP A N 1
ATOM 5040 C CA . ASP A 1 670 ? 38.372 7.398 -45.816 1.00 88.19 670 ASP A CA 1
ATOM 5041 C C . ASP A 1 670 ? 37.249 6.348 -45.661 1.00 88.19 670 ASP A C 1
ATOM 5043 O O . ASP A 1 670 ? 36.647 5.942 -46.659 1.00 88.19 670 ASP A O 1
ATOM 5047 N N . GLN A 1 671 ? 36.970 5.917 -44.428 1.00 90.25 671 GLN A N 1
ATOM 5048 C CA . GLN A 1 671 ? 35.763 5.161 -44.062 1.00 90.25 671 GLN A CA 1
ATOM 5049 C C . GLN A 1 671 ? 34.779 6.129 -43.398 1.00 90.25 671 GLN A C 1
ATOM 5051 O O . GLN A 1 671 ? 35.199 6.925 -42.563 1.00 90.25 671 GLN A O 1
ATOM 5056 N N . TYR A 1 672 ? 33.511 6.074 -43.796 1.00 92.81 672 TYR A N 1
ATOM 5057 C CA . TYR A 1 672 ? 32.426 6.863 -43.208 1.00 92.81 672 TYR A CA 1
ATOM 5058 C C . TYR A 1 672 ? 31.679 5.974 -42.217 1.00 92.81 672 TYR A C 1
ATOM 5060 O O . TYR A 1 672 ? 31.434 4.809 -42.540 1.00 92.81 672 TYR A O 1
ATOM 5068 N N . LEU A 1 673 ? 31.400 6.521 -41.042 1.00 94.00 673 LEU A N 1
ATOM 5069 C CA . LEU A 1 673 ? 30.668 5.920 -39.933 1.00 94.00 673 LEU A CA 1
ATOM 5070 C C . LEU A 1 673 ? 29.520 6.871 -39.574 1.00 94.00 673 LEU A C 1
ATOM 5072 O O . LEU A 1 673 ? 29.658 8.073 -39.819 1.00 94.00 673 LEU A O 1
ATOM 5076 N N . VAL A 1 674 ? 28.431 6.318 -39.060 1.00 95.50 674 VAL A N 1
ATOM 5077 C CA . VAL A 1 674 ? 27.223 7.038 -38.637 1.00 95.50 674 VAL A CA 1
ATOM 5078 C C . VAL A 1 674 ? 27.002 6.747 -37.157 1.00 95.50 674 VAL A C 1
ATOM 5080 O O . VAL A 1 674 ? 27.430 5.673 -36.737 1.00 95.50 674 VAL A O 1
ATOM 5083 N N . GLY A 1 675 ? 26.486 7.718 -36.418 1.00 94.00 675 GLY A N 1
ATOM 5084 C CA . GLY A 1 675 ? 26.192 7.653 -34.988 1.00 94.00 675 GLY A CA 1
ATOM 5085 C C . GLY A 1 675 ? 25.772 9.038 -34.478 1.00 94.00 675 GLY A C 1
ATOM 5086 O O . GLY A 1 675 ? 26.188 10.040 -35.074 1.00 94.00 675 GLY A O 1
ATOM 5087 N N . ASP A 1 676 ? 25.022 9.092 -33.387 1.00 93.56 676 ASP A N 1
ATOM 5088 C CA . ASP A 1 676 ? 24.773 10.256 -32.545 1.00 93.56 676 ASP A CA 1
ATOM 5089 C C . ASP A 1 676 ? 26.009 10.512 -31.677 1.00 93.56 676 ASP A C 1
ATOM 5091 O O . ASP A 1 676 ? 26.223 9.939 -30.605 1.00 93.56 676 ASP A O 1
ATOM 5095 N N . TRP A 1 677 ? 26.908 11.361 -32.172 1.00 93.38 677 TRP A N 1
ATOM 5096 C CA . TRP A 1 677 ? 28.203 11.543 -31.520 1.00 93.38 677 TRP A CA 1
ATOM 5097 C C . TRP A 1 677 ? 28.163 12.543 -30.361 1.00 93.38 677 TRP A C 1
ATOM 5099 O O . TRP A 1 677 ? 29.190 12.693 -29.669 1.00 93.38 677 TRP A O 1
ATOM 5109 N N . ASP A 1 678 ? 27.065 13.288 -30.205 1.00 91.94 678 ASP A N 1
ATOM 5110 C CA . ASP A 1 678 ? 26.930 14.399 -29.261 1.00 91.94 678 ASP A CA 1
ATOM 5111 C C . ASP A 1 678 ? 25.764 14.266 -28.259 1.00 91.94 678 ASP A C 1
ATOM 5113 O O . ASP A 1 678 ? 25.740 15.016 -27.269 1.00 91.94 678 ASP A O 1
ATOM 5117 N N . GLY A 1 679 ? 24.930 13.237 -28.430 1.00 92.25 679 GLY A N 1
ATOM 5118 C CA . GLY A 1 679 ? 23.853 12.814 -27.540 1.00 92.25 679 GLY A CA 1
ATOM 5119 C C . GLY A 1 679 ? 22.561 13.604 -27.730 1.00 92.25 679 GLY A C 1
ATOM 5120 O O . GLY A 1 679 ? 21.846 13.843 -26.744 1.00 92.25 679 GLY A O 1
ATOM 5121 N N . ASP A 1 680 ? 22.299 14.125 -28.933 1.00 92.62 680 ASP A N 1
ATOM 5122 C CA . ASP A 1 680 ? 21.089 14.896 -29.237 1.00 92.62 680 ASP A CA 1
ATOM 5123 C C . ASP A 1 680 ? 19.950 14.084 -29.886 1.00 92.62 680 ASP A C 1
ATOM 5125 O O . ASP A 1 680 ? 18.828 14.598 -30.000 1.00 92.62 680 ASP A O 1
ATOM 5129 N N . ASN A 1 681 ? 20.176 12.784 -30.100 1.00 90.81 681 ASN A N 1
ATOM 5130 C CA . ASN A 1 681 ? 19.358 11.787 -30.804 1.00 90.81 681 ASN A CA 1
ATOM 5131 C C . ASN A 1 681 ? 19.248 12.026 -32.316 1.00 90.81 681 ASN A C 1
ATOM 5133 O O . ASN A 1 681 ? 18.305 11.551 -32.940 1.00 90.81 681 ASN A O 1
ATOM 5137 N N . THR A 1 682 ? 20.166 12.790 -32.908 1.00 94.50 682 THR A N 1
ATOM 5138 C CA . THR A 1 682 ? 20.318 12.884 -34.363 1.00 94.50 682 THR A CA 1
ATOM 5139 C C . THR A 1 682 ? 21.622 12.211 -34.760 1.00 94.50 682 THR A C 1
ATOM 5141 O O . THR A 1 682 ? 22.643 12.383 -34.110 1.00 94.50 682 THR A O 1
ATOM 5144 N N . ASP A 1 683 ? 21.625 11.487 -35.872 1.00 95.06 683 ASP A N 1
ATOM 5145 C CA . ASP A 1 683 ? 22.844 10.884 -36.388 1.00 95.06 683 ASP A CA 1
ATOM 5146 C C . ASP A 1 683 ? 23.706 11.873 -37.188 1.00 95.06 683 ASP A C 1
ATOM 5148 O O . ASP A 1 683 ? 23.270 12.511 -38.163 1.00 95.06 683 ASP A O 1
ATOM 5152 N N . GLU A 1 684 ? 25.009 11.903 -36.888 1.00 95.56 684 GLU A N 1
ATOM 5153 C CA . GLU A 1 684 ? 26.015 12.567 -37.712 1.00 95.56 684 GLU A CA 1
ATOM 5154 C C . GLU A 1 684 ? 27.055 11.614 -38.307 1.00 95.56 684 GLU A C 1
ATOM 5156 O O . GLU A 1 684 ? 26.997 10.386 -38.269 1.00 95.56 684 GLU A O 1
ATOM 5161 N N . ILE A 1 685 ? 28.045 12.210 -38.973 1.00 95.50 685 ILE A N 1
ATOM 5162 C CA . ILE A 1 685 ? 29.013 11.491 -39.782 1.00 95.50 685 ILE A CA 1
ATOM 5163 C C . ILE A 1 685 ? 30.401 11.609 -39.177 1.00 95.50 685 ILE A C 1
ATOM 5165 O O . ILE A 1 685 ? 31.042 12.661 -39.210 1.00 95.50 685 ILE A O 1
ATOM 5169 N N . ALA A 1 686 ? 30.974 10.464 -38.828 1.00 94.44 686 ALA A N 1
ATOM 5170 C CA . ALA A 1 686 ? 32.392 10.354 -38.544 1.00 94.44 686 ALA A CA 1
ATOM 5171 C C . ALA A 1 686 ? 33.188 9.860 -39.765 1.00 94.44 686 ALA A C 1
ATOM 5173 O O . ALA A 1 686 ? 32.781 9.007 -40.557 1.00 94.44 686 ALA A O 1
ATOM 5174 N N . LEU A 1 687 ? 34.403 10.390 -39.919 1.00 93.31 687 LEU A N 1
ATOM 5175 C CA . LEU A 1 687 ? 35.334 10.029 -40.983 1.00 93.31 687 LEU A CA 1
ATOM 5176 C C . LEU A 1 687 ? 36.605 9.411 -40.404 1.00 93.31 687 LEU A C 1
ATOM 5178 O O . LEU A 1 687 ? 37.453 10.090 -39.822 1.00 93.31 687 LEU A O 1
ATOM 5182 N N . ARG A 1 688 ? 36.820 8.122 -40.650 1.00 92.62 688 ARG A N 1
ATOM 5183 C CA . ARG A 1 688 ? 38.036 7.417 -40.245 1.00 92.62 688 ARG A CA 1
ATOM 5184 C C . ARG A 1 688 ? 39.104 7.483 -41.336 1.00 92.62 688 ARG A C 1
ATOM 5186 O O . ARG A 1 688 ? 38.931 6.967 -42.441 1.00 92.62 688 ARG A O 1
ATOM 5193 N N . ARG A 1 689 ? 40.278 8.026 -40.986 1.00 91.19 689 ARG A N 1
ATOM 5194 C CA . ARG A 1 689 ? 41.491 8.076 -41.822 1.00 91.19 689 ARG A CA 1
ATOM 5195 C C . ARG A 1 689 ? 42.708 7.541 -41.068 1.00 91.19 689 ARG A C 1
ATOM 5197 O O . ARG A 1 689 ? 43.297 8.199 -40.207 1.00 91.19 689 ARG A O 1
ATOM 5204 N N . GLY A 1 690 ? 43.152 6.340 -41.433 1.00 89.75 690 GLY A N 1
ATOM 5205 C CA . GLY A 1 690 ? 44.191 5.644 -40.672 1.00 89.75 690 GLY A CA 1
ATOM 5206 C C . GLY A 1 690 ? 43.707 5.383 -39.245 1.00 89.75 690 GLY A C 1
ATOM 5207 O O . GLY A 1 690 ? 42.636 4.840 -39.062 1.00 89.75 690 GLY A O 1
ATOM 5208 N N . LYS A 1 691 ? 44.472 5.754 -38.219 1.00 89.38 691 LYS A N 1
ATOM 5209 C CA . LYS A 1 691 ? 44.062 5.547 -36.814 1.00 89.38 691 LYS A CA 1
ATOM 5210 C C . LYS A 1 691 ? 43.285 6.721 -36.199 1.00 89.38 691 LYS A C 1
ATOM 5212 O O . LYS A 1 691 ? 43.214 6.816 -34.979 1.00 89.38 691 LYS A O 1
ATOM 5217 N N . VAL A 1 692 ? 42.876 7.684 -37.022 1.00 92.62 692 VAL A N 1
ATOM 5218 C CA . VAL A 1 692 ? 42.217 8.916 -36.577 1.00 92.62 692 VAL A CA 1
ATOM 5219 C C . VAL A 1 692 ? 40.782 8.888 -37.072 1.00 92.62 692 VAL A C 1
ATOM 5221 O O . VAL A 1 692 ? 40.569 8.687 -38.268 1.00 92.62 692 VAL A O 1
ATOM 5224 N N . ILE A 1 693 ? 39.840 9.089 -36.162 1.00 93.50 693 ILE A N 1
ATOM 5225 C CA . ILE A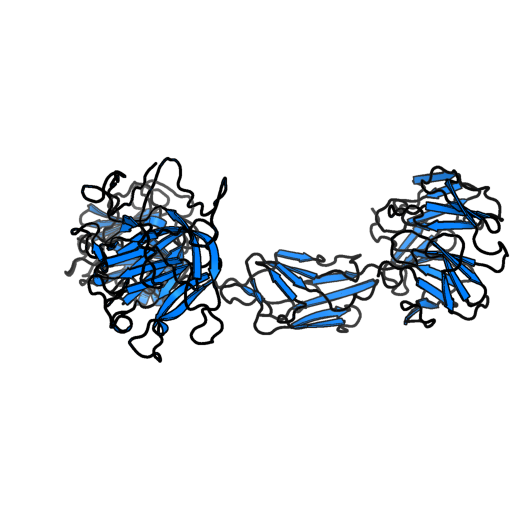 1 693 ? 38.424 9.293 -36.447 1.00 93.50 693 ILE A CA 1
ATOM 5226 C C . ILE A 1 693 ? 38.163 10.793 -36.295 1.00 93.50 693 ILE A C 1
ATOM 5228 O O . ILE A 1 693 ? 38.615 11.408 -35.330 1.00 93.50 693 ILE A O 1
ATOM 5232 N N . HIS A 1 694 ? 37.546 11.383 -37.308 1.00 94.44 694 HIS A N 1
ATOM 5233 C CA . HIS A 1 694 ? 37.201 12.795 -37.394 1.00 94.44 694 HIS A CA 1
ATOM 5234 C C . HIS A 1 694 ? 35.681 12.913 -37.245 1.00 94.44 694 HIS A C 1
ATOM 5236 O O . HIS A 1 694 ? 34.981 12.524 -38.178 1.00 94.44 694 HIS A O 1
ATOM 5242 N N . LEU A 1 695 ? 35.201 13.409 -36.110 1.00 94.56 695 LEU A N 1
ATOM 5243 C CA . LEU A 1 695 ? 33.773 13.535 -35.812 1.00 94.56 695 LEU A CA 1
ATOM 5244 C C . LEU A 1 695 ? 33.300 14.948 -36.191 1.00 94.56 695 LEU A C 1
ATOM 5246 O O . LEU A 1 695 ? 34.053 15.910 -35.993 1.00 94.56 695 LEU A O 1
ATOM 5250 N N . ASP A 1 696 ? 32.145 15.019 -36.841 1.00 95.00 696 ASP A N 1
ATOM 5251 C CA . ASP A 1 696 ? 31.429 16.230 -37.273 1.00 95.00 696 ASP A CA 1
ATOM 5252 C C . ASP A 1 696 ? 30.157 16.270 -36.427 1.00 95.00 696 ASP A C 1
ATOM 5254 O O . ASP A 1 696 ? 29.171 15.659 -36.816 1.00 95.00 696 ASP A O 1
ATOM 5258 N N . ASP A 1 697 ? 30.248 16.858 -35.232 1.00 93.38 697 ASP A N 1
ATOM 5259 C CA . ASP A 1 697 ? 29.215 16.728 -34.190 1.00 93.38 697 ASP A CA 1
ATOM 5260 C C . ASP A 1 697 ? 28.000 17.630 -34.486 1.00 93.38 697 ASP A C 1
ATOM 5262 O O . ASP A 1 697 ? 26.970 17.499 -33.858 1.00 93.38 697 ASP A O 1
ATOM 5266 N N . ASP A 1 698 ? 28.115 18.599 -35.406 1.00 92.31 698 ASP A N 1
ATOM 5267 C CA . ASP A 1 698 ? 27.015 19.517 -35.750 1.00 92.31 698 ASP A CA 1
ATOM 5268 C C . ASP A 1 698 ? 26.573 19.425 -37.220 1.00 92.31 698 ASP A C 1
ATOM 5270 O O . ASP A 1 698 ? 25.795 20.258 -37.715 1.00 92.31 698 ASP A O 1
ATOM 5274 N N . SER A 1 699 ? 27.069 18.408 -37.936 1.00 92.50 699 SER A N 1
ATOM 5275 C CA . SER A 1 699 ? 26.783 18.163 -39.350 1.00 92.50 699 SER A CA 1
ATOM 5276 C C . SER A 1 699 ? 27.041 19.387 -40.259 1.00 92.50 699 SER A C 1
ATOM 5278 O O . SER A 1 699 ? 26.385 19.553 -41.303 1.00 92.50 699 SER A O 1
ATOM 5280 N N . ASP A 1 700 ? 27.990 20.274 -39.918 1.00 92.62 700 ASP A N 1
ATOM 5281 C CA . ASP A 1 700 ? 28.323 21.457 -40.727 1.00 92.62 700 ASP A CA 1
ATOM 5282 C C . ASP A 1 700 ? 29.312 21.163 -41.877 1.00 92.62 700 ASP A C 1
ATOM 5284 O O . ASP A 1 700 ? 29.525 21.998 -42.778 1.00 92.62 700 ASP A O 1
ATOM 5288 N N . GLY A 1 701 ? 29.864 19.945 -41.910 1.00 91.88 701 GLY A N 1
ATOM 5289 C CA . GLY A 1 701 ? 30.855 19.494 -42.882 1.00 91.88 701 GLY A CA 1
ATOM 5290 C C . GLY A 1 701 ? 32.296 19.832 -42.489 1.00 91.88 701 GLY A C 1
ATOM 5291 O O . GLY A 1 701 ? 33.199 19.783 -43.347 1.00 91.88 701 GLY A O 1
ATOM 5292 N N . ALA A 1 702 ? 32.541 20.201 -41.234 1.00 93.50 702 ALA A N 1
ATOM 5293 C CA . ALA A 1 702 ? 33.853 20.346 -40.625 1.00 93.50 702 ALA A CA 1
ATOM 5294 C C . ALA A 1 702 ? 34.125 19.221 -39.615 1.00 93.50 702 ALA A C 1
ATOM 5296 O O . ALA A 1 702 ? 33.346 18.311 -39.428 1.00 93.50 702 ALA A O 1
ATOM 5297 N N . THR A 1 703 ? 35.343 19.188 -39.074 1.00 95.12 703 THR A N 1
ATOM 5298 C CA . THR A 1 703 ? 35.683 18.233 -38.012 1.00 95.12 703 THR A CA 1
ATOM 5299 C C . THR A 1 703 ? 35.780 19.005 -36.712 1.00 95.12 703 THR A C 1
ATOM 5301 O O . THR A 1 703 ? 36.669 19.866 -36.601 1.00 95.12 703 THR A O 1
ATOM 5304 N N . ASP A 1 704 ? 34.975 18.626 -35.733 1.00 95.25 704 ASP A N 1
ATOM 5305 C CA . ASP A 1 704 ? 34.949 19.219 -34.398 1.00 95.25 704 ASP A CA 1
ATOM 5306 C C . ASP A 1 704 ? 35.883 18.480 -33.454 1.00 95.25 704 ASP A C 1
ATOM 5308 O O . ASP A 1 704 ? 36.759 19.084 -32.813 1.00 95.25 704 ASP A O 1
ATOM 5312 N N . ARG A 1 705 ? 35.780 17.146 -33.447 1.00 94.19 705 ARG A N 1
ATOM 5313 C CA . ARG A 1 705 ? 36.549 16.272 -32.558 1.00 94.19 705 ARG A CA 1
ATOM 5314 C C . ARG A 1 705 ? 37.400 15.256 -33.308 1.00 94.19 705 ARG A C 1
ATOM 5316 O O . ARG A 1 705 ? 37.175 14.886 -34.459 1.00 94.19 705 ARG A O 1
ATOM 5323 N N . TYR A 1 706 ? 38.464 14.828 -32.629 1.00 93.00 706 TYR A N 1
ATOM 5324 C CA . TYR A 1 706 ? 39.414 13.841 -33.136 1.00 93.00 706 TYR A CA 1
ATOM 5325 C C . TYR A 1 706 ? 39.598 12.731 -32.109 1.00 93.00 706 TYR A C 1
ATOM 5327 O O . TYR A 1 706 ? 40.124 12.986 -31.024 1.00 93.00 706 TYR A O 1
ATOM 5335 N N . LEU A 1 707 ? 39.295 11.500 -32.504 1.00 91.62 707 LEU A N 1
ATOM 5336 C CA . LEU A 1 707 ? 39.539 10.301 -31.710 1.00 91.62 707 LEU A CA 1
ATOM 5337 C C . LEU A 1 707 ? 40.699 9.485 -32.297 1.00 91.62 707 LEU A C 1
ATOM 5339 O O . LEU A 1 707 ? 40.902 9.412 -33.513 1.00 91.62 707 LEU A O 1
ATOM 5343 N N . PHE A 1 708 ? 41.499 8.869 -31.424 1.00 91.88 708 PHE A N 1
ATOM 5344 C CA . PHE A 1 708 ? 42.646 8.047 -31.805 1.00 91.88 708 PHE A CA 1
ATOM 5345 C C . PHE A 1 708 ? 42.472 6.616 -31.311 1.00 91.88 708 PHE A C 1
ATOM 5347 O O . PHE A 1 708 ? 42.854 6.310 -30.184 1.00 91.88 708 PHE A O 1
ATOM 5354 N N . TYR A 1 709 ? 42.008 5.722 -32.185 1.00 91.12 709 TYR A N 1
ATOM 5355 C CA . TYR A 1 709 ? 41.779 4.330 -31.811 1.00 91.12 709 TYR A CA 1
ATOM 5356 C C . TYR A 1 709 ? 42.212 3.330 -32.897 1.00 91.12 709 TYR A C 1
ATOM 5358 O O . TYR A 1 709 ? 42.167 3.594 -34.106 1.00 91.12 709 TYR A O 1
ATOM 5366 N N . GLY A 1 710 ? 42.722 2.179 -32.456 1.00 88.81 710 GLY A N 1
ATOM 5367 C CA . GLY A 1 710 ? 43.241 1.121 -33.329 1.00 88.81 710 GLY A CA 1
ATOM 5368 C C . GLY A 1 710 ? 44.612 1.403 -33.956 1.00 88.81 710 GLY A C 1
ATOM 5369 O O . GLY A 1 710 ? 45.317 2.366 -33.628 1.00 88.81 710 GLY A O 1
ATOM 5370 N N . THR A 1 711 ? 45.047 0.515 -34.856 1.00 85.75 711 THR A N 1
ATOM 5371 C CA . THR A 1 711 ? 46.369 0.625 -35.507 1.00 85.75 711 THR A CA 1
ATOM 5372 C C . THR A 1 711 ? 46.338 1.451 -36.786 1.00 85.75 711 THR A C 1
ATOM 5374 O O . THR A 1 711 ? 47.388 1.887 -37.271 1.00 85.75 711 THR A O 1
ATOM 5377 N N . GLY A 1 712 ? 45.148 1.687 -37.339 1.00 80.25 712 GLY A N 1
ATOM 5378 C CA . GLY A 1 712 ? 44.978 2.330 -38.635 1.00 80.25 712 GLY A CA 1
ATOM 5379 C C . GLY A 1 712 ? 45.291 1.418 -39.830 1.00 80.25 712 GLY A C 1
ATOM 5380 O O . GLY A 1 712 ? 45.208 1.867 -40.974 1.00 80.25 712 GLY A O 1
ATOM 5381 N N . ALA A 1 713 ? 45.666 0.157 -39.590 1.00 79.81 713 ALA A N 1
ATOM 5382 C CA . ALA A 1 713 ? 45.923 -0.842 -40.624 1.00 79.81 713 ALA A CA 1
ATOM 5383 C C . ALA A 1 713 ? 44.638 -1.607 -40.990 1.00 79.81 713 ALA A C 1
ATOM 5385 O O . ALA A 1 713 ? 43.650 -1.544 -40.272 1.00 79.81 713 ALA A O 1
ATOM 5386 N N . GLY A 1 714 ? 44.652 -2.352 -42.100 1.00 77.94 714 GLY A N 1
ATOM 5387 C CA . GLY A 1 714 ? 43.496 -3.145 -42.560 1.00 77.94 714 GLY A CA 1
ATOM 5388 C C . GLY A 1 714 ? 43.233 -4.432 -41.765 1.00 77.94 714 GLY A C 1
ATOM 5389 O O . GLY A 1 714 ? 42.649 -5.360 -42.307 1.00 77.94 714 GLY A O 1
ATOM 5390 N N . GLU A 1 715 ? 43.754 -4.529 -40.543 1.00 84.38 715 GLU A N 1
ATOM 5391 C CA . GLU A 1 715 ? 43.482 -5.625 -39.601 1.00 84.38 715 GLU A CA 1
ATOM 5392 C C . GLU A 1 715 ? 42.360 -5.283 -38.610 1.00 84.38 715 GLU A C 1
ATOM 5394 O O . GLU A 1 715 ? 41.861 -6.192 -37.948 1.00 84.38 715 GLU A O 1
ATOM 5399 N N . ASP A 1 716 ? 41.999 -3.996 -38.533 1.00 88.50 716 ASP A N 1
ATOM 5400 C CA . ASP A 1 716 ? 40.919 -3.457 -37.712 1.00 88.50 716 ASP A CA 1
ATOM 5401 C C . ASP A 1 716 ? 39.762 -3.043 -38.621 1.00 88.50 716 ASP A C 1
ATOM 5403 O O . ASP A 1 716 ? 39.955 -2.295 -39.586 1.00 88.50 716 ASP A O 1
ATOM 5407 N N . GLU A 1 717 ? 38.575 -3.521 -38.287 1.00 88.50 717 GLU A N 1
ATOM 5408 C CA . GLU A 1 717 ? 37.297 -3.043 -38.804 1.00 88.50 717 GLU A CA 1
ATOM 5409 C C . GLU A 1 717 ? 36.683 -2.131 -37.740 1.00 88.50 717 GLU A C 1
ATOM 5411 O O . GLU A 1 717 ? 36.663 -2.490 -36.565 1.00 88.50 717 GLU A O 1
ATOM 5416 N N . TYR A 1 718 ? 36.306 -0.919 -38.144 1.00 91.06 718 TYR A N 1
ATOM 5417 C CA . TYR A 1 718 ? 35.780 0.118 -37.257 1.00 91.06 718 TYR A CA 1
ATOM 5418 C C . TYR A 1 718 ? 34.265 0.091 -37.354 1.00 91.06 718 TYR A C 1
ATOM 5420 O O . TYR A 1 718 ? 33.746 0.089 -38.474 1.00 91.06 718 TYR A O 1
ATOM 5428 N N . LEU A 1 719 ? 33.623 0.064 -36.198 1.00 90.56 719 LEU A N 1
ATOM 5429 C CA . LEU A 1 719 ? 32.183 -0.007 -36.016 1.00 90.56 719 LEU A CA 1
ATOM 5430 C C . LEU A 1 719 ? 31.773 1.189 -35.160 1.00 90.56 719 LEU A C 1
ATOM 5432 O O . LEU A 1 719 ? 32.568 1.614 -34.317 1.00 90.56 719 LEU A O 1
ATOM 5436 N N . ALA A 1 720 ? 30.603 1.729 -35.454 1.00 91.50 720 ALA A N 1
ATOM 5437 C CA . ALA A 1 720 ? 29.930 2.745 -34.663 1.00 91.50 720 ALA A CA 1
ATOM 5438 C C . ALA A 1 720 ? 28.751 2.088 -33.948 1.00 91.50 720 ALA A C 1
ATOM 5440 O O . ALA A 1 720 ? 28.323 1.028 -34.423 1.00 91.50 720 ALA A O 1
ATOM 5441 N N . GLY A 1 721 ? 28.352 2.668 -32.827 1.00 89.50 721 GLY A N 1
ATOM 5442 C CA . GLY A 1 721 ? 27.285 2.143 -32.002 1.00 89.50 721 GLY A CA 1
ATOM 5443 C C . GLY A 1 721 ? 27.309 2.669 -30.562 1.00 89.50 721 GLY A C 1
ATOM 5444 O O . GLY A 1 721 ? 28.393 3.030 -30.097 1.00 89.50 721 GLY A O 1
ATOM 5445 N N . ASP A 1 722 ? 26.173 2.682 -29.866 1.00 86.81 722 ASP A N 1
ATOM 5446 C CA . ASP A 1 722 ? 26.036 2.997 -28.436 1.00 86.81 722 ASP A CA 1
ATOM 5447 C C . ASP A 1 722 ? 26.361 1.753 -27.582 1.00 86.81 722 ASP A C 1
ATOM 5449 O O . ASP A 1 722 ? 25.511 0.933 -27.209 1.00 86.81 722 ASP A O 1
ATOM 5453 N N . TRP A 1 723 ? 27.651 1.539 -27.312 1.00 86.12 723 TRP A N 1
ATOM 5454 C CA . TRP A 1 723 ? 28.114 0.262 -26.762 1.00 86.12 723 TRP A CA 1
ATOM 5455 C C . TRP A 1 723 ? 27.958 0.155 -25.243 1.00 86.12 723 TRP A C 1
ATOM 5457 O O . TRP A 1 723 ? 28.171 -0.948 -24.700 1.00 86.12 723 TRP A O 1
ATOM 5467 N N . ASP A 1 724 ? 27.697 1.268 -24.555 1.00 82.62 724 ASP A N 1
ATOM 5468 C CA . ASP A 1 724 ? 27.382 1.317 -23.126 1.00 82.62 724 ASP A CA 1
ATOM 5469 C C . ASP A 1 724 ? 25.938 1.736 -22.799 1.00 82.62 724 ASP A C 1
ATOM 5471 O O . ASP A 1 724 ? 25.537 1.632 -21.635 1.00 82.62 724 ASP A O 1
ATOM 5475 N N . ASN A 1 725 ? 25.137 1.983 -23.840 1.00 84.94 725 ASN A N 1
ATOM 5476 C CA . ASN A 1 725 ? 23.713 2.294 -23.804 1.00 84.94 725 ASN A CA 1
ATOM 5477 C C . ASN A 1 725 ? 23.424 3.629 -23.087 1.00 84.94 725 ASN A C 1
ATOM 5479 O O . ASN A 1 725 ? 22.397 3.746 -22.413 1.00 84.94 725 ASN A O 1
ATOM 5483 N N . ASP A 1 726 ? 24.337 4.604 -23.156 1.00 82.69 726 ASP A N 1
ATOM 5484 C CA . ASP A 1 726 ? 24.186 5.920 -22.518 1.00 82.69 726 ASP A CA 1
ATOM 5485 C C . ASP A 1 726 ? 23.521 6.984 -23.413 1.00 82.69 726 ASP A C 1
ATOM 5487 O O . ASP A 1 726 ? 23.276 8.110 -22.956 1.00 82.69 726 ASP A O 1
ATOM 5491 N N . GLY A 1 727 ? 23.156 6.600 -24.640 1.00 86.12 727 GLY A N 1
ATOM 5492 C CA . GLY A 1 727 ? 22.564 7.458 -25.658 1.00 86.12 727 GLY A CA 1
ATOM 5493 C C . GLY A 1 727 ? 23.590 8.211 -26.504 1.00 86.12 727 GLY A C 1
ATOM 5494 O O . GLY A 1 727 ? 23.204 9.152 -27.190 1.00 86.12 727 GLY A O 1
ATOM 5495 N N . ILE A 1 728 ? 24.880 7.869 -26.431 1.00 89.69 728 ILE A N 1
ATOM 5496 C CA . ILE A 1 728 ? 25.936 8.446 -27.267 1.00 89.69 728 ILE A CA 1
ATOM 5497 C C . ILE A 1 728 ? 26.668 7.327 -28.008 1.00 89.69 728 ILE A C 1
ATOM 5499 O O . ILE A 1 728 ? 27.172 6.376 -27.424 1.00 89.69 728 ILE A O 1
ATOM 5503 N N . ASP A 1 729 ? 26.836 7.480 -29.317 1.00 90.88 729 ASP A N 1
ATOM 5504 C CA . ASP A 1 729 ? 27.588 6.520 -30.111 1.00 90.88 729 ASP A CA 1
ATOM 5505 C C . ASP A 1 729 ? 29.105 6.589 -29.868 1.00 90.88 729 ASP A C 1
ATOM 5507 O O . ASP A 1 729 ? 29.760 7.643 -29.926 1.00 90.88 729 ASP A O 1
ATOM 5511 N N . GLU A 1 730 ? 29.734 5.417 -29.743 1.00 91.56 730 GLU A N 1
ATOM 5512 C CA . GLU A 1 730 ? 31.183 5.263 -29.722 1.00 91.56 730 GLU A CA 1
ATOM 5513 C C . GLU A 1 730 ? 31.746 4.387 -30.841 1.00 91.56 730 GLU A C 1
ATOM 5515 O O . GLU A 1 730 ? 31.105 3.954 -31.793 1.00 91.56 730 GLU A O 1
ATOM 5520 N N . ILE A 1 731 ? 33.061 4.162 -30.760 1.00 92.06 731 ILE A N 1
ATOM 5521 C CA . ILE A 1 731 ? 33.810 3.387 -31.737 1.00 92.06 731 ILE A CA 1
ATOM 5522 C C . ILE A 1 731 ? 34.285 2.077 -31.125 1.00 92.06 731 ILE A C 1
ATOM 5524 O O . ILE A 1 731 ? 35.207 2.059 -30.301 1.00 92.06 731 ILE A O 1
ATOM 5528 N N . ALA A 1 732 ? 33.806 0.964 -31.673 1.00 90.31 732 ALA A N 1
ATOM 5529 C CA . ALA A 1 732 ? 34.385 -0.353 -31.449 1.00 90.31 732 ALA A CA 1
ATOM 5530 C C . ALA A 1 732 ? 35.343 -0.770 -32.577 1.00 90.31 732 ALA A C 1
ATOM 5532 O O . ALA A 1 732 ? 35.248 -0.356 -33.737 1.00 90.31 732 ALA A O 1
ATOM 5533 N N . LEU A 1 733 ? 36.304 -1.639 -32.239 1.00 91.12 733 LEU A N 1
ATOM 5534 C CA . LEU A 1 733 ? 37.173 -2.285 -33.228 1.00 91.12 733 LEU A CA 1
ATOM 5535 C C . LEU A 1 733 ? 36.941 -3.783 -33.257 1.00 91.12 733 LEU A C 1
ATOM 5537 O O . LEU A 1 733 ? 37.155 -4.465 -32.252 1.00 91.12 733 LEU A O 1
ATOM 5541 N N . ARG A 1 734 ? 36.685 -4.328 -34.444 1.00 88.56 734 ARG A N 1
ATOM 5542 C CA . ARG A 1 734 ? 36.815 -5.761 -34.673 1.00 88.56 734 ARG A CA 1
ATOM 5543 C C . ARG A 1 734 ? 38.215 -6.104 -35.167 1.00 88.56 734 ARG A C 1
ATOM 5545 O O . ARG A 1 734 ? 38.670 -5.644 -36.214 1.00 88.56 734 ARG A O 1
ATOM 5552 N N . ARG A 1 735 ? 38.890 -6.995 -34.438 1.00 87.88 735 ARG A N 1
ATOM 5553 C CA . ARG A 1 735 ? 40.168 -7.604 -34.825 1.00 87.88 735 ARG A CA 1
ATOM 5554 C C . ARG A 1 735 ? 40.074 -9.123 -34.756 1.00 87.88 735 ARG A C 1
ATOM 5556 O O . ARG A 1 735 ? 40.205 -9.729 -33.691 1.00 87.88 735 ARG A O 1
ATOM 5563 N N . ASN A 1 736 ? 39.959 -9.760 -35.918 1.00 83.94 736 ASN A N 1
ATOM 5564 C CA . ASN A 1 736 ? 39.611 -11.181 -36.039 1.00 83.94 736 ASN A CA 1
ATOM 5565 C C . ASN A 1 736 ? 38.243 -11.460 -35.387 1.00 83.94 736 ASN A C 1
ATOM 5567 O O . ASN A 1 736 ? 37.251 -10.874 -35.791 1.00 83.94 736 ASN A O 1
ATOM 5571 N N . ASN A 1 737 ? 38.181 -12.340 -34.390 1.00 79.81 737 ASN A N 1
ATOM 5572 C CA . ASN A 1 737 ? 36.962 -12.676 -33.656 1.00 79.81 737 ASN A CA 1
ATOM 5573 C C . ASN A 1 737 ? 36.827 -11.898 -32.337 1.00 79.81 737 ASN A C 1
ATOM 5575 O O . ASN A 1 737 ? 36.195 -12.390 -31.410 1.00 79.81 737 ASN A O 1
ATOM 5579 N N . ARG A 1 738 ? 37.509 -10.756 -32.199 1.00 86.31 738 ARG A N 1
ATOM 5580 C CA . ARG A 1 738 ? 37.460 -9.924 -30.994 1.00 86.31 738 ARG A CA 1
ATOM 5581 C C . ARG A 1 738 ? 36.884 -8.564 -31.321 1.00 86.31 738 ARG A C 1
ATOM 5583 O O . ARG A 1 738 ? 37.417 -7.920 -32.222 1.00 86.31 738 ARG A O 1
ATOM 5590 N N . PHE A 1 739 ? 35.899 -8.146 -30.546 1.00 87.44 739 PHE A N 1
ATOM 5591 C CA . PHE A 1 739 ? 35.371 -6.792 -30.511 1.00 87.44 739 PHE A CA 1
ATOM 5592 C C . PHE A 1 739 ? 35.983 -6.068 -29.315 1.00 87.44 739 PHE A C 1
ATOM 5594 O O . PHE A 1 739 ? 36.171 -6.659 -28.249 1.00 87.44 739 PHE A O 1
ATOM 5601 N N . LEU A 1 740 ? 36.417 -4.837 -29.549 1.00 90.06 740 LEU A N 1
ATOM 5602 C CA . LEU A 1 740 ? 37.159 -3.998 -28.618 1.00 90.06 740 LEU A CA 1
ATOM 5603 C C . LEU A 1 740 ? 36.390 -2.678 -28.480 1.00 90.06 740 LEU A C 1
ATOM 5605 O O . LEU A 1 740 ? 36.709 -1.725 -29.197 1.00 90.06 740 LEU A O 1
ATOM 5609 N N . MET A 1 741 ? 35.381 -2.654 -27.614 1.00 89.31 741 MET A N 1
ATOM 5610 C CA . MET A 1 741 ? 34.551 -1.474 -27.339 1.00 89.31 741 MET A CA 1
ATOM 5611 C C . MET A 1 741 ? 35.320 -0.479 -26.462 1.00 89.31 741 MET A C 1
ATOM 5613 O O . MET A 1 741 ? 36.131 -0.906 -25.634 1.00 89.31 741 MET A O 1
ATOM 5617 N N . ASN A 1 742 ? 35.127 0.814 -26.696 1.00 88.19 742 ASN A N 1
ATOM 5618 C CA . ASN A 1 742 ? 35.861 1.923 -26.078 1.00 88.19 742 ASN A CA 1
ATOM 5619 C C . ASN A 1 742 ? 34.847 3.000 -25.693 1.00 88.19 742 ASN A C 1
ATOM 5621 O O . ASN A 1 742 ? 34.590 3.890 -26.501 1.00 88.19 742 ASN A O 1
ATOM 5625 N N . TYR A 1 743 ? 34.298 2.849 -24.494 1.00 85.62 743 TYR A N 1
ATOM 5626 C CA . TYR A 1 743 ? 33.171 3.606 -23.950 1.00 85.62 743 TYR A CA 1
ATOM 5627 C C . TYR A 1 743 ? 33.589 5.047 -23.654 1.00 85.62 743 TYR A C 1
ATOM 5629 O O . TYR A 1 743 ? 33.060 6.015 -24.173 1.00 85.62 743 TYR A O 1
ATOM 5637 N N . ASP A 1 744 ? 34.705 5.226 -22.945 1.00 83.31 744 ASP A N 1
ATOM 5638 C CA . ASP A 1 744 ? 35.143 6.565 -22.529 1.00 83.31 744 ASP A CA 1
ATOM 5639 C C . ASP A 1 744 ? 35.871 7.361 -23.631 1.00 83.31 744 ASP A C 1
ATOM 5641 O O . ASP A 1 744 ? 36.395 8.459 -23.400 1.00 83.31 744 ASP A O 1
ATOM 5645 N N . THR A 1 745 ? 35.936 6.801 -24.841 1.00 82.25 745 THR A N 1
ATOM 5646 C CA . THR A 1 745 ? 36.667 7.320 -25.997 1.00 82.25 745 THR A CA 1
ATOM 5647 C C . THR A 1 745 ? 38.154 7.653 -25.720 1.00 82.25 745 THR A C 1
ATOM 5649 O O . THR A 1 745 ? 38.780 8.422 -26.460 1.00 82.25 745 THR A O 1
ATOM 5652 N N . ASP A 1 746 ? 38.805 7.041 -24.716 1.00 83.88 746 ASP A N 1
ATOM 5653 C CA . ASP A 1 746 ? 40.208 7.325 -24.354 1.00 83.88 746 ASP A CA 1
ATOM 5654 C C . ASP A 1 746 ? 41.243 6.700 -25.316 1.00 83.88 746 ASP A C 1
ATOM 5656 O O . ASP A 1 746 ? 42.451 7.007 -25.275 1.00 83.88 746 ASP A O 1
ATOM 5660 N N . GLY A 1 747 ? 40.767 5.838 -26.219 1.00 83.19 747 GLY A N 1
ATOM 5661 C CA . GLY A 1 747 ? 41.568 5.119 -27.203 1.00 83.19 747 GLY A CA 1
ATOM 5662 C C . GLY A 1 747 ? 42.095 3.771 -26.701 1.00 83.19 747 GLY A C 1
ATOM 5663 O O . GLY A 1 747 ? 43.092 3.257 -27.242 1.00 83.19 747 GLY A O 1
ATOM 5664 N N . ARG A 1 748 ? 41.465 3.186 -25.682 1.00 85.00 748 ARG A N 1
ATOM 5665 C CA . ARG A 1 748 ? 41.693 1.826 -25.177 1.00 85.00 748 ARG A CA 1
ATOM 5666 C C . ARG A 1 748 ? 40.374 1.068 -25.146 1.00 85.00 748 ARG A C 1
ATOM 5668 O O . ARG A 1 748 ? 39.316 1.643 -25.207 1.00 85.00 748 ARG A O 1
ATOM 5675 N N . SER A 1 749 ? 40.458 -0.258 -25.112 1.00 87.75 749 SER A N 1
ATOM 5676 C CA . SER A 1 749 ? 39.246 -1.065 -24.993 1.00 87.75 749 SER A CA 1
ATOM 5677 C C . SER A 1 749 ? 38.842 -1.200 -23.528 1.00 87.75 749 SER A C 1
ATOM 5679 O O . SER A 1 749 ? 39.664 -1.710 -22.751 1.00 87.75 749 SER A O 1
ATOM 5681 N N . ASP A 1 750 ? 37.599 -0.884 -23.203 1.00 83.56 750 ASP A N 1
ATOM 5682 C CA . ASP A 1 750 ? 36.978 -1.128 -21.899 1.00 83.56 750 ASP A CA 1
ATOM 5683 C C . ASP A 1 750 ? 36.422 -2.547 -21.835 1.00 83.56 750 ASP A C 1
ATOM 5685 O O . ASP A 1 750 ? 36.788 -3.336 -20.956 1.00 83.56 750 ASP A O 1
ATOM 5689 N N . ARG A 1 751 ? 35.668 -2.942 -22.870 1.00 83.94 751 ARG A N 1
ATOM 5690 C CA . ARG A 1 751 ? 35.116 -4.292 -23.021 1.00 83.94 751 ARG A CA 1
ATOM 5691 C C . ARG A 1 751 ? 35.775 -5.048 -24.170 1.00 83.94 751 ARG A C 1
ATOM 5693 O O . ARG A 1 751 ? 36.258 -4.503 -25.162 1.00 83.94 751 ARG A O 1
ATOM 5700 N N . ASN A 1 752 ? 35.884 -6.360 -23.982 1.00 85.38 752 ASN A N 1
ATOM 5701 C CA . ASN A 1 752 ? 36.449 -7.283 -24.956 1.00 85.38 752 ASN A CA 1
ATOM 5702 C C . ASN A 1 752 ? 35.494 -8.460 -25.141 1.00 85.38 752 ASN A C 1
ATOM 5704 O O . ASN A 1 752 ? 35.493 -9.365 -24.307 1.00 85.38 752 ASN A O 1
ATOM 5708 N N . LEU A 1 753 ? 34.772 -8.497 -26.256 1.00 80.50 753 LEU A N 1
ATOM 5709 C CA . LEU A 1 753 ? 33.914 -9.625 -26.608 1.00 80.50 753 LEU A CA 1
ATOM 5710 C C . LEU A 1 753 ? 34.616 -10.540 -27.616 1.00 80.50 753 LEU A C 1
ATOM 5712 O O . LEU A 1 753 ? 35.328 -10.079 -28.513 1.00 80.50 753 LEU A O 1
ATOM 5716 N N . VAL A 1 754 ? 34.457 -11.854 -27.458 1.00 80.88 754 VAL A N 1
ATOM 5717 C CA . VAL A 1 754 ? 34.956 -12.849 -28.413 1.00 80.88 754 VAL A CA 1
ATOM 5718 C C . VAL A 1 754 ? 33.763 -13.463 -29.129 1.00 80.88 754 VAL A C 1
ATOM 5720 O O . VAL A 1 754 ? 33.102 -14.319 -28.557 1.00 80.88 754 VAL A O 1
ATOM 5723 N N . TYR A 1 755 ? 33.541 -13.083 -30.386 1.00 74.69 755 TYR A N 1
ATOM 5724 C CA . TYR A 1 755 ? 32.359 -13.496 -31.137 1.00 74.69 755 TYR A CA 1
ATOM 5725 C C . TYR A 1 755 ? 32.689 -14.026 -32.540 1.00 74.69 755 TYR A C 1
ATOM 5727 O O . TYR A 1 755 ? 33.515 -13.476 -33.283 1.00 74.69 755 TYR A O 1
ATOM 5735 N N . GLY A 1 756 ? 32.052 -15.145 -32.897 1.00 65.25 756 GLY A N 1
ATOM 5736 C CA . GLY A 1 756 ? 32.236 -15.852 -34.165 1.00 65.25 756 GLY A CA 1
ATOM 5737 C C . GLY A 1 756 ? 33.513 -16.709 -34.279 1.00 65.25 756 GLY A C 1
ATOM 5738 O O . GLY A 1 756 ? 34.510 -16.552 -33.571 1.00 65.25 756 GLY A O 1
ATOM 5739 N N . LEU A 1 757 ? 33.505 -17.647 -35.239 1.00 60.06 757 LEU A N 1
ATOM 5740 C CA . LEU A 1 757 ? 34.665 -18.494 -35.582 1.00 60.06 757 LEU A CA 1
ATOM 5741 C C . LEU A 1 757 ? 35.642 -17.815 -36.564 1.00 60.06 757 LEU A C 1
ATOM 5743 O O . LEU A 1 757 ? 36.651 -18.419 -36.937 1.00 60.06 757 LEU A O 1
ATOM 5747 N N . GLY A 1 758 ? 35.351 -16.577 -36.983 1.00 59.28 758 GLY A N 1
ATOM 5748 C CA . GLY A 1 758 ? 36.183 -15.798 -37.899 1.00 59.28 758 GLY A CA 1
ATOM 5749 C C . GLY A 1 758 ? 36.300 -16.428 -39.287 1.00 59.28 758 GLY A C 1
ATOM 5750 O O . GLY A 1 758 ? 37.399 -16.464 -39.853 1.00 59.28 758 GLY A O 1
ATOM 5751 N N . ASN A 1 759 ? 35.204 -16.972 -39.834 1.00 72.38 759 ASN A N 1
ATOM 5752 C CA . ASN A 1 759 ? 35.234 -17.443 -41.214 1.00 72.38 759 ASN A CA 1
ATOM 5753 C C . ASN A 1 759 ? 35.399 -16.239 -42.144 1.00 72.38 759 ASN A C 1
ATOM 5755 O O . ASN A 1 759 ? 34.831 -15.179 -41.918 1.00 72.38 759 ASN A O 1
ATOM 5759 N N . ALA A 1 760 ? 36.153 -16.410 -43.229 1.00 70.19 760 ALA A N 1
ATOM 5760 C CA . ALA A 1 760 ? 36.417 -15.327 -44.179 1.00 70.19 760 ALA A CA 1
ATOM 5761 C C . ALA A 1 760 ? 35.173 -14.854 -44.967 1.00 70.19 760 ALA A C 1
ATOM 5763 O O . ALA A 1 760 ? 35.299 -13.948 -45.783 1.00 70.19 760 ALA A O 1
ATOM 5764 N N . GLU A 1 761 ? 34.023 -15.503 -44.775 1.00 77.31 761 GLU A N 1
ATOM 5765 C CA . GLU A 1 761 ? 32.747 -15.219 -45.446 1.00 77.31 761 GLU A CA 1
ATOM 5766 C C . GLU A 1 761 ? 31.708 -14.587 -44.498 1.00 77.31 761 GLU A C 1
ATOM 5768 O O . GLU A 1 761 ? 30.595 -14.323 -44.941 1.00 77.31 761 GLU A O 1
ATOM 5773 N N . ASP A 1 762 ? 32.048 -14.389 -43.217 1.00 83.94 762 ASP A N 1
ATOM 5774 C CA . ASP A 1 762 ? 31.155 -13.789 -42.221 1.00 83.94 762 ASP A CA 1
ATOM 5775 C C . ASP A 1 762 ? 31.218 -12.248 -42.327 1.00 83.94 762 ASP A C 1
ATOM 5777 O O . ASP A 1 762 ? 32.310 -11.670 -42.306 1.00 83.94 762 ASP A O 1
ATOM 5781 N N . GLU A 1 763 ? 30.055 -11.605 -42.437 1.00 86.94 763 GLU A N 1
ATOM 5782 C CA . GLU A 1 763 ? 29.857 -10.152 -42.295 1.00 86.94 763 GLU A CA 1
ATOM 5783 C C . GLU A 1 763 ? 29.199 -9.881 -40.937 1.00 86.94 763 GLU A C 1
ATOM 5785 O O . GLU A 1 763 ? 28.406 -10.703 -40.479 1.00 86.94 763 GLU A O 1
ATOM 5790 N N . TYR A 1 764 ? 29.542 -8.771 -40.285 1.00 86.69 764 TYR A N 1
ATOM 5791 C CA . TYR A 1 764 ? 29.025 -8.423 -38.960 1.00 86.69 764 TYR A CA 1
ATOM 5792 C C . TYR A 1 764 ? 28.065 -7.248 -39.078 1.00 86.69 764 TYR A C 1
ATOM 5794 O O . TYR A 1 764 ? 28.339 -6.308 -39.822 1.00 86.69 764 TYR A O 1
ATOM 5802 N N . LEU A 1 765 ? 26.953 -7.353 -38.369 1.00 89.06 765 LEU A N 1
ATOM 5803 C CA . LEU A 1 765 ? 25.854 -6.400 -38.325 1.00 89.06 765 LEU A CA 1
ATOM 5804 C C . LEU A 1 765 ? 25.704 -5.983 -36.860 1.00 89.06 765 LEU A C 1
ATOM 5806 O O . LEU A 1 765 ? 25.726 -6.862 -35.999 1.00 89.06 765 LEU A O 1
ATOM 5810 N N . ILE A 1 766 ? 25.652 -4.681 -36.600 1.00 87.81 766 ILE A N 1
ATOM 5811 C CA . ILE A 1 766 ? 25.573 -4.093 -35.256 1.00 87.81 766 ILE A CA 1
ATOM 5812 C C . ILE A 1 766 ? 24.222 -3.405 -35.150 1.00 87.81 766 ILE A C 1
ATOM 5814 O O . ILE A 1 766 ? 23.833 -2.776 -36.132 1.00 87.81 766 ILE A O 1
ATOM 5818 N N . GLY A 1 767 ? 23.544 -3.604 -34.025 1.00 87.38 767 GLY A N 1
ATOM 5819 C CA . GLY A 1 767 ? 22.270 -2.974 -33.705 1.00 87.38 767 GLY A CA 1
ATOM 5820 C C . GLY A 1 767 ? 21.642 -3.556 -32.436 1.00 87.38 767 GLY A C 1
ATOM 5821 O O . GLY A 1 767 ? 22.112 -4.565 -31.895 1.00 87.38 767 GLY A O 1
ATOM 5822 N N . VAL A 1 768 ? 20.569 -2.945 -31.964 1.00 86.00 768 VAL A N 1
ATOM 5823 C CA . VAL A 1 768 ? 19.698 -3.370 -30.869 1.00 86.00 768 VAL A CA 1
ATOM 5824 C C . VAL A 1 768 ? 18.608 -4.291 -31.430 1.00 86.00 768 VAL A C 1
ATO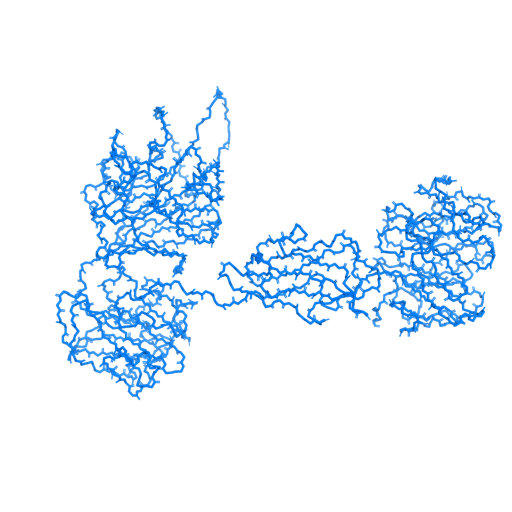M 5826 O O . VAL A 1 768 ? 17.463 -3.900 -31.618 1.00 86.00 768 VAL A O 1
ATOM 5829 N N . PHE A 1 769 ? 18.940 -5.545 -31.750 1.00 82.75 769 PHE A N 1
ATOM 5830 C CA . PHE A 1 769 ? 17.959 -6.464 -32.338 1.00 82.75 769 PHE A CA 1
ATOM 5831 C C . PHE A 1 769 ? 16.925 -6.936 -31.289 1.00 82.75 769 PHE A C 1
ATOM 5833 O O . PHE A 1 769 ? 17.300 -7.494 -30.259 1.00 82.75 769 PHE A O 1
ATOM 5840 N N . SER A 1 770 ? 15.618 -6.809 -31.555 1.00 66.31 770 SER A N 1
ATOM 5841 C CA . SER A 1 770 ? 14.566 -7.238 -30.608 1.00 66.31 770 SER A CA 1
ATOM 5842 C C . SER A 1 770 ? 14.414 -8.766 -30.473 1.00 66.31 770 SER A C 1
ATOM 5844 O O . SER A 1 770 ? 14.463 -9.501 -31.463 1.00 66.31 770 SER A O 1
ATOM 5846 N N . ASP A 1 771 ? 14.148 -9.267 -29.256 1.00 60.41 771 ASP A N 1
ATOM 5847 C CA . ASP A 1 771 ? 13.816 -10.687 -28.971 1.00 60.41 771 ASP A CA 1
ATOM 5848 C C . ASP A 1 771 ? 12.364 -11.055 -29.378 1.00 60.41 771 ASP A C 1
ATOM 5850 O O . ASP A 1 771 ? 11.953 -12.219 -29.429 1.00 60.41 771 ASP A O 1
ATOM 5854 N N . SER A 1 772 ? 11.535 -10.069 -29.727 1.00 48.34 772 SER A N 1
ATOM 5855 C CA . SER A 1 772 ? 10.129 -10.294 -30.061 1.00 48.34 772 SER A CA 1
ATOM 5856 C C . SER A 1 772 ? 9.932 -10.778 -31.498 1.00 48.34 772 SER A C 1
ATOM 5858 O O . SER A 1 772 ? 9.486 -10.036 -32.366 1.00 48.34 772 SER A O 1
ATOM 5860 N N . MET A 1 773 ? 10.152 -12.071 -31.752 1.00 36.09 773 MET A N 1
ATOM 5861 C CA . MET A 1 773 ? 9.491 -12.712 -32.896 1.00 36.09 773 MET A CA 1
ATOM 5862 C C . MET A 1 773 ? 7.986 -12.855 -32.618 1.00 36.09 773 MET A C 1
ATOM 5864 O O . MET A 1 773 ? 7.590 -13.556 -31.680 1.00 36.09 773 MET A O 1
ATOM 5868 N N . VAL A 1 774 ? 7.145 -12.235 -33.454 1.00 33.34 774 VAL A N 1
ATOM 5869 C CA . VAL A 1 774 ? 5.684 -12.467 -33.483 1.00 33.34 774 VAL A CA 1
ATOM 5870 C C . VAL A 1 774 ? 5.330 -13.766 -34.210 1.00 33.34 774 VAL A C 1
ATOM 5872 O O . VAL A 1 774 ? 5.862 -14.026 -35.312 1.00 33.34 774 VAL A O 1
#

Secondary structure (DSSP, 8-state):
----EEETTEEEPPPSS-TTSS--SSEEETTGGGSTTS------------S-----------------------EEESEEE-SSSEEESSTTPPP--GGG-EEEEEEEEEEEEEE----SSSSSS-SS-SSEEEEE-TTSSSEEEEEE-SSEEEEEEE-TTS-TT-GGGEEEEEEEE--TTS-EEEEEEEETTTTEEEEEETTEEEEEE--B-GGGT-TT--SSTTSTTEEEE----SSEEEEEEEEEEEEEPPPSS-SS-EEEEEEE-STT-EEEEEE--SSS-EEGGGEEEEEEGGG-SS-SEEEE--SEEPTT-EEEEEETTS-HHHHHH-SEEESS----TT-EEEEEETTEEEEEES-TT---SS-SEETTEESSS-EEEE-TT--S----TTSPP-GGGTEEEE-TT--TTTTSTT---------PPP-EEEEESPTTEEEE-TTPPEEEEESS-EEE-SS-EEEEEETTT--EEEEEETTSTTEEEETTEEEE--SSPPPTT-EEEEEE-TTSEEETT-PBP--B-SSSSSEEEE---EEEEEETTEEEEESS-SSS--EEEE-S--STT-EEEEE-SSSSS--EEEEEETTEEEEESS-SSS--EEEE-S--STTEEEEEE-SSSSS--EEEEEETTEEEE-TTSSSS--EEEE-S---TTEEEEEE-SSSSS--EEEEEETTEEEEETTSSSS--EEEE-S-SSTT-EEEEE-SSSSS--EEEEEETTEEEE-TT-SSS-SEEEE-S---TT-EEEEE---S---